Protein AF-0000000084499408 (afdb_homodimer)

InterPro domains:
  IPR001094 Flavodoxin-like [PR00369] (70-80)
  IPR001094 Flavodoxin-like [PR00369] (95-114)
  IPR001433 Oxidoreductase FAD/NAD(P)-binding [PF00175] (396-505)
  IPR001709 Flavoprotein pyridine nucleotide cytochrome reductase [PR00371] (202-212)
  IPR001709 Flavoprotein pyridine nucleotide cytochrome reductase [PR00371] (329-336)
  IPR001709 Flavoprotein pyridine nucleotide cytochrome reductase [PR00371] (358-367)
  IPR001709 Flavoprotein pyridine nucleotide cytochrome reductase [PR00371] (395-414)
  IPR001709 Flavoprotein pyridine nucleotide cytochrome reductase [PR00371] (424-433)
  IPR001709 Flavoprotein pyridine nucleotide cytochrome reductase [PR00371] (494-502)
  IPR003097 Sulfite reductase [NADPH] flavoprotein alpha-component-like, FAD-binding [PF00667] (175-355)
  IPR008254 Flavodoxin/nitric oxide synthase [PF00258] (45-126)
  IPR008254 Flavodoxin/nitric oxide synthase [PS50902] (1-131)
  IPR017927 FAD-binding domain, ferredoxin reductase-type [PS51384] (168-387)
  IPR017938 Riboflavin synthase-like beta-barrel [SSF63380] (168-381)
  IPR023173 NADPH-cytochrome p450 reductase, FAD-binding, alpha-helical domain superfamily [G3DSA:1.20.990.10] (217-326)
  IPR029039 Flavoprotein-like superfamily [G3DSA:3.40.50.360] (39-148)
  IPR029039 Flavoprotein-like superfamily [SSF52218] (45-142)
  IPR039261 Ferredoxin-NADP reductase (FNR), nucleotide-binding domain [G3DSA:3.40.50.80] (384-543)
  IPR039261 Ferredoxin-NADP reductase (FNR), nucleotide-binding domain [SSF52343] (384-542)

Organism: NCBI:txid456999

pLDDT: mean 82.68, std 20.84, range [18.91, 98.88]

Radius of gyration: 36.43 Å; Cα contacts (8 Å, |Δi|>4): 2149; chains: 2; bounding box: 76×120×96 Å

Solvent-accessible surface area (backbone atoms only — not comparable to full-atom values): 56426 Å² total; per-residue (Å²)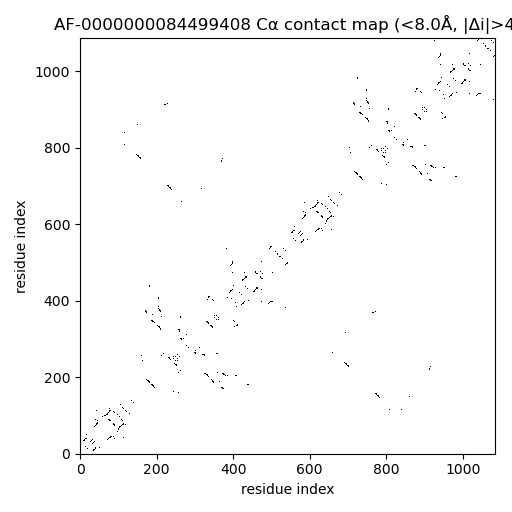: 131,78,76,73,72,79,65,78,82,72,63,61,51,80,46,49,51,72,69,49,69,62,85,50,51,76,61,42,52,47,44,38,26,67,67,38,26,39,55,34,44,54,46,45,62,54,63,52,50,76,60,45,40,55,52,50,47,50,62,67,62,56,79,64,45,68,77,30,51,77,22,40,30,40,36,38,16,29,13,35,64,90,40,63,90,31,38,40,44,51,40,49,48,51,49,51,47,39,48,62,20,39,22,39,74,63,42,80,70,36,68,24,40,62,59,43,95,45,31,65,45,38,46,49,54,44,48,52,50,44,49,52,38,46,20,64,72,66,66,39,67,72,53,70,67,65,68,83,47,37,44,65,40,79,42,83,57,70,51,45,64,35,43,48,50,71,44,64,76,43,39,61,24,32,31,66,41,65,43,77,58,31,38,87,93,51,81,46,30,32,42,35,30,33,36,51,35,91,90,51,67,73,53,37,34,18,26,40,28,36,56,49,38,43,52,66,67,58,45,49,50,51,30,34,74,70,71,42,50,77,69,29,32,27,34,34,44,60,89,57,94,64,53,56,77,55,79,38,83,40,47,48,53,55,44,51,25,49,36,30,41,69,73,49,51,37,41,65,67,51,45,52,55,50,48,74,42,37,76,50,69,68,61,35,53,56,47,53,52,60,64,38,88,84,37,72,82,55,82,48,15,58,60,53,49,43,67,74,40,70,78,43,69,71,53,66,29,57,54,60,58,68,39,51,68,45,62,72,45,76,38,47,23,26,34,21,40,84,80,36,57,51,46,47,28,37,39,44,57,46,44,68,56,93,89,46,60,37,40,53,36,45,38,59,69,66,52,48,68,42,41,58,41,45,30,31,71,38,82,51,61,86,68,42,44,68,63,90,54,48,60,52,23,40,38,36,40,23,35,61,52,27,39,14,33,52,46,2,43,50,48,39,48,44,53,40,40,74,72,69,47,74,53,34,55,22,38,35,37,35,20,32,43,32,80,85,39,42,40,68,52,48,90,46,62,53,43,53,36,38,75,71,52,42,36,48,80,45,54,6,14,55,75,40,26,80,81,26,85,64,10,41,41,38,39,46,34,47,59,75,46,39,66,59,55,50,52,38,53,74,64,59,30,38,37,38,40,23,20,42,60,67,55,50,51,42,41,52,51,43,52,32,50,59,50,21,68,76,73,45,54,68,70,56,16,49,55,50,48,52,52,42,42,75,72,38,39,28,75,52,74,49,107,130,78,76,72,73,79,64,77,82,71,62,60,50,80,44,48,49,72,68,50,69,62,85,49,50,76,60,41,51,46,44,40,24,64,67,34,26,37,56,33,44,52,46,46,60,53,61,54,50,77,60,45,40,54,50,51,47,51,63,67,60,56,79,64,42,70,75,32,52,77,21,40,31,40,36,37,14,30,13,33,63,88,40,62,90,31,37,38,44,51,42,49,50,51,49,51,46,40,47,64,21,38,22,39,76,62,41,79,70,34,66,26,39,62,60,44,94,46,30,64,44,36,46,48,54,42,46,51,50,44,50,52,38,46,21,65,72,65,66,38,68,72,53,70,66,64,69,83,47,39,43,65,41,79,41,83,57,71,50,46,64,35,42,47,50,72,45,63,76,42,38,64,23,33,30,65,42,66,44,77,58,31,37,88,92,51,81,46,30,31,42,36,31,32,36,49,34,90,91,51,68,71,53,38,33,17,26,41,27,35,56,48,39,43,50,67,67,56,46,50,50,51,30,33,74,69,70,41,52,75,69,27,32,27,32,35,46,60,90,58,93,63,53,56,77,54,82,38,84,40,47,47,54,55,45,50,26,49,36,30,42,71,74,50,50,38,43,64,67,51,46,52,55,49,48,73,40,38,76,50,68,67,60,35,53,56,47,53,53,60,64,39,88,82,39,72,82,56,82,47,16,58,59,54,48,43,68,75,40,69,75,43,68,70,53,67,30,56,54,60,59,68,37,51,66,46,61,71,45,75,38,47,23,26,34,21,41,83,80,36,58,49,45,45,28,36,38,43,57,46,44,67,54,94,89,47,60,38,40,53,35,46,37,60,69,67,52,48,67,43,41,58,42,45,28,31,73,37,82,51,62,84,70,43,42,70,65,91,53,48,60,50,25,42,40,37,39,24,36,61,52,26,39,15,34,53,46,3,44,51,48,40,48,44,55,41,39,74,72,68,45,75,53,34,55,22,38,35,37,35,19,30,43,32,80,84,39,42,40,68,52,48,89,46,61,52,44,53,37,36,74,71,51,41,34,49,78,45,53,6,14,56,74,40,26,81,81,27,84,65,10,40,40,39,38,45,35,46,61,76,45,38,67,59,54,51,51,37,54,76,65,60,30,37,36,38,39,23,20,40,61,67,54,50,50,42,41,51,52,43,52,30,49,58,49,23,68,74,72,44,54,68,69,55,16,48,53,49,47,52,50,41,43,74,73,37,38,30,76,51,73,48,107

Nearest PDB structures (foldseek):
  4yaw-assembly1_A  TM=6.714E-01  e=2.439E-39  Rattus norvegicus
  4yau-assembly1_A  TM=6.787E-01  e=7.793E-39  Rattus norvegicus
  3ojw-assembly1_A  TM=6.687E-01  e=6.547E-39  Rattus norvegicus
  6njr-assembly1_A  TM=6.777E-01  e=1.974E-38  Rattus norvegicus
  6njr-assembly2_B  TM=6.682E-01  e=2.964E-38  Rattus norvegicus

Secondary structure (DSSP, 8-state):
--------S-------GGGS-TTS-HHHHHHHHHHH--EEEEE-SSS--HHHHHHHHHHHH---GGGGTT-EEEEEEEE-TTSTTTTTHHHHHHHHHHHHTTPEEEEEEEEEETTSTTHHHHHHHHHHHHHHHHHHHHT----------EEEEEES-TTHHHHHTT-TT-EEEEEEEEEE-SPTTSPPEEEEEEEPPTT----TT-EEEE-----HHHHHHHHHHHT--TT-EEEEEESS--SS-BTSEEEHHHHHHHTB-SSSBPPHHHHHHHHHH--SHHHHHHHHHHTSTTPPPP-SBHHHHHHH-TT----HHHHHHHSPBP--EEEEB-S-TTT-TTEEEEEEE--EETTEE-HHHHHHHT--TT-EEEEEEE---TTSS--SSTTS-EEEEEEGGGGHHHHHHHHHHHHHHHTT---PPEEEEEEES-TTTS-TTTTTHHHHHHHHTSEEEEEEETT-GGGGTT--SHHHHHHHTHHHHHHHHHTT-EEEEEE-HHHHHHHHHHHHHHHHHTT--HHHHHHHHHHHHHHTEEEEE--/--------S-------GGGS-TTS-HHHHHHHHHHH--B--EE-SSS--HHHHHHHHHHHH---GGGGTT-EEEEEEEE-TTSTTTTTHHHHHHHHHHHHTTPEEEEEEEEEETTSTTHHHHHHHHHHHHHHHHHHHHT----------EEEEEES-TTHHHHHTT-TT-EEEEEEEEEE-SPTTSPPEEEEEEEPPTT----TT-EEEE-----HHHHHHHHHHHT--TT-EEEEEESS--SS-BTSEEEHHHHHHHTB-SSSBPPHHHHHHHHHH--SHHHHHHHHHHTSTTPPPP-SBHHHHHHH-TT----HHHHHHHSPBP--EEEEB-S-TTT-TTEEEEEEE--EETTEE-HHHHHHHT--TT-EEEEEEE---TTSS--SSTTS-EEEEEEGGGGHHHHHHHHHHHHHHHTT---PPEEEEEEES-TTTS-TTTTTHHHHHHHHTSEEEEEEETT-GGGGTT--SHHHHHHHTHHHHHHHHHTT-EEEEEE-HHHHHHHHHHHHHHHHHTT--HHHHHHHHHHHHHHTEEEEE--

Structure (mmCIF, N/CA/C/O backbone):
data_AF-0000000084499408-model_v1
#
loop_
_entity.id
_entity.type
_entity.pdbx_description
1 polymer 'NADPH-ferrihemoprotein reductase'
#
loop_
_atom_site.group_PDB
_atom_site.id
_atom_site.type_symbol
_atom_site.label_atom_id
_atom_site.label_alt_id
_atom_site.label_comp_id
_atom_site.label_asym_id
_atom_site.label_entity_id
_atom_site.label_seq_id
_atom_site.pdbx_PDB_ins_code
_atom_site.Cartn_x
_atom_site.Cartn_y
_atom_site.Cartn_z
_atom_site.occupancy
_atom_site.B_iso_or_equiv
_atom_site.auth_seq_id
_atom_site.auth_comp_id
_atom_site.auth_asym_id
_atom_site.auth_atom_id
_atom_site.pdbx_PDB_model_num
ATOM 1 N N . MET A 1 1 ? 8.555 -3.957 53.094 1 19.03 1 MET A N 1
ATOM 2 C CA . MET A 1 1 ? 9.516 -2.869 53.25 1 19.03 1 MET A CA 1
ATOM 3 C C . MET A 1 1 ? 10.406 -2.744 52 1 19.03 1 MET A C 1
ATOM 5 O O . MET A 1 1 ? 11.469 -3.375 51.938 1 19.03 1 MET A O 1
ATOM 9 N N . SER A 1 2 ? 9.859 -2.879 50.906 1 20.78 2 SER A N 1
ATOM 10 C CA . SER A 1 2 ? 10.531 -3.191 49.656 1 20.78 2 SER A CA 1
ATOM 11 C C . SER A 1 2 ? 11.539 -2.111 49.281 1 20.78 2 SER A C 1
ATOM 13 O O . SER A 1 2 ? 11.25 -0.918 49.406 1 20.78 2 SER A O 1
ATOM 15 N N . THR A 1 3 ? 12.805 -2.359 49.531 1 22.17 3 THR A N 1
ATOM 16 C CA . THR A 1 3 ? 13.953 -1.465 49.469 1 22.17 3 THR A CA 1
ATOM 17 C C . THR A 1 3 ? 13.953 -0.681 48.156 1 22.17 3 THR A C 1
ATOM 19 O O . THR A 1 3 ? 13.82 -1.265 47.062 1 22.17 3 THR A O 1
ATOM 22 N N . PRO A 1 4 ? 13.672 0.632 48.188 1 23 4 PRO A N 1
ATOM 23 C CA . PRO A 1 4 ? 13.516 1.564 47.062 1 23 4 PRO A CA 1
ATOM 24 C C . PRO A 1 4 ? 14.695 1.519 46.094 1 23 4 PRO A C 1
ATOM 26 O O . PRO A 1 4 ? 15.844 1.35 46.531 1 23 4 PRO A O 1
ATOM 29 N N . ILE A 1 5 ? 14.562 0.832 45.031 1 24.52 5 ILE A N 1
ATOM 30 C CA . ILE A 1 5 ? 15.68 0.613 44.125 1 24.52 5 ILE A CA 1
ATOM 31 C C . ILE A 1 5 ? 16.5 1.896 44 1 24.52 5 ILE A C 1
ATOM 33 O O . ILE A 1 5 ? 15.945 2.984 43.844 1 24.52 5 ILE A O 1
ATOM 37 N N . PRO A 1 6 ? 17.688 1.98 44.5 1 24.12 6 PRO A N 1
ATOM 38 C CA . PRO A 1 6 ? 18.609 3.119 44.531 1 24.12 6 PRO A CA 1
ATOM 39 C C . PRO A 1 6 ? 18.703 3.85 43.219 1 24.12 6 PRO A C 1
ATOM 41 O O . PRO A 1 6 ? 18.984 3.225 42.188 1 24.12 6 PRO A O 1
ATOM 44 N N . HIS A 1 7 ? 17.734 4.629 42.938 1 24.91 7 HIS A N 1
ATOM 45 C CA . HIS A 1 7 ? 17.703 5.422 41.719 1 24.91 7 HIS A CA 1
ATOM 46 C C . HIS A 1 7 ? 19.031 6.164 41.531 1 24.91 7 HIS A C 1
ATOM 48 O O . HIS A 1 7 ? 19.578 6.723 42.469 1 24.91 7 HIS A O 1
ATOM 54 N N . PRO A 1 8 ? 19.875 5.656 40.719 1 26.72 8 PRO A N 1
ATOM 55 C CA . PRO A 1 8 ? 21.125 6.402 40.656 1 26.72 8 PRO A CA 1
ATOM 56 C C . PRO A 1 8 ? 20.922 7.914 40.75 1 26.72 8 PRO A C 1
ATOM 58 O O . PRO A 1 8 ? 19.844 8.414 40.375 1 26.72 8 PRO A O 1
ATOM 61 N N . PRO A 1 9 ? 21.719 8.688 41.469 1 25.44 9 PRO A N 1
ATOM 62 C CA . PRO A 1 9 ? 21.578 10.102 41.844 1 25.44 9 PRO A CA 1
ATOM 63 C C . PRO A 1 9 ? 21.031 10.961 40.719 1 25.44 9 PRO A C 1
ATOM 65 O O . PRO A 1 9 ? 19.906 11.469 40.812 1 25.44 9 PRO A O 1
ATOM 68 N N . ARG A 1 10 ? 21.766 12.125 40.344 1 27.58 10 ARG A N 1
ATOM 69 C CA . ARG A 1 10 ? 21.562 13.469 39.812 1 27.58 10 ARG A CA 1
ATOM 70 C C . ARG A 1 10 ? 21.297 13.43 38.312 1 27.58 10 ARG A C 1
ATOM 72 O O . ARG A 1 10 ? 22.219 13.516 37.531 1 27.58 10 ARG A O 1
ATOM 79 N N . ILE A 1 11 ? 20.625 12.508 37.844 1 27.81 11 ILE A N 1
ATOM 80 C CA . ILE A 1 11 ? 20.516 12.539 36.406 1 27.81 11 ILE A CA 1
ATOM 81 C C . ILE A 1 11 ? 19.703 13.75 35.969 1 27.81 11 ILE A C 1
ATOM 83 O O . ILE A 1 11 ? 18.578 13.953 36.438 1 27.81 11 ILE A O 1
ATOM 87 N N . PRO A 1 12 ? 20.375 14.789 35.312 1 29 12 PRO A N 1
ATOM 88 C CA . PRO A 1 12 ? 19.688 15.969 34.75 1 29 12 PRO A CA 1
ATOM 89 C C . PRO A 1 12 ? 18.438 15.617 33.969 1 29 12 PRO A C 1
ATOM 91 O O . PRO A 1 12 ? 18.375 14.539 33.344 1 29 12 PRO A O 1
ATOM 94 N N . LEU A 1 13 ? 17.328 15.953 34.5 1 31.73 13 LEU A N 1
ATOM 95 C CA . LEU A 1 13 ? 16.062 15.797 33.781 1 31.73 13 LEU A CA 1
ATOM 96 C C . LEU A 1 13 ? 16.125 16.531 32.438 1 31.73 13 LEU A C 1
ATOM 98 O O . LEU A 1 13 ? 16.297 17.75 32.406 1 31.73 13 LEU A O 1
ATOM 102 N N . ILE A 1 14 ? 16.656 15.914 31.516 1 32.06 14 ILE A N 1
ATOM 103 C CA . ILE A 1 14 ? 16.547 16.438 30.156 1 32.06 14 ILE A CA 1
ATOM 104 C C . ILE A 1 14 ? 15.148 16.172 29.625 1 32.06 14 ILE A C 1
ATOM 106 O O . ILE A 1 14 ? 14.711 15.016 29.547 1 32.06 14 ILE A O 1
ATOM 110 N N . GLY A 1 15 ? 14.086 17.016 29.969 1 35.81 15 GLY A N 1
ATOM 111 C CA . GLY A 1 15 ? 12.766 16.781 29.406 1 35.81 15 GLY A CA 1
ATOM 112 C C . GLY A 1 15 ? 12.133 18.031 28.844 1 35.81 15 GLY A C 1
ATOM 113 O O . GLY A 1 15 ? 12.695 19.125 28.938 1 35.81 15 GLY A O 1
ATOM 114 N N . ASN A 1 16 ? 11.281 17.828 27.922 1 35.25 16 ASN A N 1
ATOM 115 C CA . ASN A 1 16 ? 10.383 18.891 27.469 1 35.25 16 ASN A CA 1
ATOM 116 C C . ASN A 1 16 ? 9.508 19.406 28.609 1 35.25 16 ASN A C 1
ATOM 118 O O . ASN A 1 16 ? 8.969 18.609 29.391 1 35.25 16 ASN A O 1
ATOM 122 N N . LEU A 1 17 ? 9.688 20.641 28.953 1 37.03 17 LEU A N 1
ATOM 123 C CA . LEU A 1 17 ? 8.859 21.172 30.031 1 37.03 17 LEU A CA 1
ATOM 124 C C . LEU A 1 17 ? 7.414 20.734 29.875 1 37.03 17 LEU A C 1
ATOM 126 O O . LEU A 1 17 ? 6.703 20.562 30.875 1 37.03 17 LEU A O 1
ATOM 130 N N . ALA A 1 18 ? 7.031 20.5 28.656 1 36.72 18 ALA A N 1
ATOM 131 C CA . ALA A 1 18 ? 5.648 20.078 28.453 1 36.72 18 ALA A CA 1
ATOM 132 C C . ALA A 1 18 ? 5.426 18.672 29.016 1 36.72 18 ALA A C 1
ATOM 134 O O . ALA A 1 18 ? 4.293 18.297 29.312 1 36.72 18 ALA A O 1
ATOM 135 N N . SER A 1 19 ? 6.371 17.906 29 1 33.22 19 SER A N 1
ATOM 136 C CA . SER A 1 19 ? 6.199 16.531 29.438 1 33.22 19 SER A CA 1
ATOM 137 C C . SER A 1 19 ? 6.277 16.422 30.953 1 33.22 19 SER A C 1
ATOM 139 O O . SER A 1 19 ? 6.16 15.328 31.5 1 33.22 19 SER A O 1
ATOM 141 N N . ILE A 1 20 ? 6.723 17.391 31.609 1 32.34 20 ILE A N 1
ATOM 142 C CA . ILE A 1 20 ? 6.719 17.297 33.062 1 32.34 20 ILE A CA 1
ATOM 143 C C . ILE A 1 20 ? 5.277 17.281 33.594 1 32.34 20 ILE A C 1
ATOM 145 O O . ILE A 1 20 ? 4.492 18.188 33.281 1 32.34 20 ILE A O 1
ATOM 149 N N . ASP A 1 21 ? 4.75 16.188 33.781 1 32.94 21 ASP A N 1
ATOM 150 C CA . ASP A 1 21 ? 3.475 16.125 34.469 1 32.94 21 ASP A CA 1
ATOM 151 C C . ASP A 1 21 ? 3.395 17.188 35.562 1 32.94 21 ASP A C 1
ATOM 153 O O . ASP A 1 21 ? 4.164 17.172 36.531 1 32.94 21 ASP A O 1
ATOM 157 N N . PHE A 1 22 ? 2.93 18.359 35.219 1 30.86 22 PHE A N 1
ATOM 158 C CA . PHE A 1 22 ? 2.703 19.469 36.125 1 30.86 22 PHE A CA 1
ATOM 159 C C . PHE A 1 22 ? 1.839 19.047 37.281 1 30.86 22 PHE A C 1
ATOM 161 O O . PHE A 1 22 ? 1.425 19.891 38.094 1 30.86 22 PHE A O 1
ATOM 168 N N . GLU A 1 23 ? 1.264 17.953 37.25 1 31.95 23 GLU A N 1
ATOM 169 C CA . GLU A 1 23 ? 0.66 17.781 38.562 1 31.95 23 GLU A CA 1
ATOM 170 C C . GLU A 1 23 ? 1.703 17.922 39.688 1 31.95 23 GLU A C 1
ATOM 172 O O . GLU A 1 23 ? 1.397 17.719 40.844 1 31.95 23 GLU A O 1
ATOM 177 N N . LEU A 1 24 ? 2.953 17.906 39.344 1 30.77 24 LEU A N 1
ATOM 178 C CA . LEU A 1 24 ? 3.83 18.219 40.469 1 30.77 24 LEU A CA 1
ATOM 179 C C . LEU A 1 24 ? 3.879 19.719 40.719 1 30.77 24 LEU A C 1
ATOM 181 O O . LEU A 1 24 ? 4.125 20.5 39.812 1 30.77 24 LEU A O 1
ATOM 185 N N . PRO A 1 25 ? 3.227 20.297 41.781 1 29.88 25 PRO A N 1
ATOM 186 C CA . PRO A 1 25 ? 3.219 21.703 42.188 1 29.88 25 PRO A CA 1
ATOM 187 C C . PRO A 1 25 ? 4.539 22.406 41.906 1 29.88 25 PRO A C 1
ATOM 189 O O . PRO A 1 25 ? 5.578 21.75 41.75 1 29.88 25 PRO A O 1
ATOM 192 N N . VAL A 1 26 ? 4.57 23.781 41.75 1 30.83 26 VAL A N 1
ATOM 193 C CA . VAL A 1 26 ? 5.707 24.688 41.781 1 30.83 26 VAL A CA 1
ATOM 194 C C . VAL A 1 26 ? 6.766 24.172 42.75 1 30.83 26 VAL A C 1
ATOM 196 O O . VAL A 1 26 ? 7.961 24.422 42.531 1 30.83 26 VAL A O 1
ATOM 199 N N . ARG A 1 27 ? 6.293 23.672 43.781 1 33.94 27 ARG A N 1
ATOM 200 C CA . ARG A 1 27 ? 7.16 23.188 44.844 1 33.94 27 ARG A CA 1
ATOM 201 C C . ARG A 1 27 ? 8.039 22.031 44.375 1 33.94 27 ARG A C 1
ATOM 203 O O . ARG A 1 27 ? 9.195 21.922 44.781 1 33.94 27 ARG A O 1
ATOM 210 N N . SER A 1 28 ? 7.355 21.266 43.594 1 33.06 28 SER A N 1
ATOM 211 C CA . SER A 1 28 ? 8.078 20.062 43.156 1 33.06 28 SER A CA 1
ATOM 212 C C . SER A 1 28 ? 9.102 20.391 42.094 1 33.06 28 SER A C 1
ATOM 214 O O . SER A 1 28 ? 10.156 19.75 42.031 1 33.06 28 SER A O 1
ATOM 216 N N . THR A 1 29 ? 8.875 21.375 41.219 1 33.53 29 THR A N 1
ATOM 217 C CA . THR A 1 29 ? 9.93 21.875 40.344 1 33.53 29 THR A CA 1
ATOM 218 C C . THR A 1 29 ? 11.047 22.516 41.188 1 33.53 29 THR A C 1
ATOM 220 O O . THR A 1 29 ? 12.227 22.359 40.875 1 33.53 29 THR A O 1
ATOM 223 N N . GLU A 1 30 ? 10.594 23.312 42.125 1 34.31 30 GLU A N 1
ATOM 224 C CA . GLU A 1 30 ? 11.57 23.812 43.094 1 34.31 30 GLU A CA 1
ATOM 225 C C . GLU A 1 30 ? 12.289 22.656 43.781 1 34.31 30 GLU A C 1
ATOM 227 O O . GLU A 1 30 ? 13.508 22.703 43.969 1 34.31 30 GLU A O 1
ATOM 232 N N . LEU A 1 31 ? 11.477 21.75 44.281 1 36.53 31 LEU A N 1
ATOM 233 C CA . LEU A 1 31 ? 12.062 20.578 44.938 1 36.53 31 LEU A CA 1
ATOM 234 C C . LEU A 1 31 ? 12.836 19.719 43.969 1 36.53 31 LEU A C 1
ATOM 236 O O . LEU A 1 31 ? 13.914 19.219 44.281 1 36.53 31 LEU A O 1
ATOM 240 N N . LEU A 1 32 ? 12.258 19.609 42.75 1 35.97 32 LEU A N 1
ATOM 241 C CA . LEU A 1 32 ? 13.016 18.891 41.75 1 35.97 32 LEU A CA 1
ATOM 242 C C . LEU A 1 32 ? 14.234 19.688 41.281 1 35.97 32 LEU A C 1
ATOM 244 O O . LEU A 1 32 ? 15.312 19.125 41.094 1 35.97 32 LEU A O 1
ATOM 248 N N . ALA A 1 33 ? 14.008 21 41.156 1 35.09 33 ALA A N 1
ATOM 249 C CA . ALA A 1 33 ? 15.148 21.875 40.938 1 35.09 33 ALA A CA 1
ATOM 250 C C . ALA A 1 33 ? 16.141 21.812 42.094 1 35.09 33 ALA A C 1
ATOM 252 O O . ALA A 1 33 ? 17.344 21.812 41.875 1 35.09 33 ALA A O 1
ATOM 253 N N . LYS A 1 34 ? 15.531 22.016 43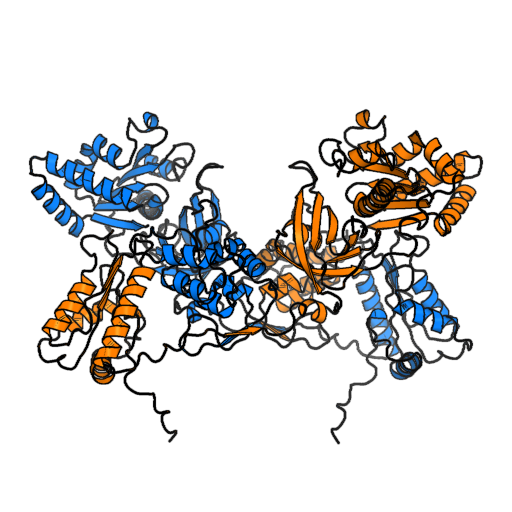.219 1 37.41 34 LYS A N 1
ATOM 254 C CA . LYS A 1 34 ? 16.391 21.875 44.375 1 37.41 34 LYS A CA 1
ATOM 255 C C . LYS A 1 34 ? 17.078 20.516 44.406 1 37.41 34 LYS A C 1
ATOM 257 O O . LYS A 1 34 ? 18.234 20.391 44.812 1 37.41 34 LYS A O 1
ATOM 262 N N . LYS A 1 35 ? 16.234 19.516 44.219 1 35.16 35 LYS A N 1
ATOM 263 C CA . LYS A 1 35 ? 16.75 18.156 44.281 1 35.16 35 LYS A CA 1
ATOM 264 C C . LYS A 1 35 ? 17.5 17.781 43.031 1 35.16 35 LYS A C 1
ATOM 266 O O . LYS A 1 35 ? 18.547 17.141 43.062 1 35.16 35 LYS A O 1
ATOM 271 N N . TYR A 1 36 ? 16.906 17.969 41.781 1 37.34 36 TYR A N 1
ATOM 272 C CA . TYR A 1 36 ? 17.562 17.469 40.562 1 37.34 36 TYR A CA 1
ATOM 273 C C . TYR A 1 36 ? 18.172 18.609 39.75 1 37.34 36 TYR A C 1
ATOM 275 O O . TYR A 1 36 ? 18.906 18.391 38.812 1 37.34 36 TYR A O 1
ATOM 283 N N . GLY A 1 37 ? 18.469 19.797 40.312 1 32.22 37 GLY A N 1
ATOM 284 C CA . GLY A 1 37 ? 19.078 21.016 39.812 1 32.22 37 GLY A CA 1
ATOM 285 C C . GLY A 1 37 ? 18.625 21.391 38.406 1 32.22 37 GLY A C 1
ATOM 286 O O . GLY A 1 37 ? 18.422 22.562 38.094 1 32.22 37 GLY A O 1
ATOM 287 N N . GLU A 1 38 ? 18.938 20.531 37.312 1 33.66 38 GLU A N 1
ATOM 288 C CA . GLU A 1 38 ? 19.078 21.016 35.969 1 33.66 38 GLU A CA 1
ATOM 289 C C . GLU A 1 38 ? 17.734 21.047 35.25 1 33.66 38 GLU A C 1
ATOM 291 O O . GLU A 1 38 ? 17 20.062 35.25 1 33.66 38 GLU A O 1
ATOM 296 N N . ILE A 1 39 ? 17.031 22.141 35.125 1 35.16 39 ILE A N 1
ATOM 297 C CA . ILE A 1 39 ? 15.766 22.297 34.438 1 35.16 39 ILE A CA 1
ATOM 298 C C . ILE A 1 39 ? 16.016 22.688 32.969 1 35.16 39 ILE A C 1
ATOM 300 O O . ILE A 1 39 ? 16.719 23.656 32.688 1 35.16 39 ILE A O 1
ATOM 304 N N . PHE A 1 40 ? 15.852 21.797 32 1 34.12 40 PHE A N 1
ATOM 305 C CA . PHE A 1 40 ? 15.984 22.125 30.578 1 34.12 40 PHE A CA 1
ATOM 306 C C . PHE A 1 40 ? 14.625 22.469 29.969 1 34.12 40 PHE A C 1
ATOM 308 O O . PHE A 1 40 ? 13.633 21.781 30.234 1 34.12 40 PHE A O 1
ATOM 315 N N . SER A 1 41 ? 14.234 23.719 29.766 1 36.41 41 SER A N 1
ATOM 316 C CA . SER A 1 41 ? 12.961 24.047 29.125 1 36.41 41 SER A CA 1
ATOM 317 C C . SER A 1 41 ? 13.133 24.219 27.609 1 36.41 41 SER A C 1
ATOM 319 O O . SER A 1 41 ? 14.055 24.906 27.156 1 36.41 41 SER A O 1
ATOM 321 N N . LEU A 1 42 ? 12.719 23.328 26.781 1 34.28 42 LEU A N 1
ATOM 322 C CA . LEU A 1 42 ? 12.641 23.5 25.328 1 34.28 42 LEU A CA 1
ATOM 323 C C . LEU A 1 42 ? 11.312 24.125 24.938 1 34.28 42 LEU A C 1
ATOM 325 O O . LEU A 1 42 ? 10.242 23.625 25.297 1 34.28 42 LEU A O 1
ATOM 329 N N . GLU A 1 43 ? 11.109 25.438 24.906 1 34.69 43 GLU A N 1
ATOM 330 C CA . GLU A 1 43 ? 9.828 26.016 24.516 1 34.69 43 GLU A CA 1
ATOM 331 C C . GLU A 1 43 ? 9.82 26.375 23.031 1 34.69 43 GLU A C 1
ATOM 333 O O . GLU A 1 43 ? 10.734 27.031 22.547 1 34.69 43 GLU A O 1
ATOM 338 N N . ILE A 1 44 ? 9.109 25.703 22.297 1 32.09 44 ILE A N 1
ATOM 339 C CA . ILE A 1 44 ? 9.047 25.875 20.859 1 32.09 44 ILE A CA 1
ATOM 340 C C . ILE A 1 44 ? 8.289 27.156 20.516 1 32.09 44 ILE A C 1
ATOM 342 O O . ILE A 1 44 ? 8.648 27.875 19.578 1 32.09 44 ILE A O 1
ATOM 346 N N . GLN A 1 45 ? 6.855 27.25 20.828 1 34.56 45 GLN A N 1
ATOM 347 C CA . GLN A 1 45 ? 6.031 28.281 20.203 1 34.56 45 GLN A CA 1
ATOM 348 C C . GLN A 1 45 ? 6.074 29.578 21.016 1 34.56 45 GLN A C 1
ATOM 350 O O . GLN A 1 45 ? 6.457 29.578 22.188 1 34.56 45 GLN A O 1
ATOM 355 N N . GLY A 1 46 ? 5.824 30.844 20.328 1 36.62 46 GLY A N 1
ATOM 356 C CA . GLY A 1 46 ? 5.867 32.188 20.922 1 36.62 46 GLY A CA 1
ATOM 357 C C . GLY A 1 46 ? 5.23 32.25 22.297 1 36.62 46 GLY A C 1
ATOM 358 O O . GLY A 1 46 ? 5.648 33.031 23.141 1 36.62 46 GLY A O 1
ATOM 359 N N . GLU A 1 47 ? 3.949 32.062 22.344 1 39.62 47 GLU A N 1
ATOM 360 C CA . GLU A 1 47 ? 3.334 32.031 23.672 1 39.62 47 GLU A CA 1
ATOM 361 C C . GLU A 1 47 ? 3.596 30.688 24.375 1 39.62 47 GLU A C 1
ATOM 363 O O . GLU A 1 47 ? 3.662 29.641 23.719 1 39.62 47 GLU A O 1
ATOM 368 N N . PRO A 1 48 ? 4.102 30.812 25.562 1 41.53 48 PRO A N 1
ATOM 369 C CA . PRO A 1 48 ? 4.348 29.562 26.281 1 41.53 48 PRO A CA 1
ATOM 370 C C . PRO A 1 48 ? 3.227 28.547 26.094 1 41.53 48 PRO A C 1
ATOM 372 O O . PRO A 1 48 ? 2.053 28.922 26 1 41.53 48 PRO A O 1
ATOM 375 N N . THR A 1 49 ? 3.43 27.5 25.531 1 44.41 49 THR A N 1
ATOM 376 C CA . THR A 1 49 ? 2.445 26.422 25.656 1 44.41 49 THR A CA 1
ATOM 377 C C . THR A 1 49 ? 1.844 26.406 27.062 1 44.41 49 THR A C 1
ATOM 379 O O . THR A 1 49 ? 2.4 26.984 27.984 1 44.41 49 THR A O 1
ATOM 382 N N . ASP A 1 50 ? 0.61 26.094 27.188 1 41.41 50 ASP A N 1
ATOM 383 C CA . ASP A 1 50 ? -0.108 26.156 28.453 1 41.41 50 ASP A CA 1
ATOM 384 C C . ASP A 1 50 ? 0.804 25.797 29.625 1 41.41 50 ASP A C 1
ATOM 386 O O . ASP A 1 50 ? 0.801 26.453 30.656 1 41.41 50 ASP A O 1
ATOM 390 N N . ASP A 1 51 ? 1.548 24.844 29.375 1 40.75 51 ASP A N 1
ATOM 391 C CA . ASP A 1 51 ? 2.389 24.391 30.469 1 40.75 51 ASP A CA 1
ATOM 392 C C . ASP A 1 51 ? 3.557 25.359 30.703 1 40.75 51 ASP A C 1
ATOM 394 O O . ASP A 1 51 ? 3.924 25.625 31.844 1 40.75 51 ASP A O 1
ATOM 398 N N . ALA A 1 52 ? 3.988 25.906 29.641 1 47.31 52 ALA A N 1
ATOM 399 C CA . ALA A 1 52 ? 5.121 26.812 29.75 1 47.31 52 ALA A CA 1
ATOM 400 C C . ALA A 1 52 ? 4.68 28.156 30.312 1 47.31 52 ALA A C 1
ATOM 402 O O . ALA A 1 52 ? 5.441 28.828 31.031 1 47.31 52 ALA A O 1
ATOM 403 N N . ALA A 1 53 ? 3.434 28.391 30.109 1 49.41 53 ALA A N 1
ATOM 404 C CA . ALA A 1 53 ? 2.916 29.672 30.578 1 49.41 53 ALA A CA 1
ATOM 405 C C . ALA A 1 53 ? 2.936 29.75 32.094 1 49.41 53 ALA A C 1
ATOM 407 O O . ALA A 1 53 ? 3.328 30.766 32.688 1 49.41 53 ALA A O 1
ATOM 408 N N . HIS A 1 54 ? 2.568 28.672 32.656 1 50.5 54 HIS A N 1
ATOM 409 C CA . HIS A 1 54 ? 2.541 28.656 34.125 1 50.5 54 HIS A CA 1
ATOM 410 C C . HIS A 1 54 ? 3.947 28.766 34.688 1 50.5 54 HIS A C 1
ATOM 412 O O . HIS A 1 54 ? 4.156 29.469 35.688 1 50.5 54 HIS A O 1
ATOM 418 N N . PHE A 1 55 ? 4.836 28.156 34.094 1 57.03 55 PHE A N 1
ATOM 419 C CA . PHE A 1 55 ? 6.219 28.188 34.531 1 57.03 55 PHE A CA 1
ATOM 420 C C . PHE A 1 55 ? 6.785 29.594 34.438 1 57.03 55 PHE A C 1
ATOM 422 O O . PHE A 1 55 ? 7.414 30.094 35.375 1 57.03 55 PHE A O 1
ATOM 429 N N . VAL A 1 56 ? 6.465 30.188 33.406 1 60.97 56 VAL A N 1
ATOM 430 C CA . VAL A 1 56 ? 6.996 31.531 33.156 1 60.97 56 VAL A CA 1
ATOM 431 C C . VAL A 1 56 ? 6.398 32.531 34.156 1 60.97 56 VAL A C 1
ATOM 433 O O . VAL A 1 56 ? 7.109 33.375 34.688 1 60.97 56 VAL A O 1
ATOM 436 N N . GLN A 1 57 ? 5.191 32.219 34.344 1 57.91 57 GLN A N 1
ATOM 437 C CA . GLN A 1 57 ? 4.535 33.094 35.312 1 57.91 57 GLN A CA 1
ATOM 438 C C . GLN A 1 57 ? 5.133 32.938 36.688 1 57.91 57 GLN A C 1
ATOM 440 O O . GLN A 1 57 ? 5.363 33.906 37.406 1 57.91 57 GLN A O 1
ATOM 445 N N . ALA A 1 58 ? 5.32 31.734 37.031 1 58.25 58 ALA A N 1
ATOM 446 C CA . ALA A 1 58 ? 5.898 31.453 38.344 1 58.25 58 ALA A CA 1
ATOM 447 C C . ALA A 1 58 ? 7.316 32 38.438 1 58.25 58 ALA A C 1
ATOM 449 O O . ALA A 1 58 ? 7.707 32.531 39.5 1 58.25 58 ALA A O 1
ATOM 450 N N . LEU A 1 59 ? 8.023 31.891 37.438 1 64.5 59 LEU A N 1
ATOM 451 C CA . LEU A 1 59 ? 9.406 32.344 37.406 1 64.5 59 LEU A CA 1
ATOM 452 C C . LEU A 1 59 ? 9.469 33.875 37.531 1 64.5 59 LEU A C 1
ATOM 454 O O . LEU A 1 59 ? 10.312 34.406 38.25 1 64.5 59 LEU A O 1
ATOM 458 N N . VAL A 1 60 ? 8.516 34.438 36.875 1 62.75 60 VAL A N 1
ATOM 459 C CA . VAL A 1 60 ? 8.539 35.906 36.812 1 62.75 60 VAL A CA 1
ATOM 460 C C . VAL A 1 60 ? 7.957 36.469 38.094 1 62.75 60 VAL A C 1
ATOM 462 O O . VAL A 1 60 ? 8.414 37.5 38.594 1 62.75 60 VAL A O 1
ATOM 465 N N . SER A 1 61 ? 6.965 35.75 38.562 1 56.78 61 SER A N 1
ATOM 466 C CA . SER A 1 61 ? 6.242 36.312 39.688 1 56.78 61 SER A CA 1
ATOM 467 C C . SER A 1 61 ? 7 36.062 41 1 56.78 61 SER A C 1
ATOM 469 O O . SER A 1 61 ? 6.762 36.75 42 1 56.78 61 SER A O 1
ATOM 471 N N . THR A 1 62 ? 7.715 34.969 41.062 1 52.12 62 THR A N 1
ATOM 472 C CA . THR A 1 62 ? 8.359 34.719 42.344 1 52.12 62 THR A CA 1
ATOM 473 C C . THR A 1 62 ? 9.414 35.781 42.625 1 52.12 62 THR A C 1
ATOM 475 O O . THR A 1 62 ? 10.227 36.125 41.781 1 52.12 62 THR A O 1
ATOM 478 N N . ALA A 1 63 ? 9.188 36.688 43.656 1 50 63 ALA A N 1
ATOM 479 C CA . ALA A 1 63 ? 9.781 37.938 44.125 1 50 63 ALA A CA 1
ATOM 480 C C . ALA A 1 63 ? 11.266 37.75 44.438 1 50 63 ALA A C 1
ATOM 482 O O . ALA A 1 63 ? 12.055 38.688 44.312 1 50 63 ALA A O 1
ATOM 483 N N . GLN A 1 64 ? 11.742 36.625 45.188 1 52.03 64 GLN A N 1
ATOM 484 C CA . GLN A 1 64 ? 13.016 36.812 45.844 1 52.03 64 GLN A CA 1
ATOM 485 C C . GLN A 1 64 ? 14.18 36.312 45 1 52.03 64 GLN A C 1
ATOM 487 O O . GLN A 1 64 ? 14.133 35.219 44.469 1 52.03 64 GLN A O 1
ATOM 492 N N . VAL A 1 65 ? 15.055 37.125 44.5 1 54.34 65 VAL A N 1
ATOM 493 C CA . VAL A 1 65 ? 16.25 37.031 43.656 1 54.34 65 VAL A CA 1
ATOM 494 C C . VAL A 1 65 ? 17.078 35.812 44.094 1 54.34 65 VAL A C 1
ATOM 496 O O . VAL A 1 65 ? 17.656 35.094 43.25 1 54.34 65 VAL A O 1
ATOM 499 N N . SER A 1 66 ? 16.984 35.438 45.375 1 55.44 66 SER A N 1
ATOM 500 C CA . SER A 1 66 ? 17.938 34.469 45.938 1 55.44 66 SER A CA 1
ATOM 501 C C . SER A 1 66 ? 17.375 33.062 45.906 1 55.44 66 SER A C 1
ATOM 503 O O . SER A 1 66 ? 18.062 32.125 46.281 1 55.44 66 SER A O 1
ATOM 505 N N . ASP A 1 67 ? 16.297 32.906 45.281 1 55.72 67 ASP A N 1
ATOM 506 C CA . ASP A 1 67 ? 15.555 31.672 45.469 1 55.72 67 ASP A CA 1
ATOM 507 C C . ASP A 1 67 ? 16.125 30.547 44.594 1 55.72 67 ASP A C 1
ATOM 509 O O . ASP A 1 67 ? 15.938 29.359 44.906 1 55.72 67 ASP A O 1
ATOM 513 N N . LEU A 1 68 ? 16.969 31 43.562 1 61.19 68 LEU A N 1
ATOM 514 C CA . LEU A 1 68 ? 17.391 29.922 42.656 1 61.19 68 LEU A CA 1
ATOM 515 C C . LEU A 1 68 ? 18.906 29.812 42.625 1 61.19 68 LEU A C 1
ATOM 517 O O . LEU A 1 68 ? 19.484 29.359 41.625 1 61.19 68 LEU A O 1
ATOM 521 N N . GLN A 1 69 ? 19.469 30.281 43.688 1 64.19 69 GLN A N 1
ATOM 522 C CA . GLN A 1 69 ? 20.922 30.344 43.75 1 64.19 69 GLN A CA 1
ATOM 523 C C . GLN A 1 69 ? 21.547 28.953 43.625 1 64.19 69 GLN A C 1
ATOM 525 O O . GLN A 1 69 ? 22.672 28.812 43.156 1 64.19 69 GLN A O 1
ATOM 530 N N . ASP A 1 70 ? 20.812 27.938 43.938 1 62.31 70 ASP A N 1
ATOM 531 C CA . ASP A 1 70 ? 21.359 26.594 43.875 1 62.31 70 ASP A CA 1
ATOM 532 C C . ASP A 1 70 ? 20.906 25.844 42.625 1 62.31 70 ASP A C 1
ATOM 534 O O . ASP A 1 70 ? 21.062 24.625 42.531 1 62.31 70 ASP A O 1
ATOM 538 N N . VAL A 1 71 ? 20.375 26.641 41.75 1 64.5 71 VAL A N 1
ATOM 539 C CA . VAL A 1 71 ? 19.875 26.031 40.531 1 64.5 71 VAL A CA 1
ATOM 540 C C . VAL A 1 71 ? 20.812 26.344 39.344 1 64.5 71 VAL A C 1
ATOM 542 O O . VAL A 1 71 ? 21.234 27.484 39.188 1 64.5 71 VAL A O 1
ATOM 545 N N . SER A 1 72 ? 21.359 25.25 38.75 1 70.81 72 SER A N 1
ATOM 546 C CA . SER A 1 72 ? 22.047 25.406 37.469 1 70.81 72 SER A CA 1
ATOM 547 C C . SER A 1 72 ? 21.109 25.141 36.312 1 70.81 72 SER A C 1
ATOM 549 O O . SER A 1 72 ? 20.203 24.297 36.406 1 70.81 72 SER A O 1
ATOM 551 N N . PHE A 1 73 ? 21.266 25.969 35.281 1 71.69 73 PHE A N 1
ATOM 552 C CA . PHE A 1 73 ? 20.297 25.828 34.219 1 71.69 73 PHE A CA 1
ATOM 553 C C . PHE A 1 73 ? 20.969 25.984 32.844 1 71.69 73 PHE A C 1
ATOM 555 O O . PHE A 1 73 ? 22.078 26.516 32.75 1 71.69 73 PHE A O 1
ATOM 562 N N . ALA A 1 74 ? 20.422 25.375 31.844 1 76.25 74 ALA A N 1
ATOM 563 C CA . ALA A 1 74 ? 20.656 25.625 30.422 1 76.25 74 ALA A CA 1
ATOM 564 C C . ALA A 1 74 ? 19.344 25.656 29.656 1 76.25 74 ALA A C 1
ATOM 566 O O . ALA A 1 74 ? 18.453 24.828 29.891 1 76.25 74 ALA A O 1
ATOM 567 N N . VAL A 1 75 ? 19.188 26.688 28.875 1 74.81 75 VAL A N 1
ATOM 568 C CA . VAL A 1 75 ? 17.922 26.875 28.156 1 74.81 75 VAL A CA 1
ATOM 569 C C . VAL A 1 75 ? 18.156 26.688 26.656 1 74.81 75 VAL A C 1
ATOM 571 O O . VAL A 1 75 ? 19.109 27.234 26.094 1 74.81 75 VAL A O 1
ATOM 574 N N . PHE A 1 76 ? 17.359 25.766 26.078 1 74.62 76 PHE A N 1
ATOM 575 C CA . PHE A 1 76 ? 17.297 25.672 24.625 1 74.62 76 PHE A CA 1
ATOM 576 C C . PHE A 1 76 ? 15.945 26.141 24.109 1 74.62 76 PHE A C 1
ATOM 578 O O . PHE A 1 76 ? 14.906 25.609 24.516 1 74.62 76 PHE A O 1
ATOM 585 N N . GLY A 1 77 ? 16.016 27.156 23.297 1 70.12 77 GLY A N 1
ATOM 586 C CA . GLY A 1 77 ? 14.781 27.719 22.766 1 70.12 77 GLY A CA 1
ATOM 587 C C . GLY A 1 77 ? 14.5 27.266 21.344 1 70.12 77 GLY A C 1
ATOM 588 O O . GLY A 1 77 ? 15.383 27.312 20.484 1 70.12 77 GLY A O 1
ATOM 589 N N . ALA A 1 78 ? 13.375 26.641 21.234 1 65.75 78 ALA A N 1
ATOM 590 C CA . ALA A 1 78 ? 12.883 26.344 19.891 1 65.75 78 ALA A CA 1
ATOM 591 C C . ALA A 1 78 ? 11.883 27.406 19.438 1 65.75 78 ALA A C 1
ATOM 593 O O . ALA A 1 78 ? 10.836 27.594 20.062 1 65.75 78 ALA A O 1
ATOM 594 N N . GLY A 1 79 ? 12.359 28.266 18.562 1 60.56 79 GLY A N 1
ATOM 595 C CA . GLY A 1 79 ? 11.492 29.328 18.062 1 60.56 79 GLY A CA 1
ATOM 596 C C . GLY A 1 79 ? 11.25 29.234 16.562 1 60.56 79 GLY A C 1
ATOM 597 O O . GLY A 1 79 ? 11.797 28.359 15.891 1 60.56 79 GLY A O 1
ATOM 598 N N . ASN A 1 80 ? 10.25 29.875 16.156 1 54.88 80 ASN A N 1
ATOM 599 C CA . ASN A 1 80 ? 9.945 30.016 14.742 1 54.88 80 ASN A CA 1
ATOM 600 C C . ASN A 1 80 ? 10.141 31.453 14.266 1 54.88 80 ASN A C 1
ATOM 602 O O . ASN A 1 80 ? 9.422 32.344 14.688 1 54.88 80 ASN A O 1
ATOM 606 N N . ARG A 1 81 ? 11.227 31.594 13.492 1 57.97 81 ARG A N 1
ATOM 607 C CA . ARG A 1 81 ? 11.609 32.938 13.07 1 57.97 81 ARG A CA 1
ATOM 608 C C . ARG A 1 81 ? 10.492 33.594 12.258 1 57.97 81 ARG A C 1
ATOM 610 O O . ARG A 1 81 ? 10.492 34.812 12.078 1 57.97 81 ARG A O 1
ATOM 617 N N . ASP A 1 82 ? 9.617 32.75 11.781 1 49.56 82 ASP A N 1
ATOM 618 C CA . ASP A 1 82 ? 8.492 33.344 11.062 1 49.56 82 ASP A CA 1
ATOM 619 C C . ASP A 1 82 ? 7.637 34.188 12 1 49.56 82 ASP A C 1
ATOM 621 O O . ASP A 1 82 ? 6.867 35.031 11.539 1 49.56 82 ASP A O 1
ATOM 625 N N . TRP A 1 83 ? 7.793 33.906 13.266 1 47.84 83 TRP A N 1
ATOM 626 C CA . TRP A 1 83 ? 7.145 34.719 14.281 1 47.84 83 TRP A CA 1
ATOM 627 C C . TRP A 1 83 ? 8.148 35.656 14.93 1 47.84 83 TRP A C 1
ATOM 629 O O . TRP A 1 83 ? 8.617 35.406 16.047 1 47.84 83 TRP A O 1
ATOM 639 N N . ALA A 1 84 ? 8.531 36.656 14.164 1 52.69 84 ALA A N 1
ATOM 640 C CA . ALA A 1 84 ? 9.648 37.531 14.5 1 52.69 84 ALA A CA 1
ATOM 641 C C . ALA A 1 84 ? 9.484 38.125 15.906 1 52.69 84 ALA A C 1
ATOM 643 O O . ALA A 1 84 ? 10.445 38.188 16.672 1 52.69 84 ALA A O 1
ATOM 644 N N . TYR A 1 85 ? 8.242 38.469 16.219 1 51.47 85 TYR A N 1
ATOM 645 C CA . TYR A 1 85 ? 8.047 39.219 17.469 1 51.47 85 TYR A CA 1
ATOM 646 C C . TYR A 1 85 ? 8.156 38.281 18.672 1 51.47 85 TYR A C 1
ATOM 648 O O . TYR A 1 85 ? 8.531 38.719 19.766 1 51.47 85 TYR A O 1
ATOM 656 N N . THR A 1 86 ? 7.918 37 18.25 1 56.28 86 THR A N 1
ATOM 657 C CA . THR A 1 86 ? 7.895 36.125 19.422 1 56.28 86 THR A CA 1
ATOM 658 C C . THR A 1 86 ? 9.008 35.094 19.328 1 56.28 86 THR A C 1
ATOM 660 O O . THR A 1 86 ? 9.094 34.188 20.172 1 56.28 86 THR A O 1
ATOM 663 N N . TYR A 1 87 ? 9.812 35.438 18.344 1 65.44 87 TYR A N 1
ATOM 664 C CA . TYR A 1 87 ? 10.891 34.469 18.172 1 65.44 87 TYR A CA 1
ATOM 665 C C . TYR A 1 87 ? 11.797 34.438 19.406 1 65.44 87 TYR A C 1
ATOM 667 O O . TYR A 1 87 ? 12.43 35.438 19.734 1 65.44 87 TYR A O 1
ATOM 675 N N . GLN A 1 88 ? 11.93 33.406 20.125 1 73.75 88 GLN A N 1
ATOM 676 C CA . GLN A 1 88 ? 12.812 33.094 21.234 1 73.75 88 GLN A CA 1
ATOM 677 C C . GLN A 1 88 ? 12.492 33.938 22.453 1 73.75 88 GLN A C 1
ATOM 679 O O . GLN A 1 88 ? 13.289 34.031 23.391 1 73.75 88 GLN A O 1
ATOM 684 N N . ARG A 1 89 ? 11.305 34.562 22.438 1 69.31 89 ARG A N 1
ATOM 685 C CA . ARG A 1 89 ? 10.977 35.5 23.531 1 69.31 89 ARG A CA 1
ATOM 686 C C . ARG A 1 89 ? 10.906 34.75 24.859 1 69.31 89 ARG A C 1
ATOM 688 O O . ARG A 1 89 ? 11.492 35.219 25.844 1 69.31 89 ARG A O 1
ATOM 695 N N . ILE A 1 90 ? 10.305 33.688 24.781 1 65.44 90 ILE A N 1
ATOM 696 C CA . ILE A 1 90 ? 10.062 33 26.047 1 65.44 90 ILE A CA 1
ATOM 697 C C . ILE A 1 90 ? 11.359 32.344 26.516 1 65.44 90 ILE A C 1
ATOM 699 O O . ILE A 1 90 ? 11.75 32.5 27.688 1 65.44 90 ILE A O 1
ATOM 703 N N . PRO A 1 91 ? 12.023 31.672 25.578 1 74.75 91 PRO A N 1
ATOM 704 C CA . PRO A 1 91 ? 13.305 31.141 26.031 1 74.75 91 PRO A CA 1
ATOM 705 C C . PRO A 1 91 ? 14.25 32.219 26.562 1 74.75 91 PRO A C 1
ATOM 707 O O . PRO A 1 91 ? 14.953 31.984 27.562 1 74.75 91 PRO A O 1
ATOM 710 N N . GLU A 1 92 ? 14.211 33.344 26 1 79.5 92 GLU A N 1
ATOM 711 C CA . GLU A 1 92 ? 15.039 34.438 26.469 1 79.5 92 GLU A CA 1
ATOM 712 C C . GLU A 1 92 ? 14.594 34.938 27.844 1 79.5 92 GLU A C 1
ATOM 714 O O . GLU A 1 92 ? 15.43 35.219 28.703 1 79.5 92 GLU A O 1
ATOM 719 N N . LEU A 1 93 ? 13.312 34.969 27.969 1 72.88 93 LEU A N 1
ATOM 720 C CA . LEU A 1 93 ? 12.758 35.406 29.25 1 72.88 93 LEU A CA 1
ATOM 721 C C . LEU A 1 93 ? 13.125 34.438 30.359 1 72.88 93 LEU A C 1
ATOM 723 O O . LEU A 1 93 ? 13.531 34.844 31.438 1 72.88 93 LEU A O 1
ATOM 727 N N . ILE A 1 94 ? 13.047 33.219 30.031 1 72.06 94 ILE A N 1
ATOM 728 C CA . ILE A 1 94 ? 13.367 32.188 31.016 1 72.06 94 ILE A CA 1
ATOM 729 C C . ILE A 1 94 ? 14.852 32.25 31.359 1 72.06 94 ILE A C 1
ATOM 731 O O . ILE A 1 94 ? 15.219 32.281 32.531 1 72.06 94 ILE A O 1
ATOM 735 N N . ASP A 1 95 ? 15.602 32.312 30.422 1 80.62 95 ASP A N 1
ATOM 736 C CA . ASP A 1 95 ? 17.047 32.344 30.578 1 80.62 95 ASP A CA 1
ATOM 737 C C . ASP A 1 95 ? 17.5 33.531 31.422 1 80.62 95 ASP A C 1
ATOM 739 O O . ASP A 1 95 ? 18.219 33.375 32.406 1 80.62 95 ASP A O 1
ATOM 743 N N . SER A 1 96 ? 16.953 34.625 31.094 1 82.62 96 SER A N 1
ATOM 744 C CA . SER A 1 96 ? 17.328 35.844 31.781 1 82.62 96 SER A CA 1
ATOM 745 C C . SER A 1 96 ? 16.797 35.875 33.188 1 82.62 96 SER A C 1
ATOM 747 O O . SER A 1 96 ? 17.484 36.344 34.125 1 82.62 96 SER A O 1
ATOM 749 N N . THR A 1 97 ? 15.617 35.406 33.344 1 74.94 97 THR A N 1
ATOM 750 C CA . THR A 1 97 ? 15 35.438 34.656 1 74.94 97 THR A CA 1
ATOM 751 C C . THR A 1 97 ? 15.711 34.5 35.625 1 74.94 97 THR A C 1
ATOM 753 O O . THR A 1 97 ? 15.93 34.812 36.781 1 74.94 97 THR A O 1
ATOM 756 N N . LEU A 1 98 ? 16.047 33.406 35.094 1 75.38 98 LEU A N 1
ATOM 757 C CA . LEU A 1 98 ? 16.781 32.469 35.938 1 75.38 98 LEU A CA 1
ATOM 758 C C . LEU A 1 98 ? 18.109 33.031 36.375 1 75.38 98 LEU A C 1
ATOM 760 O O . LEU A 1 98 ? 18.484 32.906 37.562 1 75.38 98 LEU A O 1
ATOM 764 N N . GLU A 1 99 ? 18.719 33.656 35.5 1 81.81 99 GLU A N 1
ATOM 765 C CA . GLU A 1 99 ? 19.984 34.312 35.812 1 81.81 99 GLU A CA 1
ATOM 766 C C . GLU A 1 99 ? 19.797 35.406 36.844 1 81.81 99 GLU A C 1
ATOM 768 O O . GLU A 1 99 ? 20.562 35.531 37.812 1 81.81 99 GLU A O 1
ATOM 773 N N . GLN A 1 100 ? 18.766 36.094 36.625 1 81.38 100 GLN A N 1
ATOM 774 C CA . GLN A 1 100 ? 18.469 37.219 37.531 1 81.38 100 GLN A CA 1
ATOM 775 C C . GLN A 1 100 ? 18.125 36.719 38.938 1 81.38 100 GLN A C 1
ATOM 777 O O . GLN A 1 100 ? 18.391 37.406 39.906 1 81.38 100 GLN A O 1
ATOM 782 N N . LYS A 1 101 ? 17.594 35.594 38.906 1 75.81 101 LYS A N 1
ATOM 783 C CA . LYS A 1 101 ? 17.156 35.062 40.188 1 75.81 101 LYS A CA 1
ATOM 784 C C . LYS A 1 101 ? 18.234 34.25 40.844 1 75.81 101 LYS A C 1
ATOM 786 O O . LYS A 1 101 ? 18 33.562 41.844 1 75.81 101 LYS A O 1
ATOM 791 N N . GLY A 1 102 ? 19.391 34.281 40.219 1 74.69 102 GLY A N 1
ATOM 792 C CA . GLY A 1 102 ? 20.562 33.75 40.906 1 74.69 102 GLY A CA 1
ATOM 793 C C . GLY A 1 102 ? 20.953 32.375 40.406 1 74.69 102 GLY A C 1
ATOM 794 O O . GLY A 1 102 ? 21.906 31.781 40.906 1 74.69 102 GLY A O 1
ATOM 795 N N . ALA A 1 103 ? 20.188 31.766 39.562 1 73.56 103 ALA A N 1
ATOM 796 C CA . ALA A 1 103 ? 20.562 30.438 39.031 1 73.56 103 ALA A CA 1
ATOM 797 C C . ALA A 1 103 ? 21.844 30.516 38.219 1 73.56 103 ALA A C 1
ATOM 799 O O . ALA A 1 103 ? 22.156 31.547 37.625 1 73.56 103 ALA A O 1
ATOM 800 N N . LYS A 1 104 ? 22.562 29.484 38.25 1 78.38 104 LYS A N 1
ATOM 801 C CA . LYS A 1 104 ? 23.812 29.406 37.531 1 78.38 104 LYS A CA 1
ATOM 802 C C . LYS A 1 104 ? 23.609 28.875 36.094 1 78.38 104 LYS A C 1
ATOM 804 O O . LYS A 1 104 ? 23.141 27.766 35.938 1 78.38 104 LYS A O 1
ATOM 809 N N . ARG A 1 105 ? 23.984 29.688 35.188 1 81.31 105 ARG A N 1
ATOM 810 C CA . ARG A 1 105 ? 23.922 29.266 33.781 1 81.31 105 ARG A CA 1
ATOM 811 C C . ARG A 1 105 ? 25.047 28.297 33.469 1 81.31 105 ARG A C 1
ATOM 813 O O . ARG A 1 105 ? 26.219 28.625 33.625 1 81.31 105 ARG A O 1
ATOM 820 N N . LEU A 1 106 ? 24.656 27.141 33 1 75.5 106 LEU A N 1
ATOM 821 C CA . LEU A 1 106 ? 25.641 26.125 32.656 1 75.5 106 LEU A CA 1
ATOM 822 C C . LEU A 1 106 ? 26.156 26.328 31.219 1 75.5 106 LEU A C 1
ATOM 824 O O . LEU A 1 106 ? 27.297 26.016 30.922 1 75.5 106 LEU A O 1
ATOM 828 N N . LEU A 1 107 ? 25.219 26.703 30.391 1 81.44 107 LEU A N 1
ATOM 829 C CA . LEU A 1 107 ? 25.5 26.906 28.969 1 81.44 107 LEU A CA 1
ATOM 830 C C . LEU A 1 107 ? 24.672 28.047 28.406 1 81.44 107 LEU A C 1
ATOM 832 O O . LEU A 1 107 ? 23.531 28.266 28.812 1 81.44 107 LEU A O 1
ATOM 836 N N . GLU A 1 108 ? 25.391 28.688 27.516 1 87.44 108 GLU A N 1
ATOM 837 C CA . GLU A 1 108 ? 24.656 29.734 26.828 1 87.44 108 GLU A CA 1
ATOM 838 C C . GLU A 1 108 ? 23.391 29.203 26.172 1 87.44 108 GLU A C 1
ATOM 840 O O . GLU A 1 108 ? 23.375 28.078 25.656 1 87.44 108 GLU A O 1
ATOM 845 N N . ARG A 1 109 ? 22.391 30.047 26.266 1 83.56 109 ARG A N 1
ATOM 846 C CA . ARG A 1 109 ? 21.109 29.641 25.703 1 83.56 109 ARG A CA 1
ATOM 847 C C . ARG A 1 109 ? 21.25 29.219 24.25 1 83.56 109 ARG A C 1
ATOM 849 O O . ARG A 1 109 ? 21.891 29.906 23.453 1 83.56 109 ARG A O 1
ATOM 856 N N . GLY A 1 110 ? 20.734 27.969 23.984 1 79.38 110 GLY A N 1
ATOM 857 C CA . GLY A 1 110 ? 20.672 27.5 22.594 1 79.38 110 GLY A CA 1
ATOM 858 C C . GLY A 1 110 ? 19.406 27.938 21.891 1 79.38 110 GLY A C 1
ATOM 859 O O . GLY A 1 110 ? 18.422 28.297 22.531 1 79.38 110 GLY A O 1
ATOM 860 N N . GLU A 1 111 ? 19.578 28.109 20.641 1 77.56 111 GLU A N 1
ATOM 861 C CA . GLU A 1 111 ? 18.422 28.516 19.844 1 77.56 111 GLU A CA 1
ATOM 862 C C . GLU A 1 111 ? 18.281 27.656 18.594 1 77.56 111 GLU A C 1
ATOM 864 O O . GLU A 1 111 ? 19.297 27.281 17.969 1 77.56 111 GLU A O 1
ATOM 869 N N . ALA A 1 112 ? 17.078 27.141 18.391 1 70.25 112 ALA A N 1
ATOM 870 C CA . ALA A 1 112 ? 16.781 26.484 17.125 1 70.25 112 ALA A CA 1
ATOM 871 C C . ALA A 1 112 ? 15.531 27.094 16.484 1 70.25 112 ALA A C 1
ATOM 873 O O . ALA A 1 112 ? 14.609 27.531 17.172 1 70.25 112 ALA A O 1
ATOM 874 N N . ASP A 1 113 ? 15.664 27.281 15.195 1 63.47 113 ASP A N 1
ATOM 875 C CA . ASP A 1 113 ? 14.523 27.734 14.406 1 63.47 113 ASP A CA 1
ATOM 876 C C . ASP A 1 113 ? 13.719 26.547 13.875 1 63.47 113 ASP A C 1
ATOM 878 O O . ASP A 1 113 ? 14.266 25.672 13.195 1 63.47 113 ASP A O 1
ATOM 882 N N . ALA A 1 114 ? 12.469 26.594 14.289 1 55.16 114 ALA A N 1
ATOM 883 C CA . ALA A 1 114 ? 11.586 25.484 13.914 1 55.16 114 ALA A CA 1
ATOM 884 C C . ALA A 1 114 ? 11.375 25.438 12.406 1 55.16 114 ALA A C 1
ATOM 886 O O . ALA A 1 114 ? 10.969 24.406 11.859 1 55.16 114 ALA A O 1
ATOM 887 N N . ARG A 1 115 ? 11.508 26.656 11.688 1 50.03 115 ARG A N 1
ATOM 888 C CA . ARG A 1 115 ? 11.336 26.703 10.234 1 50.03 115 ARG A CA 1
ATOM 889 C C . ARG A 1 115 ? 12.398 25.875 9.531 1 50.03 115 ARG A C 1
ATOM 891 O O . ARG A 1 115 ? 12.18 25.406 8.406 1 50.03 115 ARG A O 1
ATOM 898 N N . GLY A 1 116 ? 13.516 25.766 10.164 1 50.06 116 GLY A N 1
ATOM 899 C CA . GLY A 1 116 ? 14.625 25.297 9.352 1 50.06 116 GLY A CA 1
ATOM 900 C C . GLY A 1 116 ? 14.961 23.828 9.57 1 50.06 116 GLY A C 1
ATOM 901 O O . GLY A 1 116 ? 14.539 23.234 10.562 1 50.06 116 GLY A O 1
ATOM 902 N N . ASP A 1 117 ? 15.547 23.266 8.508 1 50.62 117 ASP A N 1
ATOM 903 C CA . ASP A 1 117 ? 16.031 21.891 8.398 1 50.62 117 ASP A CA 1
ATOM 904 C C . ASP A 1 117 ? 17.109 21.609 9.453 1 50.62 117 ASP A C 1
ATOM 906 O O . ASP A 1 117 ? 17.562 20.469 9.594 1 50.62 117 ASP A O 1
ATOM 910 N N . LYS A 1 118 ? 17.281 22.734 10.266 1 57.84 118 LYS A N 1
ATOM 911 C CA . LYS A 1 118 ? 18.484 22.547 11.086 1 57.84 118 LYS A CA 1
ATOM 912 C C . LYS A 1 118 ? 18.109 22.438 12.562 1 57.84 118 LYS A C 1
ATOM 914 O O . LYS A 1 118 ? 18.953 22.703 13.438 1 57.84 118 LYS A O 1
ATOM 919 N N . PHE A 1 119 ? 16.812 22.219 12.805 1 59.19 119 PHE A N 1
ATOM 920 C CA . PHE A 1 119 ? 16.391 22.156 14.195 1 59.19 119 PHE A CA 1
ATOM 921 C C . PHE A 1 119 ? 17.156 21.062 14.945 1 59.19 119 PHE A C 1
ATOM 923 O O . PHE A 1 119 ? 17.766 21.328 15.977 1 59.19 119 PHE A O 1
ATOM 930 N N . THR A 1 120 ? 17.141 19.953 14.312 1 59.5 120 THR A N 1
ATOM 931 C CA . THR A 1 120 ? 17.766 18.812 14.977 1 59.5 120 THR A CA 1
ATOM 932 C C . THR A 1 120 ? 19.281 19.047 15.109 1 59.5 120 THR A C 1
ATOM 934 O O . THR A 1 120 ? 19.859 18.719 16.141 1 59.5 120 THR A O 1
ATOM 937 N N . GLU A 1 121 ? 19.766 19.625 14.086 1 63.91 121 GLU A N 1
ATOM 938 C CA . GLU A 1 121 ? 21.203 19.875 14.109 1 63.91 121 GLU A CA 1
ATOM 939 C C . GLU A 1 121 ? 21.562 20.875 15.203 1 63.91 121 GLU A C 1
ATOM 941 O O . GLU A 1 121 ? 22.562 20.688 15.914 1 63.91 121 GLU A O 1
ATOM 946 N N . SER A 1 122 ? 20.719 21.891 15.258 1 67.88 122 SER A N 1
ATOM 947 C CA . SER A 1 122 ? 20.969 22.922 16.266 1 67.88 122 SER A CA 1
ATOM 948 C C . SER A 1 122 ? 20.891 22.359 17.672 1 67.88 122 SER A C 1
ATOM 950 O O . SER A 1 122 ? 21.703 22.703 18.531 1 67.88 122 SER A O 1
ATOM 952 N N . PHE A 1 123 ? 20 21.531 17.781 1 68.56 123 PHE A N 1
ATOM 953 C CA . PHE A 1 123 ? 19.844 20.906 19.094 1 68.56 123 PHE A CA 1
ATOM 954 C C . PHE A 1 123 ? 20.984 19.969 19.391 1 68.56 123 PHE A C 1
ATOM 956 O O . PHE A 1 123 ? 21.516 19.953 20.5 1 68.56 123 PHE A O 1
ATOM 963 N N . ASP A 1 124 ? 21.312 19.281 18.344 1 65.12 124 ASP A N 1
ATOM 964 C CA . ASP A 1 124 ? 22.406 18.328 18.531 1 65.12 124 ASP A CA 1
ATOM 965 C C . ASP A 1 124 ? 23.703 19.047 18.953 1 65.12 124 ASP A C 1
ATOM 967 O O . ASP A 1 124 ? 24.391 18.609 19.859 1 65.12 124 ASP A O 1
ATOM 971 N N . GLU A 1 125 ? 23.906 20.062 18.312 1 72.75 125 GLU A N 1
ATOM 972 C CA . GLU A 1 125 ? 25.109 20.844 18.609 1 72.75 125 GLU A CA 1
ATOM 973 C C . GLU A 1 125 ? 25.062 21.406 20.031 1 72.75 125 GLU A C 1
ATOM 975 O O . GLU A 1 125 ? 26.062 21.375 20.75 1 72.75 125 GLU A O 1
ATOM 980 N N . TRP A 1 126 ? 23.891 21.922 20.312 1 77.25 126 TRP A N 1
ATOM 981 C CA . TRP A 1 126 ? 23.719 22.484 21.656 1 77.25 126 TRP A CA 1
ATOM 982 C C . TRP A 1 126 ? 23.828 21.406 22.719 1 77.25 126 TRP A C 1
ATOM 984 O O . TRP A 1 126 ? 24.469 21.609 23.75 1 77.25 126 TRP A O 1
ATOM 994 N N . GLU A 1 127 ? 23.297 20.312 22.391 1 68.31 127 GLU A N 1
ATOM 995 C CA . GLU A 1 127 ? 23.328 19.188 23.328 1 68.31 127 GLU A CA 1
ATOM 996 C C . GLU A 1 127 ? 24.766 18.719 23.562 1 68.31 127 GLU A C 1
ATOM 998 O O . GLU A 1 127 ? 25.141 18.391 24.688 1 68.31 127 GLU A O 1
ATOM 1003 N N . GLU A 1 128 ? 25.484 18.672 22.562 1 68.56 128 GLU A N 1
ATOM 1004 C CA . GLU A 1 128 ? 26.891 18.312 22.703 1 68.56 128 GLU A CA 1
ATOM 1005 C C . GLU A 1 128 ? 27.625 19.281 23.641 1 68.56 128 GLU A C 1
ATOM 1007 O O . GLU A 1 128 ? 28.391 18.844 24.5 1 68.56 128 GLU A O 1
ATOM 1012 N N . LYS A 1 129 ? 27.312 20.516 23.406 1 77.19 129 LYS A N 1
ATOM 1013 C CA . LYS A 1 129 ? 27.938 21.531 24.25 1 77.19 129 LYS A CA 1
ATOM 1014 C C . LYS A 1 129 ? 27.453 21.406 25.688 1 77.19 129 LYS A C 1
ATOM 1016 O O . LYS A 1 129 ? 28.219 21.641 26.625 1 77.19 129 LYS A O 1
ATOM 1021 N N . LEU A 1 130 ? 26.234 21.078 25.719 1 73.12 130 LEU A N 1
ATOM 1022 C CA . LEU A 1 130 ? 25.656 20.906 27.062 1 73.12 130 LEU A CA 1
ATOM 1023 C C . LEU A 1 130 ? 26.359 19.766 27.797 1 73.12 130 LEU A C 1
ATOM 1025 O O . LEU A 1 130 ? 26.75 19.906 28.953 1 73.12 130 LEU A O 1
ATOM 1029 N N . TRP A 1 131 ? 26.562 18.734 27.062 1 66.19 131 TRP A N 1
ATOM 1030 C CA . TRP A 1 131 ? 27.188 17.578 27.703 1 66.19 131 TRP A CA 1
ATOM 1031 C C . TRP A 1 131 ? 28.625 17.891 28.078 1 66.19 131 TRP A C 1
ATOM 1033 O O . TRP A 1 131 ? 29.109 17.469 29.141 1 66.19 131 TRP A O 1
ATOM 1043 N N . ALA A 1 132 ? 29.25 18.562 27.266 1 73 132 ALA A N 1
ATOM 1044 C CA . ALA A 1 132 ? 30.609 19 27.594 1 73 132 ALA A CA 1
ATOM 1045 C C . ALA A 1 132 ? 30.625 19.859 28.844 1 73 132 ALA A C 1
ATOM 1047 O O . ALA A 1 132 ? 31.484 19.688 29.719 1 73 132 ALA A O 1
ATOM 1048 N N . ALA A 1 133 ? 29.656 20.75 28.938 1 73.12 133 ALA A N 1
ATOM 1049 C CA . ALA A 1 133 ? 29.562 21.656 30.078 1 73.12 133 ALA A CA 1
ATOM 1050 C C . ALA A 1 133 ? 29.234 20.875 31.359 1 73.12 133 ALA A C 1
ATOM 1052 O O . ALA A 1 133 ? 29.812 21.141 32.406 1 73.12 133 ALA A O 1
ATOM 1053 N N . LEU A 1 134 ? 28.422 19.953 31.188 1 66.62 134 LEU A N 1
ATOM 1054 C CA . LEU A 1 134 ? 28.031 19.141 32.312 1 66.62 134 LEU A CA 1
ATOM 1055 C C . LEU A 1 134 ? 29.203 18.281 32.812 1 66.62 134 LEU A C 1
ATOM 1057 O O . LEU A 1 134 ? 29.406 18.125 34 1 66.62 134 LEU A O 1
ATOM 1061 N N . SER A 1 135 ? 29.828 17.797 31.812 1 67 135 SER A N 1
ATOM 1062 C CA . SER A 1 135 ? 31 16.984 32.156 1 67 135 SER A CA 1
ATOM 1063 C C . SER A 1 135 ? 32.031 17.812 32.906 1 67 135 SER A C 1
ATOM 1065 O O . SER A 1 135 ? 32.625 17.328 33.875 1 67 135 SER A O 1
ATOM 1067 N N . LYS A 1 136 ? 32.219 18.875 32.438 1 73.38 136 LYS A N 1
ATOM 1068 C CA . LYS A 1 136 ? 33.188 19.766 33.094 1 73.38 136 LYS A CA 1
ATOM 1069 C C . LYS A 1 136 ? 32.719 20.172 34.469 1 73.38 136 LYS A C 1
ATOM 1071 O O . LYS A 1 136 ? 33.5 20.172 35.438 1 73.38 136 LYS A O 1
ATOM 1076 N N . GLU A 1 137 ? 31.484 20.5 34.562 1 66.12 137 GLU A N 1
ATOM 1077 C CA . GLU A 1 137 ? 30.938 21.016 35.812 1 66.12 137 GLU A CA 1
ATOM 1078 C C . GLU A 1 137 ? 30.828 19.922 36.875 1 66.12 137 GLU A C 1
ATOM 1080 O O . GLU A 1 137 ? 31.109 20.172 38.031 1 66.12 137 GLU A O 1
ATOM 1085 N N . TYR A 1 138 ? 30.453 18.844 36.406 1 61.94 138 TYR A N 1
ATOM 1086 C CA . TYR A 1 138 ? 30.172 17.797 37.406 1 61.94 138 TYR A CA 1
ATOM 1087 C C . TYR A 1 138 ? 31.219 16.688 37.344 1 61.94 138 TYR A C 1
ATOM 1089 O O . TYR A 1 138 ? 31.109 15.68 38.031 1 61.94 138 TYR A O 1
ATOM 1097 N N . ASN A 1 139 ? 32.281 16.969 36.656 1 58.25 139 ASN A N 1
ATOM 1098 C CA . ASN A 1 139 ? 33.406 16.047 36.5 1 58.25 139 ASN A CA 1
ATOM 1099 C C . ASN A 1 139 ? 32.969 14.641 36.156 1 58.25 139 ASN A C 1
ATOM 1101 O O . ASN A 1 139 ? 33.344 13.664 36.781 1 58.25 139 ASN A O 1
ATOM 1105 N N . ILE A 1 140 ? 31.922 14.602 35.5 1 55.03 140 ILE A N 1
ATOM 1106 C CA . ILE A 1 140 ? 31.453 13.305 35 1 55.03 140 ILE A CA 1
ATOM 1107 C C . ILE A 1 140 ? 32.094 12.984 33.656 1 55.03 140 ILE A C 1
ATOM 1109 O O . ILE A 1 140 ? 32.188 13.852 32.781 1 55.03 140 ILE A O 1
ATOM 1113 N N . GLU A 1 141 ? 33.031 11.992 33.781 1 49 141 GLU A N 1
ATOM 1114 C CA . GLU A 1 141 ? 33.562 11.531 32.5 1 49 141 GLU A CA 1
ATOM 1115 C C . GLU A 1 141 ? 32.438 11.227 31.516 1 49 141 GLU A C 1
ATOM 1117 O O . GLU A 1 141 ? 31.422 10.617 31.891 1 49 141 GLU A O 1
ATOM 1122 N N . PRO A 1 142 ? 32.344 12.141 30.656 1 41.78 142 PRO A N 1
ATOM 1123 C CA . PRO A 1 142 ? 31.391 11.68 29.656 1 41.78 142 PRO A CA 1
ATOM 1124 C C . PRO A 1 142 ? 31.375 10.164 29.484 1 41.78 142 PRO A C 1
ATOM 1126 O O . PRO A 1 142 ? 32.406 9.578 29.141 1 41.78 142 PRO A O 1
ATOM 1129 N N . LYS A 1 143 ? 31.094 9.461 30.609 1 42.75 143 LYS A N 1
ATOM 1130 C CA . LYS A 1 143 ? 31 8.07 30.188 1 42.75 143 LYS A CA 1
ATOM 1131 C C . LYS A 1 143 ? 30.5 7.965 28.75 1 42.75 143 LYS A C 1
ATOM 1133 O O . LYS A 1 143 ? 29.688 8.781 28.312 1 42.75 143 LYS A O 1
ATOM 1138 N N . GLU A 1 144 ? 31.359 7.414 27.969 1 37.66 144 GLU A N 1
ATOM 1139 C CA . GLU A 1 144 ? 30.859 7.094 26.641 1 37.66 144 GLU A CA 1
ATOM 1140 C C . GLU A 1 144 ? 29.344 7.055 26.609 1 37.66 144 GLU A C 1
ATOM 1142 O O . GLU A 1 144 ? 28.719 6.305 27.359 1 37.66 144 GLU A O 1
ATOM 1147 N N . LEU A 1 145 ? 28.656 8.297 26.797 1 38.22 145 LEU A N 1
ATOM 1148 C CA . LEU A 1 145 ? 27.25 8.117 26.469 1 38.22 145 LEU A CA 1
ATOM 1149 C C . LEU A 1 145 ? 26.984 6.715 25.938 1 38.22 145 LEU A C 1
ATOM 1151 O O . LEU A 1 145 ? 27.562 6.312 24.922 1 38.22 145 LEU A O 1
ATOM 1155 N N . ASP A 1 146 ? 27.016 5.875 26.828 1 40 146 ASP A N 1
ATOM 1156 C CA . ASP A 1 146 ? 26.562 4.582 26.344 1 40 146 ASP A CA 1
ATOM 1157 C C . ASP A 1 146 ? 25.75 4.734 25.047 1 40 146 ASP A C 1
ATOM 1159 O O . ASP A 1 146 ? 24.812 5.523 25 1 40 146 ASP A O 1
ATOM 1163 N N . LYS A 1 147 ? 26.359 4.734 24 1 44.5 147 LYS A N 1
ATOM 1164 C CA . LYS A 1 147 ? 25.656 4.621 22.719 1 44.5 147 LYS A CA 1
ATOM 1165 C C . LYS A 1 147 ? 24.203 4.211 22.922 1 44.5 147 LYS A C 1
ATOM 1167 O O . LYS A 1 147 ? 23.922 3.178 23.531 1 44.5 147 LYS A O 1
ATOM 1172 N N . THR A 1 148 ? 23.297 5.133 23.453 1 51.34 148 THR A N 1
ATOM 1173 C CA . THR A 1 148 ? 21.859 4.895 23.359 1 51.34 148 THR A CA 1
ATOM 1174 C C . THR A 1 148 ? 21.562 3.789 22.359 1 51.34 148 THR A C 1
ATOM 1176 O O . THR A 1 148 ? 21.375 4.059 21.172 1 51.34 148 THR A O 1
ATOM 1179 N N . GLY A 1 149 ? 22.172 2.715 22.656 1 62.47 149 GLY A N 1
ATOM 1180 C CA . GLY A 1 149 ? 22.141 1.594 21.734 1 62.47 149 GLY A CA 1
ATOM 1181 C C . GLY A 1 149 ? 20.797 0.89 21.672 1 62.47 149 GLY A C 1
ATOM 1182 O O . GLY A 1 149 ? 20.156 0.691 22.719 1 62.47 149 GLY A O 1
ATOM 1183 N N . VAL A 1 150 ? 20.016 1.093 20.688 1 81.38 150 VAL A N 1
ATOM 1184 C CA . VAL A 1 150 ? 18.859 0.258 20.391 1 81.38 150 VAL A CA 1
ATOM 1185 C C . VAL A 1 150 ? 19.312 -1.072 19.797 1 81.38 150 VAL A C 1
ATOM 1187 O O . VAL A 1 150 ? 20.047 -1.097 18.812 1 81.38 150 VAL A O 1
ATOM 1190 N N . ASP A 1 151 ? 19.078 -2.086 20.656 1 87.38 151 ASP A N 1
ATOM 1191 C CA . ASP A 1 151 ? 19.344 -3.432 20.172 1 87.38 151 ASP A CA 1
ATOM 1192 C C . ASP A 1 151 ? 18.078 -4.09 19.625 1 87.38 151 ASP A C 1
ATOM 1194 O O . ASP A 1 151 ? 17.031 -4.047 20.281 1 87.38 151 ASP A O 1
ATOM 1198 N N . ILE A 1 152 ? 18.203 -4.605 18.469 1 91.75 152 ILE A N 1
ATOM 1199 C CA . ILE A 1 152 ? 17.062 -5.262 17.844 1 91.75 152 ILE A CA 1
ATOM 1200 C C . ILE A 1 152 ? 17.266 -6.773 17.859 1 91.75 152 ILE A C 1
ATOM 1202 O O . ILE A 1 152 ? 18.281 -7.277 17.359 1 91.75 152 ILE A O 1
ATOM 1206 N N . GLU A 1 153 ? 16.359 -7.414 18.453 1 92 153 GLU A N 1
ATOM 1207 C CA . GLU A 1 153 ? 16.344 -8.875 18.438 1 92 153 GLU A CA 1
ATOM 1208 C C . GLU A 1 153 ? 15.312 -9.398 17.438 1 92 153 GLU A C 1
ATOM 1210 O O . GLU A 1 153 ? 14.133 -9.047 17.5 1 92 153 GLU A O 1
ATOM 1215 N N . PHE A 1 154 ? 15.781 -10.188 16.531 1 91.56 154 PHE A N 1
ATOM 1216 C CA . PHE A 1 154 ? 14.859 -10.828 15.594 1 91.56 154 PHE A CA 1
ATOM 1217 C C . PHE A 1 154 ? 14.133 -11.984 16.266 1 91.56 154 PHE A C 1
ATOM 1219 O O . PHE A 1 154 ? 14.758 -12.82 16.922 1 91.56 154 PHE A O 1
ATOM 1226 N N . LEU A 1 155 ? 12.812 -11.891 16.094 1 89.12 155 LEU A N 1
ATOM 1227 C CA . LEU A 1 155 ? 12 -12.945 16.688 1 89.12 155 LEU A CA 1
ATOM 1228 C C . LEU A 1 155 ? 11.43 -13.867 15.609 1 89.12 155 LEU A C 1
ATOM 1230 O O . LEU A 1 155 ? 10.906 -13.398 14.602 1 89.12 155 LEU A O 1
ATOM 1234 N N . GLY A 1 156 ? 11.547 -15.172 15.867 1 83.94 156 GLY A N 1
ATOM 1235 C CA . GLY A 1 156 ? 11.008 -16.156 14.938 1 83.94 156 GLY A CA 1
ATOM 1236 C C . GLY A 1 156 ? 11.75 -16.188 13.617 1 83.94 156 GLY A C 1
ATOM 1237 O O . GLY A 1 156 ? 12.812 -15.578 13.477 1 83.94 156 GLY A O 1
ATOM 1238 N N . ALA A 1 157 ? 11.188 -17.047 12.703 1 84.06 157 ALA A N 1
ATOM 1239 C CA . ALA A 1 157 ? 11.734 -17.125 11.352 1 84.06 157 ALA A CA 1
ATOM 1240 C C . ALA A 1 157 ? 10.969 -16.234 10.391 1 84.06 157 ALA A C 1
ATOM 1242 O O . ALA A 1 157 ? 9.766 -16 10.562 1 84.06 157 ALA A O 1
ATOM 1243 N N . PRO A 1 158 ? 11.688 -15.734 9.438 1 84.75 158 PRO A N 1
ATOM 1244 C CA . PRO A 1 158 ? 11.016 -14.906 8.438 1 84.75 158 PRO A CA 1
ATOM 1245 C C . PRO A 1 158 ? 9.945 -15.672 7.66 1 84.75 158 PRO A C 1
ATOM 1247 O O . PRO A 1 158 ? 9.141 -15.07 6.957 1 84.75 158 PRO A O 1
ATOM 1250 N N . THR A 1 159 ? 9.922 -16.984 7.789 1 88.19 159 THR A N 1
ATOM 1251 C CA . THR A 1 159 ? 8.984 -17.812 7.043 1 88.19 159 THR A CA 1
ATOM 1252 C C . THR A 1 159 ? 7.949 -18.422 7.977 1 88.19 159 THR A C 1
ATOM 1254 O O . THR A 1 159 ? 7.297 -19.406 7.625 1 88.19 159 THR A O 1
ATOM 1257 N N . ASP A 1 160 ? 7.773 -17.844 9.117 1 89.75 160 ASP A N 1
ATOM 1258 C CA . ASP A 1 160 ? 6.859 -18.391 10.109 1 89.75 160 ASP A CA 1
ATOM 1259 C C . ASP A 1 160 ? 5.43 -18.438 9.578 1 89.75 160 ASP A C 1
ATOM 1261 O O . ASP A 1 160 ? 4.664 -19.344 9.914 1 89.75 160 ASP A O 1
ATOM 1265 N N . ARG A 1 161 ? 5.105 -17.531 8.812 1 93.5 161 ARG A N 1
ATOM 1266 C CA . ARG A 1 161 ? 3.752 -17.5 8.266 1 93.5 161 ARG A CA 1
ATOM 1267 C C . ARG A 1 161 ? 3.453 -18.766 7.469 1 93.5 161 ARG A C 1
ATOM 1269 O O . ARG A 1 161 ? 2.387 -19.375 7.625 1 93.5 161 ARG A O 1
ATOM 1276 N N . ALA A 1 162 ? 4.41 -19.172 6.641 1 92.31 162 ALA A N 1
ATOM 1277 C CA . ALA A 1 162 ? 4.238 -20.375 5.84 1 92.31 162 ALA A CA 1
ATOM 1278 C C . ALA A 1 162 ? 4.055 -21.609 6.73 1 92.31 162 ALA A C 1
ATOM 1280 O O . ALA A 1 162 ? 3.223 -22.469 6.445 1 92.31 162 ALA A O 1
ATOM 1281 N N . THR A 1 163 ? 4.797 -21.625 7.785 1 88.25 163 THR A N 1
ATOM 1282 C CA . THR A 1 163 ? 4.707 -22.75 8.727 1 88.25 163 THR A CA 1
ATOM 1283 C C . THR A 1 163 ? 3.336 -22.781 9.398 1 88.25 163 THR A C 1
ATOM 1285 O O . THR A 1 163 ? 2.717 -23.844 9.5 1 88.25 163 THR A O 1
ATOM 1288 N N . THR A 1 164 ? 2.896 -21.609 9.836 1 90.38 164 THR A N 1
ATOM 1289 C CA . THR A 1 164 ? 1.586 -21.5 10.469 1 90.38 164 THR A CA 1
ATOM 1290 C C . THR A 1 164 ? 0.486 -21.938 9.5 1 90.38 164 THR A C 1
ATOM 1292 O O . THR A 1 164 ? -0.488 -22.578 9.906 1 90.38 164 THR A O 1
ATOM 1295 N N . LEU A 1 165 ? 0.688 -21.656 8.258 1 90.88 165 LEU A N 1
ATOM 1296 C CA . LEU A 1 165 ? -0.272 -21.984 7.211 1 90.88 165 LEU A CA 1
ATOM 1297 C C . LEU A 1 165 ? -0.102 -23.438 6.754 1 90.88 165 LEU A C 1
ATOM 1299 O O . LEU A 1 165 ? -0.744 -23.859 5.793 1 90.88 165 LEU A O 1
ATOM 1303 N N . ARG A 1 166 ? 0.827 -24.125 7.34 1 80.81 166 ARG A N 1
ATOM 1304 C CA . ARG A 1 166 ? 1.103 -25.531 7.055 1 80.81 166 ARG A CA 1
ATOM 1305 C C . ARG A 1 166 ? 1.649 -25.703 5.641 1 80.81 166 ARG A C 1
ATOM 1307 O O . ARG A 1 166 ? 1.261 -26.625 4.93 1 80.81 166 ARG A O 1
ATOM 1314 N N . GLN A 1 167 ? 2.473 -24.703 5.312 1 80.25 167 GLN A N 1
ATOM 1315 C CA . GLN A 1 167 ? 3.188 -24.703 4.039 1 80.25 167 GLN A CA 1
ATOM 1316 C C . GLN A 1 167 ? 4.676 -24.438 4.246 1 80.25 167 GLN A C 1
ATOM 1318 O O . GLN A 1 167 ? 5.223 -23.484 3.709 1 80.25 167 GLN A O 1
ATOM 1323 N N . PRO A 1 168 ? 5.379 -25.281 4.973 1 76.94 168 PRO A N 1
ATOM 1324 C CA . PRO A 1 168 ? 6.68 -24.969 5.566 1 76.94 168 PRO A CA 1
ATOM 1325 C C . PRO A 1 168 ? 7.805 -24.938 4.531 1 76.94 168 PRO A C 1
ATOM 1327 O O . PRO A 1 168 ? 8.922 -24.5 4.84 1 76.94 168 PRO A O 1
ATOM 1330 N N . ASP A 1 169 ? 7.68 -25.25 3.316 1 81.44 169 ASP A N 1
ATOM 1331 C CA . ASP A 1 169 ? 8.812 -25.391 2.41 1 81.44 169 ASP A CA 1
ATOM 1332 C C . ASP A 1 169 ? 9.102 -24.078 1.684 1 81.44 169 ASP A C 1
ATOM 1334 O O . ASP A 1 169 ? 9.938 -24.031 0.778 1 81.44 169 ASP A O 1
ATOM 1338 N N . SER A 1 170 ? 8.586 -23.047 2.207 1 91.19 170 SER A N 1
ATOM 1339 C CA . SER A 1 170 ? 8.844 -21.75 1.568 1 91.19 170 SER A CA 1
ATOM 1340 C C . SER A 1 170 ? 10.094 -21.094 2.139 1 91.19 170 SER A C 1
ATOM 1342 O O . SER A 1 170 ? 10.445 -21.312 3.301 1 91.19 170 SER A O 1
ATOM 1344 N N . ARG A 1 171 ? 10.852 -20.453 1.373 1 94.12 171 ARG A N 1
ATOM 1345 C CA . ARG A 1 171 ? 12.016 -19.656 1.747 1 94.12 171 ARG A CA 1
ATOM 1346 C C . ARG A 1 171 ? 11.961 -18.281 1.105 1 94.12 171 ARG A C 1
ATOM 1348 O O . ARG A 1 171 ? 11.055 -17.984 0.324 1 94.12 171 ARG A O 1
ATOM 1355 N N . LEU A 1 172 ? 12.961 -17.469 1.514 1 95 172 LEU A N 1
ATOM 1356 C CA . LEU A 1 172 ? 12.891 -16.078 1.077 1 95 172 LEU A CA 1
ATOM 1357 C C . LEU A 1 172 ? 13.766 -15.852 -0.15 1 95 172 LEU A C 1
ATOM 1359 O O . LEU A 1 172 ? 14.977 -16.094 -0.11 1 95 172 LEU A O 1
ATOM 1363 N N . GLY A 1 173 ? 13.133 -15.461 -1.255 1 96.94 173 GLY A N 1
ATOM 1364 C CA . GLY A 1 173 ? 13.828 -14.922 -2.412 1 96.94 173 GLY A CA 1
ATOM 1365 C C . GLY A 1 173 ? 13.672 -13.422 -2.553 1 96.94 173 GLY A C 1
ATOM 1366 O O . GLY A 1 173 ? 13.109 -12.766 -1.675 1 96.94 173 GLY A O 1
ATOM 1367 N N . SER A 1 174 ? 14.281 -12.836 -3.619 1 97.31 174 SER A N 1
ATOM 1368 C CA . SER A 1 174 ? 14.203 -11.391 -3.814 1 97.31 174 SER A CA 1
ATOM 1369 C C . SER A 1 174 ? 13.82 -11.047 -5.25 1 97.31 174 SER A C 1
ATOM 1371 O O . SER A 1 174 ? 14.148 -11.789 -6.18 1 97.31 174 SER A O 1
ATOM 1373 N N . VAL A 1 175 ? 13.18 -9.945 -5.383 1 98.31 175 VAL A N 1
ATOM 1374 C CA . VAL A 1 175 ? 12.758 -9.477 -6.699 1 98.31 175 VAL A CA 1
ATOM 1375 C C . VAL A 1 175 ? 13.922 -8.758 -7.387 1 98.31 175 VAL A C 1
ATOM 1377 O O . VAL A 1 175 ? 14.57 -7.898 -6.785 1 98.31 175 VAL A O 1
ATOM 1380 N N . ILE A 1 176 ? 14.125 -9.094 -8.586 1 98.12 176 ILE A N 1
ATOM 1381 C CA . ILE A 1 176 ? 15.18 -8.469 -9.375 1 98.12 176 ILE A CA 1
ATOM 1382 C C . ILE A 1 176 ? 14.57 -7.484 -10.367 1 98.12 176 ILE A C 1
ATOM 1384 O O . ILE A 1 176 ? 15.117 -6.406 -10.602 1 98.12 176 ILE A O 1
ATOM 1388 N N . GLU A 1 177 ? 13.477 -7.871 -10.922 1 98.12 177 GLU A N 1
ATOM 1389 C CA . GLU A 1 177 ? 12.82 -7.047 -11.93 1 98.12 177 GLU A CA 1
ATOM 1390 C C . GLU A 1 177 ? 11.32 -7.332 -11.984 1 98.12 177 GLU A C 1
ATOM 1392 O O . GLU A 1 177 ? 10.883 -8.438 -11.672 1 98.12 177 GLU A O 1
ATOM 1397 N N . ASN A 1 178 ? 10.562 -6.332 -12.289 1 98.5 178 ASN A N 1
ATOM 1398 C CA . ASN A 1 178 ? 9.125 -6.414 -12.547 1 98.5 178 ASN A CA 1
ATOM 1399 C C . ASN A 1 178 ? 8.695 -5.441 -13.641 1 98.5 178 ASN A C 1
ATOM 1401 O O . ASN A 1 178 ? 8.617 -4.234 -13.414 1 98.5 178 ASN A O 1
ATOM 1405 N N . ARG A 1 179 ? 8.406 -5.961 -14.781 1 97.44 179 ARG A N 1
ATOM 1406 C CA . ARG A 1 179 ? 8.102 -5.055 -15.883 1 97.44 179 ARG A CA 1
ATOM 1407 C C . ARG A 1 179 ? 6.82 -5.473 -16.594 1 97.44 179 ARG A C 1
ATOM 1409 O O . ARG A 1 179 ? 6.523 -6.664 -16.703 1 97.44 179 ARG A O 1
ATOM 1416 N N . LEU A 1 180 ? 6.133 -4.535 -17.078 1 97.69 180 LEU A N 1
ATOM 1417 C CA . LEU A 1 180 ? 4.914 -4.742 -17.844 1 97.69 180 LEU A CA 1
ATOM 1418 C C . LEU A 1 180 ? 5.242 -5.219 -19.25 1 97.69 180 LEU A C 1
ATOM 1420 O O . LEU A 1 180 ? 6.113 -4.656 -19.922 1 97.69 180 LEU A O 1
ATOM 1424 N N . LEU A 1 181 ? 4.531 -6.281 -19.719 1 97.69 181 LEU A N 1
ATOM 1425 C CA . LEU A 1 181 ? 4.777 -6.848 -21.047 1 97.69 181 LEU A CA 1
ATOM 1426 C C . LEU A 1 181 ? 3.746 -6.34 -22.047 1 97.69 181 LEU A C 1
ATOM 1428 O O . LEU A 1 181 ? 3.98 -6.379 -23.266 1 97.69 181 LEU A O 1
ATOM 1432 N N . THR A 1 182 ? 2.586 -5.922 -21.562 1 97.75 182 THR A N 1
ATOM 1433 C CA . THR A 1 182 ? 1.477 -5.531 -22.438 1 97.75 182 THR A CA 1
ATOM 1434 C C . THR A 1 182 ? 1.412 -4.012 -22.578 1 97.75 182 THR A C 1
ATOM 1436 O O . THR A 1 182 ? 2.072 -3.285 -21.828 1 97.75 182 THR A O 1
ATOM 1439 N N . ALA A 1 183 ? 0.682 -3.584 -23.641 1 94.5 183 ALA A N 1
ATOM 1440 C CA . ALA A 1 183 ? 0.411 -2.156 -23.797 1 94.5 183 ALA A CA 1
ATOM 1441 C C . ALA A 1 183 ? -0.421 -1.635 -22.625 1 94.5 183 ALA A C 1
ATOM 1443 O O . ALA A 1 183 ? -1.105 -2.406 -21.953 1 94.5 183 ALA A O 1
ATOM 1444 N N . PRO A 1 184 ? -0.305 -0.295 -22.562 1 88.94 184 PRO A N 1
ATOM 1445 C CA . PRO A 1 184 ? -1.116 0.275 -21.484 1 88.94 184 PRO A CA 1
ATOM 1446 C C . PRO A 1 184 ? -2.615 0.143 -21.734 1 88.94 184 PRO A C 1
ATOM 1448 O O . PRO A 1 184 ? -3.051 0.153 -22.891 1 88.94 184 PRO A O 1
ATOM 1451 N N . ASN A 1 185 ? -3.494 -0.145 -20.875 1 85.19 185 ASN A N 1
ATOM 1452 C CA . ASN A 1 185 ? -4.953 -0.12 -20.922 1 85.19 185 ASN A CA 1
ATOM 1453 C C . ASN A 1 185 ? -5.527 -1.481 -21.297 1 85.19 185 ASN A C 1
ATOM 1455 O O . ASN A 1 185 ? -6.703 -1.59 -21.641 1 85.19 185 ASN A O 1
ATOM 1459 N N . VAL A 1 186 ? -4.68 -2.43 -21.672 1 92.12 186 VAL A N 1
ATOM 1460 C CA . VAL A 1 186 ? -5.191 -3.787 -21.812 1 92.12 186 VAL A CA 1
ATOM 1461 C C . VAL A 1 186 ? -4.844 -4.605 -20.578 1 92.12 186 VAL A C 1
ATOM 1463 O O . VAL A 1 186 ? -4.137 -4.121 -19.688 1 92.12 186 VAL A O 1
ATOM 1466 N N . SER A 1 187 ? -5.402 -5.797 -20.547 1 93.31 187 SER A N 1
ATOM 1467 C CA . SER A 1 187 ? -5.133 -6.645 -19.391 1 93.31 187 SER A CA 1
ATOM 1468 C C . SER A 1 187 ? -3.637 -6.855 -19.203 1 93.31 187 SER A C 1
ATOM 1470 O O . SER A 1 187 ? -2.934 -7.262 -20.125 1 93.31 187 SER A O 1
ATOM 1472 N N . ALA A 1 188 ? -3.24 -6.613 -18.031 1 96.94 188 ALA A N 1
ATOM 1473 C CA . ALA A 1 188 ? -1.809 -6.555 -17.75 1 96.94 188 ALA A CA 1
ATOM 1474 C C . ALA A 1 188 ? -1.209 -7.953 -17.656 1 96.94 188 ALA A C 1
ATOM 1476 O O . ALA A 1 188 ? -1.778 -8.836 -17.016 1 96.94 188 ALA A O 1
ATOM 1477 N N . LYS A 1 189 ? -0.16 -8.188 -18.344 1 98 189 LYS A N 1
ATOM 1478 C CA . LYS A 1 189 ? 0.768 -9.297 -18.156 1 98 189 LYS A CA 1
ATOM 1479 C C . LYS A 1 189 ? 2.166 -8.797 -17.812 1 98 189 LYS A C 1
ATOM 1481 O O . LYS A 1 189 ? 2.617 -7.781 -18.344 1 98 189 LYS A O 1
ATOM 1486 N N . ARG A 1 190 ? 2.795 -9.547 -16.891 1 98.44 190 ARG A N 1
ATOM 1487 C CA . ARG A 1 190 ? 4.062 -9.016 -16.406 1 98.44 190 ARG A CA 1
ATOM 1488 C C . ARG A 1 190 ? 5.156 -10.078 -16.453 1 98.44 190 ARG A C 1
ATOM 1490 O O . ARG A 1 190 ? 4.879 -11.273 -16.328 1 98.44 190 ARG A O 1
ATOM 1497 N N . HIS A 1 191 ? 6.367 -9.594 -16.75 1 98.69 191 HIS A N 1
ATOM 1498 C CA . HIS A 1 191 ? 7.605 -10.344 -16.578 1 98.69 191 HIS A CA 1
ATOM 1499 C C . HIS A 1 191 ? 8.25 -10.031 -15.227 1 98.69 191 HIS A C 1
ATOM 1501 O O . HIS A 1 191 ? 8.609 -8.883 -14.953 1 98.69 191 HIS A O 1
ATOM 1507 N N . ILE A 1 192 ? 8.375 -11.031 -14.406 1 98.81 192 ILE A N 1
ATOM 1508 C CA . ILE A 1 192 ? 8.938 -10.844 -13.07 1 98.81 192 ILE A CA 1
ATOM 1509 C C . ILE A 1 192 ? 10.141 -11.766 -12.883 1 98.81 192 ILE A C 1
ATOM 1511 O O . ILE A 1 192 ? 10.055 -12.969 -13.148 1 98.81 192 ILE A O 1
ATOM 1515 N N . GLU A 1 193 ? 11.227 -11.234 -12.438 1 98.81 193 GLU A N 1
ATOM 1516 C CA . GLU A 1 193 ? 12.453 -11.992 -12.203 1 98.81 193 GLU A CA 1
ATOM 1517 C C . GLU A 1 193 ? 12.805 -12.031 -10.719 1 98.81 193 GLU A C 1
ATOM 1519 O O . GLU A 1 193 ? 12.719 -11.016 -10.031 1 98.81 193 GLU A O 1
ATOM 1524 N N . PHE A 1 194 ? 13.164 -13.219 -10.25 1 98.69 194 PHE A N 1
ATOM 1525 C CA . PHE A 1 194 ? 13.523 -13.414 -8.852 1 98.69 194 PHE A CA 1
ATOM 1526 C C . PHE A 1 194 ? 14.922 -14 -8.727 1 98.69 194 PHE A C 1
ATOM 1528 O O . PHE A 1 194 ? 15.352 -14.781 -9.578 1 98.69 194 PHE A O 1
ATOM 1535 N N . GLU A 1 195 ? 15.578 -13.586 -7.688 1 98.31 195 GLU A N 1
ATOM 1536 C CA . GLU A 1 195 ? 16.688 -14.375 -7.152 1 98.31 195 GLU A CA 1
ATOM 1537 C C . GLU A 1 195 ? 16.188 -15.445 -6.188 1 98.31 195 GLU A C 1
ATOM 1539 O O . GLU A 1 195 ? 15.516 -15.141 -5.203 1 98.31 195 GLU A O 1
ATOM 1544 N N . LEU A 1 196 ? 16.531 -16.656 -6.523 1 98.12 196 LEU A N 1
ATOM 1545 C CA . LEU A 1 196 ? 16.078 -17.766 -5.691 1 98.12 196 LEU A CA 1
ATOM 1546 C C . LEU A 1 196 ? 16.844 -17.812 -4.371 1 98.12 196 LEU A C 1
ATOM 1548 O O . LEU A 1 196 ? 17.969 -17.312 -4.285 1 98.12 196 LEU A O 1
ATOM 1552 N N . PRO A 1 197 ? 16.141 -18.375 -3.326 1 95.25 197 PRO A N 1
ATOM 1553 C CA . PRO A 1 197 ? 16.906 -18.656 -2.105 1 95.25 197 PRO A CA 1
ATOM 1554 C C . PRO A 1 197 ? 18.125 -19.531 -2.359 1 95.25 197 PRO A C 1
ATOM 1556 O O . PRO A 1 197 ? 18.109 -20.375 -3.258 1 95.25 197 PRO A O 1
ATOM 1559 N N . GLU A 1 198 ? 19.094 -19.344 -1.497 1 92.06 198 GLU A N 1
ATOM 1560 C CA . GLU A 1 198 ? 20.328 -20.125 -1.624 1 92.06 198 GLU A CA 1
ATOM 1561 C C . GLU A 1 198 ? 20.031 -21.625 -1.599 1 92.06 198 GLU A C 1
ATOM 1563 O O . GLU A 1 198 ? 19.266 -22.094 -0.763 1 92.06 198 GLU A O 1
ATOM 1568 N N . GLY A 1 199 ? 20.578 -22.266 -2.57 1 92 199 GLY A N 1
ATOM 1569 C CA . GLY A 1 199 ? 20.484 -23.703 -2.611 1 92 199 GLY A CA 1
ATOM 1570 C C . GLY A 1 199 ? 19.266 -24.203 -3.365 1 92 199 GLY A C 1
ATOM 1571 O O . GLY A 1 199 ? 19.109 -25.406 -3.596 1 92 199 GLY A O 1
ATOM 1572 N N . MET A 1 200 ? 18.391 -23.359 -3.697 1 94.88 200 MET A N 1
ATOM 1573 C CA . MET A 1 200 ? 17.203 -23.75 -4.457 1 94.88 200 MET A CA 1
ATOM 1574 C C . MET A 1 200 ? 17.5 -23.797 -5.949 1 94.88 200 MET A C 1
ATOM 1576 O O . MET A 1 200 ? 18.078 -22.844 -6.5 1 94.88 200 MET A O 1
ATOM 1580 N N . ASN A 1 201 ? 17.109 -24.906 -6.582 1 92.81 201 ASN A N 1
ATOM 1581 C CA . ASN A 1 201 ? 17.328 -25.094 -8.016 1 92.81 201 ASN A CA 1
ATOM 1582 C C . ASN A 1 201 ? 16.031 -25.406 -8.742 1 92.81 201 ASN A C 1
ATOM 1584 O O . ASN A 1 201 ? 15.008 -25.688 -8.109 1 92.81 201 ASN A O 1
ATOM 1588 N N . TYR A 1 202 ? 16.156 -25.281 -10.086 1 97.62 202 TYR A N 1
ATOM 1589 C CA . TYR A 1 202 ? 14.961 -25.531 -10.875 1 97.62 202 TYR A CA 1
ATOM 1590 C C . TYR A 1 202 ? 15.32 -26.109 -12.242 1 97.62 202 TYR A C 1
ATOM 1592 O O . TYR A 1 202 ? 16.5 -26.156 -12.609 1 97.62 202 TYR A O 1
ATOM 1600 N N . GLN A 1 203 ? 14.266 -26.656 -12.914 1 96.62 203 GLN A N 1
ATOM 1601 C CA . GLN A 1 203 ? 14.312 -27.062 -14.32 1 96.62 203 GLN A CA 1
ATOM 1602 C C . GLN A 1 203 ? 13.266 -26.312 -15.141 1 96.62 203 GLN A C 1
ATOM 1604 O O . GLN A 1 203 ? 12.25 -25.859 -14.602 1 96.62 203 GLN A O 1
ATOM 1609 N N . ALA A 1 204 ? 13.672 -26.172 -16.438 1 97.44 204 ALA A N 1
ATOM 1610 C CA . ALA A 1 204 ? 12.625 -25.625 -17.297 1 97.44 204 ALA A CA 1
ATOM 1611 C C . ALA A 1 204 ? 11.375 -26.5 -17.25 1 97.44 204 ALA A C 1
ATOM 1613 O O . ALA A 1 204 ? 11.445 -27.719 -17.375 1 97.44 204 ALA A O 1
ATOM 1614 N N . GLY A 1 205 ? 10.281 -25.844 -16.984 1 96.88 205 GLY A N 1
ATOM 1615 C CA . GLY A 1 205 ? 9.023 -26.562 -16.844 1 96.88 205 GLY A CA 1
ATOM 1616 C C . GLY A 1 205 ? 8.508 -26.609 -15.422 1 96.88 205 GLY A C 1
ATOM 1617 O O . GLY A 1 205 ? 7.328 -26.891 -15.195 1 96.88 205 GLY A O 1
ATOM 1618 N N . ASP A 1 206 ? 9.383 -26.359 -14.445 1 96.62 206 ASP A N 1
ATOM 1619 C CA . ASP A 1 206 ? 8.992 -26.344 -13.039 1 96.62 206 ASP A CA 1
ATOM 1620 C C . ASP A 1 206 ? 8.094 -25.156 -12.727 1 96.62 206 ASP A C 1
ATOM 1622 O O . ASP A 1 206 ? 7.867 -24.297 -13.578 1 96.62 206 ASP A O 1
ATOM 1626 N N . TYR A 1 207 ? 7.543 -25.219 -11.484 1 96.25 207 TYR A N 1
ATOM 1627 C CA . TYR A 1 207 ? 6.711 -24.141 -10.977 1 96.25 207 TYR A CA 1
ATOM 1628 C C . TYR A 1 207 ? 7.438 -23.359 -9.891 1 96.25 207 TYR A C 1
ATOM 1630 O O . TYR A 1 207 ? 8.328 -23.891 -9.219 1 96.25 207 TYR A O 1
ATOM 1638 N N . LEU A 1 208 ? 7.145 -22.109 -9.859 1 97.56 208 LEU A N 1
ATOM 1639 C CA . LEU A 1 208 ? 7.473 -21.312 -8.68 1 97.56 208 LEU A CA 1
ATOM 1640 C C . LEU A 1 208 ? 6.23 -21.047 -7.84 1 97.56 208 LEU A C 1
ATOM 1642 O O . LEU A 1 208 ? 5.297 -20.391 -8.297 1 97.56 208 LEU A O 1
ATOM 1646 N N . ALA A 1 209 ? 6.23 -21.641 -6.668 1 96 209 ALA A N 1
ATOM 1647 C CA . ALA A 1 209 ? 5.145 -21.391 -5.723 1 96 209 ALA A CA 1
ATOM 1648 C C . ALA A 1 209 ? 5.395 -20.125 -4.922 1 96 209 ALA A C 1
ATOM 1650 O O . ALA A 1 209 ? 6.484 -19.922 -4.375 1 96 209 ALA A O 1
ATOM 1651 N N . ILE A 1 210 ? 4.43 -19.234 -4.883 1 97.62 210 ILE A N 1
ATOM 1652 C CA . ILE A 1 210 ? 4.52 -17.938 -4.215 1 97.62 210 ILE A CA 1
ATOM 1653 C C . ILE A 1 210 ? 3.498 -17.875 -3.082 1 97.62 210 ILE A C 1
ATOM 1655 O O . ILE A 1 210 ? 2.332 -18.219 -3.268 1 97.62 210 ILE A O 1
ATOM 1659 N N . LEU A 1 211 ? 3.938 -17.547 -1.895 1 97.06 211 LEU A N 1
ATOM 1660 C CA . LEU A 1 211 ? 3.008 -17.234 -0.815 1 97.06 211 LEU A CA 1
ATOM 1661 C C . LEU A 1 211 ? 2.639 -15.75 -0.827 1 97.06 211 LEU A C 1
ATOM 1663 O O . LEU A 1 211 ? 3.436 -14.906 -0.419 1 97.06 211 LEU A O 1
ATOM 1667 N N . PRO A 1 212 ? 1.419 -15.398 -1.23 1 97.75 212 PRO A N 1
ATOM 1668 C CA . PRO A 1 212 ? 1.063 -13.992 -1.464 1 97.75 212 PRO A CA 1
ATOM 1669 C C . PRO A 1 212 ? 0.455 -13.328 -0.233 1 97.75 212 PRO A C 1
ATOM 1671 O O . PRO A 1 212 ? 0.319 -13.961 0.815 1 97.75 212 PRO A O 1
ATOM 1674 N N . LEU A 1 213 ? 0.248 -12.07 -0.321 1 97.56 213 LEU A N 1
ATOM 1675 C CA . LEU A 1 213 ? -0.559 -11.266 0.588 1 97.56 213 LEU A CA 1
ATOM 1676 C C . LEU A 1 213 ? -1.808 -10.742 -0.114 1 97.56 213 LEU A C 1
ATOM 1678 O O . LEU A 1 213 ? -1.8 -10.531 -1.33 1 97.56 213 LEU A O 1
ATOM 1682 N N . ASN A 1 214 ? -2.895 -10.531 0.67 1 98.12 214 ASN A N 1
ATOM 1683 C CA . ASN A 1 214 ? -4.082 -9.891 0.108 1 98.12 214 ASN A CA 1
ATOM 1684 C C . ASN A 1 214 ? -3.771 -8.492 -0.417 1 98.12 214 ASN A C 1
ATOM 1686 O O . ASN A 1 214 ? -2.918 -7.797 0.131 1 98.12 214 ASN A O 1
ATOM 1690 N N . PRO A 1 215 ? -4.547 -8.172 -1.522 1 96.88 215 PRO A N 1
ATOM 1691 C CA . PRO A 1 215 ? -4.496 -6.75 -1.862 1 96.88 215 PRO A CA 1
ATOM 1692 C C . PRO A 1 215 ? -4.836 -5.848 -0.678 1 96.88 215 PRO A C 1
ATOM 1694 O O . PRO A 1 215 ? -5.789 -6.121 0.056 1 96.88 215 PRO A O 1
ATOM 1697 N N . PRO A 1 216 ? -4.004 -4.785 -0.452 1 94.88 216 PRO A N 1
ATOM 1698 C CA . PRO A 1 216 ? -4.281 -3.885 0.669 1 94.88 216 PRO A CA 1
ATOM 1699 C C . PRO A 1 216 ? -5.707 -3.33 0.642 1 94.88 216 PRO A C 1
ATOM 1701 O O . PRO A 1 216 ? -6.277 -3.035 1.694 1 94.88 216 PRO A O 1
ATOM 1704 N N . GLU A 1 217 ? -6.27 -3.221 -0.539 1 94.88 217 GLU A N 1
ATOM 1705 C CA . GLU A 1 217 ? -7.641 -2.738 -0.691 1 94.88 217 GLU A CA 1
ATOM 1706 C C . GLU A 1 217 ? -8.617 -3.6 0.099 1 94.88 217 GLU A C 1
ATOM 1708 O O . GLU A 1 217 ? -9.539 -3.082 0.73 1 94.88 217 GLU A O 1
ATOM 1713 N N . TYR A 1 218 ? -8.391 -4.875 0.048 1 97.12 218 TYR A N 1
ATOM 1714 C CA . TYR A 1 218 ? -9.273 -5.781 0.768 1 97.12 218 TYR A CA 1
ATOM 1715 C C . TYR A 1 218 ? -9.148 -5.59 2.273 1 97.12 218 TYR A C 1
ATOM 1717 O O . TYR A 1 218 ? -10.148 -5.543 2.988 1 97.12 218 TYR A O 1
ATOM 1725 N N . THR A 1 219 ? -7.953 -5.52 2.748 1 97.12 219 THR A N 1
ATOM 1726 C CA . THR A 1 219 ? -7.719 -5.32 4.176 1 97.12 219 THR A CA 1
ATOM 1727 C C . THR A 1 219 ? -8.367 -4.027 4.656 1 97.12 219 THR A C 1
ATOM 1729 O O . THR A 1 219 ? -9.031 -4.012 5.699 1 97.12 219 THR A O 1
ATOM 1732 N N . ARG A 1 220 ? -8.227 -2.994 3.902 1 95.69 220 ARG A N 1
ATOM 1733 C CA . ARG A 1 220 ? -8.805 -1.7 4.25 1 95.69 220 ARG A CA 1
ATOM 1734 C C . ARG A 1 220 ? -10.328 -1.785 4.324 1 95.69 220 ARG A C 1
ATOM 1736 O O . ARG A 1 220 ? -10.945 -1.209 5.223 1 95.69 220 ARG A O 1
ATOM 1743 N N . ARG A 1 221 ? -10.922 -2.418 3.373 1 96.62 221 ARG A N 1
ATOM 1744 C CA . ARG A 1 221 ? -12.367 -2.584 3.346 1 96.62 221 ARG A CA 1
ATOM 1745 C C . ARG A 1 221 ? -12.859 -3.303 4.598 1 96.62 221 ARG A C 1
ATOM 1747 O O . ARG A 1 221 ? -13.891 -2.939 5.164 1 96.62 221 ARG A O 1
ATOM 1754 N N . VAL A 1 222 ? -12.094 -4.336 4.984 1 98.25 222 VAL A N 1
ATOM 1755 C CA . VAL A 1 222 ? -12.484 -5.074 6.184 1 98.25 222 VAL A CA 1
ATOM 1756 C C . VAL A 1 222 ? -12.414 -4.152 7.402 1 98.25 222 VAL A C 1
ATOM 1758 O O . VAL A 1 222 ? -13.352 -4.105 8.203 1 98.25 222 VAL A O 1
ATOM 1761 N N . LEU A 1 223 ? -11.336 -3.408 7.531 1 97.12 223 LEU A N 1
ATOM 1762 C CA . LEU A 1 223 ? -11.156 -2.512 8.672 1 97.12 223 LEU A CA 1
ATOM 1763 C C . LEU A 1 223 ? -12.258 -1.457 8.703 1 97.12 223 LEU A C 1
ATOM 1765 O O . LEU A 1 223 ? -12.781 -1.135 9.781 1 97.12 223 LEU A O 1
ATOM 1769 N N . SER A 1 224 ? -12.547 -0.978 7.559 1 95.19 224 SER A N 1
ATOM 1770 C CA . SER A 1 224 ? -13.609 0.014 7.453 1 95.19 224 SER A CA 1
ATOM 1771 C C . SER A 1 224 ? -14.961 -0.579 7.848 1 95.19 224 SER A C 1
ATOM 1773 O O . SER A 1 224 ? -15.695 0.012 8.641 1 95.19 224 SER A O 1
ATOM 1775 N N . ARG A 1 225 ? -15.258 -1.778 7.34 1 96.44 225 ARG A N 1
ATOM 1776 C CA . ARG A 1 225 ? -16.531 -2.443 7.59 1 96.44 225 ARG A CA 1
ATOM 1777 C C . ARG A 1 225 ? -16.734 -2.705 9.078 1 96.44 225 ARG A C 1
ATOM 1779 O O . ARG A 1 225 ? -17.844 -2.576 9.594 1 96.44 225 ARG A O 1
ATOM 1786 N N . PHE A 1 226 ? -15.695 -3.055 9.727 1 96.19 226 PHE A N 1
ATOM 1787 C CA . PHE A 1 226 ? -15.805 -3.455 11.125 1 96.19 226 PHE A CA 1
ATOM 1788 C C . PHE A 1 226 ? -15.414 -2.309 12.047 1 96.19 226 PHE A C 1
ATOM 1790 O O . PHE A 1 226 ? -15.406 -2.465 13.273 1 96.19 226 PHE A O 1
ATOM 1797 N N . LYS A 1 227 ? -15.016 -1.171 11.461 1 91.75 227 LYS A N 1
ATOM 1798 C CA . LYS A 1 227 ? -14.68 0.053 12.188 1 91.75 227 LYS A CA 1
ATOM 1799 C C . LYS A 1 227 ? -13.547 -0.187 13.18 1 91.75 227 LYS A C 1
ATOM 1801 O O . LYS A 1 227 ? -13.648 0.198 14.352 1 91.75 227 LYS A O 1
ATOM 1806 N N . VAL A 1 228 ? -12.531 -0.848 12.688 1 93.88 228 VAL A N 1
ATOM 1807 C CA . VAL A 1 228 ? -11.383 -1.178 13.531 1 93.88 228 VAL A CA 1
ATOM 1808 C C . VAL A 1 228 ? -10.148 -0.445 13.023 1 93.88 228 VAL A C 1
ATOM 1810 O O . VAL A 1 228 ? -10.016 -0.181 11.828 1 93.88 228 VAL A O 1
ATOM 1813 N N . SER A 1 229 ? -9.25 -0.14 13.945 1 92.81 229 SER A N 1
ATOM 1814 C CA . SER A 1 229 ? -8.008 0.55 13.633 1 92.81 229 SER A CA 1
ATOM 1815 C C . SER A 1 229 ? -7.043 -0.364 12.883 1 92.81 229 SER A C 1
ATOM 1817 O O . SER A 1 229 ? -6.934 -1.55 13.195 1 92.81 229 SER A O 1
ATOM 1819 N N . PRO A 1 230 ? -6.312 0.216 11.875 1 93.81 230 PRO A N 1
ATOM 1820 C CA . PRO A 1 230 ? -5.281 -0.576 11.203 1 93.81 230 PRO A CA 1
ATOM 1821 C C . PRO A 1 230 ? -4.113 -0.931 12.125 1 93.81 230 PRO A C 1
ATOM 1823 O O . PRO A 1 230 ? -3.273 -1.761 11.766 1 93.81 230 PRO A O 1
ATOM 1826 N N . GLU A 1 231 ? -4.082 -0.347 13.281 1 92.12 231 GLU A N 1
ATOM 1827 C CA . GLU A 1 231 ? -2.986 -0.593 14.211 1 92.12 231 GLU A CA 1
ATOM 1828 C C . GLU A 1 231 ? -3.416 -1.536 15.328 1 92.12 231 GLU A C 1
ATOM 1830 O O . GLU A 1 231 ? -2.654 -1.782 16.266 1 92.12 231 GLU A O 1
ATOM 1835 N N . GLN A 1 232 ? -4.551 -2.068 15.227 1 92.88 232 GLN A N 1
ATOM 1836 C CA . GLN A 1 232 ? -5.121 -2.918 16.266 1 92.88 232 GLN A CA 1
ATOM 1837 C C . GLN A 1 232 ? -4.328 -4.215 16.406 1 92.88 232 GLN A C 1
ATOM 1839 O O . GLN A 1 232 ? -4.07 -4.906 15.43 1 92.88 232 GLN A O 1
ATOM 1844 N N . GLN A 1 233 ? -3.916 -4.516 17.688 1 92.44 233 GLN A N 1
ATOM 1845 C CA . GLN A 1 233 ? -3.326 -5.801 18.047 1 92.44 233 GLN A CA 1
ATOM 1846 C C . GLN A 1 233 ? -4.383 -6.75 18.609 1 92.44 233 GLN A C 1
ATOM 1848 O O . GLN A 1 233 ? -5.285 -6.328 19.328 1 92.44 233 GLN A O 1
ATOM 1853 N N . ILE A 1 234 ? -4.18 -8.016 18.25 1 94.44 234 ILE A N 1
ATOM 1854 C CA . ILE A 1 234 ? -5.191 -8.977 18.672 1 94.44 234 ILE A CA 1
ATOM 1855 C C . ILE A 1 234 ? -4.516 -10.266 19.141 1 94.44 234 ILE A C 1
ATOM 1857 O O . ILE A 1 234 ? -3.316 -10.453 18.922 1 94.44 234 ILE A O 1
ATOM 1861 N N . MET A 1 235 ? -5.285 -11.031 19.828 1 94.5 235 MET A N 1
ATOM 1862 C CA . MET A 1 235 ? -4.992 -12.43 20.125 1 94.5 235 MET A CA 1
ATOM 1863 C C . MET A 1 235 ? -6.121 -13.344 19.656 1 94.5 235 MET A C 1
ATOM 1865 O O . MET A 1 235 ? -7.285 -13.109 19.969 1 94.5 235 MET A O 1
ATOM 1869 N N . ILE A 1 236 ? -5.734 -14.305 18.844 1 94.81 236 ILE A N 1
ATOM 1870 C CA . ILE A 1 236 ? -6.711 -15.266 18.328 1 94.81 236 ILE A CA 1
ATOM 1871 C C . ILE A 1 236 ? -6.742 -16.5 19.234 1 94.81 236 ILE A C 1
ATOM 1873 O O . ILE A 1 236 ? -5.711 -17.125 19.469 1 94.81 236 ILE A O 1
ATOM 1877 N N . ASN A 1 237 ? -7.922 -16.75 19.672 1 90.12 237 ASN A N 1
ATOM 1878 C CA . ASN A 1 237 ? -8.156 -17.969 20.453 1 90.12 237 ASN A CA 1
ATOM 1879 C C . ASN A 1 237 ? -8.984 -18.984 19.656 1 90.12 237 ASN A C 1
ATOM 1881 O O . ASN A 1 237 ? -10.125 -18.703 19.281 1 90.12 237 ASN A O 1
ATOM 1885 N N . ALA A 1 238 ? -8.273 -20.094 19.422 1 85.81 238 ALA A N 1
ATOM 1886 C CA . ALA A 1 238 ? -8.953 -21.141 18.656 1 85.81 238 ALA A CA 1
ATOM 1887 C C . ALA A 1 238 ? -9.117 -22.406 19.484 1 85.81 238 ALA A C 1
ATOM 1889 O O . ALA A 1 238 ? -8.227 -22.781 20.234 1 85.81 238 ALA A O 1
ATOM 1890 N N . SER A 1 239 ? -10.305 -23.047 19.422 1 74.75 239 SER A N 1
ATOM 1891 C CA . SER A 1 239 ? -10.609 -24.266 20.172 1 74.75 239 SER A CA 1
ATOM 1892 C C . SER A 1 239 ? -10 -25.484 19.484 1 74.75 239 SER A C 1
ATOM 1894 O O . SER A 1 239 ? -9.828 -26.531 20.125 1 74.75 239 SER A O 1
ATOM 1896 N N . GLY A 1 240 ? -9.555 -25.438 18.312 1 71.69 240 GLY A N 1
ATOM 1897 C CA . GLY A 1 240 ? -8.977 -26.531 17.562 1 71.69 240 GLY A CA 1
ATOM 1898 C C . GLY A 1 240 ? -7.848 -26.109 16.641 1 71.69 240 GLY A C 1
ATOM 1899 O O . GLY A 1 240 ? -7.328 -25 16.766 1 71.69 240 GLY A O 1
ATOM 1900 N N . PRO A 1 241 ? -7.391 -27.094 15.898 1 74.5 241 PRO A N 1
ATOM 1901 C CA . PRO A 1 241 ? -6.336 -26.75 14.938 1 74.5 241 PRO A CA 1
ATOM 1902 C C . PRO A 1 241 ? -6.75 -25.641 13.984 1 74.5 241 PRO A C 1
ATOM 1904 O O . PRO A 1 241 ? -7.906 -25.578 13.562 1 74.5 241 PRO A O 1
ATOM 1907 N N . THR A 1 242 ? -5.844 -24.672 13.867 1 84.25 242 THR A N 1
ATOM 1908 C CA . THR A 1 242 ? -6.141 -23.547 13 1 84.25 242 THR A CA 1
ATOM 1909 C C . THR A 1 242 ? -4.902 -23.125 12.203 1 84.25 242 THR A C 1
ATOM 1911 O O . THR A 1 242 ? -3.775 -23.422 12.602 1 84.25 242 THR A O 1
ATOM 1914 N N . THR A 1 243 ? -5.152 -22.578 11.062 1 89.88 243 THR A N 1
ATOM 1915 C CA . THR A 1 243 ? -4.078 -22.016 10.242 1 89.88 243 THR A CA 1
ATOM 1916 C C . THR A 1 243 ? -3.865 -20.547 10.555 1 89.88 243 THR A C 1
ATOM 1918 O O . THR A 1 243 ? -3.094 -19.859 9.875 1 89.88 243 THR A O 1
ATOM 1921 N N . LEU A 1 244 ? -4.559 -20.078 11.547 1 94.31 244 LEU A N 1
ATOM 1922 C CA . LEU A 1 244 ? -4.379 -18.719 12.031 1 94.31 244 LEU A CA 1
ATOM 1923 C C . LEU A 1 244 ? -3.295 -18.656 13.102 1 94.31 244 LEU A C 1
ATOM 1925 O O . LEU A 1 244 ? -2.994 -19.672 13.734 1 94.31 244 LEU A O 1
ATOM 1929 N N . PRO A 1 245 ? -2.629 -17.547 13.258 1 93.75 245 PRO A N 1
ATOM 1930 C CA . PRO A 1 245 ? -1.632 -17.406 14.32 1 93.75 245 PRO A CA 1
ATOM 1931 C C . PRO A 1 245 ? -2.262 -17.297 15.711 1 93.75 245 PRO A C 1
ATOM 1933 O O . PRO A 1 245 ? -2.219 -16.219 16.312 1 93.75 245 PRO A O 1
ATOM 1936 N N . ALA A 1 246 ? -2.668 -18.391 16.266 1 91.88 246 ALA A N 1
ATOM 1937 C CA . ALA A 1 246 ? -3.383 -18.438 17.531 1 91.88 246 ALA A CA 1
ATOM 1938 C C . ALA A 1 246 ? -2.412 -18.422 18.719 1 91.88 246 ALA A C 1
ATOM 1940 O O . ALA A 1 246 ? -1.292 -18.922 18.609 1 91.88 246 ALA A O 1
ATOM 1941 N N . GLY A 1 247 ? -2.844 -17.781 19.797 1 89.5 247 GLY A N 1
ATOM 1942 C CA . GLY A 1 247 ? -2.131 -17.844 21.062 1 89.5 247 GLY A CA 1
ATOM 1943 C C . GLY A 1 247 ? -1.006 -16.844 21.172 1 89.5 247 GLY A C 1
ATOM 1944 O O . GLY A 1 247 ? -0.169 -16.922 22.062 1 89.5 247 GLY A O 1
ATOM 1945 N N . LYS A 1 248 ? -0.909 -16 20.234 1 88.56 248 LYS A N 1
ATOM 1946 C CA . LYS A 1 248 ? 0.119 -14.969 20.281 1 88.56 248 LYS A CA 1
ATOM 1947 C C . LYS A 1 248 ? -0.436 -13.617 19.844 1 88.56 248 LYS A C 1
ATOM 1949 O O . LYS A 1 248 ? -1.446 -13.555 19.141 1 88.56 248 LYS A O 1
ATOM 1954 N N . GLN A 1 249 ? 0.239 -12.594 20.344 1 90 249 GLN A N 1
ATOM 1955 C CA . GLN A 1 249 ? -0.111 -11.242 19.906 1 90 249 GLN A CA 1
ATOM 1956 C C . GLN A 1 249 ? 0.292 -11.023 18.453 1 90 249 GLN A C 1
ATOM 1958 O O . GLN A 1 249 ? 1.413 -11.344 18.047 1 90 249 GLN A O 1
ATOM 1963 N N . VAL A 1 250 ? -0.669 -10.547 17.719 1 92.44 250 VAL A N 1
ATOM 1964 C CA . VAL A 1 250 ? -0.42 -10.305 16.297 1 92.44 250 VAL A CA 1
ATOM 1965 C C . VAL A 1 250 ? -1.231 -9.102 15.82 1 92.44 250 VAL A C 1
ATOM 1967 O O . VAL A 1 250 ? -2.254 -8.758 16.422 1 92.44 250 VAL A O 1
ATOM 1970 N N . SER A 1 251 ? -0.707 -8.469 14.828 1 93.12 251 SER A N 1
ATOM 1971 C CA . SER A 1 251 ? -1.452 -7.375 14.227 1 93.12 251 SER A CA 1
ATOM 1972 C C . SER A 1 251 ? -2.656 -7.891 13.445 1 93.12 251 SER A C 1
ATOM 1974 O O . SER A 1 251 ? -2.553 -8.875 12.711 1 93.12 251 SER A O 1
ATOM 1976 N N . LEU A 1 252 ? -3.787 -7.172 13.609 1 95.81 252 LEU A N 1
ATOM 1977 C CA . LEU A 1 252 ? -4.965 -7.543 12.836 1 95.81 252 LEU A CA 1
ATOM 1978 C C . LEU A 1 252 ? -4.691 -7.434 11.336 1 95.81 252 LEU A C 1
ATOM 1980 O O . LEU A 1 252 ? -5.113 -8.297 10.562 1 95.81 252 LEU A O 1
ATOM 1984 N N . VAL A 1 253 ? -3.953 -6.426 10.898 1 96.12 253 VAL A N 1
ATOM 1985 C CA . VAL A 1 253 ? -3.629 -6.207 9.492 1 96.12 253 VAL A CA 1
ATOM 1986 C C . VAL A 1 253 ? -2.787 -7.367 8.969 1 96.12 253 VAL A C 1
ATOM 1988 O O . VAL A 1 253 ? -2.963 -7.809 7.832 1 96.12 253 VAL A O 1
ATOM 1991 N N . ASP A 1 254 ? -1.925 -7.906 9.797 1 95.25 254 ASP A N 1
ATOM 1992 C CA . ASP A 1 254 ? -1.108 -9.047 9.383 1 95.25 254 ASP A CA 1
ATOM 1993 C C . ASP A 1 254 ? -1.967 -10.289 9.18 1 95.25 254 ASP A C 1
ATOM 1995 O O . ASP A 1 254 ? -1.748 -11.055 8.234 1 95.25 254 ASP A O 1
ATOM 1999 N N . VAL A 1 255 ? -2.924 -10.414 10.047 1 97 255 VAL A N 1
ATOM 2000 C CA . VAL A 1 255 ? -3.812 -11.562 9.945 1 97 255 VAL A CA 1
ATOM 2001 C C . VAL A 1 255 ? -4.645 -11.461 8.664 1 97 255 VAL A C 1
ATOM 2003 O O . VAL A 1 255 ? -4.68 -12.391 7.859 1 97 255 VAL A O 1
ATOM 2006 N N . LEU A 1 256 ? -5.262 -10.305 8.469 1 98.06 256 LEU A N 1
ATOM 2007 C CA . LEU A 1 256 ? -6.109 -10.078 7.301 1 98.06 256 LEU A CA 1
ATOM 2008 C C . LEU A 1 256 ? -5.293 -10.125 6.016 1 98.06 256 LEU A C 1
ATOM 2010 O O . LEU A 1 256 ? -5.766 -10.617 4.988 1 98.06 256 LEU A O 1
ATOM 2014 N N . GLY A 1 257 ? -4.109 -9.719 6.074 1 97.81 257 GLY A N 1
ATOM 2015 C CA . GLY A 1 257 ? -3.256 -9.633 4.898 1 97.81 257 GLY A CA 1
ATOM 2016 C C . GLY A 1 257 ? -2.641 -10.961 4.504 1 97.81 257 GLY A C 1
ATOM 2017 O O . GLY A 1 257 ? -2.529 -11.273 3.318 1 97.81 257 GLY A O 1
ATOM 2018 N N . GLY A 1 258 ? -2.367 -11.758 5.508 1 97.56 258 GLY A N 1
ATOM 2019 C CA . GLY A 1 258 ? -1.443 -12.828 5.16 1 97.56 258 GLY A CA 1
ATOM 2020 C C . GLY A 1 258 ? -1.996 -14.211 5.445 1 97.56 258 GLY A C 1
ATOM 2021 O O . GLY A 1 258 ? -1.456 -15.211 4.969 1 97.56 258 GLY A O 1
ATOM 2022 N N . PHE A 1 259 ? -3.098 -14.336 6.168 1 97.44 259 PHE A N 1
ATOM 2023 C CA . PHE A 1 259 ? -3.449 -15.664 6.645 1 97.44 259 PHE A CA 1
ATOM 2024 C C . PHE A 1 259 ? -4.766 -16.125 6.031 1 97.44 259 PHE A C 1
ATOM 2026 O O . PHE A 1 259 ? -5.066 -17.328 6.031 1 97.44 259 PHE A O 1
ATOM 2033 N N . VAL A 1 260 ? -5.512 -15.18 5.547 1 97.44 260 VAL A N 1
ATOM 2034 C CA . VAL A 1 260 ? -6.82 -15.539 5.008 1 97.44 260 VAL A CA 1
ATOM 2035 C C . VAL A 1 260 ? -6.988 -14.93 3.617 1 97.44 260 VAL A C 1
ATOM 2037 O O . VAL A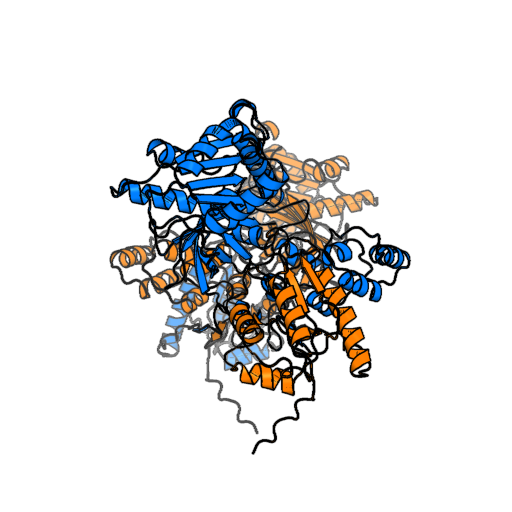 1 260 ? -6.285 -13.984 3.256 1 97.44 260 VAL A O 1
ATOM 2040 N N . GLU A 1 261 ? -7.887 -15.5 2.824 1 96.38 261 GLU A N 1
ATOM 2041 C CA . GLU A 1 261 ? -8.258 -14.953 1.524 1 96.38 261 GLU A CA 1
ATOM 2042 C C . GLU A 1 261 ? -9.609 -14.242 1.589 1 96.38 261 GLU A C 1
ATOM 2044 O O . GLU A 1 261 ? -10.648 -14.898 1.675 1 96.38 261 GLU A O 1
ATOM 2049 N N . ILE A 1 262 ? -9.602 -12.977 1.378 1 97.69 262 ILE A N 1
ATOM 2050 C CA . ILE A 1 262 ? -10.75 -12.141 1.676 1 97.69 262 ILE A CA 1
ATOM 2051 C C . ILE A 1 262 ? -11.68 -12.086 0.463 1 97.69 262 ILE A C 1
ATOM 2053 O O . ILE A 1 262 ? -12.906 -12.039 0.611 1 97.69 262 ILE A O 1
ATOM 2057 N N . GLY A 1 263 ? -11.141 -12.148 -0.707 1 95.06 263 GLY A N 1
ATOM 2058 C CA . GLY A 1 263 ? -11.891 -11.836 -1.913 1 95.06 263 GLY A CA 1
ATOM 2059 C C . GLY A 1 263 ? -12.539 -13.055 -2.543 1 95.06 263 GLY A C 1
ATOM 2060 O O . GLY A 1 263 ? -13.203 -12.945 -3.574 1 95.06 263 GLY A O 1
ATOM 2061 N N . GLN A 1 264 ? -12.461 -14.211 -1.94 1 91.81 264 GLN A N 1
ATOM 2062 C CA . GLN A 1 264 ? -13.031 -15.422 -2.516 1 91.81 264 GLN A CA 1
ATOM 2063 C C . GLN A 1 264 ? -14.555 -15.383 -2.457 1 91.81 264 GLN A C 1
ATOM 2065 O O . GLN A 1 264 ? -15.133 -14.852 -1.507 1 91.81 264 GLN A O 1
ATOM 2070 N N . PRO A 1 265 ? -15.203 -15.992 -3.443 1 90.25 265 PRO A N 1
ATOM 2071 C CA . PRO A 1 265 ? -16.672 -16.031 -3.432 1 90.25 265 PRO A CA 1
ATOM 2072 C C . PRO A 1 265 ? -17.234 -16.734 -2.193 1 90.25 265 PRO A C 1
ATOM 2074 O O . PRO A 1 265 ? -16.656 -17.719 -1.723 1 90.25 265 PRO A O 1
ATOM 2077 N N . ALA A 1 266 ? -18.344 -16.219 -1.807 1 92.5 266 ALA A N 1
ATOM 2078 C CA . ALA A 1 266 ? -19 -16.781 -0.628 1 92.5 266 ALA A CA 1
ATOM 2079 C C . ALA A 1 266 ? -19.531 -18.188 -0.911 1 92.5 266 ALA A C 1
ATOM 2081 O O . ALA A 1 266 ? -20.078 -18.438 -1.983 1 92.5 266 ALA A O 1
ATOM 2082 N N . THR A 1 267 ? -19.328 -19.109 0.043 1 86.81 267 THR A N 1
ATOM 2083 C CA . THR A 1 267 ? -19.875 -20.453 -0.027 1 86.81 267 THR A CA 1
ATOM 2084 C C . THR A 1 267 ? -21.281 -20.5 0.584 1 86.81 267 THR A C 1
ATOM 2086 O O . THR A 1 267 ? -21.719 -19.531 1.193 1 86.81 267 THR A O 1
ATOM 2089 N N . LYS A 1 268 ? -21.953 -21.609 0.394 1 85.69 268 LYS A N 1
ATOM 2090 C CA . LYS A 1 268 ? -23.25 -21.797 1.038 1 85.69 268 LYS A CA 1
ATOM 2091 C C . LYS A 1 268 ? -23.125 -21.719 2.557 1 85.69 268 LYS A C 1
ATOM 2093 O O . LYS A 1 268 ? -24.016 -21.219 3.24 1 85.69 268 LYS A O 1
ATOM 2098 N N . ARG A 1 269 ? -22.062 -22.219 3.059 1 85.75 269 ARG A N 1
ATOM 2099 C CA . ARG A 1 269 ? -21.812 -22.156 4.492 1 85.75 269 ARG A CA 1
ATOM 2100 C C . ARG A 1 269 ? -21.688 -20.703 4.953 1 85.75 269 ARG A C 1
ATOM 2102 O O . ARG A 1 269 ? -22.203 -20.344 6.016 1 85.75 269 ARG A O 1
ATOM 2109 N N . ASN A 1 270 ? -21 -19.859 4.184 1 92.25 270 ASN A N 1
ATOM 2110 C CA . ASN A 1 270 ? -20.891 -18.438 4.473 1 92.25 270 ASN A CA 1
ATOM 2111 C C . ASN A 1 270 ? -22.266 -17.781 4.547 1 92.25 270 ASN A C 1
ATOM 2113 O O . ASN A 1 270 ? -22.547 -17.016 5.473 1 92.25 270 ASN A O 1
ATOM 2117 N N . ILE A 1 271 ? -23.047 -18.125 3.574 1 93.56 271 ILE A N 1
ATOM 2118 C CA . ILE A 1 271 ? -24.375 -17.531 3.475 1 93.56 271 ILE A CA 1
ATOM 2119 C C . ILE A 1 271 ? -25.219 -17.953 4.676 1 93.56 271 ILE A C 1
ATOM 2121 O O . ILE A 1 271 ? -25.938 -17.125 5.254 1 93.56 271 ILE A O 1
ATOM 2125 N N . SER A 1 272 ? -25.109 -19.203 5.027 1 91.75 272 SER A N 1
ATOM 2126 C CA . SER A 1 272 ? -25.812 -19.688 6.207 1 91.75 272 SER A CA 1
ATOM 2127 C C . SER A 1 272 ? -25.375 -18.953 7.465 1 91.75 272 SER A C 1
ATOM 2129 O O . SER A 1 272 ? -26.203 -18.609 8.305 1 91.75 272 SER A O 1
ATOM 2131 N N . THR A 1 273 ? -24.109 -18.75 7.602 1 92.81 273 THR A N 1
ATOM 2132 C CA . THR A 1 273 ? -23.578 -18 8.734 1 92.81 273 THR A CA 1
ATOM 2133 C C . THR A 1 273 ? -24.141 -16.578 8.766 1 92.81 273 THR A C 1
ATOM 2135 O O . THR A 1 273 ? -24.562 -16.094 9.82 1 92.81 273 THR A O 1
ATOM 2138 N N . LEU A 1 274 ? -24.203 -15.922 7.605 1 95.62 274 LEU A N 1
ATOM 2139 C CA . LEU A 1 274 ? -24.75 -14.57 7.52 1 95.62 274 LEU A CA 1
ATOM 2140 C C . LEU A 1 274 ? -26.219 -14.547 7.93 1 95.62 274 LEU A C 1
ATOM 2142 O O . LEU A 1 274 ? -26.672 -13.609 8.594 1 95.62 274 LEU A O 1
ATOM 2146 N N . LEU A 1 275 ? -26.906 -15.594 7.527 1 94.25 275 LEU A N 1
ATOM 2147 C CA . LEU A 1 275 ? -28.328 -15.695 7.828 1 94.25 275 LEU A CA 1
ATOM 2148 C C . LEU A 1 275 ? -28.562 -15.734 9.336 1 94.25 275 LEU A C 1
ATOM 2150 O O . LEU A 1 275 ? -29.547 -15.18 9.828 1 94.25 275 LEU A O 1
ATOM 2154 N N . GLU A 1 276 ? -27.641 -16.344 10.023 1 93.31 276 GLU A N 1
ATOM 2155 C CA . GLU A 1 276 ? -27.75 -16.438 11.477 1 93.31 276 GLU A CA 1
ATOM 2156 C C . GLU A 1 276 ? -27.656 -15.062 12.133 1 93.31 276 GLU A C 1
ATOM 2158 O O . GLU A 1 276 ? -28.203 -14.852 13.219 1 93.31 276 GLU A O 1
ATOM 2163 N N . PHE A 1 277 ? -27 -14.156 11.492 1 94.56 277 PHE A N 1
ATOM 2164 C CA . PHE A 1 277 ? -26.781 -12.852 12.109 1 94.56 277 PHE A CA 1
ATOM 2165 C C . PHE A 1 277 ? -27.641 -11.781 11.43 1 94.56 277 PHE A C 1
ATOM 2167 O O . PHE A 1 277 ? -27.547 -10.602 11.773 1 94.56 277 PHE A O 1
ATOM 2174 N N . ALA A 1 278 ? -28.422 -12.227 10.438 1 94.06 278 ALA A N 1
ATOM 2175 C CA . ALA A 1 278 ? -29.312 -11.289 9.758 1 94.06 278 ALA A CA 1
ATOM 2176 C C . ALA A 1 278 ? -30.609 -11.086 10.539 1 94.06 278 ALA A C 1
ATOM 2178 O O . ALA A 1 278 ? -31.297 -12.055 10.859 1 94.06 278 ALA A O 1
ATOM 2179 N N . LYS A 1 279 ? -30.938 -9.828 10.852 1 89.44 279 LYS A N 1
ATOM 2180 C CA . LYS A 1 279 ? -32.125 -9.547 11.648 1 89.44 279 LYS A CA 1
ATOM 2181 C C . LYS A 1 279 ? -33.281 -9.055 10.758 1 89.44 279 LYS A C 1
ATOM 2183 O O . LYS A 1 279 ? -34.438 -9.359 11.016 1 89.44 279 LYS A O 1
ATOM 2188 N N . GLY A 1 280 ? -33.031 -8.398 9.703 1 91 280 GLY A N 1
ATOM 2189 C CA . GLY A 1 280 ? -34.062 -7.84 8.836 1 91 280 GLY A CA 1
ATOM 2190 C C . GLY A 1 280 ? -34.688 -8.867 7.926 1 91 280 GLY A C 1
ATOM 2191 O O . GLY A 1 280 ? -34 -9.695 7.328 1 91 280 GLY A O 1
ATOM 2192 N N . PRO A 1 281 ? -36.062 -8.828 7.875 1 91.69 281 PRO A N 1
ATOM 2193 C CA . PRO A 1 281 ? -36.75 -9.82 7.062 1 91.69 281 PRO A CA 1
ATOM 2194 C C . PRO A 1 281 ? -36.344 -9.789 5.594 1 91.69 281 PRO A C 1
ATOM 2196 O O . PRO A 1 281 ? -36.219 -10.836 4.957 1 91.69 281 PRO A O 1
ATOM 2199 N N . THR A 1 282 ? -36.094 -8.617 5.121 1 92.88 282 THR A N 1
ATOM 2200 C CA . THR A 1 282 ? -35.719 -8.492 3.721 1 92.88 282 THR A CA 1
ATOM 2201 C C . THR A 1 282 ? -34.344 -9.133 3.471 1 92.88 282 THR A C 1
ATOM 2203 O O . THR A 1 282 ? -34.188 -9.898 2.52 1 92.88 282 THR A O 1
ATOM 2206 N N . ASP A 1 283 ? -33.406 -8.812 4.305 1 93.62 283 ASP A N 1
ATOM 2207 C CA . ASP A 1 283 ? -32.094 -9.398 4.184 1 93.62 283 ASP A CA 1
ATOM 2208 C C . ASP A 1 283 ? -32.125 -10.922 4.301 1 93.62 283 ASP A C 1
ATOM 2210 O O . ASP A 1 283 ? -31.484 -11.633 3.537 1 93.62 283 ASP A O 1
ATOM 2214 N N . ARG A 1 284 ? -32.938 -11.344 5.203 1 93.81 284 ARG A N 1
ATOM 2215 C CA . ARG A 1 284 ? -33.062 -12.781 5.445 1 93.81 284 ARG A CA 1
ATOM 2216 C C . ARG A 1 284 ? -33.625 -13.492 4.223 1 93.81 284 ARG A C 1
ATOM 2218 O O . ARG A 1 284 ? -33.156 -14.547 3.828 1 93.81 284 ARG A O 1
ATOM 2225 N N . SER A 1 285 ? -34.625 -12.891 3.646 1 93.69 285 SER A N 1
ATOM 2226 C CA . SER A 1 285 ? -35.281 -13.484 2.473 1 93.69 285 SER A CA 1
ATOM 2227 C C . SER A 1 285 ? -34.281 -13.586 1.311 1 93.69 285 SER A C 1
ATOM 2229 O O . SER A 1 285 ? -34.25 -14.609 0.618 1 93.69 285 SER A O 1
ATOM 2231 N N . THR A 1 286 ? -33.562 -12.523 1.148 1 92.56 286 THR A N 1
ATOM 2232 C CA . THR A 1 286 ? -32.594 -12.508 0.061 1 92.56 286 THR A CA 1
ATOM 2233 C C . THR A 1 286 ? -31.5 -13.562 0.282 1 92.56 286 THR A C 1
ATOM 2235 O O . THR A 1 286 ? -31.141 -14.289 -0.644 1 92.56 286 THR A O 1
ATOM 2238 N N . LEU A 1 287 ? -31.016 -13.672 1.471 1 94 287 LEU A N 1
ATOM 2239 C CA . LEU A 1 287 ? -29.969 -14.648 1.795 1 94 287 LEU A CA 1
ATOM 2240 C C . LEU A 1 287 ? -30.516 -16.062 1.667 1 94 287 LEU A C 1
ATOM 2242 O O . LEU A 1 287 ? -29.812 -16.953 1.183 1 94 287 LEU A O 1
ATOM 2246 N N . GLN A 1 288 ? -31.719 -16.266 2.045 1 92.94 288 GLN A N 1
ATOM 2247 C CA . GLN A 1 288 ? -32.344 -17.578 1.932 1 92.94 288 GLN A CA 1
ATOM 2248 C C . GLN A 1 288 ? -32.469 -18 0.471 1 92.94 288 GLN A C 1
ATOM 2250 O O . GLN A 1 288 ? -32.312 -19.188 0.146 1 92.94 288 GLN A O 1
ATOM 2255 N N . SER A 1 289 ? -32.719 -17.078 -0.333 1 92.12 289 SER A N 1
ATOM 2256 C CA . SER A 1 289 ? -32.844 -17.375 -1.756 1 92.12 289 SER A CA 1
ATOM 2257 C C . SER A 1 289 ? -31.5 -17.828 -2.344 1 92.12 289 SER A C 1
ATOM 2259 O O . SER A 1 289 ? -31.469 -18.609 -3.299 1 92.12 289 SER A O 1
ATOM 2261 N N . MET A 1 290 ? -30.469 -17.391 -1.746 1 90.75 290 MET A N 1
ATOM 2262 C CA . MET A 1 290 ? -29.125 -17.719 -2.229 1 90.75 290 MET A CA 1
ATOM 2263 C C . MET A 1 290 ? -28.75 -19.141 -1.853 1 90.75 290 MET A C 1
ATOM 2265 O O . MET A 1 290 ? -27.797 -19.703 -2.387 1 90.75 290 MET A O 1
ATOM 2269 N N . LEU A 1 291 ? -29.484 -19.719 -0.937 1 88.44 291 LEU A N 1
ATOM 2270 C CA . LEU A 1 291 ? -29.203 -21.062 -0.465 1 88.44 291 LEU A CA 1
ATOM 2271 C C . LEU A 1 291 ? -29.984 -22.094 -1.266 1 88.44 291 LEU A C 1
ATOM 2273 O O . LEU A 1 291 ? -29.766 -23.297 -1.11 1 88.44 291 LEU A O 1
ATOM 2277 N N . SER A 1 292 ? -30.766 -21.578 -2.16 1 85.06 292 SER A N 1
ATOM 2278 C CA . SER A 1 292 ? -31.578 -22.5 -2.951 1 85.06 292 SER A CA 1
ATOM 2279 C C . SER A 1 292 ? -30.719 -23.281 -3.93 1 85.06 292 SER A C 1
ATOM 2281 O O . SER A 1 292 ? -29.656 -22.812 -4.355 1 85.06 292 SER A O 1
ATOM 2283 N N . ASP A 1 293 ? -31.094 -24.453 -4.18 1 75.38 293 ASP A N 1
ATOM 2284 C CA . ASP A 1 293 ? -30.359 -25.344 -5.07 1 75.38 293 ASP A CA 1
ATOM 2285 C C . ASP A 1 293 ? -30.266 -24.766 -6.48 1 75.38 293 ASP A C 1
ATOM 2287 O O . ASP A 1 293 ? -29.328 -25.062 -7.219 1 75.38 293 ASP A O 1
ATOM 2291 N N . ASP A 1 294 ? -31.188 -24 -6.742 1 72.88 294 ASP A N 1
ATOM 2292 C CA . ASP A 1 294 ? -31.25 -23.422 -8.086 1 72.88 294 ASP A CA 1
ATOM 2293 C C . ASP A 1 294 ? -30.484 -22.109 -8.141 1 72.88 294 ASP A C 1
ATOM 2295 O O . ASP A 1 294 ? -30.438 -21.453 -9.188 1 72.88 294 ASP A O 1
ATOM 2299 N N . ALA A 1 295 ? -29.828 -21.875 -7.051 1 73.44 295 ALA A N 1
ATOM 2300 C CA . ALA A 1 295 ? -29.172 -20.562 -7.012 1 73.44 295 ALA A CA 1
ATOM 2301 C C . ALA A 1 295 ? -27.875 -20.578 -7.801 1 73.44 295 ALA A C 1
ATOM 2303 O O . ALA A 1 295 ? -27.156 -21.578 -7.809 1 73.44 295 ALA A O 1
ATOM 2304 N N . GLN A 1 296 ? -27.656 -19.5 -8.508 1 73.12 296 GLN A N 1
ATOM 2305 C CA . GLN A 1 296 ? -26.406 -19.328 -9.242 1 73.12 296 GLN A CA 1
ATOM 2306 C C . GLN A 1 296 ? -25.234 -19.188 -8.289 1 73.12 296 GLN A C 1
ATOM 2308 O O . GLN A 1 296 ? -25.375 -18.672 -7.18 1 73.12 296 GLN A O 1
ATOM 2313 N N . PRO A 1 297 ? -24.125 -19.75 -8.797 1 70.25 297 PRO A N 1
ATOM 2314 C CA . PRO A 1 297 ? -22.938 -19.562 -7.969 1 70.25 297 PRO A CA 1
ATOM 2315 C C . PRO A 1 297 ? -22.656 -18.109 -7.637 1 70.25 297 PRO A C 1
ATOM 2317 O O . PRO A 1 297 ? -22.891 -17.219 -8.477 1 70.25 297 PRO A O 1
ATOM 2320 N N . GLN A 1 298 ? -22.172 -17.969 -6.434 1 71.56 298 GLN A N 1
ATOM 2321 C CA . GLN A 1 298 ? -21.953 -16.609 -5.949 1 71.56 298 GLN A CA 1
ATOM 2322 C C . GLN A 1 298 ? -20.672 -16.016 -6.547 1 71.56 298 GLN A C 1
ATOM 2324 O O . GLN A 1 298 ? -19.656 -16.703 -6.652 1 71.56 298 GLN A O 1
ATOM 2329 N N . SER A 1 299 ? -20.844 -14.797 -6.949 1 83.25 299 SER A N 1
ATOM 2330 C CA . SER A 1 299 ? -19.672 -14.055 -7.406 1 83.25 299 SER A CA 1
ATOM 2331 C C . SER A 1 299 ? -19.188 -13.078 -6.34 1 83.25 299 SER A C 1
ATOM 2333 O O . SER A 1 299 ? -18.047 -12.602 -6.395 1 83.25 299 SER A O 1
ATOM 2335 N N . HIS A 1 300 ? -19.984 -12.93 -5.363 1 91.62 300 HIS A N 1
ATOM 2336 C CA . HIS A 1 300 ? -19.641 -11.992 -4.305 1 91.62 300 HIS A CA 1
ATOM 2337 C C . HIS A 1 300 ? -18.984 -12.703 -3.131 1 91.62 300 HIS A C 1
ATOM 2339 O O . HIS A 1 300 ? -19.375 -13.812 -2.77 1 91.62 300 HIS A O 1
ATOM 2345 N N . SER A 1 301 ? -17.969 -12.055 -2.572 1 95.62 301 SER A N 1
ATOM 2346 C CA . SER A 1 301 ? -17.359 -12.539 -1.346 1 95.62 301 SER A CA 1
ATOM 2347 C C . SER A 1 301 ? -18.234 -12.258 -0.13 1 95.62 301 SER A C 1
ATOM 2349 O O . SER A 1 301 ? -19.219 -11.523 -0.225 1 95.62 301 SER A O 1
ATOM 2351 N N . ILE A 1 302 ? -17.891 -12.891 1.006 1 96.38 302 ILE A N 1
ATOM 2352 C CA . ILE A 1 302 ? -18.609 -12.617 2.244 1 96.38 302 ILE A CA 1
ATOM 2353 C C . ILE A 1 302 ? -18.484 -11.133 2.602 1 96.38 302 ILE A C 1
ATOM 2355 O O . ILE A 1 302 ? -19.422 -10.531 3.125 1 96.38 302 ILE A O 1
ATOM 2359 N N . LEU A 1 303 ? -17.344 -10.523 2.354 1 97.25 303 LEU A N 1
ATOM 2360 C CA . LEU A 1 303 ? -17.141 -9.094 2.586 1 97.25 303 LEU A CA 1
ATOM 2361 C C . LEU A 1 303 ? -18.078 -8.266 1.712 1 97.25 303 LEU A C 1
ATOM 2363 O O . LEU A 1 303 ? -18.703 -7.316 2.189 1 97.25 303 LEU A O 1
ATOM 2367 N N . ASP A 1 304 ? -18.188 -8.641 0.426 1 96.62 304 ASP A N 1
ATOM 2368 C CA . ASP A 1 304 ? -19.094 -7.953 -0.485 1 96.62 304 ASP A CA 1
ATOM 2369 C C . ASP A 1 304 ? -20.531 -7.973 0.051 1 96.62 304 ASP A C 1
ATOM 2371 O O . ASP A 1 304 ? -21.234 -6.961 -0.002 1 96.62 304 ASP A O 1
ATOM 2375 N N . LEU A 1 305 ? -20.906 -9.086 0.528 1 96.25 305 LEU A N 1
ATOM 2376 C CA . LEU A 1 305 ? -22.266 -9.234 1.032 1 96.25 305 LEU A CA 1
ATOM 2377 C C . LEU A 1 305 ? -22.484 -8.398 2.285 1 96.25 305 LEU A C 1
ATOM 2379 O O . LEU A 1 305 ? -23.547 -7.781 2.451 1 96.25 305 LEU A O 1
ATOM 2383 N N . LEU A 1 306 ? -21.484 -8.359 3.139 1 97 306 LEU A N 1
ATOM 2384 C CA . LEU A 1 306 ? -21.594 -7.559 4.352 1 97 306 LEU A CA 1
ATOM 2385 C C . LEU A 1 306 ? -21.688 -6.074 4.012 1 97 306 LEU A C 1
ATOM 2387 O O . LEU A 1 306 ? -22.344 -5.309 4.727 1 97 306 LEU A O 1
ATOM 2391 N N . GLU A 1 307 ? -21.016 -5.691 2.984 1 95.62 307 GLU A N 1
ATOM 2392 C CA . GLU A 1 307 ? -21.078 -4.305 2.535 1 95.62 307 GLU A CA 1
ATOM 2393 C C . GLU A 1 307 ? -22.438 -4.004 1.891 1 95.62 307 GLU A C 1
ATOM 2395 O O . GLU A 1 307 ? -22.969 -2.904 2.045 1 95.62 307 GLU A O 1
ATOM 2400 N N . LYS A 1 308 ? -23 -4.945 1.2 1 94.38 308 LYS A N 1
ATOM 2401 C CA . LYS A 1 308 ? -24.297 -4.801 0.536 1 94.38 308 LYS A CA 1
ATOM 2402 C C . LYS A 1 308 ? -25.438 -4.777 1.549 1 94.38 308 LYS A C 1
ATOM 2404 O O . LYS A 1 308 ? -26.438 -4.09 1.35 1 94.38 308 LYS A O 1
ATOM 2409 N N . TYR A 1 309 ? -25.25 -5.535 2.588 1 95.19 309 TYR A N 1
ATOM 2410 C CA . TYR A 1 309 ? -26.266 -5.625 3.639 1 95.19 309 TYR A CA 1
ATOM 2411 C C . TYR A 1 309 ? -25.703 -5.141 4.973 1 95.19 309 TYR A C 1
ATOM 2413 O O . TYR A 1 309 ? -25.453 -5.941 5.875 1 95.19 309 TYR A O 1
ATOM 2421 N N . PRO A 1 310 ? -25.688 -3.863 5.156 1 92.81 310 PRO A N 1
ATOM 2422 C CA . PRO A 1 310 ? -24.984 -3.256 6.281 1 92.81 310 PRO A CA 1
ATOM 2423 C C . PRO A 1 310 ? -25.625 -3.564 7.629 1 92.81 310 PRO A C 1
ATOM 2425 O O . PRO A 1 310 ? -25 -3.396 8.672 1 92.81 310 PRO A O 1
ATOM 2428 N N . ASN A 1 311 ? -26.812 -4.074 7.672 1 93.88 311 ASN A N 1
ATOM 2429 C CA . ASN A 1 311 ? -27.516 -4.332 8.93 1 93.88 311 ASN A CA 1
ATOM 2430 C C . ASN A 1 311 ? -27.125 -5.688 9.516 1 93.88 311 ASN A C 1
ATOM 2432 O O . ASN A 1 311 ? -27.5 -6.008 10.641 1 93.88 311 ASN A O 1
ATOM 2436 N N . ILE A 1 312 ? -26.406 -6.445 8.781 1 96.19 312 ILE A N 1
ATOM 2437 C CA . ILE A 1 312 ? -25.906 -7.703 9.32 1 96.19 312 ILE A CA 1
ATOM 2438 C C . ILE A 1 312 ? -24.719 -7.438 10.234 1 96.19 312 ILE A C 1
ATOM 2440 O O . ILE A 1 312 ? -23.672 -6.977 9.773 1 96.19 312 ILE A O 1
ATOM 2444 N N . ASN A 1 313 ? -24.891 -7.754 11.477 1 93.69 313 ASN A N 1
ATOM 2445 C CA . ASN A 1 313 ? -23.812 -7.527 12.453 1 93.69 313 ASN A CA 1
ATOM 2446 C C . ASN A 1 313 ? -23.031 -8.805 12.727 1 93.69 313 ASN A C 1
ATOM 2448 O O . ASN A 1 313 ? -23.219 -9.438 13.773 1 93.69 313 ASN A O 1
ATOM 2452 N N . LEU A 1 314 ? -22.141 -9.125 11.906 1 95.38 314 LEU A N 1
ATOM 2453 C CA . LEU A 1 314 ? -21.281 -10.297 12.047 1 95.38 314 LEU A CA 1
ATOM 2454 C C . LEU A 1 314 ? -20.062 -9.977 12.906 1 95.38 314 LEU A C 1
ATOM 2456 O O . LEU A 1 314 ? -19.344 -9.023 12.633 1 95.38 314 LEU A O 1
ATOM 2460 N N . PRO A 1 315 ? -19.844 -10.758 13.984 1 94.5 315 PRO A N 1
ATOM 2461 C CA . PRO A 1 315 ? -18.625 -10.531 14.766 1 94.5 315 PRO A CA 1
ATOM 2462 C C . PRO A 1 315 ? -17.359 -10.766 13.961 1 94.5 315 PRO A C 1
ATOM 2464 O O . PRO A 1 315 ? -17.312 -11.656 13.109 1 94.5 315 PRO A O 1
ATOM 2467 N N . LEU A 1 316 ? -16.328 -9.953 14.258 1 95.69 316 LEU A N 1
ATOM 2468 C CA . LEU A 1 316 ? -15.062 -10 13.523 1 95.69 316 LEU A CA 1
ATOM 2469 C C . LEU A 1 316 ? -14.461 -11.406 13.562 1 95.69 316 LEU A C 1
ATOM 2471 O O . LEU A 1 316 ? -13.961 -11.898 12.547 1 95.69 316 LEU A O 1
ATOM 2475 N N . GLY A 1 317 ? -14.516 -12.008 14.703 1 94.5 317 GLY A N 1
ATOM 2476 C CA . GLY A 1 317 ? -13.984 -13.352 14.828 1 94.5 317 GLY A CA 1
ATOM 2477 C C . GLY A 1 317 ? -14.672 -14.359 13.93 1 94.5 317 GLY A C 1
ATOM 2478 O O . GLY A 1 317 ? -14.016 -15.211 13.328 1 94.5 317 GLY A O 1
ATOM 2479 N N . VAL A 1 318 ? -15.984 -14.273 13.828 1 93.75 318 VAL A N 1
ATOM 2480 C CA . VAL A 1 318 ? -16.766 -15.156 12.969 1 93.75 318 VAL A CA 1
ATOM 2481 C C . VAL A 1 318 ? -16.422 -14.898 11.508 1 93.75 318 VAL A C 1
ATOM 2483 O O . VAL A 1 318 ? -16.266 -15.836 10.719 1 93.75 318 VAL A O 1
ATOM 2486 N N . PHE A 1 319 ? -16.281 -13.633 11.172 1 96.88 319 PHE A N 1
ATOM 2487 C CA . PHE A 1 319 ? -15.883 -13.258 9.82 1 96.88 319 PHE A CA 1
ATOM 2488 C C . PHE A 1 319 ? -14.555 -13.898 9.445 1 96.88 319 PHE A C 1
ATOM 2490 O O . PHE A 1 319 ? -14.445 -14.555 8.414 1 96.88 319 PHE A O 1
ATOM 2497 N N . ILE A 1 320 ? -13.531 -13.734 10.266 1 96.56 320 ILE A N 1
ATOM 2498 C CA . ILE A 1 320 ? -12.195 -14.242 9.992 1 96.56 320 ILE A CA 1
ATOM 2499 C C . ILE A 1 320 ? -12.227 -15.766 9.898 1 96.56 320 ILE A C 1
ATOM 2501 O O . ILE A 1 320 ? -11.609 -16.344 9 1 96.56 320 ILE A O 1
ATOM 2505 N N . ALA A 1 321 ? -12.984 -16.391 10.734 1 92.06 321 ALA A N 1
ATOM 2506 C CA . ALA A 1 321 ? -13.078 -17.844 10.758 1 92.06 321 ALA A CA 1
ATOM 2507 C C . ALA A 1 321 ? -13.773 -18.375 9.5 1 92.06 321 ALA A C 1
ATOM 2509 O O . ALA A 1 321 ? -13.594 -19.531 9.125 1 92.06 321 ALA A O 1
ATOM 2510 N N . SER A 1 322 ? -14.523 -17.531 8.867 1 92.94 322 SER A N 1
ATOM 2511 C CA . SER A 1 322 ? -15.297 -17.938 7.699 1 92.94 322 SER A CA 1
ATOM 2512 C C . SER A 1 322 ? -14.453 -17.859 6.43 1 92.94 322 SER A C 1
ATOM 2514 O O . SER A 1 322 ? -14.867 -18.344 5.375 1 92.94 322 SER A O 1
ATOM 2516 N N . LEU A 1 323 ? -13.352 -17.234 6.488 1 94.88 323 LEU A N 1
ATOM 2517 C CA . LEU A 1 323 ? -12.516 -17.031 5.312 1 94.88 323 LEU A CA 1
ATOM 2518 C C . LEU A 1 323 ? -11.578 -18.219 5.098 1 94.88 323 LEU A C 1
ATOM 2520 O O . LEU A 1 323 ? -11.062 -18.797 6.062 1 94.88 323 LEU A O 1
ATOM 2524 N N . PRO A 1 324 ? -11.383 -18.609 3.832 1 92.12 324 PRO A N 1
ATOM 2525 C CA . PRO A 1 324 ? -10.398 -19.656 3.576 1 92.12 324 PRO A CA 1
ATOM 2526 C C . PRO A 1 324 ? -8.969 -19.219 3.91 1 92.12 324 PRO A C 1
ATOM 2528 O O . PRO A 1 324 ? -8.656 -18.031 3.861 1 92.12 324 PRO A O 1
ATOM 2531 N N . SER A 1 325 ? -8.133 -20.172 4.258 1 92.38 325 SER A N 1
ATOM 2532 C CA . SER A 1 325 ? -6.727 -19.906 4.555 1 92.38 325 SER A CA 1
ATOM 2533 C C . SER A 1 325 ? -5.965 -19.5 3.299 1 92.38 325 SER A C 1
ATOM 2535 O O . SER A 1 325 ? -6.277 -19.953 2.199 1 92.38 325 SER A O 1
ATOM 2537 N N . MET A 1 326 ? -4.957 -18.672 3.508 1 95.12 326 MET A N 1
ATOM 2538 C CA . MET A 1 326 ? -4.078 -18.281 2.408 1 95.12 326 MET A CA 1
ATOM 2539 C C . MET A 1 326 ? -3.293 -19.484 1.893 1 95.12 326 MET A C 1
ATOM 2541 O O . MET A 1 326 ? -2.787 -20.281 2.68 1 95.12 326 MET A O 1
ATOM 2545 N N . ARG A 1 327 ? -3.203 -19.578 0.584 1 88.31 327 ARG A N 1
ATOM 2546 C CA . ARG A 1 327 ? -2.518 -20.719 -0.018 1 88.31 327 ARG A CA 1
ATOM 2547 C C . ARG A 1 327 ? -1.395 -20.25 -0.94 1 88.31 327 ARG A C 1
ATOM 2549 O O . ARG A 1 327 ? -1.447 -19.156 -1.487 1 88.31 327 ARG A O 1
ATOM 2556 N N . LEU A 1 328 ? -0.456 -21.141 -1.108 1 90.56 328 LEU A N 1
ATOM 2557 C CA . LEU A 1 328 ? 0.551 -20.938 -2.145 1 90.56 328 LEU A CA 1
ATOM 2558 C C . LEU A 1 328 ? -0.076 -21 -3.533 1 90.56 328 LEU A C 1
ATOM 2560 O O . LEU A 1 328 ? -0.979 -21.812 -3.775 1 90.56 328 LEU A O 1
ATOM 2564 N N . ARG A 1 329 ? 0.404 -20.109 -4.379 1 93.5 329 ARG A N 1
ATOM 2565 C CA . ARG A 1 329 ? 0.001 -20.156 -5.781 1 93.5 329 ARG A CA 1
ATOM 2566 C C . ARG A 1 329 ? 1.181 -20.5 -6.68 1 93.5 329 ARG A C 1
ATOM 2568 O O . ARG A 1 329 ? 2.268 -19.938 -6.539 1 93.5 329 ARG A O 1
ATOM 2575 N N . GLN A 1 330 ? 0.934 -21.438 -7.543 1 93 330 GLN A N 1
ATOM 2576 C CA . GLN A 1 330 ? 2.01 -21.922 -8.406 1 93 330 GLN A CA 1
ATOM 2577 C C . GLN A 1 330 ? 1.953 -21.25 -9.773 1 93 330 GLN A C 1
ATOM 2579 O O . GLN A 1 330 ? 0.876 -21.094 -10.359 1 93 330 GLN A O 1
ATOM 2584 N N . TYR A 1 331 ? 3.117 -20.844 -10.211 1 96.81 331 TYR A N 1
ATOM 2585 C CA . TYR A 1 331 ? 3.295 -20.266 -11.547 1 96.81 331 TYR A CA 1
ATOM 2586 C C . TYR A 1 331 ? 4.387 -21 -12.312 1 96.81 331 TYR A C 1
ATOM 2588 O O . TYR A 1 331 ? 5.41 -21.375 -11.742 1 96.81 331 TYR A O 1
ATOM 2596 N N . SER A 1 332 ? 4.109 -21.188 -13.625 1 97.25 332 SER A N 1
ATOM 2597 C CA . SER A 1 332 ? 5.145 -21.781 -14.453 1 97.25 332 SER A CA 1
ATOM 2598 C C . SER A 1 332 ? 6.371 -20.891 -14.555 1 97.25 332 SER A C 1
ATOM 2600 O O . SER A 1 332 ? 6.258 -19.703 -14.867 1 97.25 332 SER A O 1
ATOM 2602 N N . ILE A 1 333 ? 7.488 -21.5 -14.234 1 98.31 333 ILE A N 1
ATOM 2603 C CA . ILE A 1 333 ? 8.734 -20.766 -14.422 1 98.31 333 ILE A CA 1
ATOM 2604 C C . ILE A 1 333 ? 8.969 -20.516 -15.914 1 98.31 333 ILE A C 1
ATOM 2606 O O . ILE A 1 333 ? 8.789 -21.422 -16.734 1 98.31 333 ILE A O 1
ATOM 2610 N N . SER A 1 334 ? 9.375 -19.312 -16.266 1 98.69 334 SER A N 1
ATOM 2611 C CA . SER A 1 334 ? 9.492 -18.938 -17.672 1 98.69 334 SER A CA 1
ATOM 2612 C C . SER A 1 334 ? 10.945 -18.781 -18.094 1 98.69 334 SER A C 1
ATOM 2614 O O . SER A 1 334 ? 11.258 -18.016 -19 1 98.69 334 SER A O 1
ATOM 2616 N N . SER A 1 335 ? 11.867 -19.359 -17.406 1 98.56 335 SER A N 1
ATOM 2617 C CA . SER A 1 335 ? 13.289 -19.312 -17.734 1 98.56 335 SER A CA 1
ATOM 2618 C C . SER A 1 335 ? 13.93 -20.688 -17.656 1 98.56 335 SER A C 1
ATOM 2620 O O . SER A 1 335 ? 13.328 -21.625 -17.125 1 98.56 335 SER A O 1
ATOM 2622 N N . SER A 1 336 ? 15.117 -20.75 -18.234 1 98.31 336 SER A N 1
ATOM 2623 C CA . SER A 1 336 ? 15.945 -21.953 -18.156 1 98.31 336 SER A CA 1
ATOM 2624 C C . SER A 1 336 ? 17.094 -21.766 -17.172 1 98.31 336 SER A C 1
ATOM 2626 O O . SER A 1 336 ? 17.688 -20.688 -17.109 1 98.31 336 SER A O 1
ATOM 2628 N N . PRO A 1 337 ? 17.375 -22.844 -16.438 1 97 337 PRO A N 1
ATOM 2629 C CA . PRO A 1 337 ? 18.531 -22.75 -15.547 1 97 337 PRO A CA 1
ATOM 2630 C C . PRO A 1 337 ? 19.859 -22.578 -16.297 1 97 337 PRO A C 1
ATOM 2632 O O . PRO A 1 337 ? 20.859 -22.188 -15.711 1 97 337 PRO A O 1
ATOM 2635 N N . LEU A 1 338 ? 19.828 -22.875 -17.625 1 96.88 338 LEU A N 1
ATOM 2636 C CA . LEU A 1 338 ? 21.031 -22.672 -18.422 1 96.88 338 LEU A CA 1
ATOM 2637 C C . LEU A 1 338 ? 21.359 -21.172 -18.531 1 96.88 338 LEU A C 1
ATOM 2639 O O . LEU A 1 338 ? 22.516 -20.812 -18.766 1 96.88 338 LEU A O 1
ATOM 2643 N N . SER A 1 339 ? 20.391 -20.344 -18.453 1 95.62 339 SER A N 1
ATOM 2644 C CA . SER A 1 339 ? 20.625 -18.906 -18.453 1 95.62 339 SER A CA 1
ATOM 2645 C C . SER A 1 339 ? 21.188 -18.453 -17.109 1 95.62 339 SER A C 1
ATOM 2647 O O . SER A 1 339 ? 22.125 -17.656 -17.078 1 95.62 339 SER A O 1
ATOM 2649 N N . ASP A 1 340 ? 20.594 -18.828 -16.062 1 94.88 340 ASP A N 1
ATOM 2650 C CA . ASP A 1 340 ? 21.016 -18.531 -14.703 1 94.88 340 ASP A CA 1
ATOM 2651 C C . ASP A 1 340 ? 20.391 -19.5 -13.711 1 94.88 340 ASP A C 1
ATOM 2653 O O . ASP A 1 340 ? 19.156 -19.562 -13.586 1 94.88 340 ASP A O 1
ATOM 2657 N N . LEU A 1 341 ? 21.172 -20.188 -12.977 1 94.31 341 LEU A N 1
ATOM 2658 C CA . LEU A 1 341 ? 20.719 -21.219 -12.047 1 94.31 341 LEU A CA 1
ATOM 2659 C C . LEU A 1 341 ? 20.062 -20.594 -10.82 1 94.31 341 LEU A C 1
ATOM 2661 O O . LEU A 1 341 ? 19.281 -21.234 -10.125 1 94.31 341 LEU A O 1
ATOM 2665 N N . THR A 1 342 ? 20.375 -19.391 -10.523 1 94.62 342 THR A N 1
ATOM 2666 C CA . THR A 1 342 ? 19.953 -18.781 -9.266 1 94.62 342 THR A CA 1
ATOM 2667 C C . THR A 1 342 ? 18.812 -17.797 -9.5 1 94.62 342 THR A C 1
ATOM 2669 O O . THR A 1 342 ? 18.266 -17.234 -8.547 1 94.62 342 THR A O 1
ATOM 2672 N N . ARG A 1 343 ? 18.469 -17.594 -10.758 1 97.88 343 ARG A N 1
ATOM 2673 C CA . ARG A 1 343 ? 17.422 -16.641 -11.078 1 97.88 343 ARG A CA 1
ATOM 2674 C C . ARG A 1 343 ? 16.328 -17.297 -11.914 1 97.88 343 ARG A C 1
ATOM 2676 O O . ARG A 1 343 ? 16.609 -18.109 -12.789 1 97.88 343 ARG A O 1
ATOM 2683 N N . VAL A 1 344 ? 15.133 -16.922 -11.57 1 98.62 344 VAL A N 1
ATOM 2684 C CA . VAL A 1 344 ? 13.992 -17.438 -12.32 1 98.62 344 VAL A CA 1
ATOM 2685 C C . VAL A 1 344 ? 13.102 -16.281 -12.766 1 98.62 344 VAL A C 1
ATOM 2687 O O . VAL A 1 344 ? 13.117 -15.211 -12.156 1 98.62 344 VAL A O 1
ATOM 2690 N N . THR A 1 345 ? 12.344 -16.531 -13.844 1 98.75 345 THR A N 1
ATOM 2691 C CA . THR A 1 345 ? 11.375 -15.539 -14.297 1 98.75 345 THR A CA 1
ATOM 2692 C C . THR A 1 345 ? 9.969 -16.125 -14.344 1 98.75 345 THR A C 1
ATOM 2694 O O . THR A 1 345 ? 9.805 -17.344 -14.43 1 98.75 345 THR A O 1
ATOM 2697 N N . LEU A 1 346 ? 9.008 -15.297 -14.156 1 98.75 346 LEU A N 1
ATOM 2698 C CA . LEU A 1 346 ? 7.59 -15.594 -14.344 1 98.75 346 LEU A CA 1
ATOM 2699 C C . LEU A 1 346 ? 6.98 -14.688 -15.414 1 98.75 346 LEU A C 1
ATOM 2701 O O . LEU A 1 346 ? 7.453 -13.57 -15.625 1 98.75 346 LEU A O 1
ATOM 2705 N N . THR A 1 347 ? 6.059 -15.195 -16.141 1 98.62 347 THR A N 1
ATOM 2706 C CA . THR A 1 347 ? 5.145 -14.445 -16.984 1 98.62 347 THR A CA 1
ATOM 2707 C C . THR A 1 347 ? 3.709 -14.578 -16.484 1 98.62 347 THR A C 1
ATOM 2709 O O . THR A 1 347 ? 3.078 -15.625 -16.656 1 98.62 347 THR A O 1
ATOM 2712 N N . VAL A 1 348 ? 3.188 -13.5 -15.906 1 97.75 348 VAL A N 1
ATOM 2713 C CA . VAL A 1 348 ? 1.974 -13.625 -15.102 1 97.75 348 VAL A CA 1
ATOM 2714 C C . VAL A 1 348 ? 0.903 -12.672 -15.633 1 97.75 348 VAL A C 1
ATOM 2716 O O . VAL A 1 348 ? 1.202 -11.531 -16 1 97.75 348 VAL A O 1
ATOM 2719 N N . SER A 1 349 ? -0.317 -13.234 -15.773 1 97.06 349 SER A N 1
ATOM 2720 C CA . SER A 1 349 ? -1.479 -12.383 -16.016 1 97.06 349 SER A CA 1
ATOM 2721 C C . SER A 1 349 ? -2.021 -11.797 -14.727 1 97.06 349 SER A C 1
ATOM 2723 O O . SER A 1 349 ? -2.248 -12.516 -13.75 1 97.06 349 SER A O 1
ATOM 2725 N N . VAL A 1 350 ? -2.219 -10.5 -14.719 1 97.38 350 VAL A N 1
ATOM 2726 C CA . VAL A 1 350 ? -2.795 -9.859 -13.547 1 97.38 350 VAL A CA 1
ATOM 2727 C C . VAL A 1 350 ? -4.316 -9.945 -13.602 1 97.38 350 VAL A C 1
ATOM 2729 O O . VAL A 1 350 ? -4.941 -9.414 -14.531 1 97.38 350 VAL A O 1
ATOM 2732 N N . VAL A 1 351 ? -4.883 -10.578 -12.625 1 95 351 VAL A N 1
ATOM 2733 C CA . VAL A 1 351 ? -6.32 -10.828 -12.617 1 95 351 VAL A CA 1
ATOM 2734 C C . VAL A 1 351 ? -7.039 -9.703 -11.883 1 95 351 VAL A C 1
ATOM 2736 O O . VAL A 1 351 ? -6.801 -9.484 -10.688 1 95 351 VAL A O 1
ATOM 2739 N N . SER A 1 352 ? -7.777 -8.969 -12.539 1 92.31 352 SER A N 1
ATOM 2740 C CA . SER A 1 352 ? -8.633 -7.914 -12 1 92.31 352 SER A CA 1
ATOM 2741 C C . SER A 1 352 ? -9.93 -7.793 -12.789 1 92.31 352 SER A C 1
ATOM 2743 O O . SER A 1 352 ? -9.906 -7.691 -14.016 1 92.31 352 SER A O 1
ATOM 2745 N N . HIS A 1 353 ? -11.07 -7.945 -12.156 1 88.69 353 HIS A N 1
ATOM 2746 C CA . HIS A 1 353 ? -12.375 -7.77 -12.773 1 88.69 353 HIS A CA 1
ATOM 2747 C C . HIS A 1 353 ? -13.344 -7.039 -11.844 1 88.69 353 HIS A C 1
ATOM 2749 O O . HIS A 1 353 ? -13.672 -7.543 -10.766 1 88.69 353 HIS A O 1
ATOM 2755 N N . GLY A 1 354 ? -13.789 -5.883 -12.328 1 83.62 354 GLY A N 1
ATOM 2756 C CA . GLY A 1 354 ? -14.602 -5.078 -11.43 1 83.62 354 GLY A CA 1
ATOM 2757 C C . GLY A 1 354 ? -13.898 -4.75 -10.125 1 83.62 354 GLY A C 1
ATOM 2758 O O . GLY A 1 354 ? -12.797 -4.184 -10.133 1 83.62 354 GLY A O 1
ATOM 2759 N N . GLN A 1 355 ? -14.555 -5.273 -9.102 1 84.31 355 GLN A N 1
ATOM 2760 C CA . GLN A 1 355 ? -13.984 -5.02 -7.785 1 84.31 355 GLN A CA 1
ATOM 2761 C C . GLN A 1 355 ? -13.102 -6.184 -7.332 1 84.31 355 GLN A C 1
ATOM 2763 O O . GLN A 1 355 ? -12.391 -6.078 -6.336 1 84.31 355 GLN A O 1
ATOM 2768 N N . PHE A 1 356 ? -13.117 -7.219 -8.133 1 92.81 356 PHE A N 1
ATOM 2769 C CA . PHE A 1 356 ? -12.352 -8.398 -7.758 1 92.81 356 PHE A CA 1
ATOM 2770 C C . PHE A 1 356 ? -10.883 -8.242 -8.156 1 92.81 356 PHE A C 1
ATOM 2772 O O . PHE A 1 356 ? -10.586 -7.91 -9.305 1 92.81 356 PHE A O 1
ATOM 2779 N N . LEU A 1 357 ? -10.031 -8.508 -7.219 1 95.62 357 LEU A N 1
ATOM 2780 C CA . LEU A 1 357 ? -8.586 -8.555 -7.434 1 95.62 357 LEU A CA 1
ATOM 2781 C C . LEU A 1 357 ? -8.031 -9.93 -7.082 1 95.62 357 LEU A C 1
ATOM 2783 O O . LEU A 1 357 ? -8.164 -10.383 -5.945 1 95.62 357 LEU A O 1
ATOM 2787 N N . GLY A 1 358 ? -7.43 -10.602 -8.125 1 96.12 358 GLY A N 1
ATOM 2788 C CA . GLY A 1 358 ? -6.738 -11.828 -7.793 1 96.12 358 GLY A CA 1
ATOM 2789 C C . GLY A 1 358 ? -5.637 -11.641 -6.766 1 96.12 358 GLY A C 1
ATOM 2790 O O . GLY A 1 358 ? -4.816 -10.727 -6.895 1 96.12 358 GLY A O 1
ATOM 2791 N N . VAL A 1 359 ? -5.598 -12.492 -5.77 1 96.94 359 VAL A N 1
ATOM 2792 C CA . VAL A 1 359 ? -4.715 -12.297 -4.625 1 96.94 359 VAL A CA 1
ATOM 2793 C C . VAL A 1 359 ? -3.258 -12.398 -5.074 1 96.94 359 VAL A C 1
ATOM 2795 O O . VAL A 1 359 ? -2.498 -11.438 -4.965 1 96.94 359 VAL A O 1
ATOM 2798 N N . ALA A 1 360 ? -2.865 -13.477 -5.656 1 97.5 360 ALA A N 1
ATOM 2799 C CA . ALA A 1 360 ? -1.461 -13.727 -5.973 1 97.5 360 ALA A CA 1
ATOM 2800 C C . ALA A 1 360 ? -0.998 -12.852 -7.137 1 97.5 360 ALA A C 1
ATOM 2802 O O . ALA A 1 360 ? 0.105 -12.297 -7.105 1 97.5 360 ALA A O 1
ATOM 2803 N N . SER A 1 361 ? -1.885 -12.727 -8.141 1 97.62 361 SER A N 1
ATOM 2804 C CA . SER A 1 361 ? -1.48 -11.969 -9.32 1 97.62 361 SER A CA 1
ATOM 2805 C C . SER A 1 361 ? -1.288 -10.492 -8.984 1 97.62 361 SER A C 1
ATOM 2807 O O . SER A 1 361 ? -0.365 -9.852 -9.492 1 97.62 361 SER A O 1
ATOM 2809 N N . ASN A 1 362 ? -2.121 -9.961 -8.141 1 97.88 362 ASN A N 1
ATOM 2810 C CA . ASN A 1 362 ? -1.963 -8.562 -7.758 1 97.88 362 ASN A CA 1
ATOM 2811 C C . ASN A 1 362 ? -0.814 -8.375 -6.773 1 97.88 362 ASN A C 1
ATOM 2813 O O . ASN A 1 362 ? -0.157 -7.328 -6.77 1 97.88 362 ASN A O 1
ATOM 2817 N N . PHE A 1 363 ? -0.612 -9.312 -5.891 1 98.19 363 PHE A N 1
ATOM 2818 C CA . PHE A 1 363 ? 0.58 -9.289 -5.051 1 98.19 363 PHE A CA 1
ATOM 2819 C C . PHE A 1 363 ? 1.841 -9.203 -5.898 1 98.19 363 PHE A C 1
ATOM 2821 O O . PHE A 1 363 ? 2.678 -8.32 -5.695 1 98.19 363 PHE A O 1
ATOM 2828 N N . LEU A 1 364 ? 1.929 -10.055 -6.91 1 98.69 364 LEU A N 1
ATOM 2829 C CA . LEU A 1 364 ? 3.08 -10.109 -7.805 1 98.69 364 LEU A CA 1
ATOM 2830 C C . LEU A 1 364 ? 3.219 -8.812 -8.594 1 98.69 364 LEU A C 1
ATOM 2832 O O . LEU A 1 364 ? 4.328 -8.305 -8.766 1 98.69 364 LEU A O 1
ATOM 2836 N N . ALA A 1 365 ? 2.123 -8.312 -9.039 1 98.19 365 ALA A N 1
ATOM 2837 C CA . ALA A 1 365 ? 2.121 -7.113 -9.875 1 98.19 365 ALA A CA 1
ATOM 2838 C C . ALA A 1 365 ? 2.688 -5.918 -9.109 1 98.19 365 ALA A C 1
ATOM 2840 O O . ALA A 1 365 ? 3.273 -5.012 -9.703 1 98.19 365 ALA A O 1
ATOM 2841 N N . ASN A 1 366 ? 2.609 -5.949 -7.809 1 96.88 366 ASN A N 1
ATOM 2842 C CA . ASN A 1 366 ? 2.977 -4.781 -7.012 1 96.88 366 ASN A CA 1
ATOM 2843 C C . ASN A 1 366 ? 4.371 -4.93 -6.41 1 96.88 366 ASN A C 1
ATOM 2845 O O . ASN A 1 366 ? 4.844 -4.035 -5.707 1 96.88 366 ASN A O 1
ATOM 2849 N N . LEU A 1 367 ? 5.023 -5.984 -6.672 1 97.56 367 LEU A N 1
ATOM 2850 C CA . LEU A 1 367 ? 6.379 -6.188 -6.168 1 97.56 367 LEU A CA 1
ATOM 2851 C C . LEU A 1 367 ? 7.359 -5.23 -6.836 1 97.56 367 LEU A C 1
ATOM 2853 O O . LEU A 1 367 ? 7.176 -4.859 -7.996 1 97.56 367 LEU A O 1
ATOM 2857 N N . ARG A 1 368 ? 8.367 -4.844 -6.109 1 96.31 368 ARG A N 1
ATOM 2858 C CA . ARG A 1 368 ? 9.445 -3.982 -6.59 1 96.31 368 ARG A CA 1
ATOM 2859 C C . ARG A 1 368 ? 10.805 -4.621 -6.352 1 96.31 368 ARG A C 1
ATOM 2861 O O . ARG A 1 368 ? 10.938 -5.52 -5.52 1 96.31 368 ARG A O 1
ATOM 2868 N N . LYS A 1 369 ? 11.773 -4.102 -7.117 1 96.44 369 LYS A N 1
ATOM 2869 C CA . LYS A 1 369 ? 13.141 -4.59 -6.961 1 96.44 369 LYS A CA 1
ATOM 2870 C C . LYS A 1 369 ? 13.578 -4.527 -5.5 1 96.44 369 LYS A C 1
ATOM 2872 O O . LYS A 1 369 ? 13.391 -3.512 -4.832 1 96.44 369 LYS A O 1
ATOM 2877 N N . GLY A 1 370 ? 14.047 -5.641 -5.074 1 95.06 370 GLY A N 1
ATOM 2878 C CA . GLY A 1 370 ? 14.578 -5.691 -3.721 1 95.06 370 GLY A CA 1
ATOM 2879 C C . GLY A 1 370 ? 13.602 -6.285 -2.719 1 95.06 370 GLY A C 1
ATOM 2880 O O . GLY A 1 370 ? 14 -6.68 -1.62 1 95.06 370 GLY A O 1
ATOM 2881 N N . ASP A 1 371 ? 12.344 -6.387 -3.049 1 96.31 371 ASP A N 1
ATOM 2882 C CA . ASP A 1 371 ? 11.359 -6.98 -2.15 1 96.31 371 ASP A CA 1
ATOM 2883 C C . ASP A 1 371 ? 11.688 -8.445 -1.854 1 96.31 371 ASP A C 1
ATOM 2885 O O . ASP A 1 371 ? 12.141 -9.172 -2.74 1 96.31 371 ASP A O 1
ATOM 2889 N N . ARG A 1 372 ? 11.492 -8.836 -0.614 1 95.69 372 ARG A N 1
ATOM 2890 C CA . ARG A 1 372 ? 11.648 -10.227 -0.222 1 95.69 372 ARG A CA 1
ATOM 2891 C C . ARG A 1 372 ? 10.32 -10.969 -0.294 1 95.69 372 ARG A C 1
ATOM 2893 O O . ARG A 1 372 ? 9.289 -10.445 0.131 1 95.69 372 ARG A O 1
ATOM 2900 N N . VAL A 1 373 ? 10.383 -12.148 -0.893 1 96.56 373 VAL A N 1
ATOM 2901 C CA . VAL A 1 373 ? 9.156 -12.898 -1.155 1 96.56 373 VAL A CA 1
ATOM 2902 C C . VAL A 1 373 ? 9.336 -14.352 -0.742 1 96.56 373 VAL A C 1
ATOM 2904 O O . VAL A 1 373 ? 10.383 -14.953 -1 1 96.56 373 VAL A O 1
ATOM 2907 N N . GLN A 1 374 ? 8.352 -14.898 -0.013 1 96.44 374 GLN A N 1
ATOM 2908 C CA . GLN A 1 374 ? 8.359 -16.328 0.303 1 96.44 374 GLN A CA 1
ATOM 2909 C C . GLN A 1 374 ? 8 -17.156 -0.921 1 96.44 374 GLN A C 1
ATOM 2911 O O . GLN A 1 374 ? 6.965 -16.938 -1.554 1 96.44 374 GLN A O 1
ATOM 2916 N N . MET A 1 375 ? 8.891 -18.109 -1.197 1 97.25 375 MET A N 1
ATOM 2917 C CA . MET A 1 375 ? 8.703 -18.891 -2.42 1 97.25 375 MET A CA 1
ATOM 2918 C C . MET A 1 375 ? 9.32 -20.281 -2.279 1 97.25 375 MET A C 1
ATOM 2920 O O . MET A 1 375 ? 10.094 -20.531 -1.35 1 97.25 375 MET A O 1
ATOM 2924 N N . ALA A 1 376 ? 8.898 -21.156 -3.209 1 95.62 376 ALA A N 1
ATOM 2925 C CA . ALA A 1 376 ? 9.469 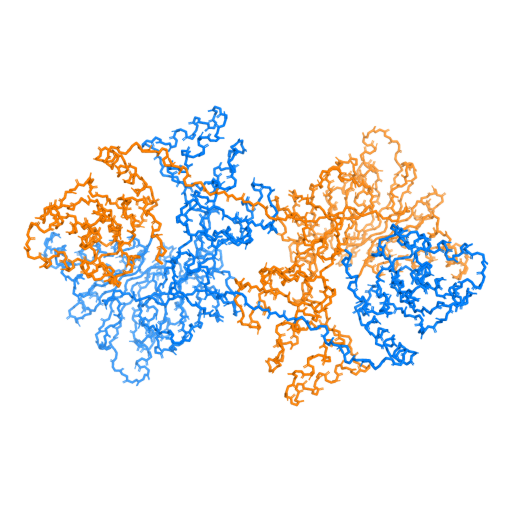-22.484 -3.316 1 95.62 376 ALA A CA 1
ATOM 2926 C C . ALA A 1 376 ? 9.336 -23.031 -4.734 1 95.62 376 ALA A C 1
ATOM 2928 O O . ALA A 1 376 ? 8.281 -22.875 -5.367 1 95.62 376 ALA A O 1
ATOM 2929 N N . VAL A 1 377 ? 10.398 -23.594 -5.227 1 96.19 377 VAL A N 1
ATOM 2930 C CA . VAL A 1 377 ? 10.32 -24.281 -6.512 1 96.19 377 VAL A CA 1
ATOM 2931 C C . VAL A 1 377 ? 9.609 -25.625 -6.34 1 96.19 377 VAL A C 1
ATOM 2933 O O . VAL A 1 377 ? 9.852 -26.344 -5.371 1 96.19 377 VAL A O 1
ATOM 2936 N N . ARG A 1 378 ? 8.641 -25.844 -7.227 1 92 378 ARG A N 1
ATOM 2937 C CA . ARG A 1 378 ? 7.914 -27.109 -7.262 1 92 378 ARG A CA 1
ATOM 2938 C C . ARG A 1 378 ? 8.102 -27.812 -8.602 1 92 378 ARG A C 1
ATOM 2940 O O . ARG A 1 378 ? 7.957 -27.203 -9.656 1 92 378 ARG A O 1
ATOM 2947 N N . PRO A 1 379 ? 8.414 -29.047 -8.539 1 89.62 379 PRO A N 1
ATOM 2948 C CA . PRO A 1 379 ? 8.555 -29.766 -9.812 1 89.62 379 PRO A CA 1
ATOM 2949 C C . PRO A 1 379 ? 7.219 -29.969 -10.516 1 89.62 379 PRO A C 1
ATOM 2951 O O . PRO A 1 379 ? 6.18 -30.094 -9.867 1 89.62 379 PRO A O 1
ATOM 2954 N N . SER A 1 380 ? 7.332 -29.969 -11.828 1 89.06 380 SER A N 1
ATOM 2955 C CA . SER A 1 380 ? 6.184 -30.359 -12.641 1 89.06 380 SER A CA 1
ATOM 2956 C C . SER A 1 380 ? 6.191 -31.859 -12.93 1 89.06 380 SER A C 1
ATOM 2958 O O . SER A 1 380 ? 6.988 -32.594 -12.359 1 89.06 380 SER A O 1
ATOM 2960 N N . THR A 1 381 ? 5.195 -32.25 -13.773 1 81.56 381 THR A N 1
ATOM 2961 C CA . THR A 1 381 ? 5.211 -33.625 -14.211 1 81.56 381 THR A CA 1
ATOM 2962 C C . THR A 1 381 ? 6.477 -33.938 -15.008 1 81.56 381 THR A C 1
ATOM 2964 O O . THR A 1 381 ? 7.027 -33.062 -15.664 1 81.56 381 THR A O 1
ATOM 2967 N N . LYS A 1 382 ? 6.875 -35.125 -14.938 1 82.88 382 LYS A N 1
ATOM 2968 C CA . LYS A 1 382 ? 8.117 -35.531 -15.586 1 82.88 382 LYS A CA 1
ATOM 2969 C C . LYS A 1 382 ? 8.07 -35.25 -17.094 1 82.88 382 LYS A C 1
ATOM 2971 O O . LYS A 1 382 ? 9.102 -34.938 -17.703 1 82.88 382 LYS A O 1
ATOM 2976 N N . ALA A 1 383 ? 6.918 -35.312 -17.594 1 88.94 383 ALA A N 1
ATOM 2977 C CA . ALA A 1 383 ? 6.781 -35.188 -19.047 1 88.94 383 ALA A CA 1
ATOM 2978 C C . ALA A 1 383 ? 6.793 -33.719 -19.469 1 88.94 383 ALA A C 1
ATOM 2980 O O . ALA A 1 383 ? 6.969 -33.406 -20.656 1 88.94 383 ALA A O 1
ATOM 2981 N N . PHE A 1 384 ? 6.695 -32.844 -18.531 1 94.19 384 PHE A N 1
ATOM 2982 C CA . PHE A 1 384 ? 6.551 -31.438 -18.906 1 94.19 384 PHE A CA 1
ATOM 2983 C C . PHE A 1 384 ? 7.883 -30.703 -18.781 1 94.19 384 PHE A C 1
ATOM 2985 O O . PHE A 1 384 ? 8 -29.734 -18.047 1 94.19 384 PHE A O 1
ATOM 2992 N N . HIS A 1 385 ? 8.844 -31.172 -19.531 1 95.94 385 HIS A N 1
ATOM 2993 C CA . HIS A 1 385 ? 10.188 -30.625 -19.688 1 95.94 385 HIS A CA 1
ATOM 2994 C C . HIS A 1 385 ? 10.664 -30.75 -21.141 1 95.94 385 HIS A C 1
ATOM 2996 O O . HIS A 1 385 ? 10.172 -31.594 -21.891 1 95.94 385 HIS A O 1
ATOM 3002 N N . PRO A 1 386 ? 11.625 -29.844 -21.516 1 97 386 PRO A N 1
ATOM 3003 C CA . PRO A 1 386 ? 12.219 -30.109 -22.828 1 97 386 PRO A CA 1
ATOM 3004 C C . PRO A 1 386 ? 12.859 -31.5 -22.922 1 97 386 PRO A C 1
ATOM 3006 O O . PRO A 1 386 ? 13.453 -31.969 -21.953 1 97 386 PRO A O 1
ATOM 3009 N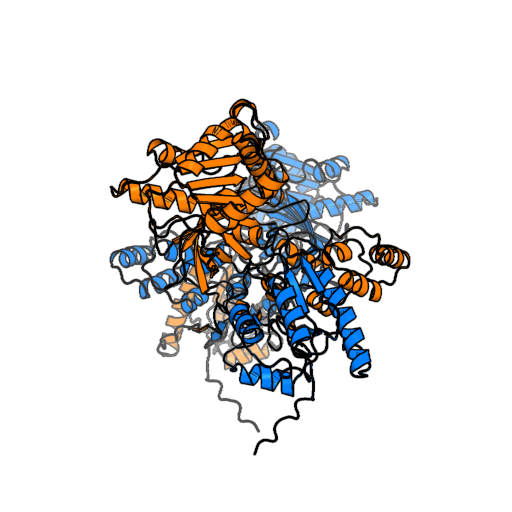 N . PRO A 1 387 ? 12.695 -32.094 -24.109 1 96.25 387 PRO A N 1
ATOM 3010 C CA . PRO A 1 387 ? 13.422 -33.344 -24.25 1 96.25 387 PRO A CA 1
ATOM 3011 C C . PRO A 1 387 ? 14.914 -33.219 -23.953 1 96.25 387 PRO A C 1
ATOM 3013 O O . PRO A 1 387 ? 15.539 -32.25 -24.359 1 96.25 387 PRO A O 1
ATOM 3016 N N . PRO A 1 388 ? 15.453 -34.219 -23.25 1 94.56 388 PRO A N 1
ATOM 3017 C CA . PRO A 1 388 ? 16.891 -34.125 -22.938 1 94.56 388 PRO A CA 1
ATOM 3018 C C . PRO A 1 388 ? 17.75 -34.062 -24.203 1 94.56 388 PRO A C 1
ATOM 3020 O O . PRO A 1 388 ? 18.812 -33.438 -24.188 1 94.56 388 PRO A O 1
ATOM 3023 N N . ASP A 1 389 ? 17.266 -34.75 -25.203 1 95.25 389 ASP A N 1
ATOM 3024 C CA . ASP A 1 389 ? 17.938 -34.688 -26.5 1 95.25 389 ASP A CA 1
ATOM 3025 C C . ASP A 1 389 ? 17.484 -33.469 -27.281 1 95.25 389 ASP A C 1
ATOM 3027 O O . ASP A 1 389 ? 16.344 -33.406 -27.734 1 95.25 389 ASP A O 1
ATOM 3031 N N . PRO A 1 390 ? 18.391 -32.5 -27.547 1 96.19 390 PRO A N 1
ATOM 3032 C CA . PRO A 1 390 ? 17.984 -31.25 -28.219 1 96.19 390 PRO A CA 1
ATOM 3033 C C . PRO A 1 390 ? 17.625 -31.453 -29.688 1 96.19 390 PRO A C 1
ATOM 3035 O O . PRO A 1 390 ? 17.094 -30.531 -30.328 1 96.19 390 PRO A O 1
ATOM 3038 N N . SER A 1 391 ? 17.891 -32.594 -30.203 1 95.62 391 SER A N 1
ATOM 3039 C CA . SER A 1 391 ? 17.562 -32.844 -31.594 1 95.62 391 SER A CA 1
ATOM 3040 C C . SER A 1 391 ? 16.109 -33.281 -31.766 1 95.62 391 SER A C 1
ATOM 3042 O O . SER A 1 391 ? 15.617 -33.375 -32.875 1 95.62 391 SER A O 1
ATOM 3044 N N . VAL A 1 392 ? 15.445 -33.531 -30.672 1 96.56 392 VAL A N 1
ATOM 3045 C CA . VAL A 1 392 ? 14.016 -33.844 -30.703 1 96.56 392 VAL A CA 1
ATOM 3046 C C . VAL A 1 392 ? 13.219 -32.562 -30.812 1 96.56 392 VAL A C 1
ATOM 3048 O O . VAL A 1 392 ? 13.32 -31.672 -29.953 1 96.56 392 VAL A O 1
ATOM 3051 N N . PRO A 1 393 ? 12.438 -32.375 -31.875 1 96.5 393 PRO A N 1
ATOM 3052 C CA . PRO A 1 393 ? 11.656 -31.156 -32.031 1 96.5 393 PRO A CA 1
ATOM 3053 C C . PRO A 1 393 ? 10.508 -31.047 -31.047 1 96.5 393 PRO A C 1
ATOM 3055 O O . PRO A 1 393 ? 10.016 -32.062 -30.547 1 96.5 393 PRO A O 1
ATOM 3058 N N . MET A 1 394 ? 10.148 -29.859 -30.719 1 98.38 394 MET A N 1
ATOM 3059 C CA . MET A 1 394 ? 9 -29.578 -29.859 1 98.38 394 MET A CA 1
ATOM 3060 C C . MET A 1 394 ? 7.926 -28.812 -30.625 1 98.38 394 MET A C 1
ATOM 3062 O O . MET A 1 394 ? 8.234 -27.938 -31.438 1 98.38 394 MET A O 1
ATOM 3066 N N . VAL A 1 395 ? 6.688 -29.203 -30.406 1 98.69 395 VAL A N 1
ATOM 3067 C CA . VAL A 1 395 ? 5.539 -28.406 -30.828 1 98.69 395 VAL A CA 1
ATOM 3068 C C . VAL A 1 395 ? 4.793 -27.875 -29.609 1 98.69 395 VAL A C 1
ATOM 3070 O O . VAL A 1 395 ? 4.301 -28.656 -28.797 1 98.69 395 VAL A O 1
ATOM 3073 N N . MET A 1 396 ? 4.711 -26.578 -29.484 1 98.75 396 MET A N 1
ATOM 3074 C CA . MET A 1 396 ? 4.188 -25.938 -28.297 1 98.75 396 MET A CA 1
ATOM 3075 C C . MET A 1 396 ? 2.941 -25.109 -28.625 1 98.75 396 MET A C 1
ATOM 3077 O O . MET A 1 396 ? 2.938 -24.344 -29.578 1 98.75 396 MET A O 1
ATOM 3081 N N . PHE A 1 397 ? 1.899 -25.359 -27.891 1 98.5 397 PHE A N 1
ATOM 3082 C CA . PHE A 1 397 ? 0.646 -24.625 -28.016 1 98.5 397 PHE A CA 1
ATOM 3083 C C . PHE A 1 397 ? 0.391 -23.75 -26.797 1 98.5 397 PHE A C 1
ATOM 3085 O O . PHE A 1 397 ? 0.309 -24.266 -25.672 1 98.5 397 PHE A O 1
ATOM 3092 N N . ALA A 1 398 ? 0.236 -22.453 -26.984 1 98.12 398 ALA A N 1
ATOM 3093 C CA . ALA A 1 398 ? 0.053 -21.562 -25.859 1 98.12 398 ALA A CA 1
ATOM 3094 C C . ALA A 1 398 ? -0.87 -20.406 -26.219 1 98.12 398 ALA A C 1
ATOM 3096 O O . ALA A 1 398 ? -1 -20.047 -27.391 1 98.12 398 ALA A O 1
ATOM 3097 N N . ALA A 1 399 ? -1.487 -19.812 -25.219 1 96.88 399 ALA A N 1
ATOM 3098 C CA . ALA A 1 399 ? -2.232 -18.562 -25.344 1 96.88 399 ALA A CA 1
ATOM 3099 C C . ALA A 1 399 ? -1.979 -17.641 -24.156 1 96.88 399 ALA A C 1
ATOM 3101 O O . ALA A 1 399 ? -1.909 -18.109 -23 1 96.88 399 ALA A O 1
ATOM 3102 N N . GLY A 1 400 ? -1.782 -16.344 -24.422 1 96.19 400 GLY A N 1
ATOM 3103 C CA . GLY A 1 400 ? -1.54 -15.383 -23.359 1 96.19 400 GLY A CA 1
ATOM 3104 C C . GLY A 1 400 ? -0.359 -15.742 -22.484 1 96.19 400 GLY A C 1
ATOM 3105 O O . GLY A 1 400 ? 0.737 -16 -22.984 1 96.19 400 GLY A O 1
ATOM 3106 N N . SER A 1 401 ? -0.62 -15.703 -21.156 1 96.69 401 SER A N 1
ATOM 3107 C CA . SER A 1 401 ? 0.451 -16 -20.219 1 96.69 401 SER A CA 1
ATOM 3108 C C . SER A 1 401 ? 0.802 -17.484 -20.234 1 96.69 401 SER A C 1
ATOM 3110 O O . SER A 1 401 ? 1.795 -17.906 -19.641 1 96.69 401 SER A O 1
ATOM 3112 N N . GLY A 1 402 ? 0.088 -18.25 -20.984 1 97.25 402 GLY A N 1
ATOM 3113 C CA . GLY A 1 402 ? 0.421 -19.656 -21.172 1 97.25 402 GLY A CA 1
ATOM 3114 C C . GLY A 1 402 ? 1.773 -19.875 -21.828 1 97.25 402 GLY A C 1
ATOM 3115 O O . GLY A 1 402 ? 2.312 -20.984 -21.797 1 97.25 402 GLY A O 1
ATOM 3116 N N . ILE A 1 403 ? 2.352 -18.844 -22.344 1 98.38 403 ILE A N 1
ATOM 3117 C CA . ILE A 1 403 ? 3.652 -18.922 -23 1 98.38 403 ILE A CA 1
ATOM 3118 C C . ILE A 1 403 ? 4.742 -19.141 -21.953 1 98.38 403 ILE A C 1
ATOM 3120 O O . ILE A 1 403 ? 5.879 -19.484 -22.297 1 98.38 403 ILE A O 1
ATOM 3124 N N . ALA A 1 404 ? 4.469 -18.984 -20.688 1 98.44 404 ALA A N 1
ATOM 3125 C CA . ALA A 1 404 ? 5.453 -18.922 -19.609 1 98.44 404 ALA A CA 1
ATOM 3126 C C . ALA A 1 404 ? 6.414 -20.094 -19.672 1 98.44 404 ALA A C 1
ATOM 3128 O O . ALA A 1 404 ? 7.629 -19.922 -19.797 1 98.44 404 ALA A O 1
ATOM 3129 N N . PRO A 1 405 ? 5.93 -21.312 -19.625 1 98.25 405 PRO A N 1
ATOM 3130 C CA . PRO A 1 405 ? 6.902 -22.406 -19.641 1 98.25 405 PRO A CA 1
ATOM 3131 C C . PRO A 1 405 ? 7.676 -22.484 -20.953 1 98.25 405 PRO A C 1
ATOM 3133 O O . PRO A 1 405 ? 8.852 -22.844 -20.953 1 98.25 405 PRO A O 1
ATOM 3136 N N . PHE A 1 406 ? 7.07 -22.094 -22.031 1 98.69 406 PHE A N 1
ATOM 3137 C CA . PHE A 1 406 ? 7.676 -22.266 -23.359 1 98.69 406 PHE A CA 1
ATOM 3138 C C . PHE A 1 406 ? 8.75 -21.219 -23.609 1 98.69 406 PHE A C 1
ATOM 3140 O O . PHE A 1 406 ? 9.672 -21.438 -24.391 1 98.69 406 PHE A O 1
ATOM 3147 N N . GLN A 1 407 ? 8.562 -20.094 -22.906 1 98.38 407 GLN A N 1
ATOM 3148 C CA . GLN A 1 407 ? 9.68 -19.172 -22.875 1 98.38 407 GLN A CA 1
ATOM 3149 C C . GLN A 1 407 ? 10.953 -19.844 -22.359 1 98.38 407 GLN A C 1
ATOM 3151 O O . GLN A 1 407 ? 12.031 -19.672 -22.938 1 98.38 407 GLN A O 1
ATOM 3156 N N . GLY A 1 408 ? 10.789 -20.578 -21.328 1 98.56 408 GLY A N 1
ATOM 3157 C CA . GLY A 1 408 ? 11.922 -21.297 -20.75 1 98.56 408 GLY A CA 1
ATOM 3158 C C . GLY A 1 408 ? 12.438 -22.406 -21.641 1 98.56 408 GLY A C 1
ATOM 3159 O O . GLY A 1 408 ? 13.648 -22.609 -21.766 1 98.56 408 GLY A O 1
ATOM 3160 N N . PHE A 1 409 ? 11.539 -23.141 -22.312 1 98.69 409 PHE A N 1
ATOM 3161 C CA . PHE A 1 409 ? 11.922 -24.234 -23.203 1 98.69 409 PHE A CA 1
ATOM 3162 C C . PHE A 1 409 ? 12.742 -23.719 -24.375 1 98.69 409 PHE A C 1
ATOM 3164 O O . PHE A 1 409 ? 13.812 -24.25 -24.672 1 98.69 409 PHE A O 1
ATOM 3171 N N . ILE A 1 410 ? 12.242 -22.656 -24.969 1 98.69 410 ILE A N 1
ATOM 3172 C CA . ILE A 1 410 ? 12.898 -22.109 -26.156 1 98.69 410 ILE A CA 1
ATOM 3173 C C . ILE A 1 410 ? 14.227 -21.469 -25.766 1 98.69 410 ILE A C 1
ATOM 3175 O O . ILE A 1 410 ? 15.227 -21.609 -26.484 1 98.69 410 ILE A O 1
ATOM 3179 N N . GLN A 1 411 ? 14.219 -20.797 -24.609 1 98.62 411 GLN A N 1
ATOM 3180 C CA . GLN A 1 411 ? 15.453 -20.203 -24.109 1 98.62 411 GLN A CA 1
ATOM 3181 C C . GLN A 1 411 ? 16.547 -21.266 -23.938 1 98.62 411 GLN A C 1
ATOM 3183 O O . GLN A 1 411 ? 17.703 -21.031 -24.281 1 98.62 411 GLN A O 1
ATOM 3188 N N . GLU A 1 412 ? 16.141 -22.359 -23.422 1 98.06 412 GLU A N 1
ATOM 3189 C CA . GLU A 1 412 ? 17.094 -23.453 -23.219 1 98.06 412 GLU A CA 1
ATOM 3190 C C . GLU A 1 412 ? 17.688 -23.906 -24.547 1 98.06 412 GLU A C 1
ATOM 3192 O O . GLU A 1 412 ? 18.891 -24.078 -24.672 1 98.06 412 GLU A O 1
ATOM 3197 N N . ARG A 1 413 ? 16.906 -24.125 -25.562 1 98.38 413 ARG A N 1
ATOM 3198 C CA . ARG A 1 413 ? 17.359 -24.547 -26.891 1 98.38 413 ARG A CA 1
ATOM 3199 C C . ARG A 1 413 ? 18.234 -23.484 -27.531 1 98.38 413 ARG A C 1
ATOM 3201 O O . ARG A 1 413 ? 19.234 -23.797 -28.188 1 98.38 413 ARG A O 1
ATOM 3208 N N . ALA A 1 414 ? 17.828 -22.25 -27.359 1 98.31 414 ALA A N 1
ATOM 3209 C CA . ALA A 1 414 ? 18.609 -21.141 -27.922 1 98.31 414 ALA A CA 1
ATOM 3210 C C . ALA A 1 414 ? 20.031 -21.141 -27.344 1 98.31 414 ALA A C 1
ATOM 3212 O O . ALA A 1 414 ? 21 -21 -28.078 1 98.31 414 ALA A O 1
ATOM 3213 N N . ILE A 1 415 ? 20.125 -21.312 -26.016 1 97.19 415 ILE A N 1
ATOM 3214 C CA . ILE A 1 415 ? 21.422 -21.312 -25.359 1 97.19 415 ILE A CA 1
ATOM 3215 C C . ILE A 1 415 ? 22.234 -22.516 -25.844 1 97.19 415 ILE A C 1
ATOM 3217 O O . ILE A 1 415 ? 23.438 -22.391 -26.094 1 97.19 415 ILE A O 1
ATOM 3221 N N . GLN A 1 416 ? 21.609 -23.625 -26.016 1 97 416 GLN A N 1
ATOM 3222 C CA . GLN A 1 416 ? 22.281 -24.828 -26.516 1 97 416 GLN A CA 1
ATOM 3223 C C . GLN A 1 416 ? 22.781 -24.625 -27.938 1 97 416 GLN A C 1
ATOM 3225 O O . GLN A 1 416 ? 23.891 -25.031 -28.281 1 97 416 GLN A O 1
ATOM 3230 N N . ALA A 1 417 ? 21.938 -24.016 -28.75 1 97.44 417 ALA A N 1
ATOM 3231 C CA . ALA A 1 417 ? 22.328 -23.719 -30.141 1 97.44 417 ALA A CA 1
ATOM 3232 C C . ALA A 1 417 ? 23.531 -22.781 -30.172 1 97.44 417 ALA A C 1
ATOM 3234 O O . ALA A 1 417 ? 24.469 -23 -30.938 1 97.44 417 ALA A O 1
ATOM 3235 N N . GLN A 1 418 ? 23.469 -21.812 -29.375 1 96 418 GLN A N 1
ATOM 3236 C CA . GLN A 1 418 ? 24.562 -20.828 -29.328 1 96 418 GLN A CA 1
ATOM 3237 C C . GLN A 1 418 ? 25.859 -21.469 -28.828 1 96 418 GLN A C 1
ATOM 3239 O O . GLN A 1 418 ? 26.938 -21.031 -29.188 1 96 418 GLN A O 1
ATOM 3244 N N . ALA A 1 419 ? 25.703 -22.516 -28.062 1 95.44 419 ALA A N 1
ATOM 3245 C CA . ALA A 1 419 ? 26.859 -23.25 -27.547 1 95.44 419 ALA A CA 1
ATOM 3246 C C . ALA A 1 419 ? 27.391 -24.25 -28.562 1 95.44 419 ALA A C 1
ATOM 3248 O O . ALA A 1 419 ? 28.344 -24.984 -28.281 1 95.44 419 ALA A O 1
ATOM 3249 N N . GLY A 1 420 ? 26.75 -24.375 -29.703 1 93.25 420 GLY A N 1
ATOM 3250 C CA . GLY A 1 420 ? 27.25 -25.203 -30.797 1 93.25 420 GLY A CA 1
ATOM 3251 C C . GLY A 1 420 ? 26.578 -26.547 -30.891 1 93.25 420 GLY A C 1
ATOM 3252 O O . GLY A 1 420 ? 26.953 -27.391 -31.703 1 93.25 420 GLY A O 1
ATOM 3253 N N . ARG A 1 421 ? 25.578 -26.75 -30.094 1 94.69 421 ARG A N 1
ATOM 3254 C CA . ARG A 1 421 ? 24.875 -28.016 -30.156 1 94.69 421 ARG A CA 1
ATOM 3255 C C . ARG A 1 421 ? 23.875 -28.031 -31.297 1 94.69 421 ARG A C 1
ATOM 3257 O O . ARG A 1 421 ? 23.344 -26.984 -31.688 1 94.69 421 ARG A O 1
ATOM 3264 N N . GLN A 1 422 ? 23.672 -29.234 -31.859 1 94.31 422 GLN A N 1
ATOM 3265 C CA . GLN A 1 422 ? 22.625 -29.391 -32.844 1 94.31 422 GLN A CA 1
ATOM 3266 C C . GLN A 1 422 ? 21.25 -29.406 -32.219 1 94.31 422 GLN A C 1
ATOM 3268 O O . GLN A 1 422 ? 20.938 -30.312 -31.422 1 94.31 422 GLN A O 1
ATOM 3273 N N . VAL A 1 423 ? 20.453 -28.406 -32.531 1 96.62 423 VAL A N 1
ATOM 3274 C CA . VAL A 1 423 ? 19.125 -28.25 -31.953 1 96.62 423 VAL A CA 1
ATOM 3275 C C . VAL A 1 423 ? 18.062 -28.312 -33.031 1 96.62 423 VAL A C 1
ATOM 3277 O O . VAL A 1 423 ? 18.219 -27.688 -34.094 1 96.62 423 VAL A O 1
ATOM 3280 N N . ALA A 1 424 ? 17.062 -29.172 -32.781 1 96.56 424 ALA A N 1
ATOM 3281 C CA . ALA A 1 424 ? 15.953 -29.203 -33.75 1 96.56 424 ALA A CA 1
ATOM 3282 C C . ALA A 1 424 ? 15.148 -27.906 -33.656 1 96.56 424 ALA A C 1
ATOM 3284 O O . ALA A 1 424 ? 15.008 -27.312 -32.594 1 96.56 424 ALA A O 1
ATOM 3285 N N . LYS A 1 425 ? 14.625 -27.469 -34.812 1 96.44 425 LYS A N 1
ATOM 3286 C CA . LYS A 1 425 ? 13.719 -26.312 -34.812 1 96.44 425 LYS A CA 1
ATOM 3287 C C . LYS A 1 425 ? 12.367 -26.672 -34.188 1 96.44 425 LYS A C 1
ATOM 3289 O O . LYS A 1 425 ? 11.742 -27.656 -34.594 1 96.44 425 LYS A O 1
ATOM 3294 N N . SER A 1 426 ? 11.953 -25.906 -33.188 1 96.75 426 SER A N 1
ATOM 3295 C CA . SER A 1 426 ? 10.656 -26.094 -32.562 1 96.75 426 SER A CA 1
ATOM 3296 C C . SER A 1 426 ? 9.594 -25.219 -33.219 1 96.75 426 SER A C 1
ATOM 3298 O O . SER A 1 426 ? 9.914 -24.281 -33.938 1 96.75 426 SER A O 1
ATOM 3300 N N . VAL A 1 427 ? 8.328 -25.578 -33 1 98.62 427 VAL A N 1
ATOM 3301 C CA . VAL A 1 427 ? 7.215 -24.766 -33.469 1 98.62 427 VAL A CA 1
ATOM 3302 C C . VAL A 1 427 ? 6.395 -24.266 -32.281 1 98.62 427 VAL A C 1
ATOM 3304 O O . VAL A 1 427 ? 6.078 -25.031 -31.359 1 98.62 427 VAL A O 1
ATOM 3307 N N . LEU A 1 428 ? 6.117 -22.969 -32.281 1 98.81 428 LEU A N 1
ATOM 3308 C CA . LEU A 1 428 ? 5.266 -22.375 -31.25 1 98.81 428 LEU A CA 1
ATOM 3309 C C . LEU A 1 428 ? 4.008 -21.766 -31.875 1 98.81 428 LEU A C 1
ATOM 3311 O O . LEU A 1 428 ? 4.086 -20.781 -32.594 1 98.81 428 LEU A O 1
ATOM 3315 N N . PHE A 1 429 ? 2.893 -22.406 -31.656 1 98.81 429 PHE A N 1
ATOM 3316 C CA . PHE A 1 429 ? 1.607 -21.781 -31.938 1 98.81 429 PHE A CA 1
ATOM 3317 C C . PHE A 1 429 ? 1.159 -20.922 -30.766 1 98.81 429 PHE A C 1
ATOM 3319 O O . PHE A 1 429 ? 0.994 -21.422 -29.641 1 98.81 429 PHE A O 1
ATOM 3326 N N . PHE A 1 430 ? 0.955 -19.609 -31.031 1 98.69 430 PHE A N 1
ATOM 3327 C CA . PHE A 1 430 ? 0.817 -18.672 -29.922 1 98.69 430 PHE A CA 1
ATOM 3328 C C . PHE A 1 430 ? -0.399 -17.781 -30.125 1 98.69 430 PHE A C 1
ATOM 3330 O O . PHE A 1 430 ? -0.419 -16.938 -31.031 1 98.69 430 PHE A O 1
ATOM 3337 N N . GLY A 1 431 ? -1.38 -17.969 -29.234 1 98.06 431 GLY A N 1
ATOM 3338 C CA . GLY A 1 431 ? -2.59 -17.172 -29.312 1 98.06 431 GLY A CA 1
ATOM 3339 C C . GLY A 1 431 ? -2.508 -15.898 -28.484 1 98.06 431 GLY A C 1
ATOM 3340 O O . GLY A 1 431 ? -2.24 -15.938 -27.281 1 98.06 431 GLY A O 1
ATOM 3341 N N . CYS A 1 432 ? -2.775 -14.727 -29.141 1 96.81 432 CYS A N 1
ATOM 3342 C CA . CYS A 1 432 ? -2.852 -13.406 -28.516 1 96.81 432 CYS A CA 1
ATOM 3343 C C . CYS A 1 432 ? -4.031 -12.617 -29.062 1 96.81 432 CYS A C 1
ATOM 3345 O O . CYS A 1 432 ? -4.816 -13.133 -29.859 1 96.81 432 CYS A O 1
ATOM 3347 N N . ARG A 1 433 ? -4.227 -11.359 -28.547 1 96.38 433 ARG A N 1
ATOM 3348 C CA . ARG A 1 433 ? -5.34 -10.547 -29.016 1 96.38 433 ARG A CA 1
ATOM 3349 C C . ARG A 1 433 ? -4.902 -9.633 -30.156 1 96.38 433 ARG A C 1
ATOM 3351 O O . ARG A 1 433 ? -5.594 -9.531 -31.172 1 96.38 433 ARG A O 1
ATOM 3358 N N . ASN A 1 434 ? -3.793 -8.969 -29.922 1 95.19 434 ASN A N 1
ATOM 3359 C CA . ASN A 1 434 ? -3.293 -7.961 -30.844 1 95.19 434 ASN A CA 1
ATOM 3360 C C . ASN A 1 434 ? -1.771 -7.852 -30.797 1 95.19 434 ASN A C 1
ATOM 3362 O O . ASN A 1 434 ? -1.19 -7.773 -29.703 1 95.19 434 ASN A O 1
ATOM 3366 N N . PRO A 1 435 ? -1.125 -7.879 -32.031 1 94.94 435 PRO A N 1
ATOM 3367 C CA . PRO A 1 435 ? 0.34 -7.855 -32.031 1 94.94 435 PRO A CA 1
ATOM 3368 C C . PRO A 1 435 ? 0.918 -6.617 -31.375 1 94.94 435 PRO A C 1
ATOM 3370 O O . PRO A 1 435 ? 2.023 -6.664 -30.828 1 94.94 435 PRO A O 1
ATOM 3373 N N . GLY A 1 436 ? 0.213 -5.555 -31.312 1 94.31 436 GLY A N 1
ATOM 3374 C CA . GLY A 1 436 ? 0.715 -4.336 -30.688 1 94.31 436 GLY A CA 1
ATOM 3375 C C . GLY A 1 436 ? 0.328 -4.203 -29.234 1 94.31 436 GLY A C 1
ATOM 3376 O O . GLY A 1 436 ? 0.734 -3.25 -28.562 1 94.31 436 GLY A O 1
ATOM 3377 N N . GLU A 1 437 ? -0.355 -5.16 -28.672 1 96.06 437 GLU A N 1
ATOM 3378 C CA . GLU A 1 437 ? -0.917 -4.973 -27.344 1 96.06 437 GLU A CA 1
ATOM 3379 C C . GLU A 1 437 ? -0.449 -6.066 -26.391 1 96.06 437 GLU A C 1
ATOM 3381 O O . GLU A 1 437 ? -0.075 -5.785 -25.25 1 96.06 437 GLU A O 1
ATOM 3386 N N . ASP A 1 438 ? -0.47 -7.297 -26.844 1 97.56 438 ASP A N 1
ATOM 3387 C CA . ASP A 1 438 ? -0.193 -8.367 -25.891 1 97.56 438 ASP A CA 1
ATOM 3388 C C . ASP A 1 438 ? 0.547 -9.523 -26.562 1 97.56 438 ASP A C 1
ATOM 3390 O O . ASP A 1 438 ? 0.365 -10.68 -26.188 1 97.56 438 ASP A O 1
ATOM 3394 N N . TYR A 1 439 ? 1.248 -9.258 -27.703 1 97.81 439 TYR A N 1
ATOM 3395 C CA . TYR A 1 439 ? 2.152 -10.242 -28.297 1 97.81 439 TYR A CA 1
ATOM 3396 C C . TYR A 1 439 ? 3.406 -10.398 -27.438 1 97.81 439 TYR A C 1
ATOM 3398 O O . TYR A 1 439 ? 4.477 -9.898 -27.797 1 97.81 439 TYR A O 1
ATOM 3406 N N . LEU A 1 440 ? 3.289 -11.141 -26.344 1 98.19 440 LEU A N 1
ATOM 3407 C CA . LEU A 1 440 ? 4.301 -11.242 -25.297 1 98.19 440 LEU A CA 1
ATOM 3408 C C . LEU A 1 440 ? 5.629 -11.727 -25.875 1 98.19 440 LEU A C 1
ATOM 3410 O O . LEU A 1 440 ? 5.684 -12.766 -26.531 1 98.19 440 LEU A O 1
ATOM 3414 N N . TYR A 1 441 ? 6.703 -10.953 -25.703 1 97.94 441 TYR A N 1
ATOM 3415 C CA . TYR A 1 441 ? 8.078 -11.25 -26.094 1 97.94 441 TYR A CA 1
ATOM 3416 C C . TYR A 1 441 ? 8.227 -11.266 -27.609 1 97.94 441 TYR A C 1
ATOM 3418 O O . TYR A 1 441 ? 9.273 -11.664 -28.125 1 97.94 441 TYR A O 1
ATOM 3426 N N . GLY A 1 442 ? 7.23 -10.898 -28.359 1 97.19 442 GLY A N 1
ATOM 3427 C CA . GLY A 1 442 ? 7.172 -11.031 -29.797 1 97.19 442 GLY A CA 1
ATOM 3428 C C . GLY A 1 442 ? 8.25 -10.234 -30.516 1 97.19 442 GLY A C 1
ATOM 3429 O O . GLY A 1 442 ? 8.844 -10.711 -31.484 1 97.19 442 GLY A O 1
ATOM 3430 N N . ASP A 1 443 ? 8.508 -9.07 -29.938 1 95.06 443 ASP A N 1
ATOM 3431 C CA . ASP A 1 443 ? 9.453 -8.172 -30.609 1 95.06 443 ASP A CA 1
ATOM 3432 C C . ASP A 1 443 ? 10.828 -8.227 -29.953 1 95.06 443 ASP A C 1
ATOM 3434 O O . ASP A 1 443 ? 11.703 -7.414 -30.25 1 95.06 443 ASP A O 1
ATOM 3438 N N . SER A 1 444 ? 11.008 -9.141 -29.078 1 96.62 444 SER A N 1
ATOM 3439 C CA . SER A 1 444 ? 12.273 -9.266 -28.359 1 96.62 444 SER A CA 1
ATOM 3440 C C . SER A 1 444 ? 12.82 -10.688 -28.438 1 96.62 444 SER A C 1
ATOM 3442 O O . SER A 1 444 ? 13.375 -11.078 -29.469 1 96.62 444 SER A O 1
ATOM 3444 N N . GLU A 1 445 ? 12.555 -11.516 -27.469 1 97.44 445 GLU A N 1
ATOM 3445 C CA . GLU A 1 445 ? 13.156 -12.844 -27.391 1 97.44 445 GLU A CA 1
ATOM 3446 C C . GLU A 1 445 ? 12.688 -13.734 -28.531 1 97.44 445 GLU A C 1
ATOM 3448 O O . GLU A 1 445 ? 13.5 -14.422 -29.156 1 97.44 445 GLU A O 1
ATOM 3453 N N . LEU A 1 446 ? 11.391 -13.734 -28.828 1 98.31 446 LEU A N 1
ATOM 3454 C CA . LEU A 1 446 ? 10.852 -14.617 -29.859 1 98.31 446 LEU A CA 1
ATOM 3455 C C . LEU A 1 446 ? 11.406 -14.258 -31.234 1 98.31 446 LEU A C 1
ATOM 3457 O O . LEU A 1 446 ? 11.68 -15.141 -32.031 1 98.31 446 LEU A O 1
ATOM 3461 N N . LYS A 1 447 ? 11.523 -12.969 -31.438 1 97.94 447 LYS A N 1
ATOM 3462 C CA . LYS A 1 447 ? 12.125 -12.531 -32.688 1 97.94 447 LYS A CA 1
ATOM 3463 C C . LYS A 1 447 ? 13.57 -13.008 -32.812 1 97.94 447 LYS A C 1
ATOM 3465 O O . LYS A 1 447 ? 13.977 -13.539 -33.844 1 97.94 447 LYS A O 1
ATOM 3470 N N . GLU A 1 448 ? 14.305 -12.805 -31.844 1 97.69 448 GLU A N 1
ATOM 3471 C CA . GLU A 1 448 ? 15.703 -13.219 -31.797 1 97.69 448 GLU A CA 1
ATOM 3472 C C . GLU A 1 448 ? 15.844 -14.719 -32.031 1 97.69 448 GLU A C 1
ATOM 3474 O O . GLU A 1 448 ? 16.703 -15.164 -32.781 1 97.69 448 GLU A O 1
ATOM 3479 N N . TRP A 1 449 ? 15.031 -15.5 -31.375 1 98.5 449 TRP A N 1
ATOM 3480 C CA . TRP A 1 449 ? 15.133 -16.953 -31.422 1 98.5 449 TRP A CA 1
ATOM 3481 C C . TRP A 1 449 ? 14.664 -17.484 -32.781 1 98.5 449 TRP A C 1
ATOM 3483 O O . TRP A 1 449 ? 15.148 -18.516 -33.25 1 98.5 449 TRP A O 1
ATOM 3493 N N . THR A 1 450 ? 13.734 -16.812 -33.375 1 98.31 450 THR A N 1
ATOM 3494 C CA . THR A 1 450 ? 13.32 -17.156 -34.719 1 98.31 450 THR A CA 1
ATOM 3495 C C . THR A 1 450 ? 14.469 -16.922 -35.688 1 98.31 450 THR A C 1
ATOM 3497 O O . THR A 1 450 ? 14.727 -17.766 -36.562 1 98.31 450 THR A O 1
ATOM 3500 N N . GLU A 1 451 ? 15.172 -15.875 -35.531 1 97.69 451 GLU A N 1
ATOM 3501 C CA . GLU A 1 451 ? 16.312 -15.555 -36.406 1 97.69 451 GLU A CA 1
ATOM 3502 C C . GLU A 1 451 ? 17.453 -16.547 -36.188 1 97.69 451 GLU A C 1
ATOM 3504 O O . GLU A 1 451 ? 18.188 -16.859 -37.125 1 97.69 451 GLU A O 1
ATOM 3509 N N . LEU A 1 452 ? 17.547 -17.031 -35 1 97.19 452 LEU A N 1
ATOM 3510 C CA . LEU A 1 452 ? 18.578 -18.016 -34.656 1 97.19 452 LEU A CA 1
ATOM 3511 C C . LEU A 1 452 ? 18.219 -19.375 -35.25 1 97.19 452 LEU A C 1
ATOM 3513 O O . LEU A 1 452 ? 19.078 -20.25 -35.344 1 97.19 452 LEU A O 1
ATOM 3517 N N . GLY A 1 453 ? 16.969 -19.562 -35.562 1 97 453 GLY A N 1
ATOM 3518 C CA . GLY A 1 453 ? 16.531 -20.781 -36.219 1 97 453 GLY A CA 1
ATOM 3519 C C . GLY A 1 453 ? 16.078 -21.844 -35.219 1 97 453 GLY A C 1
ATOM 3520 O O . GLY A 1 453 ? 15.898 -23 -35.594 1 97 453 GLY A O 1
ATOM 3521 N N . VAL A 1 454 ? 15.828 -21.5 -34 1 97.38 454 VAL A N 1
ATOM 3522 C CA . VAL A 1 454 ? 15.531 -22.484 -32.969 1 97.38 454 VAL A CA 1
ATOM 3523 C C . VAL A 1 454 ? 14.016 -22.656 -32.844 1 97.38 454 VAL A C 1
ATOM 3525 O O . VAL A 1 454 ? 13.539 -23.672 -32.375 1 97.38 454 VAL A O 1
ATOM 3528 N N . VAL A 1 455 ? 13.266 -21.594 -33.312 1 98.56 455 VAL A N 1
ATOM 3529 C CA . VAL A 1 455 ? 11.82 -21.703 -33.156 1 98.56 455 VAL A CA 1
ATOM 3530 C C . VAL A 1 455 ? 11.133 -21.047 -34.375 1 98.56 455 VAL A C 1
ATOM 3532 O O . VAL A 1 455 ? 11.617 -20.047 -34.875 1 98.56 455 VAL A O 1
ATOM 3535 N N . ASP A 1 456 ? 10.125 -21.688 -34.844 1 98.5 456 ASP A N 1
ATOM 3536 C CA . ASP A 1 456 ? 9.164 -21.125 -35.781 1 98.5 456 ASP A CA 1
ATOM 3537 C C . ASP A 1 456 ? 7.883 -20.703 -35.062 1 98.5 456 ASP A C 1
ATOM 3539 O O . ASP A 1 456 ? 7.094 -21.547 -34.625 1 98.5 456 ASP A O 1
ATOM 3543 N N . VAL A 1 457 ? 7.676 -19.359 -34.938 1 98.56 457 VAL A N 1
ATOM 3544 C CA . VAL A 1 457 ? 6.535 -18.844 -34.188 1 98.56 457 VAL A CA 1
ATOM 3545 C C . VAL A 1 457 ? 5.363 -18.578 -35.125 1 98.56 457 VAL A C 1
ATOM 3547 O O . VAL A 1 457 ? 5.512 -17.906 -36.156 1 98.56 457 VAL A O 1
ATOM 3550 N N . ARG A 1 458 ? 4.254 -19.141 -34.781 1 98.25 458 ARG A N 1
ATOM 3551 C CA . ARG A 1 458 ? 3.025 -19.016 -35.562 1 98.25 458 ARG A CA 1
ATOM 3552 C C . ARG A 1 458 ? 1.9 -18.422 -34.719 1 98.25 458 ARG A C 1
ATOM 3554 O O . ARG A 1 458 ? 1.104 -19.156 -34.125 1 98.25 458 ARG A O 1
ATOM 3561 N N . PRO A 1 459 ? 1.713 -17.125 -34.781 1 98.12 459 PRO A N 1
ATOM 3562 C CA . PRO A 1 459 ? 0.75 -16.453 -33.906 1 98.12 459 PRO A CA 1
ATOM 3563 C C . PRO A 1 459 ? -0.675 -16.484 -34.438 1 98.12 459 PRO A C 1
ATOM 3565 O O . PRO A 1 459 ? -0.871 -16.672 -35.656 1 98.12 459 PRO A O 1
ATOM 3568 N N . ALA A 1 460 ? -1.659 -16.469 -33.594 1 98.31 460 ALA A N 1
ATOM 3569 C CA . ALA A 1 460 ? -3.064 -16.156 -33.875 1 98.31 460 ALA A CA 1
ATOM 3570 C C . ALA A 1 460 ? -3.516 -14.938 -33.094 1 98.31 460 ALA A C 1
ATOM 3572 O O . ALA A 1 460 ? -3.307 -14.852 -31.875 1 98.31 460 ALA A O 1
ATOM 3573 N N . PHE A 1 461 ? -4.137 -13.93 -33.812 1 98.12 461 PHE A N 1
ATOM 3574 C CA . PHE A 1 461 ? -4.566 -12.695 -33.188 1 98.12 461 PHE A CA 1
ATOM 3575 C C . PHE A 1 461 ? -6.086 -12.562 -33.219 1 98.12 461 PHE A C 1
ATOM 3577 O O . PHE A 1 461 ? -6.656 -12.258 -34.281 1 98.12 461 PHE A O 1
ATOM 3584 N N . SER A 1 462 ? -6.719 -12.664 -32.062 1 97.19 462 SER A N 1
ATOM 3585 C CA . SER A 1 462 ? -8.18 -12.734 -32 1 97.19 462 SER A CA 1
ATOM 3586 C C . SER A 1 462 ? -8.812 -11.398 -32.406 1 97.19 462 SER A C 1
ATOM 3588 O O . SER A 1 462 ? -9.938 -11.359 -32.875 1 97.19 462 SER A O 1
ATOM 3590 N N . ARG A 1 463 ? -8.07 -10.266 -32.219 1 96.5 463 ARG A N 1
ATOM 3591 C CA . ARG A 1 463 ? -8.664 -8.961 -32.469 1 96.5 463 ARG A CA 1
ATOM 3592 C C . ARG A 1 463 ? -8.094 -8.336 -33.75 1 96.5 463 ARG A C 1
ATOM 3594 O O . ARG A 1 463 ? -8.469 -7.227 -34.125 1 96.5 463 ARG A O 1
ATOM 3601 N N . LEU A 1 464 ? -7.195 -8.977 -34.344 1 96.5 464 LEU A N 1
ATOM 3602 C CA . LEU A 1 464 ? -6.629 -8.539 -35.625 1 96.5 464 LEU A CA 1
ATOM 3603 C C . LEU A 1 464 ? -6.281 -9.734 -36.5 1 96.5 464 LEU A C 1
ATOM 3605 O O . LEU A 1 464 ? -5.113 -9.938 -36.844 1 96.5 464 LEU A O 1
ATOM 3609 N N . VAL A 1 465 ? -7.227 -10.453 -36.938 1 96.31 465 VAL A N 1
ATOM 3610 C CA . VAL A 1 465 ? -7.102 -11.758 -37.594 1 96.31 465 VAL A CA 1
ATOM 3611 C C . VAL A 1 465 ? -6.352 -11.609 -38.906 1 96.31 465 VAL A C 1
ATOM 3613 O O . VAL A 1 465 ? -5.699 -12.555 -39.375 1 96.31 465 VAL A O 1
ATOM 3616 N N . GLU A 1 466 ? -6.332 -10.445 -39.531 1 96.38 466 GLU A N 1
ATOM 3617 C CA . GLU A 1 466 ? -5.652 -10.195 -40.812 1 96.38 466 GLU A CA 1
ATOM 3618 C C . GLU A 1 466 ? -4.141 -10.344 -40.656 1 96.38 466 GLU A C 1
ATOM 3620 O O . GLU A 1 466 ? -3.451 -10.703 -41.625 1 96.38 466 GLU A O 1
ATOM 3625 N N . LYS A 1 467 ? -3.686 -10.172 -39.438 1 96 467 LYS A N 1
ATOM 3626 C CA . LYS A 1 467 ? -2.246 -10.211 -39.219 1 96 467 LYS A CA 1
ATOM 3627 C C . LYS A 1 467 ? -1.783 -11.617 -38.844 1 96 467 LYS A C 1
ATOM 3629 O O . LYS A 1 467 ? -0.59 -11.852 -38.625 1 96 467 LYS A O 1
ATOM 3634 N N . SER A 1 468 ? -2.668 -12.562 -38.812 1 96.94 468 SER A N 1
ATOM 3635 C CA . SER A 1 468 ? -2.312 -13.945 -38.5 1 96.94 468 SER A CA 1
ATOM 3636 C C . SER A 1 468 ? -2.885 -14.906 -39.562 1 96.94 468 SER A C 1
ATOM 3638 O O . SER A 1 468 ? -3.271 -16.031 -39.219 1 96.94 468 SER A O 1
ATOM 3640 N N . GLY A 1 469 ? -3.025 -14.43 -40.844 1 94.81 469 GLY A N 1
ATOM 3641 C CA . GLY A 1 469 ? -3.471 -15.281 -41.938 1 94.81 469 GLY A CA 1
ATOM 3642 C C . GLY A 1 469 ? -4.906 -15.75 -41.781 1 94.81 469 GLY A C 1
ATOM 3643 O O . GLY A 1 469 ? -5.258 -16.844 -42.188 1 94.81 469 GLY A O 1
ATOM 3644 N N . GLY A 1 470 ? -5.711 -15.031 -41 1 95.81 470 GLY A N 1
ATOM 3645 C CA . GLY A 1 470 ? -7.121 -15.336 -40.812 1 95.81 470 GLY A CA 1
ATOM 3646 C C . GLY A 1 470 ? -7.379 -16.203 -39.594 1 95.81 470 GLY A C 1
ATOM 3647 O O . GLY A 1 470 ? -8.531 -16.5 -39.281 1 95.81 470 GLY A O 1
ATOM 3648 N N . SER A 1 471 ? -6.387 -16.547 -38.844 1 97.19 471 SER A N 1
ATOM 3649 C CA . SER A 1 471 ? -6.523 -17.391 -37.656 1 97.19 471 SER A CA 1
ATOM 3650 C C . SER A 1 471 ? -6.844 -16.562 -36.438 1 97.19 471 SER A C 1
ATOM 3652 O O . SER A 1 471 ? -6.023 -15.75 -36 1 97.19 471 SER A O 1
ATOM 3654 N N . LYS A 1 472 ? -8.047 -16.781 -35.875 1 97.5 472 LYS A N 1
ATOM 3655 C CA . LYS A 1 472 ? -8.516 -16.016 -34.719 1 97.5 472 LYS A CA 1
ATOM 3656 C C . LYS A 1 472 ? -7.965 -16.594 -33.438 1 97.5 472 LYS A C 1
ATOM 3658 O O . LYS A 1 472 ? -7.504 -15.859 -32.562 1 97.5 472 LYS A O 1
ATOM 3663 N N . TYR A 1 473 ? -8.016 -17.891 -33.344 1 97.75 473 TYR A N 1
ATOM 3664 C CA . TYR A 1 473 ? -7.555 -18.594 -32.156 1 97.75 473 TYR A CA 1
ATOM 3665 C C . TYR A 1 473 ? -6.434 -19.562 -32.5 1 97.75 473 TYR A C 1
ATOM 3667 O O . TYR A 1 473 ? -6.219 -19.891 -33.656 1 97.75 473 TYR A O 1
ATOM 3675 N N . VAL A 1 474 ? -5.73 -20 -31.484 1 98 474 VAL A N 1
ATOM 3676 C CA . VAL A 1 474 ? -4.586 -20.891 -31.656 1 98 474 VAL A CA 1
ATOM 3677 C C . VAL A 1 474 ? -5.02 -22.141 -32.406 1 98 474 VAL A C 1
ATOM 3679 O O . VAL A 1 474 ? -4.297 -22.625 -33.281 1 98 474 VAL A O 1
ATOM 3682 N N . GLN A 1 475 ? -6.223 -22.672 -32.125 1 97.5 475 GLN A N 1
ATOM 3683 C CA . GLN A 1 475 ? -6.707 -23.875 -32.781 1 97.5 475 GLN A CA 1
ATOM 3684 C C . GLN A 1 475 ? -6.926 -23.625 -34.281 1 97.5 475 GLN A C 1
ATOM 3686 O O . GLN A 1 475 ? -6.758 -24.531 -35.094 1 97.5 475 GLN A O 1
ATOM 3691 N N . ASP A 1 476 ? -7.297 -22.391 -34.625 1 98 476 ASP A N 1
ATOM 3692 C CA . ASP A 1 476 ? -7.441 -22.031 -36.031 1 98 476 ASP A CA 1
ATOM 3693 C C . ASP A 1 476 ? -6.094 -22.062 -36.75 1 98 476 ASP A C 1
ATOM 3695 O O . ASP A 1 476 ? -6 -22.547 -37.906 1 98 476 ASP A O 1
ATOM 3699 N N . ARG A 1 477 ? -5.133 -21.531 -36.094 1 98.31 477 ARG A N 1
ATOM 3700 C CA . ARG A 1 477 ? -3.793 -21.5 -36.688 1 98.31 477 ARG A CA 1
ATOM 3701 C C . ARG A 1 477 ? -3.234 -22.906 -36.844 1 98.31 477 ARG A C 1
ATOM 3703 O O . ARG A 1 477 ? -2.611 -23.219 -37.875 1 98.31 477 ARG A O 1
ATOM 3710 N N . ILE A 1 478 ? -3.461 -23.766 -35.875 1 98.25 478 ILE A N 1
ATOM 3711 C CA . ILE A 1 478 ? -3.041 -25.172 -35.906 1 98.25 478 ILE A CA 1
ATOM 3712 C C . ILE A 1 478 ? -3.676 -25.844 -37.125 1 98.25 478 ILE A C 1
ATOM 3714 O O . ILE A 1 478 ? -2.998 -26.547 -37.875 1 98.25 478 ILE A O 1
ATOM 3718 N N . TRP A 1 479 ? -4.922 -25.578 -37.281 1 97.88 479 TRP A N 1
ATOM 3719 C CA . TRP A 1 479 ? -5.637 -26.156 -38.406 1 97.88 479 TRP A CA 1
ATOM 3720 C C . TRP A 1 479 ? -5.074 -25.656 -39.719 1 97.88 479 TRP A C 1
ATOM 3722 O O . TRP A 1 479 ? -4.844 -26.438 -40.656 1 97.88 479 TRP A O 1
ATOM 3732 N N . ALA A 1 480 ? -4.84 -24.359 -39.812 1 97.75 480 ALA A N 1
ATOM 3733 C CA . ALA A 1 480 ? -4.32 -23.75 -41.062 1 97.75 480 ALA A CA 1
ATOM 3734 C C . ALA A 1 480 ? -2.947 -24.312 -41.406 1 97.75 480 ALA A C 1
ATOM 3736 O O . ALA A 1 480 ? -2.623 -24.5 -42.562 1 97.75 480 ALA A O 1
ATOM 3737 N N . ASP A 1 481 ? -2.189 -24.578 -40.344 1 97.75 481 ASP A N 1
ATOM 3738 C CA . ASP A 1 481 ? -0.824 -25.047 -40.562 1 97.75 481 ASP A CA 1
ATOM 3739 C C . ASP A 1 481 ? -0.69 -26.516 -40.188 1 97.75 481 ASP A C 1
ATOM 3741 O O . ASP A 1 481 ? 0.351 -26.953 -39.688 1 97.75 481 ASP A O 1
ATOM 3745 N N . ARG A 1 482 ? -1.684 -27.312 -40.375 1 97 482 ARG A N 1
ATOM 3746 C CA . ARG A 1 482 ? -1.737 -28.688 -39.906 1 97 482 ARG A CA 1
ATOM 3747 C C . ARG A 1 482 ? -0.649 -29.531 -40.562 1 97 482 ARG A C 1
ATOM 3749 O O . ARG A 1 482 ? -0.165 -30.5 -39.969 1 97 482 ARG A O 1
ATOM 3756 N N . ILE A 1 483 ? -0.122 -29.172 -41.719 1 96.38 483 ILE A N 1
ATOM 3757 C CA . ILE A 1 483 ? 0.94 -29.906 -42.375 1 96.38 483 ILE A CA 1
ATOM 3758 C C . ILE A 1 483 ? 2.207 -29.891 -41.531 1 96.38 483 ILE A C 1
ATOM 3760 O O . ILE A 1 483 ? 2.939 -30.875 -41.469 1 96.38 483 ILE A O 1
ATOM 3764 N N . ILE A 1 484 ? 2.412 -28.797 -40.906 1 96.69 484 ILE A N 1
ATOM 3765 C CA . ILE A 1 484 ? 3.582 -28.641 -40.062 1 96.69 484 ILE A CA 1
ATOM 3766 C C . ILE A 1 484 ? 3.451 -29.562 -38.844 1 96.69 484 ILE A C 1
ATOM 3768 O O . ILE A 1 484 ? 4.43 -30.172 -38.406 1 96.69 484 ILE A O 1
ATOM 3772 N N . VAL A 1 485 ? 2.281 -29.688 -38.312 1 96.69 485 VAL A N 1
ATOM 3773 C CA . VAL A 1 485 ? 2.02 -30.531 -37.156 1 96.69 485 VAL A CA 1
ATOM 3774 C C . VAL A 1 485 ? 2.213 -32 -37.531 1 96.69 485 VAL A C 1
ATOM 3776 O O . VAL A 1 485 ? 2.828 -32.75 -36.781 1 96.69 485 VAL A O 1
ATOM 3779 N N . HIS A 1 486 ? 1.763 -32.344 -38.719 1 94 486 HIS A N 1
ATOM 3780 C CA . HIS A 1 486 ? 1.905 -33.688 -39.219 1 94 486 HIS A CA 1
ATOM 3781 C C . HIS A 1 486 ? 3.373 -34.062 -39.375 1 94 486 HIS A C 1
ATOM 3783 O O . HIS A 1 486 ? 3.807 -35.125 -38.938 1 94 486 HIS A O 1
ATOM 3789 N N . GLU A 1 487 ? 4.035 -33.219 -40 1 94.94 487 GLU A N 1
ATOM 3790 C CA . GLU A 1 487 ? 5.453 -33.438 -40.25 1 94.94 487 GLU A CA 1
ATOM 3791 C C . GLU A 1 487 ? 6.23 -33.562 -38.969 1 94.94 487 GLU A C 1
ATOM 3793 O O . GLU A 1 487 ? 7.109 -34.406 -38.844 1 94.94 487 GLU A O 1
ATOM 3798 N N . ALA A 1 488 ? 5.914 -32.719 -38.031 1 95.75 488 ALA A N 1
ATOM 3799 C CA . ALA A 1 488 ? 6.574 -32.781 -36.719 1 95.75 488 ALA A CA 1
ATOM 3800 C C . ALA A 1 488 ? 6.301 -34.094 -36 1 95.75 488 ALA A C 1
ATOM 3802 O O . ALA A 1 488 ? 7.199 -34.688 -35.406 1 95.75 488 ALA A O 1
ATOM 3803 N N . PHE A 1 489 ? 5.043 -34.562 -36.094 1 94.44 489 PHE A N 1
ATOM 3804 C CA . PHE A 1 489 ? 4.676 -35.844 -35.469 1 94.44 489 PHE A CA 1
ATOM 3805 C C . PHE A 1 489 ? 5.48 -37 -36.062 1 94.44 489 PHE A C 1
ATOM 3807 O O . PHE A 1 489 ? 6.016 -37.844 -35.344 1 94.44 489 PHE A O 1
ATOM 3814 N N . GLU A 1 490 ? 5.613 -36.938 -37.406 1 93.06 490 GLU A N 1
ATOM 3815 C CA . GLU A 1 490 ? 6.348 -38 -38.094 1 93.06 490 GLU A CA 1
ATOM 3816 C C . GLU A 1 490 ? 7.832 -37.969 -37.75 1 93.06 490 GLU A C 1
ATOM 3818 O O . GLU A 1 490 ? 8.492 -39 -37.719 1 93.06 490 GLU A O 1
ATOM 3823 N N . ASN A 1 491 ? 8.258 -36.812 -37.406 1 94.31 491 ASN A N 1
ATOM 3824 C CA . ASN A 1 491 ? 9.672 -36.656 -37.094 1 94.31 491 ASN A CA 1
ATOM 3825 C C . ASN A 1 491 ? 9.945 -36.875 -35.594 1 94.31 491 ASN A C 1
ATOM 3827 O O . ASN A 1 491 ? 11.008 -36.5 -35.094 1 94.31 491 ASN A O 1
ATOM 3831 N N . GLY A 1 492 ? 8.992 -37.312 -34.844 1 94.81 492 GLY A N 1
ATOM 3832 C CA . GLY A 1 492 ? 9.211 -37.719 -33.469 1 94.81 492 GLY A CA 1
ATOM 3833 C C . GLY A 1 492 ? 9.094 -36.562 -32.469 1 94.81 492 GLY A C 1
ATOM 3834 O O . GLY A 1 492 ? 9.617 -36.656 -31.359 1 94.81 492 GLY A O 1
ATOM 3835 N N . ALA A 1 493 ? 8.414 -35.531 -32.844 1 97.25 493 ALA A N 1
ATOM 3836 C CA . ALA A 1 493 ? 8.305 -34.344 -31.984 1 97.25 493 ALA A CA 1
ATOM 3837 C C . ALA A 1 493 ? 7.539 -34.656 -30.703 1 97.25 493 ALA A C 1
ATOM 3839 O O . ALA A 1 493 ? 6.719 -35.562 -30.672 1 97.25 493 ALA A O 1
ATOM 3840 N N . LYS A 1 494 ? 7.879 -33.938 -29.641 1 97.44 494 LYS A N 1
ATOM 3841 C CA . LYS A 1 494 ? 7.062 -33.875 -28.422 1 97.44 494 LYS A CA 1
ATOM 3842 C C . LYS A 1 494 ? 6.121 -32.688 -28.469 1 97.44 494 LYS A C 1
ATOM 3844 O O . LYS A 1 494 ? 6.477 -31.625 -28.969 1 97.44 494 LYS A O 1
ATOM 3849 N N . PHE A 1 495 ? 4.93 -32.875 -27.891 1 97.69 495 PHE A N 1
ATOM 3850 C CA . PHE A 1 495 ? 3.885 -31.859 -27.938 1 97.69 495 PHE A CA 1
ATOM 3851 C C . PHE A 1 495 ? 3.57 -31.344 -26.547 1 97.69 495 PHE A C 1
ATOM 3853 O O . PHE A 1 495 ? 3.527 -32.125 -25.578 1 97.69 495 PHE A O 1
ATOM 3860 N N . TYR A 1 496 ? 3.367 -30 -26.453 1 97.62 496 TYR A N 1
ATOM 3861 C CA . TYR A 1 496 ? 3.094 -29.344 -25.172 1 97.62 496 TYR A CA 1
ATOM 3862 C C . TYR A 1 496 ? 1.956 -28.344 -25.312 1 97.62 496 TYR A C 1
ATOM 3864 O O . TYR A 1 496 ? 1.884 -27.609 -26.297 1 97.62 496 TYR A O 1
ATOM 3872 N N . THR A 1 497 ? 1.049 -28.344 -24.328 1 96.5 497 THR A N 1
ATOM 3873 C CA . THR A 1 497 ? -0.01 -27.344 -24.266 1 96.5 497 THR A CA 1
ATOM 3874 C C . THR A 1 497 ? 0.009 -26.625 -22.906 1 96.5 497 THR A C 1
ATOM 3876 O O . THR A 1 497 ? 0.14 -27.266 -21.859 1 96.5 497 THR A O 1
ATOM 3879 N N . CYS A 1 498 ? -0.064 -25.312 -22.953 1 96.06 498 CYS A N 1
ATOM 3880 C CA . CYS A 1 498 ? -0.231 -24.531 -21.734 1 96.06 498 CYS A CA 1
ATOM 3881 C C . CYS A 1 498 ? -1.209 -23.375 -21.953 1 96.06 498 CYS A C 1
ATOM 3883 O O . CYS A 1 498 ? -1.067 -22.609 -22.906 1 96.06 498 CYS A O 1
ATOM 3885 N N . GLY A 1 499 ? -2.184 -23.25 -21.156 1 91.56 499 GLY A N 1
ATOM 3886 C CA . GLY A 1 499 ? -3.203 -22.219 -21.234 1 91.56 499 GLY A CA 1
ATOM 3887 C C . GLY A 1 499 ? -4.449 -22.531 -20.422 1 91.56 499 GLY A C 1
ATOM 3888 O O . GLY A 1 499 ? -4.453 -23.469 -19.625 1 91.56 499 GLY A O 1
ATOM 3889 N N . GLY A 1 500 ? -5.453 -21.672 -20.625 1 87.94 500 GLY A N 1
ATOM 3890 C CA . GLY A 1 500 ? -6.723 -21.922 -19.953 1 87.94 500 GLY A CA 1
ATOM 3891 C C . GLY A 1 500 ? -7.449 -23.141 -20.484 1 87.94 500 GLY A C 1
ATOM 3892 O O . GLY A 1 500 ? -7.062 -23.688 -21.516 1 87.94 500 GLY A O 1
ATOM 3893 N N . SER A 1 501 ? -8.516 -23.5 -19.797 1 84.19 501 SER A N 1
ATOM 3894 C CA . SER A 1 501 ? -9.273 -24.703 -20.125 1 84.19 501 SER A CA 1
ATOM 3895 C C . SER A 1 501 ? -9.852 -24.625 -21.531 1 84.19 501 SER A C 1
ATOM 3897 O O . SER A 1 501 ? -9.844 -25.609 -22.266 1 84.19 501 SER A O 1
ATOM 3899 N N . ASN A 1 502 ? -10.305 -23.516 -21.812 1 87.94 502 ASN A N 1
ATOM 3900 C CA . ASN A 1 502 ? -10.891 -23.359 -23.141 1 87.94 502 ASN A CA 1
ATOM 3901 C C . ASN A 1 502 ? -9.836 -23.5 -24.25 1 87.94 502 ASN A C 1
ATOM 3903 O O . ASN A 1 502 ? -10.109 -24.078 -25.297 1 87.94 502 ASN A O 1
ATOM 3907 N N . VAL A 1 503 ? -8.703 -22.984 -23.984 1 89.94 503 VAL A N 1
ATOM 3908 C CA . VAL A 1 503 ? -7.594 -23.078 -24.938 1 89.94 503 VAL A CA 1
ATOM 3909 C C . VAL A 1 503 ? -7.18 -24.547 -25.109 1 89.94 503 VAL A C 1
ATOM 3911 O O . VAL A 1 503 ? -7.039 -25.031 -26.234 1 89.94 503 VAL A O 1
ATOM 3914 N N . ALA A 1 504 ? -7.078 -25.219 -24 1 90.38 504 ALA A N 1
ATOM 3915 C CA . ALA A 1 504 ? -6.652 -26.609 -24.031 1 90.38 504 ALA A CA 1
ATOM 3916 C C . ALA A 1 504 ? -7.656 -27.484 -24.766 1 90.38 504 ALA A C 1
ATOM 3918 O O . ALA A 1 504 ? -7.273 -28.359 -25.547 1 90.38 504 ALA A O 1
ATOM 3919 N N . SER A 1 505 ? -8.938 -27.234 -24.547 1 91.12 505 SER A N 1
ATOM 3920 C CA . SER A 1 505 ? -9.992 -28 -25.219 1 91.12 505 SER A CA 1
ATOM 3921 C C . SER A 1 505 ? -10 -27.734 -26.719 1 91.12 505 SER A C 1
ATOM 3923 O O . SER A 1 505 ? -10.188 -28.656 -27.516 1 91.12 505 SER A O 1
ATOM 3925 N N . GLY A 1 506 ? -9.812 -26.531 -27.078 1 94.69 506 GLY A N 1
ATOM 3926 C CA . GLY A 1 506 ? -9.742 -26.188 -28.484 1 94.69 506 GLY A CA 1
ATOM 3927 C C . GLY A 1 506 ? -8.586 -26.859 -29.203 1 94.69 506 GLY A C 1
ATOM 3928 O O . GLY A 1 506 ? -8.75 -27.344 -30.328 1 94.69 506 GLY A O 1
ATOM 3929 N N . ILE A 1 507 ? -7.504 -26.906 -28.578 1 95.5 507 ILE A N 1
ATOM 3930 C CA . ILE A 1 507 ? -6.309 -27.531 -29.141 1 95.5 507 ILE A CA 1
ATOM 3931 C C . ILE A 1 507 ? -6.523 -29.031 -29.266 1 95.5 507 ILE A C 1
ATOM 3933 O O . ILE A 1 507 ? -6.191 -29.625 -30.297 1 95.5 507 ILE A O 1
ATOM 3937 N N . ARG A 1 508 ? -7.07 -29.625 -28.234 1 93 508 ARG A N 1
ATOM 3938 C CA . ARG A 1 508 ? -7.387 -31.047 -28.266 1 93 508 ARG A CA 1
ATOM 3939 C C . ARG A 1 508 ? -8.289 -31.375 -29.453 1 93 508 ARG A C 1
ATOM 3941 O O . ARG A 1 508 ? -8.008 -32.312 -30.219 1 93 508 ARG A O 1
ATOM 3948 N N . ASP A 1 509 ? -9.289 -30.625 -29.625 1 95.38 509 ASP A N 1
ATOM 3949 C CA . ASP A 1 509 ? -10.281 -30.875 -30.656 1 95.38 509 ASP A CA 1
ATOM 3950 C C . ASP A 1 509 ? -9.648 -30.781 -32.062 1 95.38 509 ASP A C 1
ATOM 3952 O O . ASP A 1 509 ? -9.93 -31.609 -32.906 1 95.38 509 ASP A O 1
ATOM 3956 N N . VAL A 1 510 ? -8.852 -29.766 -32.25 1 96.62 510 VAL A N 1
ATOM 3957 C CA . VAL A 1 510 ? -8.258 -29.594 -33.562 1 96.62 510 VAL A CA 1
ATOM 3958 C C . VAL A 1 510 ? -7.227 -30.688 -33.812 1 96.62 510 VAL A C 1
ATOM 3960 O O . VAL A 1 510 ? -7.07 -31.141 -34.969 1 96.62 510 VAL A O 1
ATOM 3963 N N . CYS A 1 511 ? -6.52 -31.156 -32.812 1 95.25 511 CYS A N 1
ATOM 3964 C CA . CYS A 1 511 ? -5.582 -32.25 -33 1 95.25 511 CYS A CA 1
ATOM 3965 C C . CYS A 1 511 ? -6.309 -33.531 -33.406 1 95.25 511 CYS A C 1
ATOM 3967 O O . CYS A 1 511 ? -5.848 -34.25 -34.281 1 95.25 511 CYS A O 1
ATOM 3969 N N . ILE A 1 512 ? -7.449 -33.781 -32.781 1 94.94 512 ILE A N 1
ATOM 3970 C CA . ILE A 1 512 ? -8.258 -34.938 -33.125 1 94.94 512 ILE A CA 1
ATOM 3971 C C . ILE A 1 512 ? -8.742 -34.812 -34.562 1 94.94 512 ILE A C 1
ATOM 3973 O O . ILE A 1 512 ? -8.727 -35.812 -35.312 1 94.94 512 ILE A O 1
ATOM 3977 N N . ARG A 1 513 ? -9.117 -33.594 -34.875 1 95.31 513 ARG A N 1
ATOM 3978 C CA . ARG A 1 513 ? -9.562 -33.344 -36.25 1 95.31 513 ARG A CA 1
ATOM 3979 C C . ARG A 1 513 ? -8.445 -33.625 -37.25 1 95.31 513 ARG A C 1
ATOM 3981 O O . ARG A 1 513 ? -8.688 -34.219 -38.312 1 95.31 513 ARG A O 1
ATOM 3988 N N . ILE A 1 514 ? -7.238 -33.25 -36.938 1 95.12 514 ILE A N 1
ATOM 3989 C CA . ILE A 1 514 ? -6.078 -33.469 -37.812 1 95.12 514 ILE A CA 1
ATOM 3990 C C . ILE A 1 514 ? -5.836 -34.969 -37.969 1 95.12 514 ILE A C 1
ATOM 3992 O O . ILE A 1 514 ? -5.586 -35.469 -39.062 1 95.12 514 ILE A O 1
ATOM 3996 N N . ILE A 1 515 ? -5.934 -35.719 -36.875 1 93.5 515 ILE A N 1
ATOM 3997 C CA . ILE A 1 515 ? -5.738 -37.188 -36.906 1 93.5 515 ILE A CA 1
ATOM 3998 C C . ILE A 1 515 ? -6.82 -37.844 -37.75 1 93.5 515 ILE A C 1
ATOM 4000 O O . ILE A 1 515 ? -6.535 -38.75 -38.562 1 93.5 515 ILE A O 1
ATOM 4004 N N . ALA A 1 516 ? -8.023 -37.344 -37.656 1 92.81 516 ALA A N 1
ATOM 4005 C CA . ALA A 1 516 ? -9.156 -37.938 -38.375 1 92.81 516 ALA A CA 1
ATOM 4006 C C . ALA A 1 516 ? -9.016 -37.688 -39.875 1 92.81 516 ALA A C 1
ATOM 4008 O O . ALA A 1 516 ? -9.516 -38.469 -40.688 1 92.81 516 ALA A O 1
ATOM 4009 N N . GLU A 1 517 ? -8.414 -36.656 -40.188 1 88.88 517 GLU A N 1
ATOM 4010 C CA . GLU A 1 517 ? -8.242 -36.344 -41.625 1 88.88 517 GLU A CA 1
ATOM 4011 C C . GLU A 1 517 ? -7.406 -37.406 -42.312 1 88.88 517 GLU A C 1
ATOM 4013 O O . GLU A 1 517 ? -7.492 -37.562 -43.531 1 88.88 517 GLU A O 1
ATOM 4018 N N . ASP A 1 518 ? -6.672 -38.094 -41.625 1 82.75 518 ASP A N 1
ATOM 4019 C CA . ASP A 1 518 ? -5.84 -39.156 -42.219 1 82.75 518 ASP A CA 1
ATOM 4020 C C . ASP A 1 518 ? -6.66 -40.406 -42.5 1 82.75 518 ASP A C 1
ATOM 4022 O O . ASP A 1 518 ? -6.105 -41.469 -42.812 1 82.75 518 ASP A O 1
ATOM 4026 N N . GLY A 1 519 ? -7.961 -40.344 -42.375 1 80.31 519 GLY A N 1
ATOM 4027 C CA . GLY A 1 519 ? -8.828 -41.406 -42.906 1 80.31 519 GLY A CA 1
ATOM 4028 C C . GLY A 1 519 ? -9.445 -42.25 -41.812 1 80.31 519 GLY A C 1
ATOM 4029 O O . GLY A 1 519 ? -10.008 -43.312 -42.094 1 80.31 519 GLY A O 1
ATOM 4030 N N . CYS A 1 520 ? -9.148 -41.906 -40.625 1 80.81 520 CYS A N 1
ATOM 4031 C CA . CYS A 1 520 ? -9.773 -42.719 -39.594 1 80.81 520 CYS A CA 1
ATOM 4032 C C . CYS A 1 520 ? -11.008 -42.062 -39 1 80.81 520 CYS A C 1
ATOM 4034 O O . CYS A 1 520 ? -11.219 -40.844 -39.219 1 80.81 520 CYS A O 1
ATOM 4036 N N . GLY A 1 521 ? -12 -42.812 -38.438 1 86.88 521 GLY A N 1
ATOM 4037 C CA . GLY A 1 521 ? -13.195 -42.312 -37.781 1 86.88 521 GLY A CA 1
ATOM 4038 C C . GLY A 1 521 ? -12.891 -41.469 -36.562 1 86.88 521 GLY A C 1
ATOM 4039 O O . GLY A 1 521 ? -11.773 -41.531 -36.031 1 86.88 521 GLY A O 1
ATOM 4040 N N . GLU A 1 522 ? -13.805 -40.688 -36.188 1 88.25 522 GLU A N 1
ATOM 4041 C CA . GLU A 1 522 ? -13.656 -39.781 -35.062 1 88.25 522 GLU A CA 1
ATOM 4042 C C . GLU A 1 522 ? -13.297 -40.562 -33.781 1 88.25 522 GLU A C 1
ATOM 4044 O O . GLU A 1 522 ? -12.453 -40.125 -33 1 88.25 522 GLU A O 1
ATOM 4049 N N . ASP A 1 523 ? -13.891 -41.656 -33.594 1 91.19 523 ASP A N 1
ATOM 4050 C CA . ASP A 1 523 ? -13.633 -42.469 -32.406 1 91.19 523 ASP A CA 1
ATOM 4051 C C . ASP A 1 523 ? -12.203 -43 -32.406 1 91.19 523 ASP A C 1
ATOM 4053 O O . ASP A 1 523 ? -11.539 -43.031 -31.359 1 91.19 523 ASP A O 1
ATOM 4057 N N . GLU A 1 524 ? -11.812 -43.438 -33.469 1 91.75 524 GLU A N 1
ATOM 4058 C CA . GLU A 1 524 ? -10.445 -43.938 -33.625 1 91.75 524 GLU A CA 1
ATOM 4059 C C . GLU A 1 524 ? -9.422 -42.812 -33.438 1 91.75 524 GLU A C 1
ATOM 4061 O O . GLU A 1 524 ? -8.359 -43.031 -32.875 1 91.75 524 GLU A O 1
ATOM 4066 N N . ALA A 1 525 ? -9.773 -41.688 -33.969 1 93.31 525 ALA A N 1
ATOM 4067 C CA . ALA A 1 525 ? -8.898 -40.531 -33.844 1 93.31 525 ALA A CA 1
ATOM 4068 C C . ALA A 1 525 ? -8.734 -40.125 -32.375 1 93.31 525 ALA A C 1
ATOM 4070 O O . ALA A 1 525 ? -7.633 -39.781 -31.938 1 93.31 525 ALA A O 1
ATOM 4071 N N . GLU A 1 526 ? -9.812 -40.188 -31.672 1 92.56 526 GLU A N 1
ATOM 4072 C CA . GLU A 1 526 ? -9.781 -39.875 -30.25 1 92.56 526 GLU A CA 1
ATOM 4073 C C . GLU A 1 526 ? -8.906 -40.875 -29.484 1 92.56 526 GLU A C 1
ATOM 4075 O O . GLU A 1 526 ? -8.164 -40.469 -28.578 1 92.56 526 GLU A O 1
ATOM 4080 N N . GLU A 1 527 ? -9.047 -42.094 -29.781 1 91 527 GLU A N 1
ATOM 4081 C CA . GLU A 1 527 ? -8.242 -43.125 -29.141 1 91 527 GLU A CA 1
ATOM 4082 C C . GLU A 1 527 ? -6.762 -42.938 -29.469 1 91 527 GLU A C 1
ATOM 4084 O O . GLU A 1 527 ? -5.898 -43.219 -28.625 1 91 527 GLU A O 1
ATOM 4089 N N . PHE A 1 528 ? -6.559 -42.625 -30.703 1 90.69 528 PHE A N 1
ATOM 4090 C CA . PHE A 1 528 ? -5.18 -42.406 -31.109 1 90.69 528 PHE A CA 1
ATOM 4091 C C . PHE A 1 528 ? -4.602 -41.188 -30.344 1 90.69 528 PHE A C 1
ATOM 4093 O O . PHE A 1 528 ? -3.449 -41.25 -29.906 1 90.69 528 PHE A O 1
ATOM 4100 N N . PHE A 1 529 ? -5.336 -40.156 -30.234 1 92.25 529 PHE A N 1
ATOM 4101 C CA . PHE A 1 529 ? -4.891 -38.969 -29.5 1 92.25 529 PHE A CA 1
ATOM 4102 C C . PHE A 1 529 ? -4.578 -39.312 -28.047 1 92.25 529 PHE A C 1
ATOM 4104 O O . PHE A 1 529 ? -3.596 -38.844 -27.484 1 92.25 529 PHE A O 1
ATOM 4111 N N . LYS A 1 530 ? -5.328 -40.156 -27.469 1 88.31 530 LYS A N 1
ATOM 4112 C CA . LYS A 1 530 ? -5.09 -40.594 -26.109 1 88.31 530 LYS A CA 1
ATOM 4113 C C . LYS A 1 530 ? -3.748 -41.312 -25.984 1 88.31 530 LYS A C 1
ATOM 4115 O O . LYS A 1 530 ? -3.047 -41.188 -24.984 1 88.31 530 LYS A O 1
ATOM 4120 N N . GLN A 1 531 ? -3.494 -42.031 -26.938 1 87.19 531 GLN A N 1
ATOM 4121 C CA . GLN A 1 531 ? -2.209 -42.719 -26.969 1 87.19 531 GLN A CA 1
ATOM 4122 C C . GLN A 1 531 ? -1.054 -41.719 -27.078 1 87.19 531 GLN A C 1
ATOM 4124 O O . GLN A 1 531 ? -0.021 -41.906 -26.422 1 87.19 531 GLN A O 1
ATOM 4129 N N . VAL A 1 532 ? -1.24 -40.75 -27.969 1 88.88 532 VAL A N 1
ATOM 4130 C CA . VAL A 1 532 ? -0.229 -39.719 -28.125 1 88.88 532 VAL A CA 1
ATOM 4131 C C . VAL A 1 532 ? -0.03 -39 -26.797 1 88.88 532 VAL A C 1
ATOM 4133 O O . VAL A 1 532 ? 1.099 -38.656 -26.422 1 88.88 532 VAL A O 1
ATOM 4136 N N . GLN A 1 533 ? -1.091 -38.75 -26.109 1 87.12 533 GLN A N 1
ATOM 4137 C CA . GLN A 1 533 ? -1.062 -38.031 -24.844 1 87.12 533 GLN A CA 1
ATOM 4138 C C . GLN A 1 533 ? -0.241 -38.781 -23.797 1 87.12 533 GLN A C 1
ATOM 4140 O O . GLN A 1 533 ? 0.415 -38.188 -22.953 1 87.12 533 GLN A O 1
ATOM 4145 N N . LYS A 1 534 ? -0.211 -40 -23.859 1 81.62 534 LYS A N 1
ATOM 4146 C CA . LYS A 1 534 ? 0.507 -40.844 -22.891 1 81.62 534 LYS A CA 1
ATOM 4147 C C . LYS A 1 534 ? 2.01 -40.812 -23.156 1 81.62 534 LYS A C 1
ATOM 4149 O O . LYS A 1 534 ? 2.812 -40.906 -22.234 1 81.62 534 LYS A O 1
ATOM 4154 N N . GLU A 1 535 ? 2.305 -40.562 -24.406 1 83.75 535 GLU A N 1
ATOM 4155 C CA . GLU A 1 535 ? 3.699 -40.812 -24.766 1 83.75 535 GLU A CA 1
ATOM 4156 C C . GLU A 1 535 ? 4.406 -39.531 -25.172 1 83.75 535 GLU A C 1
ATOM 4158 O O . GLU A 1 535 ? 5.598 -39.344 -24.906 1 83.75 535 GLU A O 1
ATOM 4163 N N . ARG A 1 536 ? 3.74 -38.688 -25.875 1 92.62 536 ARG A N 1
ATOM 4164 C CA . ARG A 1 536 ? 4.457 -37.625 -26.547 1 92.62 536 ARG A CA 1
ATOM 4165 C C . ARG A 1 536 ? 3.775 -36.281 -26.312 1 92.62 536 ARG A C 1
ATOM 4167 O O . ARG A 1 536 ? 4.105 -35.281 -26.969 1 92.62 536 ARG A O 1
ATOM 4174 N N . TYR A 1 537 ? 2.816 -36.219 -25.406 1 92.69 537 TYR A N 1
ATOM 4175 C CA . TYR A 1 537 ? 2.043 -35 -25.203 1 92.69 537 TYR A CA 1
ATOM 4176 C C . TYR A 1 537 ? 1.929 -34.656 -23.734 1 92.69 537 TYR A C 1
ATOM 4178 O O . TYR A 1 537 ? 1.518 -35.5 -22.922 1 92.69 537 TYR A O 1
ATOM 4186 N N . ALA A 1 538 ? 2.367 -33.469 -23.375 1 92.44 538 ALA A N 1
ATOM 4187 C CA . ALA A 1 538 ? 2.266 -33 -21.984 1 92.44 538 ALA A CA 1
ATOM 4188 C C . ALA A 1 538 ? 1.487 -31.688 -21.922 1 92.44 538 ALA A C 1
ATOM 4190 O O . ALA A 1 538 ? 1.569 -30.859 -22.828 1 92.44 538 ALA A O 1
ATOM 4191 N N . MET A 1 539 ? 0.703 -31.547 -20.812 1 89.81 539 MET A N 1
ATOM 4192 C CA . MET A 1 539 ? -0.146 -30.359 -20.688 1 89.81 539 MET A CA 1
ATOM 4193 C C . MET A 1 539 ? 0.009 -29.734 -19.297 1 89.81 539 MET A C 1
ATOM 4195 O O . MET A 1 539 ? 0.239 -30.438 -18.312 1 89.81 539 MET A O 1
ATOM 4199 N N . ASP A 1 540 ? -0.045 -28.438 -19.312 1 88.94 540 ASP A N 1
ATOM 4200 C CA . ASP A 1 540 ? -0.143 -27.609 -18.109 1 88.94 540 ASP A CA 1
ATOM 4201 C C . ASP A 1 540 ? -1.294 -26.625 -18.219 1 88.94 540 ASP A C 1
ATOM 4203 O O . ASP A 1 540 ? -1.121 -25.516 -18.75 1 88.94 540 ASP A O 1
ATOM 4207 N N . VAL A 1 541 ? -2.4 -26.984 -17.703 1 82.88 541 VAL A N 1
ATOM 4208 C CA . VAL A 1 541 ? -3.619 -26.203 -17.859 1 82.88 541 VAL A CA 1
ATOM 4209 C C . VAL A 1 541 ? -3.965 -25.5 -16.547 1 82.88 541 VAL A C 1
ATOM 4211 O O . VAL A 1 541 ? -3.838 -26.094 -15.477 1 82.88 541 VAL A O 1
ATOM 4214 N N . PHE A 1 542 ? -4.223 -24.188 -16.688 1 74.44 542 PHE A N 1
ATOM 4215 C CA . PHE A 1 542 ? -4.582 -23.453 -15.484 1 74.44 542 PHE A CA 1
ATOM 4216 C C . PHE A 1 542 ? -5.965 -22.812 -15.633 1 74.44 542 PHE A C 1
ATOM 4218 O O . PHE A 1 542 ? -6.484 -22.703 -16.734 1 74.44 542 PHE A O 1
ATOM 4225 N N . GLY A 1 543 ? -6.695 -22.578 -14.461 1 63.03 543 GLY A N 1
ATOM 4226 C CA . GLY A 1 543 ? -7.996 -21.938 -14.406 1 63.03 543 GLY A CA 1
ATOM 4227 C C . GLY A 1 543 ? -8.531 -21.797 -12.992 1 63.03 543 GLY A C 1
ATOM 4228 O O . GLY A 1 543 ? -8.031 -22.438 -12.062 1 63.03 543 GLY A O 1
ATOM 4229 N N . MET B 1 1 ? 6.57 -40.219 35.5 1 18.91 1 MET B N 1
ATOM 4230 C CA . MET B 1 1 ? 5.531 -41.125 34.969 1 18.91 1 MET B CA 1
ATOM 4231 C C . MET B 1 1 ? 4.332 -40.312 34.5 1 18.91 1 MET B C 1
ATOM 4233 O O . MET B 1 1 ? 3.355 -40.125 35.219 1 18.91 1 MET B O 1
ATOM 4237 N N . SER B 1 2 ? 4.582 -39.25 33.938 1 20.8 2 SER B N 1
ATOM 4238 C CA . SER B 1 2 ? 3.564 -38.219 33.719 1 20.8 2 SER B CA 1
ATOM 4239 C C . SER B 1 2 ? 2.391 -38.75 32.906 1 20.8 2 SER B C 1
ATOM 4241 O O . SER B 1 2 ? 2.584 -39.469 31.938 1 20.8 2 SER B O 1
ATOM 4243 N N . THR B 1 3 ? 1.276 -39.031 33.562 1 22.28 3 THR B N 1
ATOM 4244 C CA . THR B 1 3 ? 0.06 -39.688 33.094 1 22.28 3 THR B CA 1
ATOM 4245 C C . THR B 1 3 ? -0.396 -39.062 31.766 1 22.28 3 THR B C 1
ATOM 4247 O O . THR B 1 3 ? -0.524 -37.844 31.641 1 22.28 3 THR B O 1
ATOM 4250 N N . PRO B 1 4 ? -0.245 -39.781 30.625 1 23 4 PRO B N 1
ATOM 4251 C CA . PRO B 1 4 ? -0.534 -39.344 29.25 1 23 4 PRO B CA 1
ATOM 4252 C C . PRO B 1 4 ? -1.938 -38.781 29.094 1 23 4 PRO B C 1
ATOM 4254 O O . PRO B 1 4 ? -2.875 -39.219 29.75 1 23 4 PRO B O 1
ATOM 4257 N N . ILE B 1 5 ? -2.061 -37.5 29.078 1 24.88 5 ILE B N 1
ATOM 4258 C CA . ILE B 1 5 ? -3.371 -36.875 29.078 1 24.88 5 ILE B CA 1
ATOM 4259 C C . ILE B 1 5 ? -4.332 -37.656 28.188 1 24.88 5 ILE B C 1
ATOM 4261 O O . ILE B 1 5 ? -3.971 -38.062 27.078 1 24.88 5 ILE B O 1
ATOM 4265 N N . PRO B 1 6 ? -5.32 -38.312 28.703 1 24.42 6 PRO B N 1
ATOM 4266 C CA . PRO B 1 6 ? -6.32 -39.156 28.047 1 24.42 6 PRO B CA 1
ATOM 4267 C C . PRO B 1 6 ? -6.883 -38.531 26.781 1 24.42 6 PRO B C 1
ATOM 4269 O O . PRO B 1 6 ? -7.359 -37.406 26.797 1 24.42 6 PRO B O 1
ATOM 4272 N N . HIS B 1 7 ? -6.133 -38.625 25.766 1 25.22 7 HIS B N 1
ATOM 4273 C CA . HIS B 1 7 ? -6.559 -38.125 24.469 1 25.22 7 HIS B CA 1
ATOM 4274 C C . HIS B 1 7 ? -7.961 -38.594 24.109 1 25.22 7 HIS B C 1
ATOM 4276 O O . HIS B 1 7 ? -8.297 -39.781 24.344 1 25.22 7 HIS B O 1
ATOM 4282 N N . PRO B 1 8 ? -8.93 -37.781 24.281 1 27.09 8 PRO B N 1
ATOM 4283 C CA . PRO B 1 8 ? -10.234 -38.375 24 1 27.09 8 PRO B CA 1
ATOM 4284 C C . PRO B 1 8 ? -10.219 -39.344 22.797 1 27.09 8 PRO B C 1
ATOM 4286 O O . PRO B 1 8 ? -9.352 -39.219 21.922 1 27.09 8 PRO B O 1
ATOM 4289 N N . PRO B 1 9 ? -10.914 -40.469 22.797 1 25.8 9 PRO B N 1
ATOM 4290 C CA . PRO B 1 9 ? -10.867 -41.594 21.859 1 25.8 9 PRO B CA 1
ATOM 4291 C C . PRO B 1 9 ? -10.727 -41.125 20.406 1 25.8 9 PRO B C 1
ATOM 4293 O O . PRO B 1 9 ? -9.75 -41.469 19.734 1 25.8 9 PRO B O 1
ATOM 4296 N N . ARG B 1 10 ? -11.688 -41.625 19.484 1 29.58 10 ARG B N 1
ATOM 4297 C CA . ARG B 1 10 ? -11.773 -41.969 18.078 1 29.58 10 ARG B CA 1
ATOM 4298 C C . ARG B 1 10 ? -11.867 -40.719 17.203 1 29.58 10 ARG B C 1
ATOM 4300 O O . ARG B 1 10 ? -12.969 -40.25 16.938 1 29.58 10 ARG B O 1
ATOM 4307 N N . ILE B 1 11 ? -11.195 -39.719 17.453 1 28.3 11 ILE B N 1
ATOM 4308 C CA . ILE B 1 11 ? -11.461 -38.594 16.578 1 28.3 11 ILE B CA 1
ATOM 4309 C C . ILE B 1 11 ? -10.945 -38.906 15.164 1 28.3 11 ILE B C 1
ATOM 4311 O O . ILE B 1 11 ? -9.781 -39.25 14.984 1 28.3 11 ILE B O 1
ATOM 4315 N N . PRO B 1 12 ? -11.883 -39.094 14.148 1 29.11 12 PRO B N 1
ATOM 4316 C CA . PRO B 1 12 ? -11.5 -39.312 12.75 1 29.11 12 PRO B CA 1
ATOM 4317 C C . PRO B 1 12 ? -10.453 -38.312 12.266 1 29.11 12 PRO B C 1
ATOM 4319 O O . PRO B 1 12 ? -10.414 -37.188 12.742 1 29.11 12 PRO B O 1
ATOM 4322 N N . LEU B 1 13 ? -9.273 -38.812 12.062 1 31.81 13 LEU B N 1
ATOM 4323 C CA . LEU B 1 13 ? -8.242 -37.969 11.461 1 31.81 13 LEU B CA 1
ATOM 4324 C C . LEU B 1 13 ? -8.711 -37.406 10.125 1 31.81 13 LEU B C 1
ATOM 4326 O O . LEU B 1 13 ? -9.023 -38.156 9.203 1 31.81 13 LEU B O 1
ATOM 4330 N N . ILE B 1 14 ? -9.375 -36.375 10.211 1 33.06 14 ILE B N 1
ATOM 4331 C CA . ILE B 1 14 ? -9.672 -35.625 8.992 1 33.06 14 ILE B CA 1
ATOM 4332 C C . ILE B 1 14 ? -8.422 -34.875 8.539 1 33.06 14 ILE B C 1
ATOM 4334 O O . ILE B 1 14 ? -7.883 -34.031 9.281 1 33.06 14 ILE B O 1
ATOM 4338 N N . GLY B 1 15 ? -7.445 -35.5 7.816 1 36.81 15 GLY B N 1
ATOM 4339 C CA . GLY B 1 15 ? -6.301 -34.75 7.332 1 36.81 15 GLY B CA 1
ATOM 4340 C C . GLY B 1 15 ? -5.98 -35.031 5.875 1 36.81 15 GLY B C 1
ATOM 4341 O O . GLY B 1 15 ? -6.613 -35.875 5.238 1 36.81 15 GLY B O 1
ATOM 4342 N N . ASN B 1 16 ? -5.379 -34.031 5.262 1 36.09 16 ASN B N 1
ATOM 4343 C CA . ASN B 1 16 ? -4.762 -34.25 3.957 1 36.09 16 ASN B CA 1
ATOM 4344 C C . ASN B 1 16 ? -3.689 -35.344 4.004 1 36.09 16 ASN B C 1
ATOM 4346 O O . ASN B 1 16 ? -2.889 -35.375 4.938 1 36.09 16 ASN B O 1
ATOM 4350 N N . LEU B 1 17 ? -3.949 -36.375 3.297 1 37.56 17 LEU B N 1
ATOM 4351 C CA . LEU B 1 17 ? -2.947 -37.438 3.295 1 37.56 17 LEU B CA 1
ATOM 4352 C C . LEU B 1 17 ? -1.54 -36.875 3.205 1 37.56 17 LEU B C 1
ATOM 4354 O O . LEU B 1 17 ? -0.593 -37.438 3.752 1 37.56 17 LEU B O 1
ATOM 4358 N N . ALA B 1 18 ? -1.454 -35.719 2.584 1 37.19 18 ALA B N 1
ATOM 4359 C CA . ALA B 1 18 ? -0.123 -35.125 2.463 1 37.19 18 ALA B CA 1
ATOM 4360 C C . ALA B 1 18 ? 0.396 -34.688 3.82 1 37.19 18 ALA B C 1
ATOM 4362 O O . ALA B 1 18 ? 1.606 -34.531 4.016 1 37.19 18 ALA B O 1
ATOM 4363 N N . SER B 1 19 ? -0.43 -34.281 4.621 1 33.72 19 SER B N 1
ATOM 4364 C CA . SER B 1 19 ? 0.003 -33.75 5.906 1 33.72 19 SER B CA 1
ATOM 4365 C C . SER B 1 19 ? 0.316 -34.875 6.898 1 33.72 19 SER B C 1
ATOM 4367 O O . SER B 1 19 ? 0.716 -34.594 8.031 1 33.72 19 SER B O 1
ATOM 4369 N N . ILE B 1 20 ? -0.085 -36.031 6.66 1 32.84 20 ILE B N 1
ATOM 4370 C CA . ILE B 1 20 ? 0.278 -37.094 7.59 1 32.84 20 ILE B CA 1
ATOM 4371 C C . ILE B 1 20 ? 1.783 -37.344 7.531 1 32.84 20 ILE B C 1
ATOM 4373 O O . ILE B 1 20 ? 2.336 -37.562 6.457 1 32.84 20 ILE B O 1
ATOM 4377 N N . ASP B 1 21 ? 2.498 -36.719 8.352 1 33.22 21 ASP B N 1
ATOM 4378 C CA . ASP B 1 21 ? 3.902 -37.094 8.492 1 33.22 21 ASP B CA 1
ATOM 4379 C C . ASP B 1 21 ? 4.098 -38.594 8.305 1 33.22 21 ASP B C 1
ATOM 4381 O O . ASP B 1 21 ? 3.6 -39.406 9.102 1 33.22 21 ASP B O 1
ATOM 4385 N N . PHE B 1 22 ? 4.266 -39 7.074 1 31.05 22 PHE B N 1
ATOM 4386 C CA . PHE B 1 22 ? 4.562 -40.406 6.715 1 31.05 22 PHE B CA 1
ATOM 4387 C C . PHE B 1 22 ? 5.758 -40.906 7.504 1 31.05 22 PHE B C 1
ATOM 4389 O O . PHE B 1 22 ? 6.266 -42 7.223 1 31.05 22 PHE B O 1
ATOM 4396 N N . GLU B 1 23 ? 6.43 -40.125 8.164 1 31.98 23 GLU B N 1
ATOM 4397 C CA . GLU B 1 23 ? 7.367 -40.938 8.922 1 31.98 23 GLU B CA 1
ATOM 4398 C C . GLU B 1 23 ? 6.633 -42.031 9.727 1 31.98 23 GLU B C 1
ATOM 4400 O O . GLU B 1 23 ? 7.25 -42.75 10.5 1 31.98 23 GLU B O 1
ATOM 4405 N N . LEU B 1 24 ? 5.34 -41.938 9.828 1 31.19 24 LEU B N 1
ATOM 4406 C CA . LEU B 1 24 ? 4.746 -43.094 10.461 1 31.19 24 LEU B CA 1
ATOM 4407 C C . LEU B 1 24 ? 4.602 -44.25 9.461 1 31.19 24 LEU B C 1
ATOM 4409 O O . LEU B 1 24 ? 4.047 -44.062 8.375 1 31.19 24 LEU B O 1
ATOM 4413 N N . PRO B 1 25 ? 5.434 -45.312 9.453 1 30.44 25 PRO B N 1
ATOM 4414 C CA . PRO B 1 25 ? 5.387 -46.5 8.586 1 30.44 25 PRO B CA 1
ATOM 4415 C C . PRO B 1 25 ? 3.965 -46.906 8.195 1 30.44 25 PRO B C 1
ATOM 4417 O O . PRO B 1 25 ? 3.008 -46.531 8.883 1 30.44 25 PRO B O 1
ATOM 4420 N N . VAL B 1 26 ? 3.738 -47.594 7.035 1 31.48 26 VAL B N 1
ATOM 4421 C CA . VAL B 1 26 ? 2.541 -48.344 6.617 1 31.48 26 VAL B CA 1
ATOM 4422 C C . VAL B 1 26 ? 1.815 -48.875 7.84 1 31.48 26 VAL B C 1
ATOM 4424 O O . VAL B 1 26 ? 0.59 -49.031 7.832 1 31.48 26 VAL B O 1
ATOM 4427 N N . ARG B 1 27 ? 2.582 -49.344 8.719 1 34.38 27 ARG B N 1
ATOM 4428 C CA . ARG B 1 27 ? 2.07 -49.969 9.922 1 34.38 27 ARG B CA 1
ATOM 4429 C C . ARG B 1 27 ? 1.265 -49 10.766 1 34.38 27 ARG B C 1
ATOM 4431 O O . ARG B 1 27 ? 0.276 -49.375 11.398 1 34.38 27 ARG B O 1
ATOM 4438 N N . SER B 1 28 ? 1.857 -47.844 10.758 1 32.94 28 SER B N 1
ATOM 4439 C CA . SER B 1 28 ? 1.22 -46.844 11.625 1 32.94 28 SER B CA 1
ATOM 4440 C C . SER B 1 28 ? -0.07 -46.312 11.008 1 32.94 28 SER B C 1
ATOM 4442 O O . SER B 1 28 ? -1.019 -46 11.727 1 32.94 28 SER B O 1
ATOM 4444 N N . THR B 1 29 ? -0.183 -46.219 9.68 1 34.22 29 THR B N 1
ATOM 4445 C CA . THR B 1 29 ? -1.477 -46 9.047 1 34.22 29 THR B CA 1
ATOM 4446 C C . THR B 1 29 ? -2.428 -47.156 9.32 1 34.22 29 THR B C 1
ATOM 4448 O O . THR B 1 29 ? -3.621 -46.938 9.555 1 34.22 29 THR B O 1
ATOM 4451 N N . GLU B 1 30 ? -1.874 -48.312 9.141 1 35.12 30 GLU B N 1
ATOM 4452 C CA . GLU B 1 30 ? -2.643 -49.469 9.57 1 35.12 30 GLU B CA 1
ATOM 4453 C C . GLU B 1 30 ? -3.023 -49.375 11.047 1 35.12 30 GLU B C 1
ATOM 4455 O O . GLU B 1 30 ? -4.16 -49.656 11.422 1 35.12 30 GLU B O 1
ATOM 4460 N N . LEU B 1 31 ? -1.997 -49.125 11.836 1 36.91 31 LEU B N 1
ATOM 4461 C CA . LEU B 1 31 ? -2.254 -48.969 13.258 1 36.91 31 LEU B CA 1
ATOM 4462 C C . LEU B 1 31 ? -3.127 -47.75 13.531 1 36.91 31 LEU B C 1
ATOM 4464 O O . LEU B 1 31 ? -4.023 -47.781 14.375 1 36.91 31 LEU B O 1
ATOM 4468 N N . LEU B 1 32 ? -2.838 -46.656 12.758 1 36.59 32 LEU B N 1
ATOM 4469 C CA . LEU B 1 32 ? -3.715 -45.5 12.914 1 36.59 32 LEU B CA 1
ATOM 4470 C C . LEU B 1 32 ? -5.098 -45.812 12.336 1 36.59 32 LEU B C 1
ATOM 4472 O O . LEU B 1 32 ? -6.113 -45.406 12.922 1 36.59 32 LEU B O 1
ATOM 4476 N N . ALA B 1 33 ? -5.078 -46.5 11.195 1 35.41 33 ALA B N 1
ATOM 4477 C CA . ALA B 1 33 ? -6.344 -47 10.664 1 35.41 33 ALA B CA 1
ATOM 4478 C C . ALA B 1 33 ? -6.992 -48 11.641 1 35.41 33 ALA B C 1
ATOM 4480 O O . ALA B 1 33 ? -8.211 -47.969 11.82 1 35.41 33 ALA B O 1
ATOM 4481 N N . LYS B 1 34 ? -6.168 -48.938 11.977 1 37.91 34 LYS B N 1
ATOM 4482 C CA . LYS B 1 34 ? -6.691 -49.844 12.977 1 37.91 34 LYS B CA 1
ATOM 4483 C C . LYS B 1 34 ? -7.156 -49.094 14.227 1 37.91 34 LYS B C 1
ATOM 4485 O O . LYS B 1 34 ? -8.164 -49.469 14.828 1 37.91 34 LYS B O 1
ATOM 4490 N N . LYS B 1 35 ? -6.266 -48.281 14.68 1 35.38 35 LYS B N 1
ATOM 4491 C CA . LYS B 1 35 ? -6.566 -47.531 15.914 1 35.38 35 LYS B CA 1
ATOM 4492 C C . LYS B 1 35 ? -7.551 -46.406 15.656 1 35.38 35 LYS B C 1
ATOM 4494 O O . LYS B 1 35 ? -8.461 -46.188 16.453 1 35.38 35 LYS B O 1
ATOM 4499 N N . TYR B 1 36 ? -7.305 -45.469 14.633 1 37.88 36 TYR B N 1
ATOM 4500 C CA . TYR B 1 36 ? -8.164 -44.312 14.492 1 37.88 36 TYR B CA 1
ATOM 4501 C C . TYR B 1 36 ? -9.086 -44.469 13.289 1 37.88 36 TYR B C 1
ATOM 4503 O O . TYR B 1 36 ? -10 -43.656 13.102 1 37.88 36 TYR B O 1
ATOM 4511 N N . GLY B 1 37 ? -9.406 -45.656 12.758 1 32.03 37 GLY B N 1
ATOM 4512 C CA . GLY B 1 37 ? -10.281 -46.062 11.672 1 32.03 37 GLY B CA 1
ATOM 4513 C C . GLY B 1 37 ? -10.172 -45.156 10.445 1 32.03 37 GLY B C 1
ATOM 4514 O O . GLY B 1 37 ? -10.172 -45.656 9.32 1 32.03 37 GLY B O 1
ATOM 4515 N N . GLU B 1 38 ? -10.625 -43.844 10.523 1 33.62 38 GLU B N 1
ATOM 4516 C CA . GLU B 1 38 ? -11.156 -43.094 9.375 1 33.62 38 GLU B CA 1
ATOM 4517 C C . GLU B 1 38 ? -10.039 -42.406 8.602 1 33.62 38 GLU B C 1
ATOM 4519 O O . GLU B 1 38 ? -9.195 -41.75 9.188 1 33.62 38 GLU B O 1
ATOM 4524 N N . ILE B 1 39 ? -9.531 -42.938 7.512 1 35.16 39 ILE B N 1
ATOM 4525 C CA . ILE B 1 39 ? -8.516 -42.312 6.66 1 35.16 39 ILE B CA 1
ATOM 4526 C C . ILE B 1 39 ? -9.18 -41.469 5.59 1 35.16 39 ILE B C 1
ATOM 4528 O O . ILE B 1 39 ? -10.062 -41.906 4.863 1 35.16 39 ILE B O 1
ATOM 4532 N N . PHE B 1 40 ? -9.148 -40.125 5.664 1 34 40 PHE B N 1
ATOM 4533 C CA . PHE B 1 40 ? -9.672 -39.25 4.625 1 34 40 PHE B CA 1
ATOM 4534 C C . PHE B 1 40 ? -8.562 -38.812 3.678 1 34 40 PHE B C 1
ATOM 4536 O O . PHE B 1 40 ? -7.465 -38.469 4.117 1 34 40 PHE B O 1
ATOM 4543 N N . SER B 1 41 ? -8.391 -39.375 2.502 1 36.41 41 SER B N 1
ATOM 4544 C CA . SER B 1 41 ? -7.367 -38.906 1.569 1 36.41 41 SER B CA 1
ATOM 4545 C C . SER B 1 41 ? -7.934 -37.875 0.599 1 36.41 41 SER B C 1
ATOM 4547 O O . SER B 1 41 ? -9.008 -38.094 0.03 1 36.41 41 SER B O 1
ATOM 4549 N N . LEU B 1 42 ? -7.648 -36.625 0.707 1 34.66 42 LEU B N 1
ATOM 4550 C CA . LEU B 1 42 ? -7.945 -35.625 -0.296 1 34.66 42 LEU B CA 1
ATOM 4551 C C . LEU B 1 42 ? -6.824 -35.531 -1.328 1 34.66 42 LEU B C 1
ATOM 4553 O O . LEU B 1 42 ? -5.652 -35.375 -0.969 1 34.66 42 LEU B O 1
ATOM 4557 N N . GLU B 1 43 ? -6.785 -36.281 -2.418 1 34.56 43 GLU B N 1
ATOM 4558 C CA . GLU B 1 43 ? -5.711 -36.188 -3.4 1 34.56 43 GLU B CA 1
ATOM 4559 C C . GLU B 1 43 ? -6.125 -35.281 -4.566 1 34.56 43 GLU B C 1
ATOM 4561 O O . GLU B 1 43 ? -7.199 -35.469 -5.141 1 34.56 43 GLU B O 1
ATOM 4566 N N . ILE B 1 44 ? -5.574 -34.188 -4.668 1 32.28 44 ILE B N 1
ATOM 4567 C CA . ILE B 1 44 ? -5.895 -33.219 -5.695 1 32.28 44 ILE B CA 1
ATOM 4568 C C . ILE B 1 44 ? -5.398 -33.719 -7.055 1 32.28 44 ILE B C 1
ATOM 4570 O O . ILE B 1 44 ? -6.055 -33.5 -8.078 1 32.28 44 ILE B O 1
ATOM 4574 N N . GLN B 1 45 ? -3.965 -33.844 -7.262 1 34.38 45 GLN B N 1
ATOM 4575 C CA . GLN B 1 45 ? -3.443 -33.969 -8.617 1 34.38 45 GLN B CA 1
ATOM 4576 C C . GLN B 1 45 ? -3.461 -35.406 -9.094 1 34.38 45 GLN B C 1
ATOM 4578 O O . GLN B 1 45 ? -3.545 -36.344 -8.281 1 34.38 45 GLN B O 1
ATOM 4583 N N . GLY B 1 46 ? -3.564 -35.688 -10.523 1 36.91 46 GLY B N 1
ATOM 4584 C CA . GLY B 1 46 ? -3.639 -37 -11.172 1 36.91 46 GLY B CA 1
ATOM 4585 C C . GLY B 1 46 ? -2.709 -38.031 -10.555 1 36.91 46 GLY B C 1
ATOM 4586 O O . GLY B 1 46 ? -3.025 -39.219 -10.531 1 36.91 46 GLY B O 1
ATOM 4587 N N . GLU B 1 47 ? -1.437 -37.781 -10.703 1 40 47 GLU B N 1
ATOM 4588 C CA . GLU B 1 47 ? -0.517 -38.719 -10.047 1 40 47 GLU B CA 1
ATOM 4589 C C . GLU B 1 47 ? -0.436 -38.438 -8.547 1 40 47 GLU B C 1
ATOM 4591 O O . GLU B 1 47 ? -0.531 -37.281 -8.109 1 40 47 GLU B O 1
ATOM 4596 N N . PRO B 1 48 ? -0.655 -39.5 -7.828 1 41.75 48 PRO B N 1
ATOM 4597 C CA . PRO B 1 48 ? -0.574 -39.281 -6.379 1 41.75 48 PRO B CA 1
ATOM 4598 C C . PRO B 1 48 ? 0.58 -38.375 -5.98 1 41.75 48 PRO B C 1
ATOM 4600 O O . PRO B 1 48 ? 1.642 -38.375 -6.605 1 41.75 48 PRO B O 1
ATOM 4603 N N . THR B 1 49 ? 0.361 -37.312 -5.43 1 44.88 49 THR B N 1
ATOM 4604 C CA . THR B 1 49 ? 1.464 -36.625 -4.773 1 44.88 49 THR B CA 1
ATOM 4605 C C . THR B 1 49 ? 2.391 -37.625 -4.074 1 44.88 49 THR B C 1
ATOM 4607 O O . THR B 1 49 ? 2.016 -38.781 -3.844 1 44.88 49 THR B O 1
ATOM 4610 N N . ASP B 1 50 ? 3.654 -37.375 -4.078 1 41.75 50 ASP B N 1
ATOM 4611 C CA . ASP B 1 50 ? 4.652 -38.312 -3.557 1 41.75 50 ASP B CA 1
ATOM 4612 C C . ASP B 1 50 ? 4.105 -39.094 -2.363 1 41.75 50 ASP B C 1
ATOM 4614 O O . ASP B 1 50 ? 4.281 -40.312 -2.273 1 41.75 50 ASP B O 1
ATOM 4618 N N . ASP B 1 51 ? 3.434 -38.406 -1.604 1 41.06 51 ASP B N 1
ATOM 4619 C CA . ASP B 1 51 ? 2.953 -39.062 -0.401 1 41.06 51 ASP B CA 1
ATOM 4620 C C . ASP B 1 51 ? 1.771 -39.969 -0.718 1 41.06 51 ASP B C 1
ATOM 4622 O O . ASP B 1 51 ? 1.668 -41.094 -0.173 1 41.06 51 ASP B O 1
ATOM 4626 N N . ALA B 1 52 ? 1.019 -39.531 -1.653 1 47.66 52 ALA B N 1
ATOM 4627 C CA . ALA B 1 52 ? -0.151 -40.344 -2.014 1 47.66 52 ALA B CA 1
ATOM 4628 C C . ALA B 1 52 ? 0.252 -41.562 -2.822 1 47.66 52 ALA B C 1
ATOM 4630 O O . ALA B 1 52 ? -0.382 -42.625 -2.721 1 47.66 52 ALA B O 1
ATOM 4631 N N . ALA B 1 53 ? 1.377 -41.406 -3.426 1 49.81 53 ALA B N 1
ATOM 4632 C CA . ALA B 1 53 ? 1.837 -42.5 -4.266 1 49.81 53 ALA B CA 1
ATOM 4633 C C . ALA B 1 53 ? 2.191 -43.719 -3.422 1 49.81 53 ALA B C 1
ATOM 4635 O O . ALA B 1 53 ? 1.832 -44.844 -3.768 1 49.81 53 ALA B O 1
ATOM 4636 N N . HIS B 1 54 ? 2.822 -43.438 -2.367 1 50.41 54 HIS B N 1
ATOM 4637 C CA . HIS B 1 54 ? 3.215 -44.531 -1.5 1 50.41 54 HIS B CA 1
ATOM 4638 C C . HIS B 1 54 ? 1.995 -45.219 -0.901 1 50.41 54 HIS B C 1
ATOM 4640 O O . HIS B 1 54 ? 1.956 -46.469 -0.807 1 50.41 54 HIS B O 1
ATOM 4646 N N . PHE B 1 55 ? 1.052 -44.469 -0.554 1 57.22 55 PHE B N 1
ATOM 4647 C CA . PHE B 1 55 ? -0.168 -45 0.03 1 57.22 55 PHE B CA 1
ATOM 4648 C C . PHE B 1 55 ? -0.912 -45.875 -0.979 1 57.22 55 PHE B C 1
ATOM 4650 O O . PHE B 1 55 ? -1.342 -46.969 -0.656 1 57.22 55 PHE B O 1
ATOM 4657 N N . VAL B 1 56 ? -0.926 -45.406 -2.109 1 60.91 56 VAL B N 1
ATOM 4658 C CA . VAL B 1 56 ? -1.665 -46.125 -3.152 1 60.91 56 VAL B CA 1
ATOM 4659 C C . VAL B 1 56 ? -0.964 -47.438 -3.482 1 60.91 56 VAL B C 1
ATOM 4661 O O . VAL B 1 56 ? -1.615 -48.469 -3.643 1 60.91 56 VAL B O 1
ATOM 4664 N N . GLN B 1 57 ? 0.285 -47.25 -3.459 1 57.69 57 GLN B N 1
ATOM 4665 C CA . GLN B 1 57 ? 1.051 -48.469 -3.732 1 57.69 57 GLN B CA 1
ATOM 4666 C C . GLN B 1 57 ? 0.846 -49.5 -2.637 1 57.69 57 GLN B C 1
ATOM 4668 O O . GLN B 1 57 ? 0.672 -50.688 -2.924 1 57.69 57 GLN B O 1
ATOM 4673 N N . ALA B 1 58 ? 0.899 -49.031 -1.465 1 58.19 58 ALA B N 1
ATOM 4674 C CA . ALA B 1 58 ? 0.706 -49.938 -0.336 1 58.19 58 ALA B CA 1
ATOM 4675 C C . ALA B 1 58 ? -0.697 -50.531 -0.347 1 58.19 58 ALA B C 1
ATOM 4677 O O . ALA B 1 58 ? -0.875 -51.719 -0.053 1 58.19 58 ALA B O 1
ATOM 4678 N N . LEU B 1 59 ? -1.616 -49.781 -0.661 1 64.5 59 LEU B N 1
ATOM 4679 C CA . LEU B 1 59 ? -3.008 -50.219 -0.689 1 64.5 59 LEU B CA 1
ATOM 4680 C C . LEU B 1 59 ? -3.232 -51.25 -1.783 1 64.5 59 LEU B C 1
ATOM 4682 O O . LEU B 1 59 ? -3.924 -52.25 -1.567 1 64.5 59 LEU B O 1
ATOM 4686 N N . VAL B 1 60 ? -2.561 -50.969 -2.855 1 62.78 60 VAL B N 1
ATOM 4687 C CA . VAL B 1 60 ? -2.781 -51.844 -4.008 1 62.78 60 VAL B CA 1
ATOM 4688 C C . VAL B 1 60 ? -1.965 -53.125 -3.852 1 62.78 60 VAL B C 1
ATOM 4690 O O . VAL B 1 60 ? -2.408 -54.219 -4.254 1 62.78 60 VAL B O 1
ATOM 4693 N N . SER B 1 61 ? -0.81 -52.906 -3.277 1 56.75 61 SER B N 1
ATOM 4694 C CA . SER B 1 61 ? 0.102 -54.062 -3.219 1 56.75 61 SER B CA 1
ATOM 4695 C C . SER B 1 61 ? -0.27 -55 -2.084 1 56.75 61 SER B C 1
ATOM 4697 O O . SER B 1 61 ? 0.128 -56.156 -2.088 1 56.75 61 SER B O 1
ATOM 4699 N N . THR B 1 62 ? -0.835 -54.469 -1.054 1 52.25 62 THR B N 1
ATOM 4700 C CA . THR B 1 62 ? -1.11 -55.406 0.044 1 52.25 62 THR B CA 1
ATOM 4701 C C . THR B 1 62 ? -2.168 -56.406 -0.359 1 52.25 62 THR B C 1
ATOM 4703 O O . THR B 1 62 ? -3.201 -56.062 -0.928 1 52.25 62 THR B O 1
ATOM 4706 N N . ALA B 1 63 ? -1.815 -57.719 -0.532 1 50 63 ALA B N 1
ATOM 4707 C CA . ALA B 1 63 ? -2.439 -58.938 -1.069 1 50 63 ALA B CA 1
ATOM 4708 C C . ALA B 1 63 ? -3.75 -59.25 -0.353 1 50 63 ALA B C 1
ATOM 4710 O O . ALA B 1 63 ? -4.676 -59.812 -0.948 1 50 63 ALA B O 1
ATOM 4711 N N . GLN B 1 64 ? -3.846 -59.156 1.065 1 52.44 64 GLN B N 1
ATOM 4712 C CA . GLN B 1 64 ? -4.93 -59.969 1.639 1 52.44 64 GLN B CA 1
ATOM 4713 C C . GLN B 1 64 ? -6.191 -59.125 1.817 1 52.44 64 GLN B C 1
ATOM 4715 O O . GLN B 1 64 ? -6.133 -58 2.348 1 52.44 64 GLN B O 1
ATOM 4720 N N . VAL B 1 65 ? -7.262 -59.312 1.106 1 54.62 65 VAL B N 1
ATOM 4721 C CA . VAL B 1 65 ? -8.602 -58.75 1.021 1 54.62 65 VAL B CA 1
ATOM 4722 C C . VAL B 1 65 ? -9.125 -58.438 2.422 1 54.62 65 VAL B C 1
ATOM 4724 O O . VAL B 1 65 ? -9.805 -57.438 2.627 1 54.62 65 VAL B O 1
ATOM 4727 N N . SER B 1 66 ? -8.703 -59.219 3.424 1 55.56 66 SER B N 1
ATOM 4728 C CA . SER B 1 66 ? -9.359 -59.156 4.727 1 55.56 66 SER B CA 1
ATOM 4729 C C . SER B 1 66 ? -8.648 -58.188 5.664 1 55.56 66 SER B C 1
ATOM 4731 O O . SER B 1 66 ? -9.086 -57.969 6.797 1 55.56 66 SER B O 1
ATOM 4733 N N . ASP B 1 67 ? -7.75 -57.469 5.141 1 56 67 ASP B N 1
ATOM 4734 C CA . ASP B 1 67 ? -6.832 -56.781 6.031 1 56 67 ASP B CA 1
ATOM 4735 C C . ASP B 1 67 ? -7.453 -55.469 6.543 1 56 67 ASP B C 1
ATOM 4737 O O . ASP B 1 67 ? -7.051 -54.969 7.59 1 56 67 ASP B O 1
ATOM 4741 N N . LEU B 1 68 ? -8.57 -55.031 5.789 1 61.53 68 LEU B N 1
ATOM 4742 C CA . LEU B 1 68 ? -9.07 -53.719 6.207 1 61.53 68 LEU B CA 1
ATOM 4743 C C . LEU B 1 68 ? -10.523 -53.812 6.648 1 61.53 68 LEU B C 1
ATOM 4745 O O . LEU B 1 68 ? -11.266 -52.844 6.562 1 61.53 68 LEU B O 1
ATOM 4749 N N . GLN B 1 69 ? -10.852 -55 7.062 1 64.56 69 GLN B N 1
ATOM 4750 C CA . GLN B 1 69 ? -12.242 -55.281 7.41 1 64.56 69 GLN B CA 1
ATOM 4751 C C . GLN B 1 69 ? -12.703 -54.375 8.57 1 64.56 69 GLN B C 1
ATOM 4753 O O . GLN B 1 69 ? -13.883 -54.062 8.688 1 64.56 69 GLN B O 1
ATOM 4758 N N . ASP B 1 70 ? -11.789 -53.906 9.328 1 62.66 70 ASP B N 1
ATOM 4759 C CA . ASP B 1 70 ? -12.164 -53.094 10.492 1 62.66 70 ASP B CA 1
ATOM 4760 C C . ASP B 1 70 ? -11.945 -51.594 10.219 1 62.66 70 ASP B C 1
ATOM 4762 O O . ASP B 1 70 ? -11.961 -50.781 11.141 1 62.66 70 ASP B O 1
ATOM 4766 N N . VAL B 1 71 ? -11.758 -51.344 8.961 1 64.81 71 VAL B N 1
ATOM 4767 C CA . VAL B 1 71 ? -11.5 -49.969 8.602 1 64.81 71 VAL B CA 1
ATOM 4768 C C . VAL B 1 71 ? -12.727 -49.344 7.926 1 64.81 71 VAL B C 1
ATOM 4770 O O . VAL B 1 71 ? -13.32 -49.969 7.039 1 64.81 71 VAL B O 1
ATOM 4773 N N . SER B 1 72 ? -13.273 -48.281 8.547 1 70.88 72 SER B N 1
ATOM 4774 C CA . SER B 1 72 ? -14.266 -47.469 7.867 1 70.88 72 SER B CA 1
ATOM 4775 C C . SER B 1 72 ? -13.625 -46.281 7.152 1 70.88 72 SER B C 1
ATOM 4777 O O . SER B 1 72 ? -12.633 -45.75 7.629 1 70.88 72 SER B O 1
ATOM 4779 N N . PHE B 1 73 ? -14.141 -46.031 5.961 1 71.81 73 PHE B N 1
ATOM 4780 C CA . PHE B 1 73 ? -13.461 -45 5.211 1 71.81 73 PHE B CA 1
ATOM 4781 C C . PHE B 1 73 ? -14.461 -44.125 4.457 1 71.81 73 PHE B C 1
ATOM 4783 O O . PHE B 1 73 ? -15.609 -44.5 4.266 1 71.81 73 PHE B O 1
ATOM 4790 N N . ALA B 1 74 ? -14.117 -42.906 4.207 1 76.5 74 ALA B N 1
ATOM 4791 C CA . ALA B 1 74 ? -14.719 -42 3.244 1 76.5 74 ALA B CA 1
ATOM 4792 C C . ALA B 1 74 ? -13.648 -41.25 2.439 1 76.5 74 ALA B C 1
ATOM 4794 O O . ALA B 1 74 ? -12.641 -40.812 2.994 1 76.5 74 ALA B O 1
ATOM 4795 N N . VAL B 1 75 ? -13.828 -41.25 1.139 1 74.94 75 VAL B N 1
ATOM 4796 C CA . VAL B 1 75 ? -12.82 -40.656 0.267 1 74.94 75 VAL B CA 1
ATOM 4797 C C . VAL B 1 75 ? -13.391 -39.438 -0.417 1 74.94 75 VAL B C 1
ATOM 4799 O O . VAL B 1 75 ? -14.516 -39.438 -0.915 1 74.94 75 VAL B O 1
ATOM 4802 N N . PHE B 1 76 ? -12.664 -38.312 -0.23 1 74.81 76 PHE B N 1
ATOM 4803 C CA . PHE B 1 76 ? -12.953 -37.125 -1.028 1 74.81 76 PHE B CA 1
ATOM 4804 C C . PHE B 1 76 ? -11.844 -36.844 -2.035 1 74.81 76 PHE B C 1
ATOM 4806 O O . PHE B 1 76 ? -10.68 -36.719 -1.655 1 74.81 76 PHE B O 1
ATOM 4813 N N . GLY B 1 77 ? -12.234 -36.906 -3.273 1 70.38 77 GLY B N 1
ATOM 4814 C CA . GLY B 1 77 ? -11.258 -36.688 -4.328 1 70.38 77 GLY B CA 1
ATOM 4815 C C . GLY B 1 77 ? -11.281 -35.281 -4.891 1 70.38 77 GLY B C 1
ATOM 4816 O O . GLY B 1 77 ? -12.344 -34.75 -5.203 1 70.38 77 GLY B O 1
ATOM 4817 N N . ALA B 1 78 ? -10.156 -34.656 -4.734 1 65.88 78 ALA B N 1
ATOM 4818 C CA . ALA B 1 78 ? -9.977 -33.375 -5.418 1 65.88 78 ALA B CA 1
ATOM 4819 C C . ALA B 1 78 ? -9.266 -33.562 -6.758 1 65.88 78 ALA B C 1
ATOM 4821 O O . ALA B 1 78 ? -8.117 -34.031 -6.801 1 65.88 78 ALA B O 1
ATOM 4822 N N . GLY B 1 79 ? -10.047 -33.5 -7.816 1 61 79 GLY B N 1
ATOM 4823 C CA . GLY B 1 79 ? -9.477 -33.656 -9.148 1 61 79 GLY B CA 1
ATOM 4824 C C . GLY B 1 79 ? -9.594 -32.406 -10.008 1 61 79 GLY B C 1
ATOM 4825 O O . GLY B 1 79 ? -10.188 -31.422 -9.586 1 61 79 GLY B O 1
ATOM 4826 N N . ASN B 1 80 ? -8.789 -32.375 -10.977 1 55.03 80 ASN B N 1
ATOM 4827 C CA . ASN B 1 80 ? -8.867 -31.344 -11.992 1 55.03 80 ASN B CA 1
ATOM 4828 C C . ASN B 1 80 ? -9.352 -31.891 -13.328 1 55.03 80 ASN B C 1
ATOM 4830 O O . ASN B 1 80 ? -8.648 -32.688 -13.961 1 55.03 80 ASN B O 1
ATOM 4834 N N . ARG B 1 81 ? -10.602 -31.516 -13.617 1 58.16 81 ARG B N 1
ATOM 4835 C CA . ARG B 1 81 ? -11.234 -32.062 -14.805 1 58.16 81 ARG B CA 1
ATOM 4836 C C . ARG B 1 81 ? -10.445 -31.734 -16.062 1 58.16 81 ARG B C 1
ATOM 4838 O O . ARG B 1 81 ? -10.633 -32.344 -17.109 1 58.16 81 ARG B O 1
ATOM 4845 N N . ASP B 1 82 ? -9.617 -30.719 -15.906 1 49.12 82 ASP B N 1
ATOM 4846 C CA . ASP B 1 82 ? -8.789 -30.391 -17.062 1 49.12 82 ASP B CA 1
ATOM 4847 C C . ASP B 1 82 ? -7.84 -31.547 -17.391 1 49.12 82 ASP B C 1
ATOM 4849 O O . ASP B 1 82 ? -7.316 -31.625 -18.5 1 49.12 82 ASP B O 1
ATOM 4853 N N . TRP B 1 83 ? -7.641 -32.344 -16.375 1 47.66 83 TRP B N 1
ATOM 4854 C CA . TRP B 1 83 ? -6.863 -33.562 -16.594 1 47.66 83 TRP B CA 1
ATOM 4855 C C . TRP B 1 83 ? -7.773 -34.781 -16.688 1 47.66 83 TRP B C 1
ATOM 4857 O O . TRP B 1 83 ? -7.918 -35.531 -15.719 1 47.66 83 TRP B O 1
ATOM 4867 N N . ALA B 1 84 ? -8.453 -34.844 -17.828 1 52.78 84 ALA B N 1
ATOM 4868 C CA . ALA B 1 84 ? -9.547 -35.781 -18.016 1 52.78 84 ALA B CA 1
ATOM 4869 C C . ALA B 1 84 ? -9.117 -37.219 -17.688 1 52.78 84 ALA B C 1
ATOM 4871 O O . ALA B 1 84 ? -9.859 -37.969 -17.031 1 52.78 84 ALA B O 1
ATOM 4872 N N . TYR B 1 85 ? -7.887 -37.531 -18.094 1 51.88 85 TYR B N 1
ATOM 4873 C CA . TYR B 1 85 ? -7.484 -38.938 -17.969 1 51.88 85 TYR B CA 1
ATOM 4874 C C . TYR B 1 85 ? -7.18 -39.281 -16.516 1 51.88 85 TYR B C 1
ATOM 4876 O O . TYR B 1 85 ? -7.312 -40.438 -16.109 1 51.88 85 TYR B O 1
ATOM 4884 N N . THR B 1 86 ? -6.902 -38.156 -15.836 1 56.66 86 THR B N 1
ATOM 4885 C CA . THR B 1 86 ? -6.48 -38.5 -14.484 1 56.66 86 THR B CA 1
ATOM 4886 C C . THR B 1 86 ? -7.449 -37.906 -13.453 1 56.66 86 THR B C 1
ATOM 4888 O O . THR B 1 86 ? -7.219 -38 -12.25 1 56.66 86 THR B O 1
ATOM 4891 N N . TYR B 1 87 ? -8.516 -37.469 -14.094 1 65.88 87 TYR B N 1
ATOM 4892 C CA . TYR B 1 87 ? -9.477 -36.844 -13.18 1 65.88 87 TYR B CA 1
ATOM 4893 C C . TYR B 1 87 ? -10.039 -37.875 -12.211 1 65.88 87 TYR B C 1
ATOM 4895 O O . TYR B 1 87 ? -10.688 -38.844 -12.625 1 65.88 87 TYR B O 1
ATOM 4903 N N . GLN B 1 88 ? -9.844 -37.844 -10.977 1 73.94 88 GLN B N 1
ATOM 4904 C CA . GLN B 1 88 ? -10.375 -38.594 -9.852 1 73.94 88 GLN B CA 1
ATOM 4905 C C . GLN B 1 88 ? -9.859 -40.031 -9.875 1 73.94 88 GLN B C 1
ATOM 4907 O O . GLN B 1 88 ? -10.406 -40.906 -9.195 1 73.94 88 GLN B O 1
ATOM 4912 N N . ARG B 1 89 ? -8.812 -40.281 -10.656 1 69.5 89 ARG B N 1
ATOM 4913 C CA . ARG B 1 89 ? -8.344 -41.625 -10.82 1 69.5 89 ARG B CA 1
ATOM 4914 C C . ARG B 1 89 ? -7.855 -42.219 -9.492 1 69.5 89 ARG B C 1
ATOM 4916 O O . ARG B 1 89 ? -8.234 -43.312 -9.117 1 69.5 89 ARG B O 1
ATOM 4923 N N . ILE B 1 90 ? -7.164 -41.406 -8.867 1 65.81 90 ILE B N 1
ATOM 4924 C CA . ILE B 1 90 ? -6.539 -41.938 -7.648 1 65.81 90 ILE B CA 1
ATOM 4925 C C . ILE B 1 90 ? -7.586 -42.031 -6.543 1 65.81 90 ILE B C 1
ATOM 4927 O O . ILE B 1 90 ? -7.695 -43.062 -5.887 1 65.81 90 ILE B O 1
ATOM 4931 N N . PRO B 1 91 ? -8.367 -40.969 -6.418 1 74.75 91 PRO B N 1
ATOM 4932 C CA . PRO B 1 91 ? -9.422 -41.125 -5.418 1 74.75 91 PRO B CA 1
ATOM 4933 C C . PRO B 1 91 ? -10.328 -42.344 -5.699 1 74.75 91 PRO B C 1
ATOM 4935 O O . PRO B 1 91 ? -10.734 -43.031 -4.773 1 74.75 91 PRO B O 1
ATOM 4938 N N . GLU B 1 92 ? -10.578 -42.594 -6.91 1 79.69 92 GLU B N 1
ATOM 4939 C CA . GLU B 1 92 ? -11.398 -43.719 -7.281 1 79.69 92 GLU B CA 1
ATOM 4940 C C . GLU B 1 92 ? -10.688 -45.031 -6.973 1 79.69 92 GLU B C 1
ATOM 4942 O O . GLU B 1 92 ? -11.312 -46 -6.496 1 79.69 92 GLU B O 1
ATOM 4947 N N . LEU B 1 93 ? -9.422 -45.031 -7.262 1 73.06 93 LEU B N 1
ATOM 4948 C CA . LEU B 1 93 ? -8.625 -46.219 -6.984 1 73.06 93 LEU B CA 1
ATOM 4949 C C . LEU B 1 93 ? -8.594 -46.5 -5.488 1 73.06 93 LEU B C 1
ATOM 4951 O O . LEU B 1 93 ? -8.758 -47.656 -5.07 1 73.06 93 LEU B O 1
ATOM 4955 N N . ILE B 1 94 ? -8.438 -45.5 -4.758 1 72.25 94 ILE B N 1
ATOM 4956 C CA . ILE B 1 94 ? -8.375 -45.656 -3.309 1 72.25 94 ILE B CA 1
ATOM 4957 C C . ILE B 1 94 ? -9.727 -46.125 -2.785 1 72.25 94 ILE B C 1
ATOM 4959 O O . ILE B 1 94 ? -9.789 -47.094 -2.018 1 72.25 94 ILE B O 1
ATOM 4963 N N . ASP B 1 95 ? -10.688 -45.531 -3.197 1 80.69 95 ASP B N 1
ATOM 4964 C CA . ASP B 1 95 ? -12.039 -45.844 -2.756 1 80.69 95 ASP B CA 1
ATOM 4965 C C . ASP B 1 95 ? -12.406 -47.281 -3.082 1 80.69 95 ASP B C 1
ATOM 4967 O O . ASP B 1 95 ? -12.852 -48.031 -2.205 1 80.69 95 ASP B O 1
ATOM 4971 N N . SER B 1 96 ? -12.109 -47.656 -4.254 1 82.75 96 SER B N 1
ATOM 4972 C CA . SER B 1 96 ? -12.461 -49 -4.707 1 82.75 96 SER B CA 1
ATOM 4973 C C . SER B 1 96 ? -11.602 -50.062 -4.031 1 82.75 96 SER B C 1
ATOM 4975 O O . SER B 1 96 ? -12.094 -51.125 -3.668 1 82.75 96 SER B O 1
ATOM 4977 N N . THR B 1 97 ? -10.375 -49.719 -3.885 1 75.25 97 THR B N 1
ATOM 4978 C CA . THR B 1 97 ? -9.461 -50.688 -3.293 1 75.25 97 THR B CA 1
ATOM 4979 C C . THR B 1 97 ? -9.789 -50.906 -1.821 1 75.25 97 THR B C 1
ATOM 4981 O O . THR B 1 97 ? -9.742 -52.062 -1.337 1 75.25 97 THR B O 1
ATOM 4984 N N . LEU B 1 98 ? -10.102 -49.875 -1.21 1 75.44 98 LEU B N 1
ATOM 4985 C CA . LEU B 1 98 ? -10.477 -50 0.195 1 75.44 98 LEU B CA 1
ATOM 4986 C C . LEU B 1 98 ? -11.711 -50.875 0.35 1 75.44 98 LEU B C 1
ATOM 4988 O O . LEU B 1 98 ? -11.766 -51.75 1.227 1 75.44 98 LEU B O 1
ATOM 4992 N N . GLU B 1 99 ? -12.602 -50.656 -0.49 1 81.81 99 GLU B N 1
ATOM 4993 C CA . GLU B 1 99 ? -13.812 -51.469 -0.466 1 81.81 99 GLU B CA 1
ATOM 4994 C C . GLU B 1 99 ? -13.516 -52.906 -0.788 1 81.81 99 GLU B C 1
ATOM 4996 O O . GLU B 1 99 ? -14.023 -53.812 -0.119 1 81.81 99 GLU B O 1
ATOM 5001 N N . GLN B 1 100 ? -12.664 -53.062 -1.69 1 81.44 100 GLN B N 1
ATOM 5002 C CA . GLN B 1 100 ? -12.297 -54.406 -2.117 1 81.44 100 GLN B CA 1
ATOM 5003 C C . GLN B 1 100 ? -11.547 -55.156 -1.016 1 81.44 100 GLN B C 1
ATOM 5005 O O . GLN B 1 100 ? -11.656 -56.375 -0.903 1 81.44 100 GLN B O 1
ATOM 5010 N N . LYS B 1 101 ? -10.922 -54.375 -0.294 1 75.75 101 LYS B N 1
ATOM 5011 C CA . LYS B 1 101 ? -10.102 -55 0.749 1 75.75 101 LYS B CA 1
ATOM 5012 C C . LYS B 1 101 ? -10.883 -55.125 2.053 1 75.75 101 LYS B C 1
ATOM 5014 O O . LYS B 1 101 ? -10.312 -55.438 3.098 1 75.75 101 LYS B O 1
ATOM 5019 N N . GLY B 1 102 ? -12.125 -54.781 1.936 1 74.88 102 GLY B N 1
ATOM 5020 C CA . GLY B 1 102 ? -13.023 -55.125 3.033 1 74.88 102 GLY B CA 1
ATOM 5021 C C . GLY B 1 102 ? -13.344 -53.938 3.922 1 74.88 102 GLY B C 1
ATOM 5022 O O . GLY B 1 102 ? -14.07 -54.094 4.906 1 74.88 102 GLY B O 1
ATOM 5023 N N . ALA B 1 103 ? -12.742 -52.781 3.699 1 73.56 103 ALA B N 1
ATOM 5024 C CA . ALA B 1 103 ? -13.062 -51.625 4.512 1 73.56 103 ALA B CA 1
ATOM 5025 C C . ALA B 1 103 ? -14.508 -51.188 4.309 1 73.56 103 ALA B C 1
ATOM 5027 O O . ALA B 1 103 ? -15.086 -51.406 3.244 1 73.56 103 ALA B O 1
ATOM 5028 N N . LYS B 1 104 ? -15.062 -50.656 5.305 1 78.38 104 LYS B N 1
ATOM 5029 C CA . LYS B 1 104 ? -16.453 -50.219 5.254 1 78.38 104 LYS B CA 1
ATOM 5030 C C . LYS B 1 104 ? -16.531 -48.75 4.781 1 78.38 104 LYS B C 1
ATOM 5032 O O . LYS B 1 104 ? -15.992 -47.844 5.422 1 78.38 104 LYS B O 1
ATOM 5037 N N . ARG B 1 105 ? -17.234 -48.594 3.721 1 81.44 105 ARG B N 1
ATOM 5038 C CA . ARG B 1 105 ? -17.453 -47.25 3.211 1 81.44 105 ARG B CA 1
ATOM 5039 C C . ARG B 1 105 ? -18.5 -46.531 4.047 1 81.44 105 ARG B C 1
ATOM 5041 O O . ARG B 1 105 ? -19.625 -47 4.191 1 81.44 105 ARG B O 1
ATOM 5048 N N . LEU B 1 106 ? -18.094 -45.406 4.578 1 75.56 106 LEU B N 1
ATOM 5049 C CA . LEU B 1 106 ? -19.016 -44.625 5.402 1 75.56 106 LEU B CA 1
ATOM 5050 C C . LEU B 1 106 ? -19.875 -43.688 4.539 1 75.56 106 LEU B C 1
ATOM 5052 O O . LEU B 1 106 ? -21.016 -43.406 4.898 1 75.56 106 LEU B O 1
ATOM 5056 N N . LEU B 1 107 ? -19.25 -43.188 3.537 1 81.62 107 LEU B N 1
ATOM 5057 C CA . LEU B 1 107 ? -19.891 -42.25 2.629 1 81.62 107 LEU B CA 1
ATOM 5058 C C . LEU B 1 107 ? -19.375 -42.406 1.204 1 81.62 107 LEU B C 1
ATOM 5060 O O . LEU B 1 107 ? -18.203 -42.719 0.996 1 81.62 107 LEU B O 1
ATOM 5064 N N . GLU B 1 108 ? -20.359 -42.219 0.377 1 87.75 108 GLU B N 1
ATOM 5065 C CA . GLU B 1 108 ? -19.953 -42.25 -1.023 1 87.75 108 GLU B CA 1
ATOM 5066 C C . GLU B 1 108 ? -18.844 -41.25 -1.307 1 87.75 108 GLU B C 1
ATOM 5068 O O . GLU B 1 108 ? -18.812 -40.156 -0.745 1 87.75 108 GLU B O 1
ATOM 5073 N N . ARG B 1 109 ? -17.969 -41.719 -2.164 1 83.81 109 ARG B N 1
ATOM 5074 C CA . ARG B 1 109 ? -16.812 -40.906 -2.51 1 83.81 109 ARG B CA 1
ATOM 5075 C C . ARG B 1 109 ? -17.266 -39.531 -2.984 1 83.81 109 ARG B C 1
ATOM 5077 O O . ARG B 1 109 ? -18.156 -39.406 -3.828 1 83.81 109 ARG B O 1
ATOM 5084 N N . GLY B 1 110 ? -16.688 -38.469 -2.307 1 79.5 110 GLY B N 1
ATOM 5085 C CA . GLY B 1 110 ? -16.906 -37.125 -2.77 1 79.5 110 GLY B CA 1
ATOM 5086 C C . GLY B 1 110 ? -15.938 -36.688 -3.852 1 79.5 110 GLY B C 1
ATOM 5087 O O . GLY B 1 110 ? -14.867 -37.281 -3.996 1 79.5 110 GLY B O 1
ATOM 5088 N N . GLU B 1 111 ? -16.422 -35.844 -4.66 1 77.69 111 GLU B N 1
ATOM 5089 C CA . GLU B 1 111 ? -15.57 -35.344 -5.738 1 77.69 111 GLU B CA 1
ATOM 5090 C C . GLU B 1 111 ? -15.648 -33.844 -5.852 1 77.69 111 GLU B C 1
ATOM 5092 O O . GLU B 1 111 ? -16.719 -33.25 -5.664 1 77.69 111 GLU B O 1
ATOM 5097 N N . ALA B 1 112 ? -14.477 -33.219 -5.859 1 70.69 112 ALA B N 1
ATOM 5098 C CA . ALA B 1 112 ? -14.43 -31.797 -6.18 1 70.69 112 ALA B CA 1
ATOM 5099 C C . ALA B 1 112 ? -13.461 -31.531 -7.332 1 70.69 112 ALA B C 1
ATOM 5101 O O . ALA B 1 112 ? -12.461 -32.219 -7.488 1 70.69 112 ALA B O 1
ATOM 5102 N N . ASP B 1 113 ? -13.938 -30.672 -8.195 1 63.72 113 ASP B N 1
ATOM 5103 C CA . ASP B 1 113 ? -13.086 -30.203 -9.289 1 63.72 113 ASP B CA 1
ATOM 5104 C C . ASP B 1 113 ? -12.312 -28.953 -8.883 1 63.72 113 ASP B C 1
ATOM 5106 O O . ASP B 1 113 ? -12.898 -27.953 -8.484 1 63.72 113 ASP B O 1
ATOM 5110 N N . ALA B 1 114 ? -11.016 -29.156 -8.992 1 55.56 114 ALA B N 1
ATOM 5111 C CA . ALA B 1 114 ? -10.133 -28.062 -8.578 1 55.56 114 ALA B CA 1
ATOM 5112 C C . ALA B 1 114 ? -10.305 -26.844 -9.484 1 55.56 114 ALA B C 1
ATOM 5114 O O . ALA B 1 114 ? -9.922 -25.734 -9.109 1 55.56 114 ALA B O 1
ATOM 5115 N N . ARG B 1 115 ? -10.766 -27.078 -10.797 1 50.31 115 ARG B N 1
ATOM 511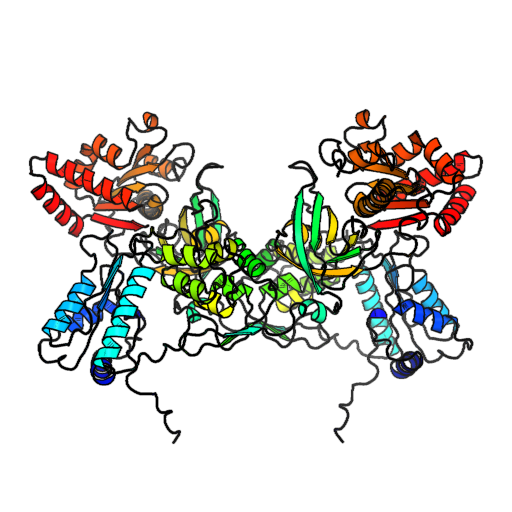6 C CA . ARG B 1 115 ? -10.961 -25.969 -11.734 1 50.31 115 ARG B CA 1
ATOM 5117 C C . ARG B 1 115 ? -12.062 -25.031 -11.242 1 50.31 115 ARG B C 1
ATOM 5119 O O . ARG B 1 115 ? -12.086 -23.859 -11.609 1 50.31 115 ARG B O 1
ATOM 5126 N N . GLY B 1 116 ? -12.945 -25.609 -10.516 1 50.47 116 GLY B N 1
ATOM 5127 C CA . GLY B 1 116 ? -14.164 -24.828 -10.359 1 50.47 116 GLY B CA 1
ATOM 5128 C C . GLY B 1 116 ? -14.25 -24.109 -9.023 1 50.47 116 GLY B C 1
ATOM 5129 O O . GLY B 1 116 ? -13.523 -24.438 -8.086 1 50.47 116 GLY B O 1
ATOM 5130 N N . ASP B 1 117 ? -15.016 -23 -9.078 1 50.97 117 ASP B N 1
ATOM 5131 C CA . ASP B 1 117 ? -15.344 -22.109 -7.965 1 50.97 117 ASP B CA 1
ATOM 5132 C C . ASP B 1 117 ? -16.078 -22.875 -6.855 1 50.97 117 ASP B C 1
ATOM 5134 O O . ASP B 1 117 ? -16.328 -22.312 -5.785 1 50.97 117 ASP B O 1
ATOM 5138 N N . LYS B 1 118 ? -16.188 -24.219 -7.191 1 58.25 118 LYS B N 1
ATOM 5139 C CA . LYS B 1 118 ? -17.094 -24.875 -6.254 1 58.25 118 LYS B CA 1
ATOM 5140 C C . LYS B 1 118 ? -16.359 -25.891 -5.402 1 58.25 118 LYS B C 1
ATOM 5142 O O . LYS B 1 118 ? -16.969 -26.828 -4.871 1 58.25 118 LYS B O 1
ATOM 5147 N N . PHE B 1 119 ? -15.031 -25.781 -5.422 1 59.69 119 PHE B N 1
ATOM 5148 C CA . PHE B 1 119 ? -14.266 -26.766 -4.664 1 59.69 119 PHE B CA 1
ATOM 5149 C C . PHE B 1 119 ? -14.672 -26.766 -3.197 1 59.69 119 PHE B C 1
ATOM 5151 O O . PHE B 1 119 ? -15.031 -27.797 -2.643 1 59.69 119 PHE B O 1
ATOM 5158 N N . THR B 1 120 ? -14.672 -25.578 -2.709 1 60 120 THR B N 1
ATOM 5159 C CA . THR B 1 120 ? -14.969 -25.453 -1.286 1 60 120 THR B CA 1
ATOM 5160 C C . THR B 1 120 ? -16.406 -25.891 -1 1 60 120 THR B C 1
ATOM 5162 O O . THR B 1 120 ? -16.672 -26.547 0.002 1 60 120 THR B O 1
ATOM 5165 N N . GLU B 1 121 ? -17.203 -25.5 -1.924 1 64.12 121 GLU B N 1
ATOM 5166 C CA . GLU B 1 121 ? -18.609 -25.859 -1.747 1 64.12 121 GLU B CA 1
ATOM 5167 C C . GLU B 1 121 ? -18.812 -27.375 -1.782 1 64.12 121 GLU B C 1
ATOM 5169 O O . GLU B 1 121 ? -19.562 -27.922 -0.974 1 64.12 121 GLU B O 1
ATOM 5174 N N . SER B 1 122 ? -18.109 -27.953 -2.744 1 68.44 122 SER B N 1
ATOM 5175 C CA . SER B 1 122 ? -18.234 -29.406 -2.889 1 68.44 122 SER B CA 1
ATOM 5176 C C . SER B 1 122 ? -17.734 -30.125 -1.646 1 68.44 122 SER B C 1
ATOM 5178 O O . SER B 1 122 ? -18.344 -31.094 -1.198 1 68.44 122 SER B O 1
ATOM 5180 N N . PHE B 1 123 ? -16.75 -29.578 -1.177 1 68.88 123 PHE B N 1
ATOM 5181 C CA . PHE B 1 123 ? -16.188 -30.188 0.022 1 68.88 123 PHE B CA 1
ATOM 5182 C C . PHE B 1 123 ? -17.094 -29.969 1.221 1 68.88 123 PHE B C 1
ATOM 5184 O O . PHE B 1 123 ? -17.328 -30.875 2.016 1 68.88 123 PHE B O 1
ATOM 5191 N N . ASP B 1 124 ? -17.594 -28.781 1.229 1 65.19 124 ASP B N 1
ATOM 5192 C CA . ASP B 1 124 ? -18.469 -28.469 2.344 1 65.19 124 ASP B CA 1
ATOM 5193 C C . ASP B 1 124 ? -19.688 -29.391 2.352 1 65.19 124 ASP B C 1
ATOM 5195 O O . ASP B 1 124 ? -20.078 -29.906 3.404 1 65.19 124 ASP B O 1
ATOM 5199 N N . GLU B 1 125 ? -20.188 -29.547 1.249 1 72.88 125 GLU B N 1
ATOM 5200 C CA . GLU B 1 125 ? -21.359 -30.406 1.122 1 72.88 125 GLU B CA 1
ATOM 5201 C C . GLU B 1 125 ? -21.031 -31.844 1.503 1 72.88 125 GLU B C 1
ATOM 5203 O O . GLU B 1 125 ? -21.797 -32.5 2.213 1 72.88 125 GLU B O 1
ATOM 5208 N N . TRP B 1 126 ? -19.891 -32.25 0.983 1 77.44 126 TRP B N 1
ATOM 5209 C CA . TRP B 1 126 ? -19.453 -33.625 1.29 1 77.44 126 TRP B CA 1
ATOM 5210 C C . TRP B 1 126 ? -19.172 -33.781 2.779 1 77.44 126 TRP B C 1
ATOM 5212 O O . TRP B 1 126 ? -19.531 -34.781 3.389 1 77.44 126 TRP B O 1
ATOM 5222 N N . GLU B 1 127 ? -18.594 -32.781 3.291 1 68.62 127 GLU B N 1
ATOM 5223 C CA . GLU B 1 127 ? -18.266 -32.812 4.711 1 68.62 127 GLU B CA 1
ATOM 5224 C C . GLU B 1 127 ? -19.516 -32.875 5.578 1 68.62 127 GLU B C 1
ATOM 5226 O O . GLU B 1 127 ? -19.547 -33.594 6.582 1 68.62 127 GLU B O 1
ATOM 5231 N N . GLU B 1 128 ? -20.453 -32.156 5.207 1 68.69 128 GLU B N 1
ATOM 5232 C CA . GLU B 1 128 ? -21.719 -32.219 5.93 1 68.69 128 GLU B CA 1
ATOM 5233 C C . GLU B 1 128 ? -22.297 -33.625 5.922 1 68.69 128 GLU B C 1
ATOM 5235 O O . GLU B 1 128 ? -22.781 -34.125 6.953 1 68.69 128 GLU B O 1
ATOM 5240 N N . LYS B 1 129 ? -22.234 -34.188 4.754 1 77.56 129 LYS B N 1
ATOM 5241 C CA . LYS B 1 129 ? -22.734 -35.531 4.621 1 77.56 129 LYS B CA 1
ATOM 5242 C C . LYS B 1 129 ? -21.891 -36.531 5.434 1 77.56 129 LYS B C 1
ATOM 5244 O O . LYS B 1 129 ? -22.422 -37.469 6.004 1 77.56 129 LYS B O 1
ATOM 5249 N N . LEU B 1 130 ? -20.672 -36.188 5.391 1 73.31 130 LEU B N 1
ATOM 5250 C CA . LEU B 1 130 ? -19.781 -37.031 6.16 1 73.31 130 LEU B CA 1
ATOM 5251 C C . LEU B 1 130 ? -20.109 -36.969 7.648 1 73.31 130 LEU B C 1
ATOM 5253 O O . LEU B 1 130 ? -20.219 -38 8.305 1 73.31 130 LEU B O 1
ATOM 5257 N N . TRP B 1 131 ? -20.359 -35.781 8.07 1 66.69 131 TRP B N 1
ATOM 5258 C CA . TRP B 1 131 ? -20.656 -35.625 9.492 1 66.69 131 TRP B CA 1
ATOM 5259 C C . TRP B 1 131 ? -21.984 -36.312 9.836 1 66.69 131 TRP B C 1
ATOM 5261 O O . TRP B 1 131 ? -22.125 -36.906 10.898 1 66.69 131 TRP B O 1
ATOM 5271 N N . ALA B 1 132 ? -22.875 -36.188 9 1 73.31 132 ALA B N 1
ATOM 5272 C CA . ALA B 1 132 ? -24.141 -36.844 9.203 1 73.31 132 ALA B CA 1
ATOM 5273 C C . ALA B 1 132 ? -23.953 -38.375 9.266 1 73.31 132 ALA B C 1
ATOM 5275 O O . ALA B 1 132 ? -24.547 -39.031 10.125 1 73.31 132 ALA B O 1
ATOM 5276 N N . ALA B 1 133 ? -23.109 -38.875 8.375 1 73.38 133 ALA B N 1
ATOM 5277 C CA . ALA B 1 133 ? -22.844 -40.312 8.328 1 73.38 133 ALA B CA 1
ATOM 5278 C C . ALA B 1 133 ? -22.125 -40.781 9.594 1 73.38 133 ALA B C 1
ATOM 5280 O O . ALA B 1 133 ? -22.438 -41.844 10.141 1 73.38 133 ALA B O 1
ATOM 5281 N N . LEU B 1 134 ? -21.266 -39.969 9.984 1 66.94 134 LEU B N 1
ATOM 5282 C CA . LEU B 1 134 ? -20.5 -40.281 11.188 1 66.94 134 LEU B CA 1
ATOM 5283 C C . LEU B 1 134 ? -21.391 -40.25 12.422 1 66.94 134 LEU B C 1
ATOM 5285 O O . LEU B 1 134 ? -21.266 -41.125 13.305 1 66.94 134 LEU B O 1
ATOM 5289 N N . SER B 1 135 ? -22.172 -39.281 12.383 1 67.12 135 SER B N 1
ATOM 5290 C CA . SER B 1 135 ? -23.109 -39.188 13.5 1 67.12 135 SER B CA 1
ATOM 5291 C C . SER B 1 135 ? -24.016 -40.406 13.578 1 67.12 135 SER B C 1
ATOM 5293 O O . SER B 1 135 ? -24.281 -40.906 14.664 1 67.12 135 SER B O 1
ATOM 5295 N N . LYS B 1 136 ? -24.422 -40.719 12.531 1 73.56 136 LYS B N 1
ATOM 5296 C CA . LYS B 1 136 ? -25.312 -41.875 12.461 1 73.56 136 LYS B CA 1
ATOM 5297 C C . LYS B 1 136 ? -24.562 -43.156 12.844 1 73.56 136 LYS B C 1
ATOM 5299 O O . LYS B 1 136 ? -25.078 -44 13.609 1 73.56 136 LYS B O 1
ATOM 5304 N N . GLU B 1 137 ? -23.406 -43.281 12.328 1 66.31 137 GLU B N 1
ATOM 5305 C CA . GLU B 1 137 ? -22.625 -44.5 12.516 1 66.31 137 GLU B CA 1
ATOM 5306 C C . GLU B 1 137 ? -22.125 -44.625 13.953 1 66.31 137 GLU B C 1
ATOM 5308 O O . GLU B 1 137 ? -22.125 -45.719 14.531 1 66.31 137 GLU B O 1
ATOM 5313 N N . TYR B 1 138 ? -21.734 -43.531 14.43 1 62.44 138 TYR B N 1
ATOM 5314 C CA . TYR B 1 138 ? -21.094 -43.625 15.742 1 62.44 138 TYR B CA 1
ATOM 5315 C C . TYR B 1 138 ? -22 -43.031 16.812 1 62.44 138 TYR B C 1
ATOM 5317 O O . TYR B 1 138 ? -21.594 -42.906 17.984 1 62.44 138 TYR B O 1
ATOM 5325 N N . ASN B 1 139 ? -23.234 -42.781 16.453 1 58.66 139 ASN B N 1
ATOM 5326 C CA . ASN B 1 139 ? -24.25 -42.25 17.359 1 58.66 139 ASN B CA 1
ATOM 5327 C C . ASN B 1 139 ? -23.719 -41.031 18.125 1 58.66 139 ASN B C 1
ATOM 5329 O O . ASN B 1 139 ? -23.828 -41 19.359 1 58.66 139 ASN B O 1
ATOM 5333 N N . ILE B 1 140 ? -22.891 -40.375 17.516 1 55.34 140 ILE B N 1
ATOM 5334 C CA . ILE B 1 140 ? -22.406 -39.156 18.141 1 55.34 140 ILE B CA 1
ATOM 5335 C C . ILE B 1 140 ? -23.328 -38 17.766 1 55.34 140 ILE B C 1
ATOM 5337 O O . ILE B 1 140 ? -23.734 -37.844 16.609 1 55.34 140 ILE B O 1
ATOM 5341 N N . GLU B 1 141 ? -24.062 -37.594 18.812 1 49.5 141 GLU B N 1
ATOM 5342 C CA . GLU B 1 141 ? -24.844 -36.375 18.578 1 49.5 141 GLU B CA 1
ATOM 5343 C C . GLU B 1 141 ? -23.969 -35.281 17.969 1 49.5 141 GLU B C 1
ATOM 5345 O O . GLU B 1 141 ? -22.844 -35.062 18.406 1 49.5 141 GLU B O 1
ATOM 5350 N N . PRO B 1 142 ? -24.234 -35.156 16.734 1 41.91 142 PRO B N 1
ATOM 5351 C CA . PRO B 1 142 ? -23.5 -34 16.266 1 41.91 142 PRO B CA 1
ATOM 5352 C C . PRO B 1 142 ? -23.359 -32.906 17.344 1 41.91 142 PRO B C 1
ATOM 5354 O O . PRO B 1 142 ? -24.359 -32.406 17.844 1 41.91 142 PRO B O 1
ATOM 5357 N N . LYS B 1 143 ? -22.734 -33.312 18.469 1 42.81 143 LYS B N 1
ATOM 5358 C CA . LYS B 1 143 ? -22.578 -32.125 19.281 1 42.81 143 LYS B CA 1
ATOM 5359 C C . LYS B 1 143 ? -22.453 -30.875 18.422 1 42.81 143 LYS B C 1
ATOM 5361 O O . LYS B 1 143 ? -21.875 -30.938 17.328 1 42.81 143 LYS B O 1
ATOM 5366 N N . GLU B 1 144 ? -23.391 -30.047 18.625 1 37.91 144 GLU B N 1
ATOM 5367 C CA . GLU B 1 144 ? -23.219 -28.75 17.984 1 37.91 144 GLU B CA 1
ATOM 5368 C C . GLU B 1 144 ? -21.766 -28.5 17.609 1 37.91 144 GLU B C 1
ATOM 5370 O O . GLU B 1 144 ? -20.875 -28.547 18.469 1 37.91 144 GLU B O 1
ATOM 5375 N N . LEU B 1 145 ? -21.219 -29.312 16.594 1 38.62 145 LEU B N 1
ATOM 5376 C CA . LEU B 1 145 ? -19.922 -28.766 16.172 1 38.62 145 LEU B CA 1
ATOM 5377 C C . LEU B 1 145 ? -19.641 -27.453 16.891 1 38.62 145 LEU B C 1
ATOM 5379 O O . LEU B 1 145 ? -20.406 -26.5 16.781 1 38.62 145 LEU B O 1
ATOM 5383 N N . ASP B 1 146 ? -19.344 -27.641 18.047 1 40.22 146 ASP B N 1
ATOM 5384 C CA . ASP B 1 146 ? -18.859 -26.391 18.641 1 40.22 146 ASP B CA 1
ATOM 5385 C C . ASP B 1 146 ? -18.406 -25.406 17.562 1 40.22 146 ASP B C 1
ATOM 5387 O O . ASP B 1 146 ? -17.594 -25.766 16.703 1 40.22 146 ASP B O 1
ATOM 5391 N N . LYS B 1 147 ? -19.25 -24.672 17.109 1 45.31 147 LYS B N 1
ATOM 5392 C CA . LYS B 1 147 ? -18.875 -23.531 16.266 1 45.31 147 LYS B CA 1
ATOM 5393 C C . LYS B 1 147 ? -17.375 -23.266 16.328 1 45.31 147 LYS B C 1
ATOM 5395 O O . LYS B 1 147 ? -16.828 -23.047 17.422 1 45.31 147 LYS B O 1
ATOM 5400 N N . THR B 1 148 ? -16.469 -24.156 15.719 1 51.66 148 THR B N 1
ATOM 5401 C CA . THR B 1 148 ? -15.094 -23.766 15.484 1 51.66 148 THR B CA 1
ATOM 5402 C C . THR B 1 148 ? -14.93 -22.25 15.656 1 51.66 148 THR B C 1
ATOM 5404 O O . THR B 1 148 ? -15.086 -21.5 14.703 1 51.66 148 THR B O 1
ATOM 5407 N N . GLY B 1 149 ? -15.266 -21.875 16.797 1 62.91 149 GLY B N 1
ATOM 5408 C CA . GLY B 1 149 ? -15.352 -20.453 17.109 1 62.91 149 GLY B CA 1
ATOM 5409 C C . GLY B 1 149 ? -13.992 -19.797 17.266 1 62.91 149 GLY B C 1
ATOM 5410 O O . GLY B 1 149 ? -13.078 -20.375 17.844 1 62.91 149 GLY B O 1
ATOM 5411 N N . VAL B 1 150 ? -13.539 -19.047 16.312 1 82 150 VAL B N 1
ATOM 5412 C CA . VAL B 1 150 ? -12.398 -18.141 16.469 1 82 150 VAL B CA 1
ATOM 5413 C C . VAL B 1 150 ? -12.828 -16.906 17.266 1 82 150 VAL B C 1
ATOM 5415 O O . VAL B 1 150 ? -13.789 -16.219 16.891 1 82 150 VAL B O 1
ATOM 5418 N N . ASP B 1 151 ? -12.25 -16.891 18.469 1 87.88 151 ASP B N 1
ATOM 5419 C CA . ASP B 1 151 ? -12.469 -15.703 19.281 1 87.88 151 ASP B CA 1
ATOM 5420 C C . ASP B 1 151 ? -11.305 -14.727 19.156 1 87.88 151 ASP B C 1
ATOM 5422 O O . ASP B 1 151 ? -10.141 -15.125 19.25 1 87.88 151 ASP B O 1
ATOM 5426 N N . ILE B 1 152 ? -11.656 -13.523 18.906 1 92.06 152 ILE B N 1
ATOM 5427 C CA . ILE B 1 152 ? -10.641 -12.492 18.75 1 92.06 152 ILE B CA 1
ATOM 5428 C C . ILE B 1 152 ? -10.641 -11.578 19.984 1 92.06 152 ILE B C 1
ATOM 5430 O O . ILE B 1 152 ? -11.672 -11.016 20.344 1 92.06 152 ILE B O 1
ATOM 5434 N N . GLU B 1 153 ? -9.531 -11.523 20.594 1 92.31 153 GLU B N 1
ATOM 5435 C CA . GLU B 1 153 ? -9.336 -10.594 21.688 1 92.31 153 GLU B CA 1
ATOM 5436 C C . GLU B 1 153 ? -8.539 -9.375 21.25 1 92.31 153 GLU B C 1
ATOM 5438 O O . GLU B 1 153 ? -7.434 -9.508 20.719 1 92.31 153 GLU B O 1
ATOM 5443 N N . PHE B 1 154 ? -9.125 -8.234 21.438 1 91.94 154 PHE B N 1
ATOM 5444 C CA . PHE B 1 154 ? -8.398 -7 21.156 1 91.94 154 PHE B CA 1
ATOM 5445 C C . PHE B 1 154 ? -7.387 -6.707 22.25 1 91.94 154 PHE B C 1
ATOM 5447 O O . PHE B 1 154 ? -7.715 -6.762 23.438 1 91.94 154 PHE B O 1
ATOM 5454 N N . LEU B 1 155 ? -6.172 -6.469 21.75 1 89.56 155 LEU B N 1
ATOM 5455 C CA . LEU B 1 155 ? -5.109 -6.168 22.703 1 89.56 155 LEU B CA 1
ATOM 5456 C C . LEU B 1 155 ? -4.723 -4.691 22.641 1 89.56 155 LEU B C 1
ATOM 5458 O O . LEU B 1 155 ? -4.52 -4.145 21.562 1 89.56 155 LEU B O 1
ATOM 5462 N N . GLY B 1 156 ? -4.605 -4.09 23.828 1 84.5 156 GLY B N 1
ATOM 5463 C CA . GLY B 1 156 ? -4.207 -2.693 23.891 1 84.5 156 GLY B CA 1
ATOM 5464 C C . GLY B 1 156 ? -5.25 -1.746 23.328 1 84.5 156 GLY B C 1
ATOM 5465 O O . GLY B 1 156 ? -6.383 -2.148 23.078 1 84.5 156 GLY B O 1
ATOM 5466 N N . ALA B 1 157 ? -4.84 -0.441 23.312 1 84.56 157 ALA B N 1
ATOM 5467 C CA . ALA B 1 157 ? -5.699 0.587 22.734 1 84.56 157 ALA B CA 1
ATOM 5468 C C . ALA B 1 157 ? -5.32 0.855 21.266 1 84.56 157 ALA B C 1
ATOM 5470 O O . ALA B 1 157 ? -4.156 0.714 20.891 1 84.56 157 ALA B O 1
ATOM 5471 N N . PRO B 1 158 ? -6.32 1.19 20.531 1 85.25 158 PRO B N 1
ATOM 5472 C CA . PRO B 1 158 ? -6.035 1.523 19.125 1 85.25 158 PRO B CA 1
ATOM 5473 C C . PRO B 1 158 ? -5.117 2.734 18.984 1 85.25 158 PRO B C 1
ATOM 5475 O O . PRO B 1 158 ? -4.59 2.992 17.906 1 85.25 158 PRO B O 1
ATOM 5478 N N . THR B 1 159 ? -4.895 3.457 20.062 1 88.62 159 THR B N 1
ATOM 5479 C CA . THR B 1 159 ? -4.082 4.668 20.016 1 88.62 159 THR B CA 1
ATOM 5480 C C . THR B 1 159 ? -2.773 4.469 20.781 1 88.62 159 THR B C 1
ATOM 5482 O O . THR B 1 159 ? -2.113 5.441 21.156 1 88.62 159 THR B O 1
ATOM 5485 N N . ASP B 1 160 ? -2.385 3.246 20.953 1 90 160 ASP B N 1
ATOM 5486 C CA . ASP B 1 160 ? -1.187 2.939 21.734 1 90 160 ASP B CA 1
ATOM 5487 C C . ASP B 1 160 ? 0.055 3.551 21.094 1 90 160 ASP B C 1
ATOM 5489 O O . ASP B 1 160 ? 0.988 3.955 21.781 1 90 160 ASP B O 1
ATOM 5493 N N . ARG B 1 161 ? 0.061 3.613 19.859 1 93.69 161 ARG B N 1
ATOM 5494 C CA . ARG B 1 161 ? 1.213 4.18 19.172 1 93.69 161 ARG B CA 1
ATOM 5495 C C . ARG B 1 161 ? 1.455 5.625 19.594 1 93.69 161 ARG B C 1
ATOM 5497 O O . ARG B 1 161 ? 2.59 6.012 19.875 1 93.69 161 ARG B O 1
ATOM 5504 N N . ALA B 1 162 ? 0.375 6.398 19.672 1 92.5 162 ALA B N 1
ATOM 5505 C CA . ALA B 1 162 ? 0.485 7.793 20.094 1 92.5 162 ALA B CA 1
ATOM 5506 C C . ALA B 1 162 ? 1.036 7.895 21.5 1 92.5 162 ALA B C 1
ATOM 5508 O O . ALA B 1 162 ? 1.864 8.758 21.797 1 92.5 162 ALA B O 1
ATOM 5509 N N . THR B 1 163 ? 0.603 7.008 22.328 1 88.5 163 THR B N 1
ATOM 5510 C CA . THR B 1 163 ? 1.061 6.992 23.719 1 88.5 163 THR B CA 1
ATOM 5511 C C . THR B 1 163 ? 2.551 6.668 23.781 1 88.5 163 THR B C 1
ATOM 5513 O O . THR B 1 163 ? 3.299 7.328 24.516 1 88.5 163 THR B O 1
ATOM 5516 N N . THR B 1 164 ? 2.932 5.648 23.031 1 90.62 164 THR B N 1
ATOM 5517 C CA . THR B 1 164 ? 4.336 5.258 23 1 90.62 164 THR B CA 1
ATOM 5518 C C . THR B 1 164 ? 5.199 6.406 22.484 1 90.62 164 THR B C 1
ATOM 5520 O O . THR B 1 164 ? 6.316 6.613 22.969 1 90.62 164 THR B O 1
ATOM 5523 N N . LEU B 1 165 ? 4.664 7.168 21.594 1 91.12 165 LEU B N 1
ATOM 5524 C CA . LEU B 1 165 ? 5.359 8.297 20.984 1 91.12 165 LEU B CA 1
ATOM 5525 C C . LEU B 1 165 ? 5.258 9.539 21.875 1 91.12 165 LEU B C 1
ATOM 5527 O O . LEU B 1 165 ? 5.68 10.625 21.484 1 91.12 165 LEU B O 1
ATOM 5531 N N . ARG B 1 166 ? 4.594 9.398 22.984 1 81 166 ARG B N 1
ATOM 5532 C CA . ARG B 1 166 ? 4.43 10.461 23.969 1 81 166 ARG B CA 1
ATOM 5533 C C . ARG B 1 166 ? 3.562 11.586 23.422 1 81 166 ARG B C 1
ATOM 5535 O O . ARG B 1 166 ? 3.867 12.766 23.609 1 81 166 ARG B O 1
ATOM 5542 N N . GLN B 1 167 ? 2.57 11.125 22.656 1 80.44 167 GLN B N 1
ATOM 5543 C CA . GLN B 1 167 ? 1.559 12.008 22.094 1 80.44 167 GLN B CA 1
ATOM 5544 C C . GLN B 1 167 ? 0.152 11.492 22.391 1 80.44 167 GLN B C 1
ATOM 5546 O O . GLN B 1 167 ? -0.624 11.234 21.469 1 80.44 167 GLN B O 1
ATOM 5551 N N . PRO B 1 168 ? -0.235 11.383 23.641 1 77.5 168 PRO B N 1
ATOM 5552 C CA . PRO B 1 168 ? -1.371 10.562 24.062 1 77.5 168 PRO B CA 1
ATOM 5553 C C . PRO B 1 168 ? -2.717 11.195 23.719 1 77.5 168 PRO B C 1
ATOM 5555 O O . PRO B 1 168 ? -3.76 10.547 23.844 1 77.5 168 PRO B O 1
ATOM 5558 N N . ASP B 1 169 ? -2.873 12.336 23.234 1 81.75 169 ASP B N 1
ATOM 5559 C CA . ASP B 1 169 ? -4.176 12.977 23.094 1 81.75 169 ASP B CA 1
ATOM 5560 C C . ASP B 1 169 ? -4.801 12.672 21.734 1 81.75 169 ASP B C 1
ATOM 5562 O O . ASP B 1 169 ? -5.852 13.219 21.391 1 81.75 169 ASP B O 1
ATOM 5566 N N . SER B 1 170 ? -4.293 11.711 21.109 1 91.25 170 SER B N 1
ATOM 5567 C CA . SER B 1 170 ? -4.859 11.367 19.797 1 91.25 170 SER B CA 1
ATOM 5568 C C . SER B 1 170 ? -5.996 10.359 19.938 1 91.25 170 SER B C 1
ATOM 5570 O O . SER B 1 170 ? -6.008 9.555 20.875 1 91.25 170 SER B O 1
ATOM 5572 N N . ARG B 1 171 ? -6.988 10.461 19.188 1 94.19 171 ARG B N 1
ATOM 5573 C CA . ARG B 1 171 ? -8.109 9.531 19.094 1 94.19 171 ARG B CA 1
ATOM 5574 C C . ARG B 1 171 ? -8.383 9.172 17.641 1 94.19 171 ARG B C 1
ATOM 5576 O O . ARG B 1 171 ? -7.75 9.703 16.719 1 94.19 171 ARG B O 1
ATOM 5583 N N . LEU B 1 172 ? -9.336 8.219 17.516 1 95.06 172 LEU B N 1
ATOM 5584 C CA . LEU B 1 172 ? -9.555 7.695 16.172 1 95.06 172 LEU B CA 1
ATOM 5585 C C . LEU B 1 172 ? -10.734 8.391 15.5 1 95.06 172 LEU B C 1
ATOM 5587 O O . LEU B 1 172 ? -11.852 8.352 16.016 1 95.06 172 LEU B O 1
ATOM 5591 N N . GLY B 1 173 ? -10.453 9.086 14.383 1 96.94 173 GLY B N 1
ATOM 5592 C CA . GLY B 1 173 ? -11.477 9.555 13.469 1 96.94 173 GLY B CA 1
ATOM 5593 C C . GLY B 1 173 ? -11.555 8.734 12.195 1 96.94 173 GLY B C 1
ATOM 5594 O O . GLY B 1 173 ? -10.867 7.723 12.055 1 96.94 173 GLY B O 1
ATOM 5595 N N . SER B 1 174 ? -12.484 9.109 11.273 1 97.31 174 SER B N 1
ATOM 5596 C CA . SER B 1 174 ? -12.641 8.359 10.031 1 97.31 174 SER B CA 1
ATOM 5597 C C . SER B 1 174 ? -12.672 9.297 8.828 1 97.31 174 SER B C 1
ATOM 5599 O O . SER B 1 174 ? -13.133 10.438 8.93 1 97.31 174 SER B O 1
ATOM 5601 N N . VAL B 1 175 ? -12.219 8.789 7.746 1 98.31 175 VAL B N 1
ATOM 5602 C CA . VAL B 1 175 ? -12.211 9.555 6.504 1 98.31 175 VAL B CA 1
ATOM 5603 C C . VAL B 1 175 ? -13.586 9.492 5.844 1 98.31 175 VAL B C 1
ATOM 5605 O O . VAL B 1 175 ? -14.156 8.414 5.695 1 98.31 175 VAL B O 1
ATOM 5608 N N . ILE B 1 176 ? -14.047 10.609 5.449 1 98.12 176 ILE B N 1
ATOM 5609 C CA . ILE B 1 176 ? -15.336 10.688 4.77 1 98.12 176 ILE B CA 1
ATOM 5610 C C . ILE B 1 176 ? -15.117 10.906 3.275 1 98.12 176 ILE B C 1
ATOM 5612 O O . ILE B 1 176 ? -15.836 10.344 2.447 1 98.12 176 ILE B O 1
ATOM 5616 N N . GLU B 1 177 ? -14.164 11.711 2.973 1 98.12 177 GLU B N 1
ATOM 5617 C CA . GLU B 1 177 ? -13.891 12.047 1.579 1 98.12 177 GLU B CA 1
ATOM 5618 C C . GLU B 1 177 ? -12.43 12.453 1.387 1 98.12 177 GLU B C 1
ATOM 5620 O O . GLU B 1 177 ? -11.797 12.961 2.312 1 98.12 177 GLU B O 1
ATOM 5625 N N . ASN B 1 178 ? -11.891 12.156 0.248 1 98.5 178 ASN B N 1
ATOM 5626 C CA . ASN B 1 178 ? -10.57 12.578 -0.202 1 98.5 178 ASN B CA 1
ATOM 5627 C C . ASN B 1 178 ? -10.555 12.867 -1.701 1 98.5 178 ASN B C 1
ATOM 5629 O O . ASN B 1 178 ? -10.57 11.945 -2.514 1 98.5 178 ASN B O 1
ATOM 5633 N N . ARG B 1 179 ? -10.5 14.109 -2.035 1 97.44 179 ARG B N 1
ATOM 5634 C CA . ARG B 1 179 ? -10.602 14.43 -3.457 1 97.44 179 ARG B CA 1
ATOM 5635 C C . ARG B 1 179 ? -9.5 15.398 -3.883 1 97.44 179 ARG B C 1
ATOM 5637 O O . ARG B 1 179 ? -9.094 16.266 -3.105 1 97.44 179 ARG B O 1
ATOM 5644 N N . LEU B 1 180 ? -9.078 15.258 -5.059 1 97.75 180 LEU B N 1
ATOM 5645 C CA . LEU B 1 180 ? -8.078 16.141 -5.664 1 97.75 180 LEU B CA 1
ATOM 5646 C C . LEU B 1 180 ? -8.688 17.484 -6.039 1 97.75 180 LEU B C 1
ATOM 5648 O O . LEU B 1 180 ? -9.766 17.531 -6.633 1 97.75 180 LEU B O 1
ATOM 5652 N N . LEU B 1 181 ? -8.008 18.594 -5.676 1 97.69 181 LEU B N 1
ATOM 5653 C CA . LEU B 1 181 ? -8.5 19.938 -5.961 1 97.69 181 LEU B CA 1
ATOM 5654 C C . LEU B 1 181 ? -7.828 20.516 -7.199 1 97.69 181 LEU B C 1
ATOM 5656 O O . LEU B 1 181 ? -8.359 21.438 -7.824 1 97.69 181 LEU B O 1
ATOM 5660 N N . THR B 1 182 ? -6.645 20.016 -7.527 1 97.75 182 THR B N 1
ATOM 5661 C CA . THR B 1 182 ? -5.844 20.562 -8.617 1 97.75 182 THR B CA 1
ATOM 5662 C C . THR B 1 182 ? -6.004 19.734 -9.883 1 97.75 182 THR B C 1
ATOM 5664 O O . THR B 1 182 ? -6.539 18.625 -9.836 1 97.75 182 THR B O 1
ATOM 5667 N N . ALA B 1 183 ? -5.625 20.375 -11.031 1 94.5 183 ALA B N 1
ATOM 5668 C CA . ALA B 1 183 ? -5.578 19.625 -12.281 1 94.5 183 ALA B CA 1
ATOM 5669 C C . ALA B 1 183 ? -4.551 18.5 -12.203 1 94.5 183 ALA B C 1
ATOM 5671 O O . ALA B 1 183 ? -3.629 18.547 -11.383 1 94.5 183 ALA B O 1
ATOM 5672 N N . PRO B 1 184 ? -4.816 17.609 -13.18 1 88.88 184 PRO B N 1
ATOM 5673 C CA . PRO B 1 184 ? -3.84 16.516 -13.188 1 88.88 184 PRO B CA 1
ATOM 5674 C C . PRO B 1 184 ? -2.447 16.969 -13.617 1 88.88 184 PRO B C 1
ATOM 5676 O O . PRO B 1 184 ? -2.318 17.906 -14.406 1 88.88 184 PRO B O 1
ATOM 5679 N N . ASN B 1 185 ? -1.354 16.609 -13.094 1 85.25 185 ASN B N 1
ATOM 5680 C CA . ASN B 1 185 ? 0.032 16.812 -13.508 1 85.25 185 ASN B CA 1
ATOM 5681 C C . ASN B 1 185 ? 0.661 18.016 -12.82 1 85.25 185 ASN B C 1
ATOM 5683 O O . ASN B 1 185 ? 1.721 18.484 -13.242 1 85.25 185 ASN B O 1
ATOM 5687 N N . VAL B 1 186 ? -0.136 18.797 -12.102 1 92.25 186 VAL B N 1
ATOM 5688 C CA . VAL B 1 186 ? 0.492 19.828 -11.273 1 92.25 186 VAL B CA 1
ATOM 5689 C C . VAL B 1 186 ? 0.576 19.328 -9.828 1 92.25 186 VAL B C 1
ATOM 5691 O O . VAL B 1 186 ? 0.063 18.266 -9.5 1 92.25 186 VAL B O 1
ATOM 5694 N N . SER B 1 187 ? 1.269 20.125 -9.039 1 93.25 187 SER B N 1
ATOM 5695 C CA . SER B 1 187 ? 1.409 19.734 -7.641 1 93.25 187 SER B CA 1
ATOM 5696 C C . SER B 1 187 ? 0.048 19.531 -6.984 1 93.25 187 SER B C 1
ATOM 5698 O O . SER B 1 187 ? -0.81 20.406 -7.035 1 93.25 187 SER B O 1
ATOM 5700 N N . ALA B 1 188 ? -0.072 18.438 -6.391 1 96.94 188 ALA B N 1
ATOM 5701 C CA . ALA B 1 188 ? -1.383 18 -5.91 1 96.94 188 ALA B CA 1
ATOM 5702 C C . ALA B 1 188 ? -1.763 18.734 -4.629 1 96.94 188 ALA B C 1
ATOM 5704 O O . ALA B 1 188 ? -0.946 18.859 -3.713 1 96.94 188 ALA B O 1
ATOM 5705 N N . LYS B 1 189 ? -2.916 19.297 -4.59 1 98 189 LYS B N 1
ATOM 5706 C CA . LYS B 1 189 ? -3.621 19.719 -3.387 1 98 189 LYS B CA 1
ATOM 5707 C C . LYS B 1 189 ? -4.938 18.969 -3.217 1 98 189 LYS B C 1
ATOM 5709 O O . LYS B 1 189 ? -5.629 18.688 -4.195 1 98 189 LYS B O 1
ATOM 5714 N N . ARG B 1 190 ? -5.219 18.656 -1.945 1 98.44 190 ARG B N 1
ATOM 5715 C CA . ARG B 1 190 ? -6.375 17.797 -1.744 1 98.44 190 ARG B CA 1
ATOM 5716 C C . ARG B 1 190 ? -7.305 18.359 -0.678 1 98.44 190 ARG B C 1
ATOM 5718 O O . ARG B 1 190 ? -6.855 19.047 0.244 1 98.44 190 ARG B O 1
ATOM 5725 N N . HIS B 1 191 ? -8.602 18.156 -0.915 1 98.69 191 HIS B N 1
ATOM 5726 C CA . HIS B 1 191 ? -9.656 18.328 0.082 1 98.69 191 HIS B CA 1
ATOM 5727 C C . HIS B 1 191 ? -9.969 17.016 0.794 1 98.69 191 HIS B C 1
ATOM 5729 O O . HIS B 1 191 ? -10.391 16.047 0.159 1 98.69 191 HIS B O 1
ATOM 5735 N N . ILE B 1 192 ? -9.758 17 2.072 1 98.81 192 ILE B N 1
ATOM 5736 C CA . ILE B 1 192 ? -9.992 15.781 2.848 1 98.81 192 ILE B CA 1
ATOM 5737 C C . ILE B 1 192 ? -10.977 16.078 3.977 1 98.81 192 ILE B C 1
ATOM 5739 O O . ILE B 1 192 ? -10.812 17.047 4.719 1 98.81 192 ILE B O 1
ATOM 5743 N N . GLU B 1 193 ? -11.969 15.266 4.105 1 98.88 193 GLU B N 1
ATOM 5744 C CA . GLU B 1 193 ? -12.992 15.406 5.133 1 98.88 193 GLU B CA 1
ATOM 5745 C C . GLU B 1 193 ? -12.945 14.242 6.121 1 98.88 193 GLU B C 1
ATOM 5747 O O . GLU B 1 193 ? -12.82 13.086 5.719 1 98.88 193 GLU B O 1
ATOM 5752 N N . PHE B 1 194 ? -13.031 14.586 7.398 1 98.69 194 PHE B N 1
ATOM 5753 C CA . PHE B 1 194 ? -12.992 13.586 8.453 1 98.69 194 PHE B CA 1
ATOM 5754 C C . PHE B 1 194 ? -14.234 13.688 9.336 1 98.69 194 PHE B C 1
ATOM 5756 O O . PHE B 1 194 ? -14.758 14.781 9.555 1 98.69 194 PHE B O 1
ATOM 5763 N N . GLU B 1 195 ? -14.656 12.555 9.797 1 98.31 195 GLU B N 1
ATOM 5764 C CA . GLU B 1 195 ? -15.484 12.5 10.992 1 98.31 195 GLU B CA 1
ATOM 5765 C C . GLU B 1 195 ? -14.633 12.492 12.258 1 98.31 195 GLU B C 1
ATOM 5767 O O . GLU B 1 195 ? -13.773 11.625 12.43 1 98.31 195 GLU B O 1
ATOM 5772 N N . LEU B 1 196 ? -14.906 13.469 13.086 1 98.12 196 LEU B N 1
ATOM 5773 C CA . LEU B 1 196 ? -14.125 13.578 14.312 1 98.12 196 LEU B CA 1
ATOM 5774 C C . LEU B 1 196 ? -14.523 12.5 15.312 1 98.12 196 LEU B C 1
ATOM 5776 O O . LEU B 1 196 ? -15.641 11.984 15.258 1 98.12 196 LEU B O 1
ATOM 5780 N N . PRO B 1 197 ? -13.516 12.133 16.188 1 95.31 197 PRO B N 1
ATOM 5781 C CA . PRO B 1 197 ? -13.898 11.273 17.312 1 95.31 197 PRO B CA 1
ATOM 5782 C C . PRO B 1 197 ? -15.031 11.867 18.141 1 95.31 197 PRO B C 1
ATOM 5784 O O . PRO B 1 197 ? -15.141 13.086 18.266 1 95.31 197 PRO B O 1
ATOM 5787 N N . GLU B 1 198 ? -15.758 10.977 18.75 1 92.19 198 GLU B N 1
ATOM 5788 C CA . GLU B 1 198 ? -16.875 11.414 19.578 1 92.19 198 GLU B CA 1
ATOM 5789 C C . GLU B 1 198 ? -16.406 12.367 20.672 1 92.19 198 GLU B C 1
ATOM 5791 O O . GLU B 1 198 ? -15.398 12.117 21.344 1 92.19 198 GLU B O 1
ATOM 5796 N N . GLY B 1 199 ? -17.109 13.438 20.734 1 92.12 199 GLY B N 1
ATOM 5797 C CA . GLY B 1 199 ? -16.844 14.391 21.797 1 92.12 199 GLY B CA 1
ATOM 5798 C C . GLY B 1 199 ? -15.805 15.43 21.438 1 92.12 199 GLY B C 1
ATOM 5799 O O . GLY B 1 199 ? -15.562 16.375 22.188 1 92.12 199 GLY B O 1
ATOM 5800 N N . MET B 1 200 ? -15.156 15.266 20.359 1 94.94 200 MET B N 1
ATOM 5801 C CA . MET B 1 200 ? -14.164 16.25 19.922 1 94.94 200 MET B CA 1
ATOM 5802 C C . MET B 1 200 ? -14.82 17.375 19.156 1 94.94 200 MET B C 1
ATOM 5804 O O . MET B 1 200 ? -15.633 17.141 18.25 1 94.94 200 MET B O 1
ATOM 5808 N N . ASN B 1 201 ? -14.469 18.609 19.547 1 93 201 ASN B N 1
ATOM 5809 C CA . ASN B 1 201 ? -15.016 19.812 18.906 1 93 201 ASN B CA 1
ATOM 5810 C C . ASN B 1 201 ? -13.906 20.719 18.391 1 93 201 ASN B C 1
ATOM 5812 O O . ASN B 1 201 ? -12.734 20.531 18.719 1 93 201 ASN B O 1
ATOM 5816 N N . TYR B 1 202 ? -14.391 21.656 17.547 1 97.69 202 TYR B N 1
ATOM 5817 C CA . TYR B 1 202 ? -13.414 22.578 16.969 1 97.69 202 TYR B CA 1
ATOM 5818 C C . TYR B 1 202 ? -14.031 23.938 16.703 1 97.69 202 TYR B C 1
ATOM 5820 O O . TYR B 1 202 ? -15.242 24.109 16.828 1 97.69 202 TYR B O 1
ATOM 5828 N N . GLN B 1 203 ? -13.125 24.922 16.469 1 96.69 203 GLN B N 1
ATOM 5829 C CA . GLN B 1 203 ? -13.477 26.25 15.961 1 96.69 203 GLN B CA 1
ATOM 5830 C C . GLN B 1 203 ? -12.766 26.547 14.648 1 96.69 203 GLN B C 1
ATOM 5832 O O . GLN B 1 203 ? -11.711 25.969 14.359 1 96.69 203 GLN B O 1
ATOM 5837 N N . ALA B 1 204 ? -13.5 27.406 13.883 1 97.44 204 ALA B N 1
ATOM 5838 C CA . ALA B 1 204 ? -12.781 27.859 12.688 1 97.44 204 ALA B CA 1
ATOM 5839 C C . ALA B 1 204 ? -11.461 28.516 13.062 1 97.44 204 ALA B C 1
ATOM 5841 O O . ALA B 1 204 ? -11.414 29.359 13.961 1 97.44 204 ALA B O 1
ATOM 5842 N N . GLY B 1 205 ? -10.43 28.047 12.453 1 96.88 205 GLY B N 1
ATOM 5843 C CA . GLY B 1 205 ? -9.102 28.547 12.766 1 96.88 205 GLY B CA 1
ATOM 5844 C C . GLY B 1 205 ? -8.242 27.547 13.508 1 96.88 205 GLY B C 1
ATOM 5845 O O . GLY B 1 205 ? -7.016 27.688 13.555 1 96.88 205 GLY B O 1
ATOM 5846 N N . ASP B 1 206 ? -8.859 26.516 14.094 1 96.75 206 ASP B N 1
ATOM 5847 C CA . ASP B 1 206 ? -8.133 25.469 14.82 1 96.75 206 ASP B CA 1
ATOM 5848 C C . ASP B 1 206 ? -7.332 24.594 13.859 1 96.75 206 ASP B C 1
ATOM 5850 O O . ASP B 1 206 ? -7.434 24.734 12.641 1 96.75 206 ASP B O 1
ATOM 5854 N N . TYR B 1 207 ? -6.488 23.75 14.5 1 96.38 207 TYR B N 1
ATOM 5855 C CA . TYR B 1 207 ? -5.695 22.781 13.75 1 96.38 207 TYR B CA 1
ATOM 5856 C C . TYR B 1 207 ? -6.211 21.359 13.969 1 96.38 207 TYR B C 1
ATOM 5858 O O . TYR B 1 207 ? -6.828 21.078 14.992 1 96.38 207 TYR B O 1
ATOM 5866 N N . LEU B 1 208 ? -6.062 20.594 12.953 1 97.62 208 LEU B N 1
ATOM 5867 C CA . LEU B 1 208 ? -6.176 19.156 13.117 1 97.62 208 LEU B CA 1
ATOM 5868 C C . LEU B 1 208 ? -4.801 18.484 13.086 1 97.62 208 LEU B C 1
ATOM 5870 O O . LEU B 1 208 ? -4.102 18.547 12.078 1 97.62 208 LEU B O 1
ATOM 5874 N N . ALA B 1 209 ? -4.434 17.953 14.234 1 96.12 209 ALA B N 1
ATOM 5875 C CA . ALA B 1 209 ? -3.184 17.203 14.32 1 96.12 209 ALA B CA 1
ATOM 5876 C C . ALA B 1 209 ? -3.377 15.766 13.875 1 96.12 209 ALA B C 1
ATOM 5878 O O . ALA B 1 209 ? -4.305 15.086 14.32 1 96.12 209 ALA B O 1
ATOM 5879 N N . ILE B 1 210 ? -2.547 15.305 12.969 1 97.69 210 ILE B N 1
ATOM 5880 C CA . ILE B 1 210 ? -2.623 13.969 12.391 1 97.69 210 ILE B CA 1
ATOM 5881 C C . ILE B 1 210 ? -1.363 13.18 12.742 1 97.69 210 ILE B C 1
ATOM 5883 O O . ILE B 1 210 ? -0.247 13.688 12.602 1 97.69 210 ILE B O 1
ATOM 5887 N N . LEU B 1 211 ? -1.528 12 13.297 1 97.12 211 LEU B N 1
ATOM 5888 C CA . LEU B 1 211 ? -0.401 11.086 13.453 1 97.12 211 LEU B CA 1
ATOM 5889 C C . LEU B 1 211 ? -0.233 10.219 12.211 1 97.12 211 LEU B C 1
ATOM 5891 O O . LEU B 1 211 ? -1.002 9.281 12 1 97.12 211 LEU B O 1
ATOM 5895 N N . PRO B 1 212 ? 0.789 10.453 11.391 1 97.81 212 PRO B N 1
ATOM 5896 C CA . PRO B 1 212 ? 0.898 9.797 10.086 1 97.81 212 PRO B CA 1
ATOM 5897 C C . PRO B 1 212 ? 1.714 8.508 10.148 1 97.81 212 PRO B C 1
ATOM 5899 O O . PRO B 1 212 ? 2.191 8.125 11.219 1 97.81 212 PRO B O 1
ATOM 5902 N N . LEU B 1 213 ? 1.731 7.816 9.078 1 97.56 213 LEU B N 1
ATOM 5903 C CA . LEU B 1 213 ? 2.639 6.711 8.781 1 97.56 213 LEU B CA 1
ATOM 5904 C C . LEU B 1 213 ? 3.594 7.074 7.652 1 97.56 213 LEU B C 1
ATOM 5906 O O . LEU B 1 213 ? 3.252 7.879 6.781 1 97.56 213 LEU B O 1
ATOM 5910 N N . ASN B 1 214 ? 4.812 6.477 7.676 1 98.12 214 ASN B N 1
ATOM 5911 C CA . ASN B 1 214 ? 5.73 6.652 6.555 1 98.12 214 ASN B CA 1
ATOM 5912 C C . ASN B 1 214 ? 5.129 6.137 5.25 1 98.12 214 ASN B C 1
ATOM 5914 O O . ASN B 1 214 ? 4.367 5.172 5.254 1 98.12 214 ASN B O 1
ATOM 5918 N N . PRO B 1 215 ? 5.547 6.879 4.16 1 96.88 215 PRO B N 1
ATOM 5919 C CA . PRO B 1 215 ? 5.234 6.238 2.879 1 96.88 215 PRO B CA 1
ATOM 5920 C C . PRO B 1 215 ? 5.75 4.805 2.797 1 96.88 215 PRO B C 1
ATOM 5922 O O . PRO B 1 215 ? 6.883 4.527 3.199 1 96.88 215 PRO B O 1
ATOM 5925 N N . PRO B 1 216 ? 4.891 3.861 2.322 1 94.94 216 PRO B N 1
ATOM 5926 C CA . PRO B 1 216 ? 5.328 2.467 2.219 1 94.94 216 PRO B CA 1
ATOM 5927 C C . PRO B 1 216 ? 6.621 2.312 1.417 1 94.94 216 PRO B C 1
ATOM 5929 O O . PRO B 1 216 ? 7.398 1.389 1.665 1 94.94 216 PRO B O 1
ATOM 5932 N N . GLU B 1 217 ? 6.848 3.225 0.5 1 95 217 GLU B N 1
ATOM 5933 C CA . GLU B 1 217 ? 8.062 3.205 -0.307 1 95 217 GLU B CA 1
ATOM 5934 C C . GLU B 1 217 ? 9.312 3.26 0.571 1 95 217 GLU B C 1
ATOM 5936 O O . GLU B 1 217 ? 10.289 2.562 0.309 1 95 217 GLU B O 1
ATOM 5941 N N . TYR B 1 218 ? 9.234 4.066 1.575 1 97.19 218 TYR B N 1
ATOM 5942 C CA . TYR B 1 218 ? 10.375 4.191 2.471 1 97.19 218 TYR B CA 1
ATOM 5943 C C . TYR B 1 218 ? 10.609 2.898 3.24 1 97.19 218 TYR B C 1
ATOM 5945 O O . TYR B 1 218 ? 11.75 2.443 3.369 1 97.19 218 TYR B O 1
ATOM 5953 N N . THR B 1 219 ? 9.578 2.346 3.768 1 97.19 219 THR B N 1
ATOM 5954 C CA . THR B 1 219 ? 9.688 1.098 4.512 1 97.19 219 THR B CA 1
ATOM 5955 C C . THR B 1 219 ? 10.273 -0.007 3.637 1 97.19 219 THR B C 1
ATOM 5957 O O . THR B 1 219 ? 11.164 -0.74 4.066 1 97.19 219 THR B O 1
ATOM 5960 N N . ARG B 1 220 ? 9.812 -0.089 2.441 1 95.75 220 ARG B N 1
ATOM 5961 C CA . ARG B 1 220 ? 10.297 -1.098 1.504 1 95.75 220 ARG B CA 1
ATOM 5962 C C . ARG B 1 220 ? 11.781 -0.918 1.226 1 95.75 220 ARG B C 1
ATOM 5964 O O . ARG B 1 220 ? 12.531 -1.897 1.154 1 95.75 220 ARG B O 1
ATOM 5971 N N . ARG B 1 221 ? 12.188 0.278 0.997 1 96.69 221 ARG B N 1
ATOM 5972 C CA . ARG B 1 221 ? 13.594 0.578 0.739 1 96.69 221 ARG B CA 1
ATOM 5973 C C . ARG B 1 221 ? 14.477 0.127 1.9 1 96.69 221 ARG B C 1
ATOM 5975 O O . ARG B 1 221 ? 15.562 -0.41 1.69 1 96.69 221 ARG B O 1
ATOM 5982 N N . VAL B 1 222 ? 13.961 0.386 3.117 1 98.31 222 VAL B N 1
ATOM 5983 C CA . VAL B 1 222 ? 14.734 -0.027 4.285 1 98.31 222 VAL B CA 1
ATOM 5984 C C . VAL B 1 222 ? 14.859 -1.548 4.309 1 98.31 222 VAL B C 1
ATOM 5986 O O . VAL B 1 222 ? 15.953 -2.082 4.508 1 98.31 222 VAL B O 1
ATOM 5989 N N . LEU B 1 223 ? 13.773 -2.242 4.094 1 97.19 223 LEU B N 1
ATOM 5990 C CA . LEU B 1 223 ? 13.781 -3.699 4.117 1 97.19 223 LEU B CA 1
ATOM 5991 C C . LEU B 1 223 ? 14.711 -4.258 3.051 1 97.19 223 LEU B C 1
ATOM 5993 O O . LEU B 1 223 ? 15.445 -5.219 3.301 1 97.19 223 LEU B O 1
ATOM 5997 N N . SER B 1 224 ? 14.633 -3.648 1.933 1 95.38 224 SER B N 1
ATOM 5998 C CA . SER B 1 224 ? 15.508 -4.062 0.837 1 95.38 224 SER B CA 1
ATOM 5999 C C . SER B 1 224 ? 16.969 -3.826 1.181 1 95.38 224 SER B C 1
ATOM 6001 O O . SER B 1 224 ? 17.812 -4.715 1.005 1 95.38 224 SER B O 1
ATOM 6003 N N . ARG B 1 225 ? 17.281 -2.646 1.72 1 96.5 225 ARG B N 1
ATOM 6004 C CA . ARG B 1 225 ? 18.656 -2.266 2.055 1 96.5 225 ARG B CA 1
ATOM 6005 C C . ARG B 1 225 ? 19.25 -3.221 3.08 1 96.5 225 ARG B C 1
ATOM 6007 O O . ARG B 1 225 ? 20.438 -3.564 3 1 96.5 225 ARG B O 1
ATOM 6014 N N . PHE B 1 226 ? 18.469 -3.629 3.99 1 96.25 226 PHE B N 1
ATOM 6015 C CA . PHE B 1 226 ? 18.969 -4.438 5.09 1 96.25 226 PHE B CA 1
ATOM 6016 C C . PHE B 1 226 ? 18.688 -5.918 4.852 1 96.25 226 PHE B C 1
ATOM 6018 O O . PHE B 1 226 ? 19 -6.758 5.691 1 96.25 226 PHE B O 1
ATOM 6025 N N . LYS B 1 227 ? 18.016 -6.223 3.74 1 91.94 227 LYS B N 1
ATOM 6026 C CA . LYS B 1 227 ? 17.734 -7.586 3.307 1 91.94 227 LYS B CA 1
ATOM 6027 C C . LYS B 1 227 ? 16.922 -8.344 4.363 1 91.94 227 LYS B C 1
ATOM 6029 O O . LYS B 1 227 ? 17.266 -9.469 4.727 1 91.94 227 LYS B O 1
ATOM 6034 N N . VAL B 1 228 ? 15.914 -7.668 4.836 1 93.94 228 VAL B N 1
ATOM 6035 C CA . VAL B 1 228 ? 15.062 -8.25 5.875 1 93.94 228 VAL B CA 1
ATOM 6036 C C . VAL B 1 228 ? 13.656 -8.469 5.324 1 93.94 228 VAL B C 1
ATOM 6038 O O . VAL B 1 228 ? 13.195 -7.727 4.457 1 93.94 228 VAL B O 1
ATOM 6041 N N . SER B 1 229 ? 13 -9.484 5.867 1 93 229 SER B N 1
ATOM 6042 C CA . SER B 1 229 ? 11.633 -9.828 5.465 1 93 229 SER B CA 1
ATOM 6043 C C . SER B 1 229 ? 10.633 -8.797 5.973 1 93 229 SER B C 1
ATOM 6045 O O . SER B 1 229 ? 10.75 -8.312 7.098 1 93 229 SER B O 1
ATOM 6047 N N . PRO B 1 230 ? 9.609 -8.477 5.117 1 93.88 230 PRO B N 1
ATOM 6048 C CA . PRO B 1 230 ? 8.547 -7.59 5.594 1 93.88 230 PRO B CA 1
ATOM 6049 C C . PRO B 1 230 ? 7.703 -8.219 6.699 1 93.88 230 PRO B C 1
ATOM 6051 O O . PRO B 1 230 ? 6.906 -7.523 7.344 1 93.88 230 PRO B O 1
ATOM 6054 N N . GLU B 1 231 ? 7.891 -9.477 6.938 1 92.25 231 GLU B N 1
ATOM 6055 C CA . GLU B 1 231 ? 7.105 -10.172 7.953 1 92.25 231 GLU B CA 1
ATOM 6056 C C . GLU B 1 231 ? 7.922 -10.391 9.227 1 92.25 231 GLU B C 1
ATOM 6058 O O . GLU B 1 231 ? 7.457 -11.047 10.156 1 92.25 231 GLU B O 1
ATOM 6063 N N . GLN B 1 232 ? 9.055 -9.836 9.289 1 92.94 232 GLN B N 1
ATOM 6064 C CA . GLN B 1 232 ? 9.969 -10.031 10.406 1 92.94 232 GLN B CA 1
ATOM 6065 C C . GLN B 1 232 ? 9.406 -9.43 11.688 1 92.94 232 GLN B C 1
ATOM 6067 O O . GLN B 1 232 ? 8.984 -8.273 11.711 1 92.94 232 GLN B O 1
ATOM 6072 N N . GLN B 1 233 ? 9.367 -10.273 12.781 1 92.38 233 GLN B N 1
ATOM 6073 C CA . GLN B 1 233 ? 9.047 -9.82 14.133 1 92.38 233 GLN B CA 1
ATOM 6074 C C . GLN B 1 233 ? 10.32 -9.516 14.922 1 92.38 233 GLN B C 1
ATOM 6076 O O . GLN B 1 233 ? 11.32 -10.227 14.797 1 92.38 233 GLN B O 1
ATOM 6081 N N . ILE B 1 234 ? 10.188 -8.469 15.734 1 94.38 234 ILE B N 1
ATOM 6082 C CA . ILE B 1 234 ? 11.391 -8.078 16.469 1 94.38 234 ILE B CA 1
ATOM 6083 C C . ILE B 1 234 ? 11.016 -7.711 17.906 1 94.38 234 ILE B C 1
ATOM 6085 O O . ILE B 1 234 ? 9.836 -7.574 18.234 1 94.38 234 ILE B O 1
ATOM 6089 N N . MET B 1 235 ? 12.023 -7.66 18.703 1 94.44 235 MET B N 1
ATOM 6090 C CA . MET B 1 235 ? 11.984 -7.051 20.031 1 94.44 235 MET B CA 1
ATOM 6091 C C . MET B 1 235 ? 13.062 -5.977 20.156 1 94.44 235 MET B C 1
ATOM 6093 O O . MET B 1 235 ? 14.234 -6.227 19.875 1 94.44 235 MET B O 1
ATOM 6097 N N . ILE B 1 236 ? 12.609 -4.801 20.531 1 94.88 236 ILE B N 1
ATOM 6098 C CA . ILE B 1 236 ? 13.531 -3.686 20.719 1 94.88 236 ILE B CA 1
ATOM 6099 C C . ILE B 1 236 ? 13.938 -3.596 22.188 1 94.88 236 ILE B C 1
ATOM 6101 O O . ILE B 1 236 ? 13.086 -3.51 23.062 1 94.88 236 ILE B O 1
ATOM 6105 N N . ASN B 1 237 ? 15.211 -3.631 22.344 1 90.06 237 ASN B N 1
ATOM 6106 C CA . ASN B 1 237 ? 15.781 -3.436 23.688 1 90.06 237 ASN B CA 1
ATOM 6107 C C . ASN B 1 237 ? 16.5 -2.09 23.797 1 90.06 237 ASN B C 1
ATOM 6109 O O . ASN B 1 237 ? 17.453 -1.834 23.078 1 90.06 237 ASN B O 1
ATOM 6113 N N . ALA B 1 238 ? 15.898 -1.304 24.688 1 85.62 238 ALA B N 1
ATOM 6114 C CA . ALA B 1 238 ? 16.484 0.025 24.875 1 85.62 238 ALA B CA 1
ATOM 6115 C C . ALA B 1 238 ? 17 0.209 26.297 1 85.62 238 ALA B C 1
ATOM 6117 O O . ALA B 1 238 ? 16.375 -0.25 27.25 1 85.62 238 ALA B O 1
ATOM 6118 N N . SER B 1 239 ? 18.203 0.79 26.469 1 74.56 239 SER B N 1
ATOM 6119 C CA . SER B 1 239 ? 18.828 1.025 27.766 1 74.56 239 SER B CA 1
ATOM 6120 C C . SER B 1 239 ? 18.219 2.236 28.453 1 74.56 239 SER B C 1
ATOM 6122 O O . SER B 1 239 ? 18.328 2.379 29.672 1 74.56 239 SER B O 1
ATOM 6124 N N . GLY B 1 240 ? 17.484 3.049 27.844 1 71.88 240 GLY B N 1
ATOM 6125 C CA . GLY B 1 240 ? 16.859 4.246 28.391 1 71.88 240 GLY B CA 1
ATOM 6126 C C . GLY B 1 240 ? 15.5 4.543 27.812 1 71.88 240 GLY B C 1
ATOM 6127 O O . GLY B 1 240 ? 14.898 3.684 27.156 1 71.88 240 GLY B O 1
ATOM 6128 N N . PRO B 1 241 ? 14.984 5.68 28.234 1 74.62 241 PRO B N 1
ATOM 6129 C CA . PRO B 1 241 ? 13.688 6.074 27.672 1 74.62 241 PRO B CA 1
ATOM 6130 C C . PRO B 1 241 ? 13.719 6.164 26.141 1 74.62 241 PRO B C 1
ATOM 6132 O O . PRO B 1 241 ? 14.719 6.594 25.562 1 74.62 241 PRO B O 1
ATOM 6135 N N . THR B 1 242 ? 12.695 5.547 25.562 1 84.38 242 THR B N 1
ATOM 6136 C CA . THR B 1 242 ? 12.625 5.539 24.109 1 84.38 242 THR B CA 1
ATOM 6137 C C . THR B 1 242 ? 11.195 5.746 23.625 1 84.38 242 THR B C 1
ATOM 6139 O O . THR B 1 242 ? 10.242 5.484 24.375 1 84.38 242 THR B O 1
ATOM 6142 N N . THR B 1 243 ? 11.086 6.305 22.469 1 89.81 243 THR B N 1
ATOM 6143 C CA . THR B 1 243 ? 9.781 6.457 21.828 1 89.81 243 THR B CA 1
ATOM 6144 C C . THR B 1 243 ? 9.477 5.266 20.938 1 89.81 243 THR B C 1
ATOM 6146 O O . THR B 1 243 ? 8.484 5.27 20.203 1 89.81 243 THR B O 1
ATOM 6149 N N . LEU B 1 244 ? 10.336 4.297 20.984 1 94.31 244 LEU B N 1
ATOM 6150 C CA . LEU B 1 244 ? 10.117 3.045 20.266 1 94.31 244 LEU B CA 1
ATOM 6151 C C . LEU B 1 244 ? 9.344 2.051 21.125 1 94.31 244 LEU B C 1
ATOM 6153 O O . LEU B 1 244 ? 9.344 2.158 22.344 1 94.31 244 LEU B O 1
ATOM 6157 N N . PRO B 1 245 ? 8.609 1.153 20.516 1 93.75 245 PRO B N 1
ATOM 6158 C CA . PRO B 1 245 ? 7.91 0.126 21.297 1 93.75 245 PRO B CA 1
ATOM 6159 C C . PRO B 1 245 ? 8.852 -0.936 21.859 1 93.75 245 PRO B C 1
ATOM 6161 O O . PRO B 1 245 ? 8.844 -2.08 21.391 1 93.75 245 PRO B O 1
ATOM 6164 N N . ALA B 1 246 ? 9.508 -0.629 22.938 1 91.75 246 ALA B N 1
ATOM 6165 C CA . ALA B 1 246 ? 10.523 -1.49 23.531 1 91.75 246 ALA B CA 1
ATOM 6166 C C . ALA B 1 246 ? 9.891 -2.529 24.453 1 91.75 246 ALA B C 1
ATOM 6168 O O . ALA B 1 246 ? 8.852 -2.273 25.062 1 91.75 246 ALA B O 1
ATOM 6169 N N . GLY B 1 247 ? 10.5 -3.703 24.5 1 89.38 247 GLY B N 1
ATOM 6170 C CA . GLY B 1 247 ? 10.156 -4.727 25.469 1 89.38 247 GLY B CA 1
ATOM 6171 C C . GLY B 1 247 ? 8.977 -5.582 25.047 1 89.38 247 GLY B C 1
ATOM 6172 O O . GLY B 1 247 ? 8.414 -6.324 25.844 1 89.38 247 GLY B O 1
ATOM 6173 N N . LYS B 1 248 ? 8.547 -5.406 23.875 1 88.44 248 LYS B N 1
ATOM 6174 C CA . LYS B 1 248 ? 7.453 -6.23 23.375 1 88.44 248 LYS B CA 1
ATOM 6175 C C . LYS B 1 248 ? 7.703 -6.664 21.922 1 88.44 248 LYS B C 1
ATOM 6177 O O . LYS B 1 248 ? 8.484 -6.035 21.219 1 88.44 248 LYS B O 1
ATOM 6182 N N . GLN B 1 249 ? 7.055 -7.762 21.609 1 89.88 249 GLN B N 1
ATOM 6183 C CA . GLN B 1 249 ? 7.113 -8.227 20.219 1 89.88 249 GLN B CA 1
ATOM 6184 C C . GLN B 1 249 ? 6.328 -7.301 19.297 1 89.88 249 GLN B C 1
ATOM 6186 O O . GLN B 1 249 ? 5.188 -6.941 19.594 1 89.88 249 GLN B O 1
ATOM 6191 N N . VAL B 1 250 ? 7.004 -6.91 18.25 1 92.44 250 VAL B N 1
ATOM 6192 C CA . VAL B 1 250 ? 6.371 -6.004 17.297 1 92.44 250 VAL B CA 1
ATOM 6193 C C . VAL B 1 250 ? 6.879 -6.301 15.891 1 92.44 250 VAL B C 1
ATOM 6195 O O . VAL B 1 250 ? 7.965 -6.855 15.719 1 92.44 250 VAL B O 1
ATOM 6198 N N . SER B 1 251 ? 6.051 -5.988 14.969 1 93.12 251 SER B N 1
ATOM 6199 C CA . SER B 1 251 ? 6.473 -6.117 13.578 1 93.12 251 SER B CA 1
ATOM 6200 C C . SER B 1 251 ? 7.492 -5.043 13.203 1 93.12 251 SER B C 1
ATOM 6202 O O . SER B 1 251 ? 7.324 -3.873 13.555 1 93.12 251 SER B O 1
ATOM 6204 N N . LEU B 1 252 ? 8.523 -5.484 12.461 1 95.81 252 LEU B N 1
ATOM 6205 C CA . LEU B 1 252 ? 9.508 -4.508 11.992 1 95.81 252 LEU B CA 1
ATOM 6206 C C . LEU B 1 252 ? 8.852 -3.461 11.102 1 95.81 252 LEU B C 1
ATOM 6208 O O . LEU B 1 252 ? 9.164 -2.273 11.195 1 95.81 252 LEU B O 1
ATOM 6212 N N . VAL B 1 253 ? 7.906 -3.854 10.258 1 96.19 253 VAL B N 1
ATOM 6213 C CA . VAL B 1 253 ? 7.211 -2.951 9.344 1 96.19 253 VAL B CA 1
ATOM 6214 C C . VAL B 1 253 ? 6.414 -1.924 10.141 1 96.19 253 VAL B C 1
ATOM 6216 O O . VAL B 1 253 ? 6.344 -0.751 9.766 1 96.19 253 VAL B O 1
ATOM 6219 N N . ASP B 1 254 ? 5.867 -2.314 11.258 1 95.31 254 ASP B N 1
ATOM 6220 C CA . ASP B 1 254 ? 5.117 -1.383 12.094 1 95.31 254 ASP B CA 1
ATOM 6221 C C . ASP B 1 254 ? 6.043 -0.338 12.719 1 95.31 254 ASP B C 1
ATOM 6223 O O . ASP B 1 254 ? 5.688 0.838 12.805 1 95.31 254 ASP B O 1
ATOM 6227 N N . VAL B 1 255 ? 7.195 -0.818 13.086 1 97 255 VAL B N 1
ATOM 6228 C CA . VAL B 1 255 ? 8.164 0.096 13.688 1 97 255 VAL B CA 1
ATOM 6229 C C . VAL B 1 255 ? 8.625 1.112 12.648 1 97 255 VAL B C 1
ATOM 6231 O O . VAL B 1 255 ? 8.57 2.322 12.883 1 97 255 VAL B O 1
ATOM 6234 N N . LEU B 1 256 ? 9.023 0.62 11.477 1 98.12 256 LEU B N 1
ATOM 6235 C CA . LEU B 1 256 ? 9.516 1.477 10.406 1 98.12 256 LEU B CA 1
ATOM 6236 C C . LEU B 1 256 ? 8.414 2.393 9.891 1 98.12 256 LEU B C 1
ATOM 6238 O O . LEU B 1 256 ? 8.672 3.549 9.555 1 98.12 256 LEU B O 1
ATOM 6242 N N . GLY B 1 257 ? 7.242 1.957 9.922 1 97.81 257 GLY B N 1
ATOM 6243 C CA . GLY B 1 257 ? 6.117 2.701 9.383 1 97.81 257 GLY B CA 1
ATOM 6244 C C . GLY B 1 257 ? 5.586 3.76 10.336 1 97.81 257 GLY B C 1
ATOM 6245 O O . GLY B 1 257 ? 5.211 4.852 9.906 1 97.81 257 GLY B O 1
ATOM 6246 N N . GLY B 1 258 ? 5.684 3.455 11.594 1 97.56 258 GLY B N 1
ATOM 6247 C CA . GLY B 1 258 ? 4.84 4.277 12.445 1 97.56 258 GLY B CA 1
ATOM 6248 C C . GLY B 1 258 ? 5.613 4.996 13.539 1 97.56 258 GLY B C 1
ATOM 6249 O O . GLY B 1 258 ? 5.102 5.926 14.164 1 97.56 258 GLY B O 1
ATOM 6250 N N . PHE B 1 259 ? 6.867 4.652 13.781 1 97.44 259 PHE B N 1
ATOM 6251 C CA . PHE B 1 259 ? 7.488 5.164 14.992 1 97.44 259 PHE B CA 1
ATOM 6252 C C . PHE B 1 259 ? 8.656 6.09 14.656 1 97.44 259 PHE B C 1
ATOM 6254 O O . PHE B 1 259 ? 9.094 6.875 15.5 1 97.44 259 PHE B O 1
ATOM 6261 N N . VAL B 1 260 ? 9.133 5.957 13.453 1 97.44 260 VAL B N 1
ATOM 6262 C CA . VAL B 1 260 ? 10.297 6.754 13.078 1 97.44 260 VAL B CA 1
ATOM 6263 C C . VAL B 1 260 ? 10.031 7.465 11.758 1 97.44 260 VAL B C 1
ATOM 6265 O O . VAL B 1 260 ? 9.148 7.059 10.992 1 97.44 260 VAL B O 1
ATOM 6268 N N . GLU B 1 261 ? 10.758 8.539 11.5 1 96.44 261 GLU B N 1
ATOM 6269 C CA . GLU B 1 261 ? 10.711 9.242 10.219 1 96.44 261 GLU B CA 1
ATOM 6270 C C . GLU B 1 261 ? 11.938 8.914 9.375 1 96.44 261 GLU B C 1
ATOM 6272 O O . GLU B 1 261 ? 13.039 9.383 9.656 1 96.44 261 GLU B O 1
ATOM 6277 N N . ILE B 1 262 ? 11.727 8.281 8.273 1 97.75 262 ILE B N 1
ATOM 6278 C CA . ILE B 1 262 ? 12.805 7.664 7.508 1 97.75 262 ILE B CA 1
ATOM 6279 C C . ILE B 1 262 ? 13.375 8.68 6.52 1 97.75 262 ILE B C 1
ATOM 6281 O O . ILE B 1 262 ? 14.586 8.688 6.262 1 97.75 262 ILE B O 1
ATOM 6285 N N . GLY B 1 263 ? 12.57 9.562 6.027 1 95.12 263 GLY B N 1
ATOM 6286 C CA . GLY B 1 263 ? 12.945 10.383 4.887 1 95.12 263 GLY B CA 1
ATOM 6287 C C . GLY B 1 263 ? 13.555 11.711 5.289 1 95.12 263 GLY B C 1
ATOM 6288 O O . GLY B 1 263 ? 13.922 12.516 4.43 1 95.12 263 GLY B O 1
ATOM 6289 N N . GLN B 1 264 ? 13.773 11.961 6.551 1 91.81 264 GLN B N 1
ATOM 6290 C CA . GLN B 1 264 ? 14.328 13.227 6.996 1 91.81 264 GLN B CA 1
ATOM 6291 C C . GLN B 1 264 ? 15.805 13.352 6.617 1 91.81 264 GLN B C 1
ATOM 6293 O O . GLN B 1 264 ? 16.531 12.352 6.621 1 91.81 264 GLN B O 1
ATOM 6298 N N . PRO B 1 265 ? 16.25 14.562 6.336 1 90.44 265 PRO B N 1
ATOM 6299 C CA . PRO B 1 265 ? 17.672 14.758 6.004 1 90.44 265 PRO B CA 1
ATOM 6300 C C . PRO B 1 265 ? 18.609 14.305 7.125 1 90.44 265 PRO B C 1
ATOM 6302 O O . PRO B 1 265 ? 18.297 14.492 8.305 1 90.44 265 PRO B O 1
ATOM 6305 N N . ALA B 1 266 ? 19.719 13.82 6.672 1 92.62 266 ALA B N 1
ATOM 6306 C CA . ALA B 1 266 ? 20.719 13.352 7.629 1 92.62 266 ALA B CA 1
ATOM 6307 C C . ALA B 1 266 ? 21.328 14.516 8.406 1 92.62 266 ALA B C 1
ATOM 6309 O O . ALA B 1 266 ? 21.594 15.57 7.84 1 92.62 266 ALA B O 1
ATOM 6310 N N . THR B 1 267 ? 21.484 14.336 9.727 1 87 267 THR B N 1
ATOM 6311 C CA . THR B 1 267 ? 22.156 15.305 10.578 1 87 267 THR B CA 1
ATOM 6312 C C . THR B 1 267 ? 23.656 15.039 10.609 1 87 267 THR B C 1
ATOM 6314 O O . THR B 1 267 ? 24.125 14.016 10.109 1 87 267 THR B O 1
ATOM 6317 N N . LYS B 1 268 ? 24.391 15.961 11.18 1 85.94 268 LYS B N 1
ATOM 6318 C CA . LYS B 1 268 ? 25.828 15.734 11.359 1 85.94 268 LYS B CA 1
ATOM 6319 C C . LYS B 1 268 ? 26.078 14.508 12.234 1 85.94 268 LYS B C 1
ATOM 6321 O O . LYS B 1 268 ? 27.047 13.781 12.023 1 85.94 268 LYS B O 1
ATOM 6326 N N . ARG B 1 269 ? 25.25 14.305 13.188 1 85.75 269 ARG B N 1
ATOM 6327 C CA . ARG B 1 269 ? 25.375 13.125 14.031 1 85.75 269 ARG B CA 1
ATOM 6328 C C . ARG B 1 269 ? 25.188 11.844 13.219 1 85.75 269 ARG B C 1
ATOM 6330 O O . ARG B 1 269 ? 25.906 10.867 13.43 1 85.75 269 ARG B O 1
ATOM 6337 N N . ASN B 1 270 ? 24.234 11.828 12.305 1 92.31 270 ASN B N 1
ATOM 6338 C CA . ASN B 1 270 ? 24.031 10.695 11.406 1 92.31 270 ASN B CA 1
ATOM 6339 C C . ASN B 1 270 ? 25.281 10.398 10.602 1 92.31 270 ASN B C 1
ATOM 6341 O O . ASN B 1 270 ? 25.688 9.242 10.484 1 92.31 270 ASN B O 1
ATOM 6345 N N . ILE B 1 271 ? 25.828 11.461 10.102 1 93.62 271 ILE B N 1
ATOM 6346 C CA . ILE B 1 271 ? 27 11.328 9.242 1 93.62 271 ILE B CA 1
ATOM 6347 C C . ILE B 1 271 ? 28.172 10.773 10.055 1 93.62 271 ILE B C 1
ATOM 6349 O O . ILE B 1 271 ? 28.906 9.898 9.578 1 93.62 271 ILE B O 1
ATOM 6353 N N . SER B 1 272 ? 28.297 11.273 11.258 1 91.81 272 SER B N 1
ATOM 6354 C CA . SER B 1 272 ? 29.344 10.766 12.141 1 91.81 272 SER B CA 1
ATOM 6355 C C . SER B 1 272 ? 29.141 9.273 12.422 1 91.81 272 SER B C 1
ATOM 6357 O O . SER B 1 272 ? 30.109 8.508 12.438 1 91.81 272 SER B O 1
ATOM 6359 N N . THR B 1 273 ? 27.953 8.883 12.656 1 92.88 273 THR B N 1
ATOM 6360 C CA . THR B 1 273 ? 27.625 7.48 12.883 1 92.88 273 THR B CA 1
ATOM 6361 C C . THR B 1 273 ? 28 6.637 11.672 1 92.88 273 THR B C 1
ATOM 6363 O O . THR B 1 273 ? 28.609 5.57 11.805 1 92.88 273 THR B O 1
ATOM 6366 N N . LEU B 1 274 ? 27.688 7.117 10.469 1 95.62 274 LEU B N 1
ATOM 6367 C CA . LEU B 1 274 ? 28.016 6.402 9.242 1 95.62 274 LEU B CA 1
ATOM 6368 C C . LEU B 1 274 ? 29.531 6.25 9.094 1 95.62 274 LEU B C 1
ATOM 6370 O O . LEU B 1 274 ? 30.016 5.211 8.641 1 95.62 274 LEU B O 1
ATOM 6374 N N . LEU B 1 275 ? 30.219 7.309 9.492 1 94.25 275 LEU B N 1
ATOM 6375 C CA . LEU B 1 275 ? 31.672 7.312 9.383 1 94.25 275 LEU B CA 1
ATOM 6376 C C . LEU B 1 275 ? 32.281 6.203 10.227 1 94.25 275 LEU B C 1
ATOM 6378 O O . LEU B 1 275 ? 33.281 5.598 9.836 1 94.25 275 LEU B O 1
ATOM 6382 N N . GLU B 1 276 ? 31.656 5.938 11.328 1 93.38 276 GLU B N 1
ATOM 6383 C CA . GLU B 1 276 ? 32.125 4.895 12.234 1 93.38 276 GLU B CA 1
ATOM 6384 C C . GLU B 1 276 ? 32.031 3.516 11.578 1 93.38 276 GLU B C 1
ATOM 6386 O O . GLU B 1 276 ? 32.812 2.615 11.914 1 93.38 276 GLU B O 1
ATOM 6391 N N . PHE B 1 277 ? 31.141 3.363 10.672 1 94.56 277 PHE B N 1
ATOM 6392 C CA . PHE B 1 277 ? 30.922 2.047 10.086 1 94.56 277 PHE B CA 1
ATOM 6393 C C . PHE B 1 277 ? 31.438 2.004 8.648 1 94.56 277 PHE B C 1
ATOM 6395 O O . PHE B 1 277 ? 31.297 0.989 7.965 1 94.56 277 PHE B O 1
ATOM 6402 N N . ALA B 1 278 ? 32 3.131 8.211 1 94.06 278 ALA B N 1
ATOM 6403 C CA . ALA B 1 278 ? 32.562 3.178 6.863 1 94.06 278 ALA B CA 1
ATOM 6404 C C . ALA B 1 278 ? 33.969 2.609 6.836 1 94.06 278 ALA B C 1
ATOM 6406 O O . ALA B 1 278 ? 34.844 3.053 7.59 1 94.06 278 ALA B O 1
ATOM 6407 N N . LYS B 1 279 ? 34.219 1.63 5.957 1 89.5 279 LYS B N 1
ATOM 6408 C CA . LYS B 1 279 ? 35.531 0.995 5.898 1 89.5 279 LYS B CA 1
ATOM 6409 C C . LYS B 1 279 ? 36.344 1.505 4.711 1 89.5 279 LYS B C 1
ATOM 6411 O O . LYS B 1 279 ? 37.562 1.638 4.793 1 89.5 279 LYS B O 1
ATOM 6416 N N . GLY B 1 280 ? 35.75 1.878 3.648 1 91 280 GLY B N 1
ATOM 6417 C CA . GLY B 1 280 ? 36.438 2.314 2.447 1 91 280 GLY B CA 1
ATOM 6418 C C . GLY B 1 280 ? 36.938 3.738 2.537 1 91 280 GLY B C 1
ATOM 6419 O O . GLY B 1 280 ? 36.219 4.633 3.002 1 91 280 GLY B O 1
ATOM 6420 N N . PRO B 1 281 ? 38.219 3.918 2.133 1 91.62 281 PRO B N 1
ATOM 6421 C CA . PRO B 1 281 ? 38.812 5.254 2.242 1 91.62 281 PRO B CA 1
ATOM 6422 C C . PRO B 1 281 ? 38.031 6.312 1.465 1 91.62 281 PRO B C 1
ATOM 6424 O O . PRO B 1 281 ? 37.906 7.445 1.928 1 91.62 281 PRO B O 1
ATOM 6427 N N . THR B 1 282 ? 37.531 5.91 0.357 1 92.81 282 THR B N 1
ATOM 6428 C CA . THR B 1 282 ? 36.812 6.863 -0.464 1 92.81 282 THR B CA 1
ATOM 6429 C C . THR B 1 282 ? 35.5 7.289 0.231 1 92.81 282 THR B C 1
ATOM 6431 O O . THR B 1 282 ? 35.219 8.484 0.302 1 92.81 282 THR B O 1
ATOM 6434 N N . ASP B 1 283 ? 34.781 6.328 0.714 1 93.62 283 ASP B N 1
ATOM 6435 C CA . ASP B 1 283 ? 33.562 6.625 1.434 1 93.62 283 ASP B CA 1
ATOM 6436 C C . ASP B 1 283 ? 33.844 7.496 2.658 1 93.62 283 ASP B C 1
ATOM 6438 O O . ASP B 1 283 ? 33.094 8.453 2.926 1 93.62 283 ASP B O 1
ATOM 6442 N N . ARG B 1 284 ? 34.875 7.172 3.301 1 93.75 284 ARG B N 1
ATOM 6443 C CA . ARG B 1 284 ? 35.25 7.898 4.516 1 93.75 284 ARG B CA 1
ATOM 6444 C C . ARG B 1 284 ? 35.562 9.359 4.199 1 93.75 284 ARG B C 1
ATOM 6446 O O . ARG B 1 284 ? 35.125 10.266 4.906 1 93.75 284 ARG B O 1
ATOM 6453 N N . SER B 1 285 ? 36.312 9.555 3.152 1 93.62 285 SER B N 1
ATOM 6454 C CA . SER B 1 285 ? 36.688 10.906 2.764 1 93.62 285 SER B CA 1
ATOM 6455 C C . SER B 1 285 ? 35.469 11.75 2.41 1 93.62 285 SER B C 1
ATOM 6457 O O . SER B 1 285 ? 35.375 12.914 2.799 1 93.62 285 SER B O 1
ATOM 6459 N N . THR B 1 286 ? 34.594 11.117 1.682 1 92.56 286 THR B N 1
ATOM 6460 C CA . THR B 1 286 ? 33.375 11.82 1.276 1 92.56 286 THR B CA 1
ATOM 6461 C C . THR B 1 286 ? 32.531 12.18 2.492 1 92.56 286 THR B C 1
ATOM 6463 O O . THR B 1 286 ? 32.031 13.312 2.604 1 92.56 286 THR B O 1
ATOM 6466 N N . LEU B 1 287 ? 32.375 11.266 3.4 1 94 287 LEU B N 1
ATOM 6467 C CA . LEU B 1 287 ? 31.578 11.508 4.605 1 94 287 LEU B CA 1
ATOM 6468 C C . LEU B 1 287 ? 32.219 12.562 5.488 1 94 287 LEU B C 1
ATOM 6470 O O . LEU B 1 287 ? 31.547 13.406 6.07 1 94 287 LEU B O 1
ATOM 6474 N N . GLN B 1 288 ? 33.531 12.547 5.547 1 92.94 288 GLN B N 1
ATOM 6475 C CA . GLN B 1 288 ? 34.25 13.531 6.332 1 92.94 288 GLN B CA 1
ATOM 6476 C C . GLN B 1 288 ? 34.062 14.938 5.773 1 92.94 288 GLN B C 1
ATOM 6478 O O . GLN B 1 288 ? 33.969 15.906 6.535 1 92.94 288 GLN B O 1
ATOM 6483 N N . SER B 1 289 ? 33.969 15 4.535 1 92.12 289 SER B N 1
ATOM 6484 C CA . SER B 1 289 ? 33.781 16.297 3.902 1 92.12 289 SER B CA 1
ATOM 6485 C C . SER B 1 289 ? 32.406 16.875 4.238 1 92.12 289 SER B C 1
ATOM 6487 O O . SER B 1 289 ? 32.219 18.094 4.289 1 92.12 289 SER B O 1
ATOM 6489 N N . MET B 1 290 ? 31.5 16 4.52 1 90.69 290 MET B N 1
ATOM 6490 C CA . MET B 1 290 ? 30.141 16.422 4.832 1 90.69 290 MET B CA 1
ATOM 6491 C C . MET B 1 290 ? 30.047 16.984 6.25 1 90.69 290 MET B C 1
ATOM 6493 O O . MET B 1 290 ? 29.062 17.625 6.605 1 90.69 290 MET B O 1
ATOM 6497 N N . LEU B 1 291 ? 31.062 16.719 7.027 1 88.44 291 LEU B N 1
ATOM 6498 C CA . LEU B 1 291 ? 31.062 17.172 8.414 1 88.44 291 LEU B CA 1
ATOM 6499 C C . LEU B 1 291 ? 31.75 18.531 8.547 1 88.44 291 LEU B C 1
ATOM 6501 O O . LEU B 1 291 ? 31.734 19.141 9.617 1 88.44 291 LEU B O 1
ATOM 6505 N N . SER B 1 292 ? 32.188 18.984 7.426 1 85.12 292 SER B N 1
ATOM 6506 C CA . SER B 1 292 ? 32.906 20.266 7.469 1 85.12 292 SER B CA 1
ATOM 6507 C C . SER B 1 292 ? 31.922 21.406 7.715 1 85.12 292 SER B C 1
ATOM 6509 O O . SER B 1 292 ? 30.734 21.312 7.367 1 85.12 292 SER B O 1
ATOM 6511 N N . ASP B 1 293 ? 32.375 22.391 8.359 1 75.25 293 ASP B N 1
ATOM 6512 C CA . ASP B 1 293 ? 31.547 23.531 8.719 1 75.25 293 ASP B CA 1
ATOM 6513 C C . ASP B 1 293 ? 31.031 24.25 7.469 1 75.25 293 ASP B C 1
ATOM 6515 O O . ASP B 1 293 ? 29.969 24.875 7.504 1 75.25 293 ASP B O 1
ATOM 6519 N N . ASP B 1 294 ? 31.75 24.094 6.492 1 72.81 294 ASP B N 1
ATOM 6520 C CA . ASP B 1 294 ? 31.391 24.766 5.246 1 72.81 294 ASP B CA 1
ATOM 6521 C C . ASP B 1 294 ? 30.484 23.891 4.391 1 72.81 294 ASP B C 1
ATOM 6523 O O . ASP B 1 294 ? 30.094 24.281 3.287 1 72.81 294 ASP B O 1
ATOM 6527 N N . ALA B 1 295 ? 30.094 22.828 5.02 1 73.44 295 ALA B N 1
ATOM 6528 C CA . ALA B 1 295 ? 29.328 21.906 4.199 1 73.44 295 ALA B CA 1
ATOM 6529 C C . ALA B 1 295 ? 27.875 22.359 4.07 1 73.44 295 ALA B C 1
ATOM 6531 O O . ALA B 1 295 ? 27.297 22.906 5.016 1 73.44 295 ALA B O 1
ATOM 6532 N N . GLN B 1 296 ? 27.359 22.188 2.883 1 73.25 296 GLN B N 1
ATOM 6533 C CA . GLN B 1 296 ? 25.953 22.484 2.625 1 73.25 296 GLN B CA 1
ATOM 6534 C C . GLN B 1 296 ? 25.047 21.531 3.385 1 73.25 296 GLN B C 1
ATOM 6536 O O . GLN B 1 296 ? 25.391 20.375 3.619 1 73.25 296 GLN B O 1
ATOM 6541 N N . PRO B 1 297 ? 23.922 22.125 3.785 1 70.62 297 PRO B N 1
ATOM 6542 C CA . PRO B 1 297 ? 22.953 21.25 4.441 1 70.62 297 PRO B CA 1
ATOM 6543 C C . PRO B 1 297 ? 22.594 20.031 3.586 1 70.62 297 PRO B C 1
ATOM 6545 O O . PRO B 1 297 ? 22.5 20.141 2.361 1 70.62 297 PRO B O 1
ATOM 6548 N N . GLN B 1 298 ? 22.422 18.969 4.312 1 71.75 298 GLN B N 1
ATOM 6549 C CA . GLN B 1 298 ? 22.156 17.703 3.621 1 71.75 298 GLN B CA 1
ATOM 6550 C C . GLN B 1 298 ? 20.703 17.641 3.148 1 71.75 298 GLN B C 1
ATOM 6552 O O . GLN B 1 298 ? 19.797 18.031 3.875 1 71.75 298 GLN B O 1
ATOM 6557 N N . SER B 1 299 ? 20.625 17.203 1.928 1 83.44 299 SER B N 1
ATOM 6558 C CA . SER B 1 299 ? 19.281 16.953 1.388 1 83.44 299 SER B CA 1
ATOM 6559 C C . SER B 1 299 ? 18.969 15.453 1.39 1 83.44 299 SER B C 1
ATOM 6561 O O . SER B 1 299 ? 17.812 15.062 1.282 1 83.44 299 SER B O 1
ATOM 6563 N N . HIS B 1 300 ? 19.969 14.719 1.642 1 91.69 300 HIS B N 1
ATOM 6564 C CA . HIS B 1 300 ? 19.797 13.273 1.625 1 91.69 300 HIS B CA 1
ATOM 6565 C C . HIS B 1 300 ? 19.531 12.727 3.029 1 91.69 300 HIS B C 1
ATOM 6567 O O . HIS B 1 300 ? 20.141 13.195 3.996 1 91.69 300 HIS B O 1
ATOM 6573 N N . SER B 1 301 ? 18.641 11.758 3.111 1 95.69 301 SER B N 1
ATOM 6574 C CA . SER B 1 301 ? 18.406 11.047 4.363 1 95.69 301 SER B CA 1
ATOM 6575 C C . SER B 1 301 ? 19.531 10.039 4.637 1 95.69 301 SER B C 1
ATOM 6577 O O . SER B 1 301 ? 20.359 9.773 3.762 1 95.69 301 SER B O 1
ATOM 6579 N N . ILE B 1 302 ? 19.578 9.531 5.871 1 96.44 302 ILE B N 1
ATOM 6580 C CA . ILE B 1 302 ? 20.547 8.492 6.203 1 96.44 302 ILE B CA 1
ATOM 6581 C C . ILE B 1 302 ? 20.328 7.277 5.312 1 96.44 302 ILE B C 1
ATOM 6583 O O . ILE B 1 302 ? 21.297 6.609 4.918 1 96.44 302 ILE B O 1
ATOM 6587 N N . LEU B 1 303 ? 19.094 6.934 4.98 1 97.31 303 LEU B N 1
ATOM 6588 C CA . LEU B 1 303 ? 18.797 5.836 4.07 1 97.31 303 LEU B CA 1
ATOM 6589 C C . LEU B 1 303 ? 19.359 6.102 2.684 1 97.31 303 LEU B C 1
ATOM 6591 O O . LEU B 1 303 ? 19.969 5.211 2.074 1 97.31 303 LEU B O 1
ATOM 6595 N N . ASP B 1 304 ? 19.172 7.344 2.193 1 96.62 304 ASP B N 1
ATOM 6596 C CA . ASP B 1 304 ? 19.734 7.723 0.899 1 96.62 304 ASP B CA 1
ATOM 6597 C C . ASP B 1 304 ? 21.25 7.5 0.863 1 96.62 304 ASP B C 1
ATOM 6599 O O . ASP B 1 304 ? 21.781 6.992 -0.126 1 96.62 304 ASP B O 1
ATOM 6603 N N . LEU B 1 305 ? 21.875 7.871 1.899 1 96.25 305 LEU B N 1
ATOM 6604 C CA . LEU B 1 305 ? 23.328 7.746 1.967 1 96.25 305 LEU B CA 1
ATOM 6605 C C . LEU B 1 305 ? 23.75 6.281 1.996 1 96.25 305 LEU B C 1
ATOM 6607 O O . LEU B 1 305 ? 24.719 5.895 1.352 1 96.25 305 LEU B O 1
ATOM 6611 N N . LEU B 1 306 ? 23 5.477 2.723 1 97 306 LEU B N 1
ATOM 6612 C CA . LEU B 1 306 ? 23.312 4.055 2.787 1 97 306 LEU B CA 1
ATOM 6613 C C . LEU B 1 306 ? 23.125 3.395 1.424 1 97 306 LEU B C 1
ATOM 6615 O O . LEU B 1 306 ? 23.844 2.447 1.087 1 97 306 LEU B O 1
ATOM 6619 N N . GLU B 1 307 ? 22.172 3.867 0.709 1 95.62 307 GLU B N 1
ATOM 6620 C CA . GLU B 1 307 ? 21.953 3.35 -0.639 1 95.62 307 GLU B CA 1
ATOM 6621 C C . GLU B 1 307 ? 23.047 3.824 -1.593 1 95.62 307 GLU B C 1
ATOM 6623 O O . GLU B 1 307 ? 23.469 3.084 -2.486 1 95.62 307 GLU B O 1
ATOM 6628 N N . LYS B 1 308 ? 23.531 5.016 -1.424 1 94.38 308 LYS B N 1
ATOM 6629 C CA . LYS B 1 308 ? 24.578 5.598 -2.252 1 94.38 308 LYS B CA 1
ATOM 6630 C C . LYS B 1 308 ? 25.938 4.945 -1.965 1 94.38 308 LYS B C 1
ATOM 6632 O O . LYS B 1 308 ? 26.766 4.789 -2.867 1 94.38 308 LYS B O 1
ATOM 6637 N N . TYR B 1 309 ? 26.109 4.594 -0.731 1 95.19 309 TYR B N 1
ATOM 6638 C CA . TYR B 1 309 ? 27.359 3.967 -0.3 1 95.19 309 TYR B CA 1
ATOM 6639 C C . TYR B 1 309 ? 27.109 2.57 0.252 1 95.19 309 TYR B C 1
ATOM 6641 O O . TYR B 1 309 ? 27.188 2.348 1.462 1 95.19 309 TYR B O 1
ATOM 6649 N N . PRO B 1 310 ? 26.984 1.626 -0.616 1 92.81 310 PRO B N 1
ATOM 6650 C CA . PRO B 1 310 ? 26.5 0.294 -0.239 1 92.81 310 PRO B CA 1
ATOM 6651 C C . PRO B 1 310 ? 27.5 -0.47 0.624 1 92.81 310 PRO B C 1
ATOM 6653 O O . PRO B 1 310 ? 27.141 -1.456 1.271 1 92.81 310 PRO B O 1
ATOM 6656 N N . ASN B 1 311 ? 28.719 -0.035 0.725 1 93.88 311 ASN B N 1
ATOM 6657 C CA . ASN B 1 311 ? 29.734 -0.754 1.48 1 93.88 311 ASN B CA 1
ATOM 6658 C C . ASN B 1 311 ? 29.688 -0.405 2.965 1 93.88 311 ASN B C 1
ATOM 6660 O O . ASN B 1 311 ? 30.359 -1.034 3.779 1 93.88 311 ASN B O 1
ATOM 6664 N N . ILE B 1 312 ? 28.906 0.546 3.303 1 96.25 312 ILE B N 1
ATOM 6665 C CA . ILE B 1 312 ? 28.734 0.858 4.719 1 96.25 312 ILE B CA 1
ATOM 6666 C C . ILE B 1 312 ? 27.781 -0.154 5.352 1 96.25 312 ILE B C 1
ATOM 6668 O O . ILE B 1 312 ? 26.594 -0.216 4.996 1 96.25 312 ILE B O 1
ATOM 6672 N N . ASN B 1 313 ? 28.297 -0.901 6.281 1 93.69 313 ASN B N 1
ATOM 6673 C CA . ASN B 1 313 ? 27.484 -1.92 6.945 1 93.69 313 ASN B CA 1
ATOM 6674 C C . ASN B 1 313 ? 26.969 -1.43 8.297 1 93.69 313 ASN B C 1
ATOM 6676 O O . ASN B 1 313 ? 27.484 -1.819 9.344 1 93.69 313 ASN B O 1
ATOM 6680 N N . LEU B 1 314 ? 25.938 -0.708 8.297 1 95.44 314 LEU B N 1
ATOM 6681 C CA . LEU B 1 314 ? 25.297 -0.186 9.5 1 95.44 314 LEU B CA 1
ATOM 6682 C C . LEU B 1 314 ? 24.312 -1.197 10.07 1 95.44 314 LEU B C 1
ATOM 6684 O O . LEU B 1 314 ? 23.422 -1.673 9.359 1 95.44 314 LEU B O 1
ATOM 6688 N N . PRO B 1 315 ? 24.469 -1.56 11.344 1 94.5 315 PRO B N 1
ATOM 6689 C CA . PRO B 1 315 ? 23.484 -2.453 11.938 1 94.5 315 PRO B CA 1
ATOM 6690 C C . PRO B 1 315 ? 22.078 -1.84 11.969 1 94.5 315 PRO B C 1
ATOM 6692 O O . PRO B 1 315 ? 21.938 -0.632 12.172 1 94.5 315 PRO B O 1
ATOM 6695 N N . LEU B 1 316 ? 21.062 -2.709 11.789 1 95.69 316 LEU B N 1
ATOM 6696 C CA . LEU B 1 316 ? 19.672 -2.266 11.711 1 95.69 316 LEU B CA 1
ATOM 6697 C C . LEU B 1 316 ? 19.281 -1.49 12.969 1 95.69 316 LEU B C 1
ATOM 6699 O O . LEU B 1 316 ? 18.609 -0.461 12.883 1 95.69 316 LEU B O 1
ATOM 6703 N N . GLY B 1 317 ? 19.688 -1.983 14.086 1 94.5 317 GLY B N 1
ATOM 6704 C CA . GLY B 1 317 ? 19.391 -1.305 15.328 1 94.5 317 GLY B CA 1
ATOM 6705 C C . GLY B 1 317 ? 19.938 0.104 15.398 1 94.5 317 GLY B C 1
ATOM 6706 O O . GLY B 1 317 ? 19.266 1.022 15.875 1 94.5 317 GLY B O 1
ATOM 6707 N N . VAL B 1 318 ? 21.156 0.296 14.945 1 93.75 318 VAL B N 1
ATOM 6708 C CA . VAL B 1 318 ? 21.797 1.607 14.922 1 93.75 318 VAL B CA 1
ATOM 6709 C C . VAL B 1 318 ? 21.062 2.527 13.961 1 93.75 318 VAL B C 1
ATOM 6711 O O . VAL B 1 318 ? 20.844 3.703 14.258 1 93.75 318 VAL B O 1
ATOM 6714 N N . PHE B 1 319 ? 20.688 1.971 12.828 1 96.88 319 PHE B N 1
ATOM 6715 C CA . PHE B 1 319 ? 19.922 2.732 11.852 1 96.88 319 PHE B CA 1
ATOM 6716 C C . PHE B 1 319 ? 18.625 3.258 12.461 1 96.88 319 PHE B C 1
ATOM 6718 O O . PHE B 1 319 ? 18.344 4.457 12.391 1 96.88 319 PHE B O 1
ATOM 6725 N N . ILE B 1 320 ? 17.844 2.395 13.07 1 96.62 320 ILE B N 1
ATOM 6726 C CA . ILE B 1 320 ? 16.547 2.754 13.641 1 96.62 320 ILE B CA 1
ATOM 6727 C C . ILE B 1 320 ? 16.75 3.789 14.75 1 96.62 320 ILE B C 1
ATOM 6729 O O . ILE B 1 320 ? 16 4.77 14.828 1 96.62 320 ILE B O 1
ATOM 6733 N N . ALA B 1 321 ? 17.766 3.639 15.531 1 92 321 ALA B N 1
ATOM 6734 C CA . ALA B 1 321 ? 18.047 4.547 16.641 1 92 321 ALA B CA 1
ATOM 6735 C C . ALA B 1 321 ? 18.453 5.926 16.125 1 92 321 ALA B C 1
ATOM 6737 O O . ALA B 1 321 ? 18.328 6.918 16.859 1 92 321 ALA B O 1
ATOM 6738 N N . SER B 1 322 ? 18.906 5.973 14.922 1 92.88 322 SER B N 1
ATOM 6739 C CA . SER B 1 322 ? 19.406 7.223 14.352 1 92.88 322 SER B CA 1
ATOM 6740 C C . SER B 1 322 ? 18.266 8.047 13.758 1 92.88 322 SER B C 1
ATOM 6742 O O . SER B 1 322 ? 18.453 9.219 13.414 1 92.88 322 SER B O 1
ATOM 6744 N N . LEU B 1 323 ? 17.141 7.484 13.602 1 94.94 323 LEU B N 1
ATOM 6745 C CA . LEU B 1 323 ? 16.016 8.156 12.969 1 94.94 323 LEU B CA 1
ATOM 6746 C C . LEU B 1 323 ? 15.203 8.953 13.992 1 94.94 323 LEU B C 1
ATOM 6748 O O . LEU B 1 323 ? 15.031 8.508 15.133 1 94.94 323 LEU B O 1
ATOM 6752 N N . PRO B 1 324 ? 14.75 10.148 13.594 1 92.19 324 PRO B N 1
ATOM 6753 C CA . PRO B 1 324 ? 13.859 10.883 14.5 1 92.19 324 PRO B CA 1
ATOM 6754 C C . PRO B 1 324 ? 12.531 10.172 14.727 1 92.19 324 PRO B C 1
ATOM 6756 O O . PRO B 1 324 ? 12.07 9.422 13.859 1 92.19 324 PRO B O 1
ATOM 6759 N N . SER B 1 325 ? 11.93 10.398 15.875 1 92.62 325 SER B N 1
ATOM 6760 C CA . SER B 1 325 ? 10.625 9.836 16.203 1 92.62 325 SER B CA 1
ATOM 6761 C C . SER B 1 325 ? 9.523 10.453 15.344 1 92.62 325 SER B C 1
ATOM 6763 O O . SER B 1 325 ? 9.602 11.625 14.977 1 92.62 325 SER B O 1
ATOM 6765 N N . MET B 1 326 ? 8.508 9.641 15.086 1 95.25 326 MET B N 1
ATOM 6766 C CA . MET B 1 326 ? 7.336 10.133 14.359 1 95.25 326 MET B CA 1
ATOM 6767 C C . MET B 1 326 ? 6.598 11.188 15.18 1 95.25 326 MET B C 1
ATOM 6769 O O . MET B 1 326 ? 6.402 11.023 16.391 1 95.25 326 MET B O 1
ATOM 6773 N N . ARG B 1 327 ? 6.207 12.258 14.492 1 88.44 327 ARG B N 1
ATOM 6774 C CA . ARG B 1 327 ? 5.535 13.352 15.188 1 88.44 327 ARG B CA 1
ATOM 6775 C C . ARG B 1 327 ? 4.164 13.633 14.578 1 88.44 327 ARG B C 1
ATOM 6777 O O . ARG B 1 327 ? 3.939 13.367 13.398 1 88.44 327 ARG B O 1
ATOM 6784 N N . LEU B 1 328 ? 3.326 14.203 15.406 1 90.81 328 LEU B N 1
ATOM 6785 C CA . LEU B 1 328 ? 2.072 14.75 14.898 1 90.81 328 LEU B CA 1
ATOM 6786 C C . LEU B 1 328 ? 2.328 15.93 13.969 1 90.81 328 LEU B C 1
ATOM 6788 O O . LEU B 1 328 ? 3.236 16.734 14.211 1 90.81 328 LEU B O 1
ATOM 6792 N N . ARG B 1 329 ? 1.548 15.961 12.914 1 93.56 329 ARG B N 1
ATOM 6793 C CA . ARG B 1 329 ? 1.583 17.109 12.023 1 93.56 329 ARG B CA 1
ATOM 6794 C C . ARG B 1 329 ? 0.264 17.875 12.062 1 93.56 329 ARG B C 1
ATOM 6796 O O . ARG B 1 329 ? -0.811 17.281 11.984 1 93.56 329 ARG B O 1
ATOM 6803 N N . GLN B 1 330 ? 0.398 19.156 12.219 1 93.25 330 GLN B N 1
ATOM 6804 C CA . GLN B 1 330 ? -0.796 19.984 12.352 1 93.25 330 GLN B CA 1
ATOM 6805 C C . GLN B 1 330 ? -1.173 20.625 11.016 1 93.25 330 GLN B C 1
ATOM 6807 O O . GLN B 1 330 ? -0.305 21.109 10.289 1 93.25 330 GLN B O 1
ATOM 6812 N N . TYR B 1 331 ? -2.447 20.562 10.75 1 96.88 331 TYR B N 1
ATOM 6813 C CA . TYR B 1 331 ? -3.025 21.203 9.57 1 96.88 331 TYR B CA 1
ATOM 6814 C C . TYR B 1 331 ? -4.176 22.125 9.961 1 96.88 331 TYR B C 1
ATOM 6816 O O . TYR B 1 331 ? -4.965 21.797 10.852 1 96.88 331 TYR B O 1
ATOM 6824 N N . SER B 1 332 ? -4.223 23.281 9.25 1 97.31 332 SER B N 1
ATOM 6825 C CA . SER B 1 332 ? -5.355 24.172 9.492 1 97.31 332 SER B CA 1
ATOM 6826 C C . SER B 1 332 ? -6.668 23.531 9.062 1 97.31 332 SER B C 1
ATOM 6828 O O . SER B 1 332 ? -6.781 23.031 7.938 1 97.31 332 SER B O 1
ATOM 6830 N N . ILE B 1 333 ? -7.586 23.531 9.992 1 98.38 333 ILE B N 1
ATOM 6831 C CA . ILE B 1 333 ? -8.922 23.078 9.633 1 98.38 333 ILE B CA 1
ATOM 6832 C C . ILE B 1 333 ? -9.547 24.031 8.625 1 98.38 333 ILE B C 1
ATOM 6834 O O . ILE B 1 333 ? -9.477 25.25 8.797 1 98.38 333 ILE B O 1
ATOM 6838 N N . SER B 1 334 ? -10.18 23.5 7.602 1 98.69 334 SER B N 1
ATOM 6839 C CA . SER B 1 334 ? -10.688 24.328 6.516 1 98.69 334 SER B CA 1
ATOM 6840 C C . SER B 1 334 ? -12.211 24.359 6.516 1 98.69 334 SER B C 1
ATOM 6842 O O . SER B 1 334 ? -12.836 24.531 5.465 1 98.69 334 SER B O 1
ATOM 6844 N N . SER B 1 335 ? -12.859 24.094 7.609 1 98.62 335 SER B N 1
ATOM 6845 C CA . SER B 1 335 ? -14.312 24.141 7.734 1 98.62 335 SER B CA 1
ATOM 6846 C C . SER B 1 335 ? -14.734 24.859 9.008 1 98.62 335 SER B C 1
ATOM 6848 O O . SER B 1 335 ? -13.906 25.125 9.883 1 98.62 335 SER B O 1
ATOM 6850 N N . SER B 1 336 ? -16.016 25.219 9.008 1 98.38 336 SER B N 1
ATOM 6851 C CA . SER B 1 336 ? -16.641 25.797 10.195 1 98.38 336 SER B CA 1
ATOM 6852 C C . SER B 1 336 ? -17.516 24.797 10.914 1 98.38 336 SER B C 1
ATOM 6854 O O . SER B 1 336 ? -18.203 23.984 10.281 1 98.38 336 SER B O 1
ATOM 6856 N N . PRO B 1 337 ? -17.469 24.859 12.25 1 97.19 337 PRO B N 1
ATOM 6857 C CA . PRO B 1 337 ? -18.375 23.984 13 1 97.19 337 PRO B CA 1
ATOM 6858 C C . PRO B 1 337 ? -19.844 24.297 12.758 1 97.19 337 PRO B C 1
ATOM 6860 O O . PRO B 1 337 ? -20.719 23.469 13.055 1 97.19 337 PRO B O 1
ATOM 6863 N N . LEU B 1 338 ? -20.125 25.5 12.188 1 96.94 338 LEU B N 1
ATOM 6864 C CA . LEU B 1 338 ? -21.5 25.828 11.867 1 96.94 338 LEU B CA 1
ATOM 6865 C C . LEU B 1 338 ? -22.031 24.938 10.742 1 96.94 338 LEU B C 1
ATOM 6867 O O . LEU B 1 338 ? -23.234 24.734 10.625 1 96.94 338 LEU B O 1
ATOM 6871 N N . SER B 1 339 ? -21.172 24.484 9.906 1 95.88 339 SER B N 1
ATOM 6872 C CA . SER B 1 339 ? -21.578 23.547 8.867 1 95.88 339 SER B CA 1
ATOM 6873 C C . SER B 1 339 ? -21.844 22.156 9.445 1 95.88 339 SER B C 1
ATOM 6875 O O . SER B 1 339 ? -22.828 21.5 9.078 1 95.88 339 SER B O 1
ATOM 6877 N N . ASP B 1 340 ? -20.953 21.672 10.188 1 95.06 340 ASP B N 1
ATOM 6878 C CA . ASP B 1 340 ? -21.047 20.375 10.867 1 95.06 340 ASP B CA 1
ATOM 6879 C C . ASP B 1 340 ? -20.078 20.297 12.039 1 95.06 340 ASP B C 1
ATOM 6881 O O . ASP B 1 340 ? -18.859 20.391 11.852 1 95.06 340 ASP B O 1
ATOM 6885 N N . LEU B 1 341 ? -20.547 20.062 13.195 1 94.44 341 LEU B N 1
ATOM 6886 C CA . LEU B 1 341 ? -19.75 20.047 14.414 1 94.44 341 LEU B CA 1
ATOM 6887 C C . LEU B 1 341 ? -18.891 18.797 14.484 1 94.44 341 LEU B C 1
ATOM 6889 O O . LEU B 1 341 ? -17.875 18.766 15.188 1 94.44 341 LEU B O 1
ATOM 6893 N N . THR B 1 342 ? -19.266 17.781 13.812 1 94.81 342 THR B N 1
ATOM 6894 C CA . THR B 1 342 ? -18.609 16.484 13.977 1 94.81 342 THR B CA 1
ATOM 6895 C C . THR B 1 342 ? -17.703 16.172 12.789 1 94.81 342 THR B C 1
ATOM 6897 O O . THR B 1 342 ? -17 15.164 12.781 1 94.81 342 THR B O 1
ATOM 6900 N N . ARG B 1 343 ? -17.719 17.078 11.82 1 97.94 343 ARG B N 1
ATOM 6901 C CA . ARG B 1 343 ? -16.906 16.844 10.625 1 97.94 343 ARG B CA 1
ATOM 6902 C C . ARG B 1 343 ? -15.984 18.031 10.359 1 97.94 343 ARG B C 1
ATOM 6904 O O . ARG B 1 343 ? -16.375 19.188 10.555 1 97.94 343 ARG B O 1
ATOM 6911 N N . VAL B 1 344 ? -14.805 17.688 9.984 1 98.62 344 VAL B N 1
ATOM 6912 C CA . VAL B 1 344 ? -13.836 18.719 9.656 1 98.62 344 VAL B CA 1
ATOM 6913 C C . VAL B 1 344 ? -13.227 18.453 8.281 1 98.62 344 VAL B C 1
ATOM 6915 O O . VAL B 1 344 ? -13.227 17.312 7.812 1 98.62 344 VAL B O 1
ATOM 6918 N N . THR B 1 345 ? -12.742 19.531 7.641 1 98.75 345 THR B N 1
ATOM 6919 C CA . THR B 1 345 ? -12.055 19.375 6.363 1 98.75 345 THR B CA 1
ATOM 6920 C C . THR B 1 345 ? -10.641 19.953 6.434 1 98.75 345 THR B C 1
ATOM 6922 O O . THR B 1 345 ? -10.352 20.797 7.277 1 98.75 345 THR B O 1
ATOM 6925 N N . LEU B 1 346 ? -9.773 19.406 5.66 1 98.75 346 LEU B N 1
ATOM 6926 C CA . LEU B 1 346 ? -8.43 19.906 5.422 1 98.75 346 LEU B CA 1
ATOM 6927 C C . LEU B 1 346 ? -8.227 20.234 3.945 1 98.75 346 LEU B C 1
ATOM 6929 O O . LEU B 1 346 ? -8.867 19.641 3.078 1 98.75 346 LEU B O 1
ATOM 6933 N N . THR B 1 347 ? -7.457 21.219 3.674 1 98.62 347 THR B N 1
ATOM 6934 C CA . THR B 1 347 ? -6.887 21.516 2.365 1 98.62 347 THR B CA 1
ATOM 6935 C C . THR B 1 347 ? -5.367 21.391 2.393 1 98.62 347 THR B C 1
ATOM 6937 O O . THR B 1 347 ? -4.676 22.25 2.938 1 98.62 347 THR B O 1
ATOM 6940 N N . VAL B 1 348 ? -4.848 20.328 1.774 1 97.75 348 VAL B N 1
ATOM 6941 C CA . VAL B 1 348 ? -3.467 19.938 2.031 1 97.75 348 VAL B CA 1
ATOM 6942 C C . VAL B 1 348 ? -2.691 19.891 0.718 1 97.75 348 VAL B C 1
ATOM 6944 O O . VAL B 1 348 ? -3.207 19.422 -0.298 1 97.75 348 VAL B O 1
ATOM 6947 N N . SER B 1 349 ? -1.494 20.5 0.759 1 97.06 349 SER B N 1
ATOM 6948 C CA . SER B 1 349 ? -0.545 20.312 -0.333 1 97.06 349 SER B CA 1
ATOM 6949 C C . SER B 1 349 ? 0.233 19 -0.163 1 97.06 349 SER B C 1
ATOM 6951 O O . SER B 1 349 ? 0.795 18.75 0.902 1 97.06 349 SER B O 1
ATOM 6953 N N . VAL B 1 350 ? 0.264 18.203 -1.206 1 97.44 350 VAL B N 1
ATOM 6954 C CA . VAL B 1 350 ? 1.035 16.969 -1.158 1 97.44 350 VAL B CA 1
ATOM 6955 C C . VAL B 1 350 ? 2.492 17.25 -1.513 1 97.44 350 VAL B C 1
ATOM 6957 O O . VAL B 1 350 ? 2.791 17.719 -2.617 1 97.44 350 VAL B O 1
ATOM 6960 N N . VAL B 1 351 ? 3.367 16.969 -0.586 1 95 351 VAL B N 1
ATOM 6961 C CA . VAL B 1 351 ? 4.777 17.297 -0.757 1 95 351 VAL B CA 1
ATOM 6962 C C . VAL B 1 351 ? 5.516 16.109 -1.37 1 95 351 VAL B C 1
ATOM 6964 O O . VAL B 1 351 ? 5.57 15.031 -0.775 1 95 351 VAL B O 1
ATOM 6967 N N . SER B 1 352 ? 5.965 16.25 -2.518 1 92.31 352 SER B N 1
ATOM 6968 C CA . SER B 1 352 ? 6.789 15.273 -3.225 1 92.31 352 SER B CA 1
ATOM 6969 C C . SER B 1 352 ? 7.82 15.961 -4.109 1 92.31 352 SER B C 1
ATOM 6971 O O . SER B 1 352 ? 7.477 16.828 -4.91 1 92.31 352 SER B O 1
ATOM 6973 N N . HIS B 1 353 ? 9.094 15.719 -3.902 1 88.75 353 HIS B N 1
ATOM 6974 C CA . HIS B 1 353 ? 10.172 16.25 -4.727 1 88.75 353 HIS B CA 1
ATOM 6975 C C . HIS B 1 353 ? 11.234 15.188 -4.996 1 88.75 353 HIS B C 1
ATOM 6977 O O . HIS B 1 353 ? 11.891 14.711 -4.066 1 88.75 353 HIS B O 1
ATOM 6983 N N . GLY B 1 354 ? 11.398 14.891 -6.285 1 83.69 354 GLY B N 1
ATOM 6984 C CA . GLY B 1 354 ? 12.305 13.789 -6.586 1 83.69 354 GLY B CA 1
ATOM 6985 C C . GLY B 1 354 ? 11.906 12.492 -5.902 1 83.69 354 GLY B C 1
ATOM 6986 O O . GLY B 1 354 ? 10.789 12.008 -6.07 1 83.69 354 GLY B O 1
ATOM 6987 N N . GLN B 1 355 ? 12.867 12.117 -5.059 1 84.25 355 GLN B N 1
ATOM 6988 C CA . GLN B 1 355 ? 12.625 10.875 -4.336 1 84.25 355 GLN B CA 1
ATOM 6989 C C . GLN B 1 355 ? 12.039 11.148 -2.953 1 84.25 355 GLN B C 1
ATOM 6991 O O . GLN B 1 355 ? 11.586 10.227 -2.271 1 84.25 355 GLN B O 1
ATOM 6996 N N . PHE B 1 356 ? 11.992 12.414 -2.629 1 92.88 356 PHE B N 1
ATOM 6997 C CA . PHE B 1 356 ? 11.492 12.766 -1.305 1 92.88 356 PHE B CA 1
ATOM 6998 C C . PHE B 1 356 ? 9.969 12.797 -1.287 1 92.88 356 PHE B C 1
ATOM 7000 O O . PHE B 1 356 ? 9.352 13.43 -2.145 1 92.88 356 PHE B O 1
ATOM 7007 N N . LEU B 1 357 ? 9.406 12.133 -0.313 1 95.62 357 LEU B N 1
ATOM 7008 C CA . LEU B 1 357 ? 7.973 12.156 -0.037 1 95.62 357 LEU B CA 1
ATOM 7009 C C . LEU B 1 357 ? 7.699 12.68 1.368 1 95.62 357 LEU B C 1
ATOM 7011 O O . LEU B 1 357 ? 8.164 12.109 2.354 1 95.62 357 LEU B O 1
ATOM 7015 N N . GLY B 1 358 ? 6.945 13.844 1.425 1 96.12 358 GLY B N 1
ATOM 7016 C CA . GLY B 1 358 ? 6.516 14.273 2.746 1 96.12 358 GLY B CA 1
ATOM 7017 C C . GLY B 1 358 ? 5.691 13.234 3.477 1 96.12 358 GLY B C 1
ATOM 7018 O O . GLY B 1 358 ? 4.754 12.664 2.912 1 96.12 358 GLY B O 1
ATOM 7019 N N . VAL B 1 359 ? 6.02 12.984 4.727 1 97 359 VAL B N 1
ATOM 7020 C CA . VAL B 1 359 ? 5.438 11.875 5.473 1 97 359 VAL B CA 1
ATOM 7021 C C . VAL B 1 359 ? 3.939 12.102 5.656 1 97 359 VAL B C 1
ATOM 7023 O O . VAL B 1 359 ? 3.121 11.32 5.168 1 97 359 VAL B O 1
ATOM 7026 N N . ALA B 1 360 ? 3.541 13.18 6.23 1 97.56 360 ALA B N 1
ATOM 7027 C CA . ALA B 1 360 ? 2.145 13.406 6.594 1 97.56 360 ALA B CA 1
ATOM 7028 C C . ALA B 1 360 ? 1.299 13.695 5.355 1 97.56 360 ALA B C 1
ATOM 7030 O O . ALA B 1 360 ? 0.18 13.188 5.23 1 97.56 360 ALA B O 1
ATOM 7031 N N . SER B 1 361 ? 1.879 14.5 4.445 1 97.62 361 SER B N 1
ATOM 7032 C CA . SER B 1 361 ? 1.099 14.883 3.273 1 97.62 361 SER B CA 1
ATOM 7033 C C . SER B 1 361 ? 0.818 13.672 2.383 1 97.62 361 SER B C 1
ATOM 7035 O O . SER B 1 361 ? -0.275 13.547 1.827 1 97.62 361 SER B O 1
ATOM 7037 N N . ASN B 1 362 ? 1.763 12.789 2.26 1 97.88 362 ASN B N 1
ATOM 7038 C CA . ASN B 1 362 ? 1.536 11.594 1.446 1 97.88 362 ASN B CA 1
ATOM 7039 C C . ASN B 1 362 ? 0.659 10.578 2.172 1 97.88 362 ASN B C 1
ATOM 7041 O O . ASN B 1 362 ? -0.104 9.844 1.539 1 97.88 362 ASN B O 1
ATOM 7045 N N . PHE B 1 363 ? 0.813 10.477 3.465 1 98.19 363 PHE B N 1
ATOM 7046 C CA . PHE B 1 363 ? -0.121 9.664 4.238 1 98.19 363 PHE B CA 1
ATOM 7047 C C . PHE B 1 363 ? -1.557 10.109 3.992 1 98.19 363 PHE B C 1
ATOM 7049 O O . PHE B 1 363 ? -2.414 9.297 3.641 1 98.19 363 PHE B O 1
ATOM 7056 N N . LEU B 1 364 ? -1.8 11.406 4.078 1 98.69 364 LEU B N 1
ATOM 7057 C CA . LEU B 1 364 ? -3.125 11.984 3.889 1 98.69 364 LEU B CA 1
ATOM 7058 C C . LEU B 1 364 ? -3.619 11.766 2.463 1 98.69 364 LEU B C 1
ATOM 7060 O O . LEU B 1 364 ? -4.789 11.445 2.25 1 98.69 364 LEU B O 1
ATOM 7064 N N . ALA B 1 365 ? -2.736 11.93 1.534 1 98.19 365 ALA B N 1
ATOM 7065 C CA . ALA B 1 365 ? -3.096 11.82 0.123 1 98.19 365 ALA B CA 1
ATOM 7066 C C . ALA B 1 365 ? -3.592 10.414 -0.204 1 98.19 365 ALA B C 1
ATOM 7068 O O . ALA B 1 365 ? -4.418 10.234 -1.103 1 98.19 365 ALA B O 1
ATOM 7069 N N . ASN B 1 366 ? -3.182 9.438 0.563 1 96.88 366 ASN B N 1
ATOM 7070 C CA . ASN B 1 366 ? -3.475 8.055 0.224 1 96.88 366 ASN B CA 1
ATOM 7071 C C . ASN B 1 366 ? -4.641 7.508 1.045 1 96.88 366 ASN B C 1
ATOM 7073 O O . ASN B 1 366 ? -5.027 6.352 0.89 1 96.88 366 ASN B O 1
ATOM 7077 N N . LEU B 1 367 ? -5.203 8.289 1.869 1 97.5 367 LEU B N 1
ATOM 7078 C CA . LEU B 1 367 ? -6.348 7.863 2.668 1 97.5 367 LEU B CA 1
ATOM 7079 C C . LEU B 1 367 ? -7.574 7.656 1.789 1 97.5 367 LEU B C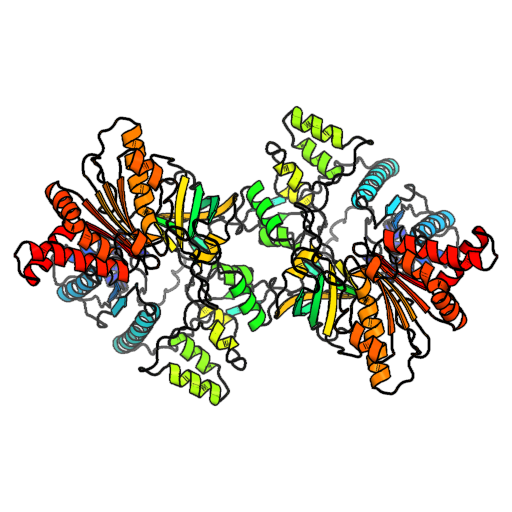 1
ATOM 7081 O O . LEU B 1 367 ? -7.742 8.336 0.775 1 97.5 367 LEU B O 1
ATOM 7085 N N . ARG B 1 368 ? -8.406 6.73 2.172 1 96.25 368 ARG B N 1
ATOM 7086 C CA . ARG B 1 368 ? -9.664 6.426 1.5 1 96.25 368 ARG B CA 1
ATOM 7087 C C . ARG B 1 368 ? -10.836 6.48 2.479 1 96.25 368 ARG B C 1
ATOM 7089 O O . ARG B 1 368 ? -10.641 6.391 3.691 1 96.25 368 ARG B O 1
ATOM 7096 N N . LYS B 1 369 ? -12.023 6.629 1.871 1 96.44 369 LYS B N 1
ATOM 7097 C CA . LYS B 1 369 ? -13.234 6.648 2.686 1 96.44 369 LYS B CA 1
ATOM 7098 C C . LYS B 1 369 ? -13.297 5.434 3.605 1 96.44 369 LYS B C 1
ATOM 7100 O O . LYS B 1 369 ? -13.078 4.305 3.166 1 96.44 369 LYS B O 1
ATOM 7105 N N . GLY B 1 370 ? -13.492 5.746 4.824 1 94.94 370 GLY B N 1
ATOM 7106 C CA . GLY B 1 370 ? -13.656 4.672 5.789 1 94.94 370 GLY B CA 1
ATOM 7107 C C . GLY B 1 370 ? -12.398 4.391 6.59 1 94.94 370 GLY B C 1
ATOM 7108 O O . GLY B 1 370 ? -12.453 3.742 7.637 1 94.94 370 GLY B O 1
ATOM 7109 N N . ASP B 1 371 ? -11.258 4.863 6.16 1 96.31 371 ASP B N 1
ATOM 7110 C CA . ASP B 1 371 ? -10.016 4.664 6.895 1 96.31 371 ASP B CA 1
ATOM 7111 C C . ASP B 1 371 ? -10.078 5.312 8.273 1 96.31 371 ASP B C 1
ATOM 7113 O O . ASP B 1 371 ? -10.648 6.395 8.43 1 96.31 371 ASP B O 1
ATOM 7117 N N . ARG B 1 372 ? -9.531 4.633 9.25 1 95.62 372 ARG B N 1
ATOM 7118 C CA . ARG B 1 372 ? -9.406 5.188 10.594 1 95.62 372 ARG B CA 1
ATOM 7119 C C . ARG B 1 372 ? -8.062 5.871 10.789 1 95.62 372 ARG B C 1
ATOM 7121 O O . ARG B 1 372 ? -7.023 5.344 10.375 1 95.62 372 ARG B O 1
ATOM 7128 N N . VAL B 1 373 ? -8.133 7.059 11.359 1 96.62 373 VAL B N 1
ATOM 7129 C CA . VAL B 1 373 ? -6.93 7.879 11.469 1 96.62 373 VAL B CA 1
ATOM 7130 C C . VAL B 1 373 ? -6.82 8.453 12.875 1 96.62 373 VAL B C 1
ATOM 7132 O O . VAL B 1 373 ? -7.816 8.891 13.453 1 96.62 373 VAL B O 1
ATOM 7135 N N . GLN B 1 374 ? -5.613 8.359 13.469 1 96.5 374 GLN B N 1
ATOM 7136 C CA . GLN B 1 374 ? -5.371 9.008 14.758 1 96.5 374 GLN B CA 1
ATOM 7137 C C . GLN B 1 374 ? -5.234 10.516 14.594 1 96.5 374 GLN B C 1
ATOM 7139 O O . GLN B 1 374 ? -4.43 10.992 13.789 1 96.5 374 GLN B O 1
ATOM 7144 N N . MET B 1 375 ? -6.043 11.219 15.391 1 97.31 375 MET B N 1
ATOM 7145 C CA . MET B 1 375 ? -6.078 12.664 15.227 1 97.31 375 MET B CA 1
ATOM 7146 C C . MET B 1 375 ? -6.469 13.352 16.531 1 97.31 375 MET B C 1
ATOM 7148 O O . MET B 1 375 ? -6.949 12.703 17.469 1 97.31 375 MET B O 1
ATOM 7152 N N . ALA B 1 376 ? -6.184 14.664 16.562 1 95.75 376 ALA B N 1
ATOM 7153 C CA . ALA B 1 376 ? -6.598 15.516 17.672 1 95.75 376 ALA B CA 1
ATOM 7154 C C . ALA B 1 376 ? -6.758 16.969 17.219 1 95.75 376 ALA B C 1
ATOM 7156 O O . ALA B 1 376 ? -5.934 17.484 16.469 1 95.75 376 ALA B O 1
ATOM 7157 N N . VAL B 1 377 ? -7.836 17.578 17.641 1 96.31 377 VAL B N 1
ATOM 7158 C CA . VAL B 1 377 ? -8 19 17.391 1 96.31 377 VAL B CA 1
ATOM 7159 C C . VAL B 1 377 ? -7.105 19.797 18.344 1 96.31 377 VAL B C 1
ATOM 7161 O O . VAL B 1 377 ? -7.008 19.469 19.531 1 96.31 377 VAL B O 1
ATOM 7164 N N . ARG B 1 378 ? -6.379 20.734 17.75 1 92.25 378 ARG B N 1
ATOM 7165 C CA . ARG B 1 378 ? -5.535 21.656 18.516 1 92.25 378 ARG B CA 1
ATOM 7166 C C . ARG B 1 378 ? -5.973 23.094 18.312 1 92.25 378 ARG B C 1
ATOM 7168 O O . ARG B 1 378 ? -6.172 23.547 17.188 1 92.25 378 ARG B O 1
ATOM 7175 N N . PRO B 1 379 ? -6.113 23.781 19.375 1 89.88 379 PRO B N 1
ATOM 7176 C CA . PRO B 1 379 ? -6.477 25.188 19.219 1 89.88 379 PRO B CA 1
ATOM 7177 C C . PRO B 1 379 ? -5.348 26.016 18.625 1 89.88 379 PRO B C 1
ATOM 7179 O O . PRO B 1 379 ? -4.172 25.719 18.844 1 89.88 379 PRO B O 1
ATOM 7182 N N . SER B 1 380 ? -5.789 27.016 17.891 1 89.44 380 SER B N 1
ATOM 7183 C CA . SER B 1 380 ? -4.844 28.031 17.422 1 89.44 380 SER B CA 1
ATOM 7184 C C . SER B 1 380 ? -4.742 29.188 18.406 1 89.44 380 SER B C 1
ATOM 7186 O O . SER B 1 380 ? -5.273 29.125 19.516 1 89.44 380 SER B O 1
ATOM 7188 N N . THR B 1 381 ? -3.959 30.203 17.953 1 82.06 381 THR B N 1
ATOM 7189 C CA . THR B 1 381 ? -3.918 31.422 18.781 1 82.06 381 THR B CA 1
ATOM 7190 C C . THR B 1 381 ? -5.297 32.062 18.859 1 82.06 381 THR B C 1
ATOM 7192 O O . THR B 1 381 ? -6.102 31.938 17.938 1 82.06 381 THR B O 1
ATOM 7195 N N . LYS B 1 382 ? -5.52 32.688 19.906 1 83.44 382 LYS B N 1
ATOM 7196 C CA . LYS B 1 382 ? -6.824 33.312 20.156 1 83.44 382 LYS B CA 1
ATOM 7197 C C . LYS B 1 382 ? -7.191 34.281 19.047 1 83.44 382 LYS B C 1
ATOM 7199 O O . LYS B 1 382 ? -8.375 34.438 18.719 1 83.44 382 LYS B O 1
ATOM 7204 N N . ALA B 1 383 ? -6.199 34.875 18.516 1 89.12 383 ALA B N 1
ATOM 7205 C CA . ALA B 1 383 ? -6.445 35.906 17.531 1 89.12 383 ALA B CA 1
ATOM 7206 C C . ALA B 1 383 ? -6.742 35.312 16.156 1 89.12 383 ALA B C 1
ATOM 7208 O O . ALA B 1 383 ? -7.246 36 15.266 1 89.12 383 ALA B O 1
ATOM 7209 N N . PHE B 1 384 ? -6.516 34.062 16 1 94.25 384 PHE B N 1
ATOM 7210 C CA . PHE B 1 384 ? -6.648 33.469 14.672 1 94.25 384 PHE B CA 1
ATOM 7211 C C . PHE B 1 384 ? -7.988 32.75 14.523 1 94.25 384 PHE B C 1
ATOM 7213 O O . PHE B 1 384 ? -8.031 31.562 14.242 1 94.25 384 PHE B O 1
ATOM 7220 N N . HIS B 1 385 ? -9.039 33.5 14.68 1 96 385 HIS B N 1
ATOM 7221 C CA . HIS B 1 385 ? -10.43 33.125 14.508 1 96 385 HIS B CA 1
ATOM 7222 C C . HIS B 1 385 ? -11.242 34.25 13.875 1 96 385 HIS B C 1
ATOM 7224 O O . HIS B 1 385 ? -10.859 35.406 13.961 1 96 385 HIS B O 1
ATOM 7230 N N . PRO B 1 386 ? -12.375 33.875 13.203 1 97.06 386 PRO B N 1
ATOM 7231 C CA . PRO B 1 386 ? -13.234 34.969 12.789 1 97.06 386 PRO B CA 1
ATOM 7232 C C . PRO B 1 386 ? -13.711 35.844 13.961 1 97.06 386 PRO B C 1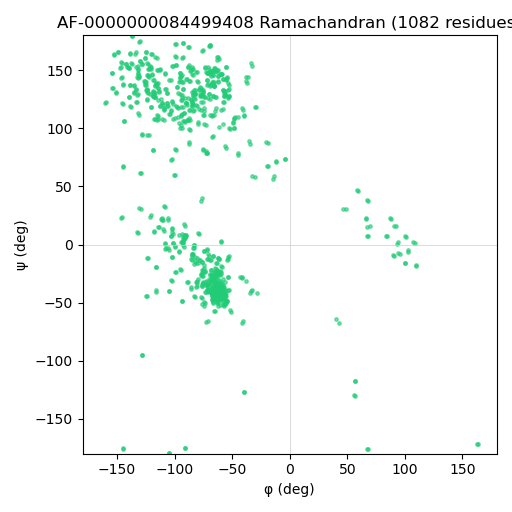
ATOM 7234 O O . PRO B 1 386 ? -13.984 35.312 15.047 1 97.06 386 PRO B O 1
ATOM 7237 N N . PRO B 1 387 ? -13.773 37.125 13.68 1 96.31 387 PRO B N 1
ATOM 7238 C CA . PRO B 1 387 ? -14.359 37.969 14.742 1 96.31 387 PRO B CA 1
ATOM 7239 C C . PRO B 1 387 ? -15.727 37.469 15.195 1 96.31 387 PRO B C 1
ATOM 7241 O O . PRO B 1 387 ? -16.547 37.062 14.359 1 96.31 387 PRO B O 1
ATOM 7244 N N . PRO B 1 388 ? -15.945 37.469 16.516 1 94.69 388 PRO B N 1
ATOM 7245 C CA . PRO B 1 388 ? -17.25 37 16.984 1 94.69 388 PRO B CA 1
ATOM 7246 C C . PRO B 1 388 ? -18.406 37.844 16.422 1 94.69 388 PRO B C 1
ATOM 7248 O O . PRO B 1 388 ? -19.5 37.281 16.188 1 94.69 388 PRO B O 1
ATOM 7251 N N . ASP B 1 389 ? -18.125 39.094 16.234 1 95.38 389 ASP B N 1
ATOM 7252 C CA . ASP B 1 389 ? -19.094 39.969 15.578 1 95.38 389 ASP B CA 1
ATOM 7253 C C . ASP B 1 389 ? -19 39.844 14.062 1 95.38 389 ASP B C 1
ATOM 7255 O O . ASP B 1 389 ? -18.031 40.312 13.461 1 95.38 389 ASP B O 1
ATOM 7259 N N . PRO B 1 390 ? -20.062 39.344 13.406 1 96.25 390 PRO B N 1
ATOM 7260 C CA . PRO B 1 390 ? -20 39.125 11.961 1 96.25 390 PRO B CA 1
ATOM 7261 C C . PRO B 1 390 ? -20 40.406 11.164 1 96.25 390 PRO B C 1
ATOM 7263 O O . PRO B 1 390 ? -19.75 40.406 9.953 1 96.25 390 PRO B O 1
ATOM 7266 N N . SER B 1 391 ? -20.219 41.5 11.805 1 95.62 391 SER B N 1
ATOM 7267 C CA . SER B 1 391 ? -20.234 42.781 11.102 1 95.62 391 SER B CA 1
ATOM 7268 C C . SER B 1 391 ? -18.828 43.344 10.969 1 95.62 391 SER B C 1
ATOM 7270 O O . SER B 1 391 ? -18.625 44.344 10.266 1 95.62 391 SER B O 1
ATOM 7272 N N . VAL B 1 392 ? -17.891 42.75 11.641 1 96.5 392 VAL B N 1
ATOM 7273 C CA . VAL B 1 392 ? -16.484 43.156 11.492 1 96.5 392 VAL B CA 1
ATOM 7274 C C . VAL B 1 392 ? -15.906 42.5 10.227 1 96.5 392 VAL B C 1
ATOM 7276 O O . VAL B 1 392 ? -15.906 41.281 10.078 1 96.5 392 VAL B O 1
ATOM 7279 N N . PRO B 1 393 ? -15.445 43.344 9.281 1 96.44 393 PRO B N 1
ATOM 7280 C CA . PRO B 1 393 ? -14.891 42.781 8.047 1 96.44 393 PRO B CA 1
ATOM 7281 C C . PRO B 1 393 ? -13.547 42.094 8.258 1 96.44 393 PRO B C 1
ATOM 7283 O O . PRO B 1 393 ? -12.82 42.406 9.203 1 96.44 393 PRO B O 1
ATOM 7286 N N . MET B 1 394 ? -13.266 41.156 7.438 1 98.38 394 MET B N 1
ATOM 7287 C CA . MET B 1 394 ? -11.984 40.438 7.441 1 98.38 394 MET B CA 1
ATOM 7288 C C . MET B 1 394 ? -11.234 40.688 6.133 1 98.38 394 MET B C 1
ATOM 7290 O O . MET B 1 394 ? -11.844 40.719 5.062 1 98.38 394 MET B O 1
ATOM 7294 N N . VAL B 1 395 ? -9.953 40.906 6.234 1 98.69 395 VAL B N 1
ATOM 7295 C CA . VAL B 1 395 ? -9.055 40.875 5.09 1 98.69 395 VAL B CA 1
ATOM 7296 C C . VAL B 1 395 ? -8.094 39.688 5.215 1 98.69 395 VAL B C 1
ATOM 7298 O O . VAL B 1 395 ? -7.316 39.625 6.168 1 98.69 395 VAL B O 1
ATOM 7301 N N . MET B 1 396 ? -8.148 38.812 4.266 1 98.75 396 MET B N 1
ATOM 7302 C CA . MET B 1 396 ? -7.426 37.531 4.328 1 98.75 396 MET B CA 1
ATOM 7303 C C . MET B 1 396 ? -6.414 37.438 3.193 1 98.75 396 MET B C 1
ATOM 7305 O O . MET B 1 396 ? -6.746 37.688 2.035 1 98.75 396 MET B O 1
ATOM 7309 N N . PHE B 1 397 ? -5.195 37.156 3.555 1 98.5 397 PHE B N 1
ATOM 7310 C CA . PHE B 1 397 ? -4.117 36.938 2.596 1 98.5 397 PHE B CA 1
ATOM 7311 C C . PHE B 1 397 ? -3.668 35.5 2.58 1 98.5 397 PHE B C 1
ATOM 7313 O O . PHE B 1 397 ? -3.244 34.938 3.607 1 98.5 397 PHE B O 1
ATOM 7320 N N . ALA B 1 398 ? -3.729 34.844 1.428 1 98.12 398 ALA B N 1
ATOM 7321 C CA . ALA B 1 398 ? -3.379 33.438 1.352 1 98.12 398 ALA B CA 1
ATOM 7322 C C . ALA B 1 398 ? -2.723 33.094 0.014 1 98.12 398 ALA B C 1
ATOM 7324 O O . ALA B 1 398 ? -2.932 33.781 -0.979 1 98.12 398 ALA B O 1
ATOM 7325 N N . ALA B 1 399 ? -1.953 32.031 -0.005 1 96.81 399 ALA B N 1
ATOM 7326 C CA . ALA B 1 399 ? -1.424 31.438 -1.231 1 96.81 399 ALA B CA 1
ATOM 7327 C C . ALA B 1 399 ? -1.48 29.922 -1.175 1 96.81 399 ALA B C 1
ATOM 7329 O O . ALA B 1 399 ? -1.211 29.312 -0.131 1 96.81 399 ALA B O 1
ATOM 7330 N N . GLY B 1 400 ? -1.89 29.281 -2.285 1 96.12 400 GLY B N 1
ATOM 7331 C CA . GLY B 1 400 ? -1.976 27.844 -2.35 1 96.12 400 GLY B CA 1
ATOM 7332 C C . GLY B 1 400 ? -2.844 27.234 -1.258 1 96.12 400 GLY B C 1
ATOM 7333 O O . GLY B 1 400 ? -3.988 27.656 -1.072 1 96.12 400 GLY B O 1
ATOM 7334 N N . SER B 1 401 ? -2.262 26.234 -0.576 1 96.69 401 SER B N 1
ATOM 7335 C CA . SER B 1 401 ? -3.018 25.562 0.481 1 96.69 401 SER B CA 1
ATOM 7336 C C . SER B 1 401 ? -3.18 26.469 1.698 1 96.69 401 SER B C 1
ATOM 7338 O O . SER B 1 401 ? -3.934 26.141 2.619 1 96.69 401 SER B O 1
ATOM 7340 N N . GLY B 1 402 ? -2.582 27.609 1.669 1 97.25 402 GLY B N 1
ATOM 7341 C CA . GLY B 1 402 ? -2.777 28.594 2.725 1 97.25 402 GLY B CA 1
ATOM 7342 C C . GLY B 1 402 ? -4.215 29.062 2.848 1 97.25 402 GLY B C 1
ATOM 7343 O O . GLY B 1 402 ? -4.594 29.672 3.852 1 97.25 402 GLY B O 1
ATOM 7344 N N . ILE B 1 403 ? -5.027 28.75 1.894 1 98.38 403 ILE B N 1
ATOM 7345 C CA . ILE B 1 403 ? -6.434 29.141 1.906 1 98.38 403 ILE B CA 1
ATOM 7346 C C . ILE B 1 403 ? -7.184 28.344 2.967 1 98.38 403 ILE B C 1
ATOM 7348 O O . ILE B 1 403 ? -8.32 28.672 3.316 1 98.38 403 ILE B O 1
ATOM 7352 N N . ALA B 1 404 ? -6.617 27.297 3.521 1 98.44 404 ALA B N 1
ATOM 7353 C CA . ALA B 1 404 ? -7.297 26.297 4.348 1 98.44 404 ALA B CA 1
ATOM 7354 C C . ALA B 1 404 ? -8.094 26.969 5.469 1 98.44 404 ALA B C 1
ATOM 7356 O O . ALA B 1 404 ? -9.312 26.812 5.555 1 98.44 404 ALA B O 1
ATOM 7357 N N . PRO B 1 405 ? -7.473 27.766 6.297 1 98.25 405 PRO B N 1
ATOM 7358 C CA . PRO B 1 405 ? -8.273 28.344 7.375 1 98.25 405 PRO B CA 1
ATOM 7359 C C . PRO B 1 405 ? -9.344 29.297 6.863 1 98.25 405 PRO B C 1
ATOM 7361 O O . PRO B 1 405 ? -10.43 29.391 7.434 1 98.25 405 PRO B O 1
ATOM 7364 N N . PHE B 1 406 ? -9.078 29.969 5.77 1 98.69 406 PHE B N 1
ATOM 7365 C CA . PHE B 1 406 ? -9.969 31.016 5.289 1 98.69 406 PHE B CA 1
ATOM 7366 C C . PHE B 1 406 ? -11.188 30.422 4.602 1 98.69 406 PHE B C 1
ATOM 7368 O O . PHE B 1 406 ? -12.25 31.047 4.551 1 98.69 406 PHE B O 1
ATOM 7375 N N . GLN B 1 407 ? -10.977 29.203 4.113 1 98.38 407 GLN B N 1
ATOM 7376 C CA . GLN B 1 407 ? -12.164 28.453 3.691 1 98.38 407 GLN B CA 1
ATOM 7377 C C . GLN B 1 407 ? -13.164 28.328 4.832 1 98.38 407 GLN B C 1
ATOM 7379 O O . GLN B 1 407 ? -14.367 28.531 4.637 1 98.38 407 GLN B O 1
ATOM 7384 N N . GLY B 1 408 ? -12.664 28.016 5.969 1 98.56 408 GLY B N 1
ATOM 7385 C CA . GLY B 1 408 ? -13.516 27.875 7.141 1 98.56 408 GLY B CA 1
ATOM 7386 C C . GLY B 1 408 ? -14.102 29.203 7.602 1 98.56 408 GLY B C 1
ATOM 7387 O O . GLY B 1 408 ? -15.266 29.266 7.992 1 98.56 408 GLY B O 1
ATOM 7388 N N . PHE B 1 409 ? -13.312 30.281 7.543 1 98.69 409 PHE B N 1
ATOM 7389 C CA . PHE B 1 409 ? -13.773 31.609 7.961 1 98.69 409 PHE B CA 1
ATOM 7390 C C . PHE B 1 409 ? -14.922 32.094 7.082 1 98.69 409 PHE B C 1
ATOM 7392 O O . PHE B 1 409 ? -15.953 32.531 7.594 1 98.69 409 PHE B O 1
ATOM 7399 N N . ILE B 1 410 ? -14.734 31.953 5.789 1 98.69 410 ILE B N 1
ATOM 7400 C CA . ILE B 1 410 ? -15.727 32.438 4.836 1 98.69 410 ILE B CA 1
ATOM 7401 C C . ILE B 1 410 ? -16.984 31.562 4.914 1 98.69 410 ILE B C 1
ATOM 7403 O O . ILE B 1 410 ? -18.094 32.062 4.84 1 98.69 410 ILE B O 1
ATOM 7407 N N . GLN B 1 411 ? -16.75 30.25 5.082 1 98.62 411 GLN B N 1
ATOM 7408 C CA . GLN B 1 411 ? -17.891 29.344 5.23 1 98.62 411 GLN B CA 1
ATOM 7409 C C . GLN B 1 411 ? -18.766 29.75 6.418 1 98.62 411 GLN B C 1
ATOM 7411 O O . GLN B 1 411 ? -19.984 29.719 6.328 1 98.62 411 GLN B O 1
ATOM 7416 N N . GLU B 1 412 ? -18.109 30.078 7.453 1 98.12 412 GLU B N 1
ATOM 7417 C CA . GLU B 1 412 ? -18.844 30.5 8.648 1 98.12 412 GLU B CA 1
ATOM 7418 C C . GLU B 1 412 ? -19.688 31.734 8.375 1 98.12 412 GLU B C 1
ATOM 7420 O O . GLU B 1 412 ? -20.859 31.781 8.734 1 98.12 412 GLU B O 1
ATOM 7425 N N . ARG B 1 413 ? -19.172 32.75 7.754 1 98.38 413 ARG B N 1
ATOM 7426 C CA . ARG B 1 413 ? -19.875 33.969 7.414 1 98.38 413 ARG B CA 1
ATOM 7427 C C . ARG B 1 413 ? -21.016 33.688 6.441 1 98.38 413 ARG B C 1
ATOM 7429 O O . ARG B 1 413 ? -22.094 34.281 6.555 1 98.38 413 ARG B O 1
ATOM 7436 N N . ALA B 1 414 ? -20.734 32.844 5.488 1 98.31 414 ALA B N 1
ATOM 7437 C CA . ALA B 1 414 ? -21.766 32.469 4.516 1 98.31 414 ALA B CA 1
ATOM 7438 C C . ALA B 1 414 ? -22.984 31.859 5.207 1 98.31 414 ALA B C 1
ATOM 7440 O O . ALA B 1 414 ? -24.125 32.219 4.906 1 98.31 414 ALA B O 1
ATOM 7441 N N . ILE B 1 415 ? -22.703 30.938 6.137 1 97.31 415 ILE B N 1
ATOM 7442 C CA . ILE B 1 415 ? -23.781 30.266 6.859 1 97.31 415 ILE B CA 1
ATOM 7443 C C . ILE B 1 415 ? -24.547 31.297 7.699 1 97.31 415 ILE B C 1
ATOM 7445 O O . ILE B 1 415 ? -25.781 31.266 7.762 1 97.31 415 ILE B O 1
ATOM 7449 N N . GLN B 1 416 ? -23.844 32.219 8.297 1 97.19 416 GLN B N 1
ATOM 7450 C CA . GLN B 1 416 ? -24.469 33.25 9.102 1 97.19 416 GLN B CA 1
ATOM 7451 C C . GLN B 1 416 ? -25.328 34.156 8.234 1 97.19 416 GLN B C 1
ATOM 7453 O O . GLN B 1 416 ? -26.438 34.531 8.625 1 97.19 416 GLN B O 1
ATOM 7458 N N . ALA B 1 417 ? -24.828 34.5 7.07 1 97.5 417 ALA B N 1
ATOM 7459 C CA . ALA B 1 417 ? -25.578 35.344 6.133 1 97.5 417 ALA B CA 1
ATOM 7460 C C . ALA B 1 417 ? -26.859 34.625 5.691 1 97.5 417 ALA B C 1
ATOM 7462 O O . ALA B 1 417 ? -27.922 35.25 5.641 1 97.5 417 ALA B O 1
ATOM 7463 N N . GLN B 1 418 ? -26.719 33.406 5.398 1 96.12 418 GLN B N 1
ATOM 7464 C CA . GLN B 1 418 ? -27.875 32.625 4.949 1 96.12 418 GLN B CA 1
ATOM 7465 C C . GLN B 1 418 ? -28.906 32.5 6.059 1 96.12 418 GLN B C 1
ATOM 7467 O O . GLN B 1 418 ? -30.094 32.344 5.781 1 96.12 418 GLN B O 1
ATOM 7472 N N . ALA B 1 419 ? -28.438 32.594 7.285 1 95.56 419 ALA B N 1
ATOM 7473 C CA . ALA B 1 419 ? -29.328 32.5 8.445 1 95.56 419 ALA B CA 1
ATOM 7474 C C . ALA B 1 419 ? -29.969 33.844 8.742 1 95.56 419 ALA B C 1
ATOM 7476 O O . ALA B 1 419 ? -30.734 33.969 9.711 1 95.56 419 ALA B O 1
ATOM 7477 N N . GLY B 1 420 ? -29.625 34.875 8.008 1 93.56 420 GLY B N 1
ATOM 7478 C CA . GLY B 1 420 ? -30.281 36.188 8.125 1 93.56 420 GLY B CA 1
ATOM 7479 C C . GLY B 1 420 ? -29.484 37.188 8.945 1 93.56 420 GLY B C 1
ATOM 7480 O O . GLY B 1 420 ? -29.953 38.281 9.195 1 93.56 420 GLY B O 1
ATOM 7481 N N . ARG B 1 421 ? -28.297 36.812 9.305 1 94.81 421 ARG B N 1
ATOM 7482 C CA . ARG B 1 421 ? -27.484 37.75 10.07 1 94.81 421 ARG B CA 1
ATOM 7483 C C . ARG B 1 421 ? -26.812 38.781 9.148 1 94.81 421 ARG B C 1
ATOM 7485 O O . ARG B 1 421 ? -26.531 38.469 7.984 1 94.81 421 ARG B O 1
ATOM 7492 N N . GLN B 1 422 ? -26.625 39.969 9.703 1 94.38 422 GLN B N 1
ATOM 7493 C CA . GLN B 1 422 ? -25.844 40.969 8.969 1 94.38 422 GLN B CA 1
ATOM 7494 C C . GLN B 1 422 ? -24.344 40.625 9.023 1 94.38 422 GLN B C 1
ATOM 7496 O O . GLN B 1 422 ? -23.75 40.625 10.102 1 94.38 422 GLN B O 1
ATOM 7501 N N . VAL B 1 423 ? -23.797 40.375 7.852 1 96.62 423 VAL B N 1
ATOM 7502 C CA . VAL B 1 423 ? -22.391 39.969 7.746 1 96.62 423 VAL B CA 1
ATOM 7503 C C . VAL B 1 423 ? -21.641 40.969 6.879 1 96.62 423 VAL B C 1
ATOM 7505 O O . VAL B 1 423 ? -22.125 41.375 5.82 1 96.62 423 VAL B O 1
ATOM 7508 N N . ALA B 1 424 ? -20.5 41.438 7.438 1 96.56 424 ALA B N 1
ATOM 7509 C CA . ALA B 1 424 ? -19.672 42.312 6.625 1 96.56 424 ALA B CA 1
ATOM 7510 C C . ALA B 1 424 ? -19.031 41.562 5.469 1 96.56 424 ALA B C 1
ATOM 7512 O O . ALA B 1 424 ? -18.688 40.375 5.605 1 96.56 424 ALA B O 1
ATOM 7513 N N . LYS B 1 425 ? -18.891 42.219 4.34 1 96.44 425 LYS B N 1
ATOM 7514 C CA . LYS B 1 425 ? -18.156 41.625 3.217 1 96.44 425 LYS B CA 1
ATOM 7515 C C . LYS B 1 425 ? -16.672 41.531 3.512 1 96.44 425 LYS B C 1
ATOM 7517 O O . LYS B 1 425 ? -16.047 42.531 3.883 1 96.44 425 LYS B O 1
ATOM 7522 N N . SER B 1 426 ? -16.109 40.344 3.398 1 96.81 426 SER B N 1
ATOM 7523 C CA . SER B 1 426 ? -14.68 40.125 3.584 1 96.81 426 SER B CA 1
ATOM 7524 C C . SER B 1 426 ? -13.93 40.188 2.26 1 96.81 426 SER B C 1
ATOM 7526 O O . SER B 1 426 ? -14.539 40.156 1.19 1 96.81 426 SER B O 1
ATOM 7528 N N . VAL B 1 427 ? -12.633 40.406 2.348 1 98.62 427 VAL B N 1
ATOM 7529 C CA . VAL B 1 427 ? -11.781 40.406 1.163 1 98.62 427 VAL B CA 1
ATOM 7530 C C . VAL B 1 427 ? -10.75 39.281 1.266 1 98.62 427 VAL B C 1
ATOM 7532 O O . VAL B 1 427 ? -10.125 39.094 2.311 1 98.62 427 VAL B O 1
ATOM 7535 N N . LEU B 1 428 ? -10.641 38.5 0.208 1 98.81 428 LEU B N 1
ATOM 7536 C CA . LEU B 1 428 ? -9.641 37.438 0.128 1 98.81 428 LEU B CA 1
ATOM 7537 C C . LEU B 1 428 ? -8.664 37.719 -1.017 1 98.81 428 LEU B C 1
ATOM 7539 O O . LEU B 1 428 ? -9.047 37.656 -2.188 1 98.81 428 LEU B O 1
ATOM 7543 N N . PHE B 1 429 ? -7.457 38.094 -0.669 1 98.81 429 PHE B N 1
ATOM 7544 C CA . PHE B 1 429 ? -6.371 38.062 -1.642 1 98.81 429 PHE B CA 1
ATOM 7545 C C . PHE B 1 429 ? -5.75 36.656 -1.729 1 98.81 429 PHE B C 1
ATOM 7547 O O . PHE B 1 429 ? -5.246 36.156 -0.732 1 98.81 429 PHE B O 1
ATOM 7554 N N . PHE B 1 430 ? -5.789 36.062 -2.951 1 98.69 430 PHE B N 1
ATOM 7555 C CA . PHE B 1 430 ? -5.492 34.656 -3.059 1 98.69 430 PHE B CA 1
ATOM 7556 C C . PHE B 1 430 ? -4.484 34.375 -4.172 1 98.69 430 PHE B C 1
ATOM 7558 O O . PHE B 1 430 ? -4.801 34.562 -5.352 1 98.69 430 PHE B O 1
ATOM 7565 N N . GLY B 1 431 ? -3.297 33.969 -3.754 1 98.06 431 GLY B N 1
ATOM 7566 C CA . GLY B 1 431 ? -2.252 33.656 -4.719 1 98.06 431 GLY B CA 1
ATOM 7567 C C . GLY B 1 431 ? -2.279 32.219 -5.195 1 98.06 431 GLY B C 1
ATOM 7568 O O . GLY B 1 431 ? -2.225 31.297 -4.383 1 98.06 431 GLY B O 1
ATOM 7569 N N . CYS B 1 432 ? -2.334 32.031 -6.551 1 96.81 432 CYS B N 1
ATOM 7570 C CA . CYS B 1 432 ? -2.26 30.734 -7.215 1 96.81 432 CYS B CA 1
ATOM 7571 C C . CYS B 1 432 ? -1.364 30.797 -8.445 1 96.81 432 CYS B C 1
ATOM 7573 O O . CYS B 1 432 ? -0.741 31.828 -8.703 1 96.81 432 CYS B O 1
ATOM 7575 N N . ARG B 1 433 ? -1.203 29.641 -9.148 1 96.38 433 ARG B N 1
ATOM 7576 C CA . ARG B 1 433 ? -0.354 29.625 -10.336 1 96.38 433 ARG B CA 1
ATOM 7577 C C . ARG B 1 433 ? -1.173 29.875 -11.594 1 96.38 433 ARG B C 1
ATOM 7579 O O . ARG B 1 433 ? -0.777 30.672 -12.445 1 96.38 433 ARG B O 1
ATOM 7586 N N . ASN B 1 434 ? -2.266 29.141 -11.688 1 95.12 434 ASN B N 1
ATOM 7587 C CA . ASN B 1 434 ? -3.104 29.156 -12.883 1 95.12 434 ASN B CA 1
ATOM 7588 C C . ASN B 1 434 ? -4.562 28.859 -12.547 1 95.12 434 ASN B C 1
ATOM 7590 O O . ASN B 1 434 ? -4.859 27.906 -11.828 1 95.12 434 ASN B O 1
ATOM 7594 N N . PRO B 1 435 ? -5.488 29.75 -13.094 1 94.94 435 PRO B N 1
ATOM 7595 C CA . PRO B 1 435 ? -6.902 29.562 -12.75 1 94.94 435 PRO B CA 1
ATOM 7596 C C . PRO B 1 435 ? -7.441 28.203 -13.156 1 94.94 435 PRO B C 1
ATOM 7598 O O . PRO B 1 435 ? -8.367 27.688 -12.531 1 94.94 435 PRO B O 1
ATOM 7601 N N . GLY B 1 436 ? -6.875 27.578 -14.117 1 94.31 436 GLY B N 1
ATOM 7602 C CA . GLY B 1 436 ? -7.355 26.281 -14.562 1 94.31 436 GLY B CA 1
ATOM 7603 C C . GLY B 1 436 ? -6.629 25.109 -13.906 1 94.31 436 GLY B C 1
ATOM 7604 O O . GLY B 1 436 ? -6.969 23.953 -14.148 1 94.31 436 GLY B O 1
ATOM 7605 N N . GLU B 1 437 ? -5.715 25.375 -13.016 1 96.06 437 GLU B N 1
ATOM 7606 C CA . GLU B 1 437 ? -4.859 24.297 -12.523 1 96.06 437 GLU B CA 1
ATOM 7607 C C . GLU B 1 437 ? -4.926 24.203 -11.008 1 96.06 437 GLU B C 1
ATOM 7609 O O . GLU B 1 437 ? -5.031 23.094 -10.461 1 96.06 437 GLU B O 1
ATOM 7614 N N . ASP B 1 438 ? -4.863 25.328 -10.336 1 97.56 438 ASP B N 1
ATOM 7615 C CA . ASP B 1 438 ? -4.754 25.219 -8.883 1 97.56 438 ASP B CA 1
ATOM 7616 C C . ASP B 1 438 ? -5.492 26.375 -8.195 1 97.56 438 ASP B C 1
ATOM 7618 O O . ASP B 1 438 ? -5.082 26.828 -7.129 1 97.56 438 ASP B O 1
ATOM 7622 N N . TYR B 1 439 ? -6.492 26.984 -8.891 1 97.75 439 TYR B N 1
ATOM 7623 C CA . TYR B 1 439 ? -7.387 27.938 -8.25 1 97.75 439 TYR B CA 1
ATOM 7624 C C . TYR B 1 439 ? -8.359 27.234 -7.309 1 97.75 439 TYR B C 1
ATOM 7626 O O . TYR B 1 439 ? -9.531 27.062 -7.629 1 97.75 439 TYR B O 1
ATOM 7634 N N . LEU B 1 440 ? -7.883 26.875 -6.133 1 98.19 440 LEU B N 1
ATOM 7635 C CA . LEU B 1 440 ? -8.578 26.016 -5.191 1 98.19 440 LEU B CA 1
ATOM 7636 C C . LEU B 1 440 ? -9.938 26.594 -4.82 1 98.19 440 LEU B C 1
ATOM 7638 O O . LEU B 1 440 ? -10.031 27.75 -4.391 1 98.19 440 LEU B O 1
ATOM 7642 N N . TYR B 1 441 ? -11.023 25.844 -5.035 1 97.94 441 TYR B N 1
ATOM 7643 C CA . TYR B 1 441 ? -12.406 26.156 -4.688 1 97.94 441 TYR B CA 1
ATOM 7644 C C . TYR B 1 441 ? -12.93 27.328 -5.523 1 97.94 441 TYR B C 1
ATOM 7646 O O . TYR B 1 441 ? -14.016 27.844 -5.27 1 97.94 441 TYR B O 1
ATOM 7654 N N . GLY B 1 442 ? -12.203 27.797 -6.496 1 97.12 442 GLY B N 1
ATOM 7655 C CA . GLY B 1 442 ? -12.492 28.984 -7.266 1 97.12 442 GLY B CA 1
ATOM 7656 C C . GLY B 1 442 ? -13.805 28.906 -8.023 1 97.12 442 GLY B C 1
ATOM 7657 O O . GLY B 1 442 ? -14.562 29.875 -8.07 1 97.12 442 GLY B O 1
ATOM 7658 N N . ASP B 1 443 ? -14.07 27.703 -8.516 1 94.94 443 ASP B N 1
ATOM 7659 C CA . ASP B 1 443 ? -15.25 27.547 -9.352 1 94.94 443 ASP B CA 1
ATOM 7660 C C . ASP B 1 443 ? -16.391 26.891 -8.578 1 94.94 443 ASP B C 1
ATOM 7662 O O . ASP B 1 443 ? -17.406 26.516 -9.156 1 94.94 443 ASP B O 1
ATOM 7666 N N . SER B 1 444 ? -16.219 26.781 -7.316 1 96.62 444 SER B N 1
ATOM 7667 C CA . SER B 1 444 ? -17.25 26.156 -6.477 1 96.62 444 SER B CA 1
ATOM 7668 C C . SER B 1 444 ? -17.609 27.047 -5.301 1 96.62 444 SER B C 1
ATOM 7670 O O . SER B 1 444 ? -18.359 28.016 -5.461 1 96.62 444 SER B O 1
ATOM 7672 N N . GLU B 1 445 ? -17.016 26.859 -4.16 1 97.5 445 GLU B N 1
ATOM 7673 C CA . GLU B 1 445 ? -17.422 27.547 -2.938 1 97.5 445 GLU B CA 1
ATOM 7674 C C . GLU B 1 445 ? -17.141 29.047 -3.039 1 97.5 445 GLU B C 1
ATOM 7676 O O . GLU B 1 445 ? -17.984 29.859 -2.676 1 97.5 445 GLU B O 1
ATOM 7681 N N . LEU B 1 446 ? -15.969 29.438 -3.549 1 98.31 446 LEU B N 1
ATOM 7682 C CA . LEU B 1 446 ? -15.602 30.844 -3.607 1 98.31 446 LEU B CA 1
ATOM 7683 C C . LEU B 1 446 ? -16.531 31.609 -4.547 1 98.31 446 LEU B C 1
ATOM 7685 O O . LEU B 1 446 ? -16.875 32.75 -4.277 1 98.31 446 LEU B O 1
ATOM 7689 N N . LYS B 1 447 ? -16.859 30.938 -5.625 1 97.88 447 LYS B N 1
ATOM 7690 C CA . LYS B 1 447 ? -17.797 31.547 -6.547 1 97.88 447 LYS B CA 1
ATOM 7691 C C . LYS B 1 447 ? -19.156 31.766 -5.883 1 97.88 447 LYS B C 1
ATOM 7693 O O . LYS B 1 447 ? -19.734 32.844 -5.973 1 97.88 447 LYS B O 1
ATOM 7698 N N . GLU B 1 448 ? -19.641 30.812 -5.285 1 97.69 448 GLU B N 1
ATOM 7699 C CA . GLU B 1 448 ? -20.922 30.875 -4.594 1 97.69 448 GLU B CA 1
ATOM 7700 C C . GLU B 1 448 ? -20.938 31.953 -3.525 1 97.69 448 GLU B C 1
ATOM 7702 O O . GLU B 1 448 ? -21.891 32.719 -3.414 1 97.69 448 GLU B O 1
ATOM 7707 N N . TRP B 1 449 ? -19.891 32.031 -2.76 1 98.5 449 TRP B N 1
ATOM 7708 C CA . TRP B 1 449 ? -19.828 32.969 -1.644 1 98.5 449 TRP B CA 1
ATOM 7709 C C . TRP B 1 449 ? -19.656 34.406 -2.145 1 98.5 449 TRP B C 1
ATOM 7711 O O . TRP B 1 449 ? -20.109 35.344 -1.507 1 98.5 449 TRP B O 1
ATOM 7721 N N . THR B 1 450 ? -18.984 34.562 -3.238 1 98.31 450 THR B N 1
ATOM 7722 C CA . THR B 1 450 ? -18.891 35.875 -3.879 1 98.31 450 THR B CA 1
ATOM 7723 C C . THR B 1 450 ? -20.266 36.344 -4.34 1 98.31 450 THR B C 1
ATOM 7725 O O . THR B 1 450 ? -20.625 37.5 -4.141 1 98.31 450 THR B O 1
ATOM 7728 N N . GLU B 1 451 ? -21.031 35.469 -4.875 1 97.69 451 GLU B N 1
ATOM 7729 C CA . GLU B 1 451 ? -22.375 35.781 -5.34 1 97.69 451 GLU B CA 1
ATOM 7730 C C . GLU B 1 451 ? -23.297 36.094 -4.168 1 97.69 451 GLU B C 1
ATOM 7732 O O . GLU B 1 451 ? -24.203 36.938 -4.289 1 97.69 451 GLU B O 1
ATOM 7737 N N . LEU B 1 452 ? -23.016 35.469 -3.07 1 97.19 452 LEU B N 1
ATOM 7738 C CA . LEU B 1 452 ? -23.797 35.719 -1.858 1 97.19 452 LEU B CA 1
ATOM 7739 C C . LEU B 1 452 ? -23.438 37.062 -1.237 1 97.19 452 LEU B C 1
ATOM 7741 O O . LEU B 1 452 ? -24.188 37.562 -0.396 1 97.19 452 LEU B O 1
ATOM 7745 N N . GLY B 1 453 ? -22.312 37.594 -1.609 1 97 453 GLY B N 1
ATOM 7746 C CA . GLY B 1 453 ? -21.906 38.906 -1.149 1 97 453 GLY B CA 1
ATOM 7747 C C . GLY B 1 453 ? -21.094 38.875 0.131 1 97 453 GLY B C 1
ATOM 7748 O O . GLY B 1 453 ? -20.875 39.906 0.768 1 97 453 GLY B O 1
ATOM 7749 N N . VAL B 1 454 ? -20.578 37.719 0.505 1 97.38 454 VAL B N 1
ATOM 7750 C CA . VAL B 1 454 ? -19.906 37.594 1.795 1 97.38 454 VAL B CA 1
ATOM 7751 C C . VAL B 1 454 ? -18.406 37.781 1.618 1 97.38 454 VAL B C 1
ATOM 7753 O O . VAL B 1 454 ? -17.688 38.125 2.57 1 97.38 454 VAL B O 1
ATOM 7756 N N . VAL B 1 455 ? -17.938 37.562 0.347 1 98.56 455 VAL B N 1
ATOM 7757 C CA . VAL B 1 455 ? -16.5 37.688 0.152 1 98.56 455 VAL B CA 1
ATOM 7758 C C . VAL B 1 455 ? -16.219 38.281 -1.228 1 98.56 455 VAL B C 1
ATOM 7760 O O . VAL B 1 455 ? -16.938 38 -2.188 1 98.56 455 VAL B O 1
ATOM 7763 N N . ASP B 1 456 ? -15.297 39.188 -1.257 1 98.5 456 ASP B N 1
ATOM 7764 C CA . ASP B 1 456 ? -14.68 39.688 -2.482 1 98.5 456 ASP B CA 1
ATOM 7765 C C . ASP B 1 456 ? -13.32 39 -2.715 1 98.5 456 ASP B C 1
ATOM 7767 O O . ASP B 1 456 ? -12.352 39.312 -2.012 1 98.5 456 ASP B O 1
ATOM 7771 N N . VAL B 1 457 ? -13.25 38.094 -3.742 1 98.56 457 VAL B N 1
ATOM 7772 C CA . VAL B 1 457 ? -12.039 37.344 -3.988 1 98.56 457 VAL B CA 1
ATOM 7773 C C . VAL B 1 457 ? -11.18 38.062 -5.031 1 98.56 457 VAL B C 1
ATOM 7775 O O . VAL B 1 457 ? -11.656 38.375 -6.117 1 98.56 457 VAL B O 1
ATOM 7778 N N . ARG B 1 458 ? -9.953 38.25 -4.684 1 98.25 458 ARG B N 1
ATOM 7779 C CA . ARG B 1 458 ? -8.984 38.938 -5.543 1 98.25 458 ARG B CA 1
ATOM 7780 C C . ARG B 1 458 ? -7.77 38.062 -5.789 1 98.25 458 ARG B C 1
ATOM 7782 O O . ARG B 1 458 ? -6.766 38.156 -5.082 1 98.25 458 ARG B O 1
ATOM 7789 N N . PRO B 1 459 ? -7.754 37.312 -6.879 1 98.06 459 PRO B N 1
ATOM 7790 C CA . PRO B 1 459 ? -6.688 36.312 -7.117 1 98.06 459 PRO B CA 1
ATOM 7791 C C . PRO B 1 459 ? -5.453 36.938 -7.77 1 98.06 459 PRO B C 1
ATOM 7793 O O . PRO B 1 459 ? -5.547 38 -8.383 1 98.06 459 PRO B O 1
ATOM 7796 N N . ALA B 1 460 ? -4.312 36.406 -7.543 1 98.31 460 ALA B N 1
ATOM 7797 C CA . ALA B 1 460 ? -3.066 36.594 -8.281 1 98.31 460 ALA B CA 1
ATOM 7798 C C . ALA B 1 460 ? -2.584 35.281 -8.883 1 98.31 460 ALA B C 1
ATOM 7800 O O . ALA B 1 460 ? -2.486 34.281 -8.18 1 98.31 460 ALA B O 1
ATOM 7801 N N . PHE B 1 461 ? -2.299 35.281 -10.242 1 98.12 461 PHE B N 1
ATOM 7802 C CA . PHE B 1 461 ? -1.877 34.062 -10.93 1 98.12 461 PHE B CA 1
ATOM 7803 C C . PHE B 1 461 ? -0.446 34.219 -11.438 1 98.12 461 PHE B C 1
ATOM 7805 O O . PHE B 1 461 ? -0.197 34.875 -12.43 1 98.12 461 PHE B O 1
ATOM 7812 N N . SER B 1 462 ? 0.463 33.469 -10.836 1 97.19 462 SER B N 1
ATOM 7813 C CA . SER B 1 462 ? 1.885 33.625 -11.109 1 97.19 462 SER B CA 1
ATOM 7814 C C . SER B 1 462 ? 2.234 33.156 -12.523 1 97.19 462 SER B C 1
ATOM 7816 O O . SER B 1 462 ? 3.188 33.656 -13.125 1 97.19 462 SER B O 1
ATOM 7818 N N . ARG B 1 463 ? 1.437 32.25 -13.102 1 96.5 463 ARG B N 1
ATOM 7819 C CA . ARG B 1 463 ? 1.783 31.688 -14.406 1 96.5 463 ARG B CA 1
ATOM 7820 C C . ARG B 1 463 ? 0.842 32.219 -15.484 1 96.5 463 ARG B C 1
ATOM 7822 O O . ARG B 1 463 ? 0.965 31.844 -16.656 1 96.5 463 ARG B O 1
ATOM 7829 N N . LEU B 1 464 ? -0.098 32.969 -15.125 1 96.56 464 LEU B N 1
ATOM 7830 C CA . LEU B 1 464 ? -1.016 33.625 -16.062 1 96.56 464 LEU B CA 1
ATOM 7831 C C . LEU B 1 464 ? -1.43 35 -15.57 1 96.56 464 LEU B C 1
ATOM 7833 O O . LEU B 1 464 ? -2.611 35.25 -15.32 1 96.56 464 LEU B O 1
ATOM 7837 N N . VAL B 1 465 ? -0.554 35.906 -15.523 1 96.19 465 VAL B N 1
ATOM 7838 C CA . VAL B 1 465 ? -0.685 37.219 -14.867 1 96.19 465 VAL B CA 1
ATOM 7839 C C . VAL B 1 465 ? -1.758 38.031 -15.57 1 96.19 465 VAL B C 1
ATOM 7841 O O . VAL B 1 465 ? -2.391 38.906 -14.945 1 96.19 465 VAL B O 1
ATOM 7844 N N . GLU B 1 466 ? -2.08 37.781 -16.828 1 96.38 466 GLU B N 1
ATOM 7845 C CA . GLU B 1 466 ? -3.086 38.5 -17.594 1 96.38 466 GLU B CA 1
ATOM 7846 C C . GLU B 1 466 ? -4.48 38.312 -17.016 1 96.38 466 GLU B C 1
ATOM 7848 O O . GLU B 1 466 ? -5.344 39.188 -17.125 1 96.38 466 GLU B O 1
ATOM 7853 N N . LYS B 1 467 ? -4.621 37.219 -16.312 1 96 467 LYS B N 1
ATOM 7854 C CA . LYS B 1 467 ? -5.934 36.875 -15.781 1 96 467 LYS B CA 1
ATOM 7855 C C . LYS B 1 467 ? -6.113 37.406 -14.367 1 96 467 LYS B C 1
ATOM 7857 O O . LYS B 1 467 ? -7.172 37.25 -13.758 1 96 467 LYS B O 1
ATOM 7862 N N . SER B 1 468 ? -5.141 38.094 -13.852 1 96.94 468 SER B N 1
ATOM 7863 C CA . SER B 1 468 ? -5.23 38.688 -12.516 1 96.94 468 SER B CA 1
ATOM 7864 C C . SER B 1 468 ? -4.824 40.156 -12.531 1 96.94 468 SER B C 1
ATOM 7866 O O . SER B 1 468 ? -4.223 40.656 -11.578 1 96.94 468 SER B O 1
ATOM 7868 N N . GLY B 1 469 ? -5.082 40.844 -13.672 1 94.88 469 GLY B N 1
ATOM 7869 C CA . GLY B 1 469 ? -4.824 42.281 -13.773 1 94.88 469 GLY B CA 1
ATOM 7870 C C . GLY B 1 469 ? -3.35 42.625 -13.688 1 94.88 469 GLY B C 1
ATOM 7871 O O . GLY B 1 469 ? -2.986 43.719 -13.188 1 94.88 469 GLY B O 1
ATOM 7872 N N . GLY B 1 470 ? -2.469 41.719 -13.992 1 95.81 470 GLY B N 1
ATOM 7873 C CA . GLY B 1 470 ? -1.03 41.938 -14 1 95.81 470 GLY B CA 1
ATOM 7874 C C . GLY B 1 470 ? -0.369 41.562 -12.688 1 95.81 470 GLY B C 1
ATOM 7875 O O . GLY B 1 470 ? 0.855 41.625 -12.555 1 95.81 470 GLY B O 1
ATOM 7876 N N . SER B 1 471 ? -1.095 41.094 -11.734 1 97.12 471 SER B N 1
ATOM 7877 C CA . SER B 1 471 ? -0.56 40.719 -10.43 1 97.12 471 SER B CA 1
ATOM 7878 C C . SER B 1 471 ? -0.043 39.281 -10.43 1 97.12 471 SER B C 1
ATOM 7880 O O . SER B 1 471 ? -0.818 38.344 -10.594 1 97.12 471 SER B O 1
ATOM 7882 N N . LYS B 1 472 ? 1.278 39.125 -10.234 1 97.44 472 LYS B N 1
ATOM 7883 C CA . LYS B 1 472 ? 1.926 37.844 -10.258 1 97.44 472 LYS B CA 1
ATOM 7884 C C . LYS B 1 472 ? 1.794 37.125 -8.914 1 97.44 472 LYS B C 1
ATOM 7886 O O . LYS B 1 472 ? 1.48 35.938 -8.859 1 97.44 472 LYS B O 1
ATOM 7891 N N . TYR B 1 473 ? 2.025 37.875 -7.883 1 97.69 473 TYR B N 1
ATOM 7892 C CA . TYR B 1 473 ? 1.967 37.344 -6.527 1 97.69 473 TYR B CA 1
ATOM 7893 C C . TYR B 1 473 ? 0.924 38.062 -5.695 1 97.69 473 TYR B C 1
ATOM 7895 O O . TYR B 1 473 ? 0.451 39.156 -6.09 1 97.69 473 TYR B O 1
ATOM 7903 N N . VAL B 1 474 ? 0.563 37.469 -4.594 1 98 474 VAL B N 1
ATOM 7904 C CA . VAL B 1 474 ? -0.467 38.031 -3.721 1 98 474 VAL B CA 1
ATOM 7905 C C . VAL B 1 474 ? -0.094 39.438 -3.314 1 98 474 VAL B C 1
ATOM 7907 O O . VAL B 1 474 ? -0.95 40.344 -3.277 1 98 474 VAL B O 1
ATOM 7910 N N . GLN B 1 475 ? 1.196 39.719 -3.035 1 97.5 475 GLN B N 1
ATOM 7911 C CA . GLN B 1 475 ? 1.638 41.062 -2.623 1 97.5 475 GLN B CA 1
ATOM 7912 C C . GLN B 1 475 ? 1.441 42.062 -3.746 1 97.5 475 GLN B C 1
ATOM 7914 O O . GLN B 1 475 ? 1.181 43.25 -3.484 1 97.5 475 GLN B O 1
ATOM 7919 N N . ASP B 1 476 ? 1.553 41.594 -5.008 1 97.94 476 ASP B N 1
ATOM 7920 C CA . ASP B 1 476 ? 1.295 42.469 -6.145 1 97.94 476 ASP B CA 1
ATOM 7921 C C . ASP B 1 476 ? -0.175 42.875 -6.195 1 97.94 476 ASP B C 1
ATOM 7923 O O . ASP B 1 476 ? -0.49 44.031 -6.477 1 97.94 476 ASP B O 1
ATOM 7927 N N . ARG B 1 477 ? -1 41.938 -5.969 1 98.31 477 ARG B N 1
ATOM 7928 C CA . ARG B 1 477 ? -2.436 42.188 -5.996 1 98.31 477 ARG B CA 1
ATOM 7929 C C . ARG B 1 477 ? -2.844 43.125 -4.871 1 98.31 477 ARG B C 1
ATOM 7931 O O . ARG B 1 477 ? -3.66 44.031 -5.078 1 98.31 477 ARG B O 1
ATOM 7938 N N . ILE B 1 478 ? -2.268 42.938 -3.689 1 98.25 478 ILE B N 1
ATOM 7939 C CA . ILE B 1 478 ? -2.516 43.812 -2.543 1 98.25 478 ILE B CA 1
ATOM 7940 C C . ILE B 1 478 ? -2.129 45.25 -2.893 1 98.25 478 ILE B C 1
ATOM 7942 O O . ILE B 1 478 ? -2.881 46.188 -2.615 1 98.25 478 ILE B O 1
ATOM 7946 N N . TRP B 1 479 ? -0.996 45.344 -3.51 1 97.88 479 TRP B N 1
ATOM 7947 C CA . TRP B 1 479 ? -0.522 46.656 -3.895 1 97.88 479 TRP B CA 1
ATOM 7948 C C . TRP B 1 479 ? -1.458 47.312 -4.918 1 97.88 479 TRP B C 1
ATOM 7950 O O . TRP B 1 479 ? -1.815 48.469 -4.797 1 97.88 479 TRP B O 1
ATOM 7960 N N . ALA B 1 480 ? -1.87 46.531 -5.914 1 97.69 480 ALA B N 1
ATOM 7961 C CA . ALA B 1 480 ? -2.752 47.031 -6.965 1 97.69 480 ALA B CA 1
ATOM 7962 C C . ALA B 1 480 ? -4.09 47.5 -6.391 1 97.69 480 ALA B C 1
ATOM 7964 O O . ALA B 1 480 ? -4.676 48.469 -6.859 1 97.69 480 ALA B O 1
ATOM 7965 N N . ASP B 1 481 ? -4.523 46.75 -5.383 1 97.69 481 ASP B N 1
ATOM 7966 C CA . ASP B 1 481 ? -5.828 47.031 -4.797 1 97.69 481 ASP B CA 1
ATOM 7967 C C . ASP B 1 481 ? -5.68 47.656 -3.406 1 97.69 481 ASP B C 1
ATOM 7969 O O . ASP B 1 481 ? -6.504 47.406 -2.521 1 97.69 481 ASP B O 1
ATOM 7973 N N . ARG B 1 482 ? -4.676 48.406 -3.168 1 97 482 ARG B N 1
ATOM 7974 C CA . ARG B 1 482 ? -4.336 48.906 -1.842 1 97 482 ARG B CA 1
ATOM 7975 C C . ARG B 1 482 ? -5.441 49.812 -1.293 1 97 482 ARG B C 1
ATOM 7977 O O . ARG B 1 482 ? -5.633 49.906 -0.079 1 97 482 ARG B O 1
ATOM 7984 N N . ILE B 1 483 ? -6.277 50.406 -2.102 1 96.25 483 ILE B N 1
ATOM 7985 C CA . ILE B 1 483 ? -7.379 51.25 -1.67 1 96.25 483 ILE B CA 1
ATOM 7986 C C . ILE B 1 483 ? -8.383 50.438 -0.864 1 96.25 483 ILE B C 1
ATOM 7988 O O . ILE B 1 483 ? -8.945 50.938 0.117 1 96.25 483 ILE B O 1
ATOM 7992 N N . ILE B 1 484 ? -8.562 49.25 -1.291 1 96.56 484 ILE B N 1
ATOM 7993 C CA . ILE B 1 484 ? -9.484 48.344 -0.609 1 96.56 484 ILE B CA 1
ATOM 7994 C C . ILE B 1 484 ? -8.945 48 0.776 1 96.56 484 ILE B C 1
ATOM 7996 O O . ILE B 1 484 ? -9.703 47.938 1.748 1 96.56 484 ILE B O 1
ATOM 8000 N N . VAL B 1 485 ? -7.66 47.812 0.892 1 96.62 485 VAL B N 1
ATOM 8001 C CA . VAL B 1 485 ? -7.016 47.5 2.156 1 96.62 485 VAL B CA 1
ATOM 8002 C C . VAL B 1 485 ? -7.109 48.688 3.113 1 96.62 485 VAL B C 1
ATOM 8004 O O . VAL B 1 485 ? -7.418 48.5 4.297 1 96.62 485 VAL B O 1
ATOM 8007 N N . HIS B 1 486 ? -6.941 49.844 2.559 1 93.88 486 HIS B N 1
ATOM 8008 C CA . HIS B 1 486 ? -7.035 51.062 3.35 1 93.88 486 HIS B CA 1
ATOM 8009 C C . HIS B 1 486 ? -8.445 51.281 3.9 1 93.88 486 HIS B C 1
ATOM 8011 O O . HIS B 1 486 ? -8.617 51.562 5.086 1 93.88 486 HIS B O 1
ATOM 8017 N N . GLU B 1 487 ? -9.344 51.125 3.029 1 94.81 487 GLU B N 1
ATOM 8018 C CA . GLU B 1 487 ? -10.742 51.281 3.424 1 94.81 487 GLU B CA 1
ATOM 8019 C C . GLU B 1 487 ? -11.141 50.25 4.484 1 94.81 487 GLU B C 1
ATOM 8021 O O . GLU B 1 487 ? -11.852 50.594 5.438 1 94.81 487 GLU B O 1
ATOM 8026 N N . ALA B 1 488 ? -10.703 49.062 4.309 1 95.75 488 ALA B N 1
ATOM 8027 C CA . ALA B 1 488 ? -11 48 5.277 1 95.75 488 ALA B CA 1
ATOM 8028 C C . ALA B 1 488 ? -10.398 48.344 6.645 1 95.75 488 ALA B C 1
ATOM 8030 O O . ALA B 1 488 ? -11.031 48.125 7.676 1 95.75 488 ALA B O 1
ATOM 8031 N N . PHE B 1 489 ? -9.156 48.844 6.633 1 94.25 489 PHE B N 1
ATOM 8032 C CA . PHE B 1 489 ? -8.492 49.219 7.879 1 94.25 489 PHE B CA 1
ATOM 8033 C C . PHE B 1 489 ? -9.273 50.281 8.609 1 94.25 489 PHE B C 1
ATOM 8035 O O . PHE B 1 489 ? -9.5 50.188 9.82 1 94.25 489 PHE B O 1
ATOM 8042 N N . GLU B 1 490 ? -9.742 51.25 7.844 1 92.94 490 GLU B N 1
ATOM 8043 C CA . GLU B 1 490 ? -10.5 52.375 8.406 1 92.94 490 GLU B CA 1
ATOM 8044 C C . GLU B 1 490 ? -11.836 51.906 8.969 1 92.94 490 GLU B C 1
ATOM 8046 O O . GLU B 1 490 ? -12.336 52.469 9.953 1 92.94 490 GLU B O 1
ATOM 8051 N N . ASN B 1 491 ? -12.297 50.875 8.406 1 94.31 491 ASN B N 1
ATOM 8052 C CA . ASN B 1 491 ? -13.594 50.344 8.82 1 94.31 491 ASN B CA 1
ATOM 8053 C C . ASN B 1 491 ? -13.453 49.281 9.922 1 94.31 491 ASN B C 1
ATOM 8055 O O . ASN B 1 491 ? -14.391 48.531 10.195 1 94.31 491 ASN B O 1
ATOM 8059 N N . GLY B 1 492 ? -12.297 49.094 10.469 1 94.75 492 GLY B N 1
ATOM 8060 C CA . GLY B 1 492 ? -12.109 48.25 11.648 1 94.75 492 GLY B CA 1
ATOM 8061 C C . GLY B 1 492 ? -11.891 46.781 11.312 1 94.75 492 GLY B C 1
ATOM 8062 O O . GLY B 1 492 ? -12.102 45.906 12.156 1 94.75 492 GLY B O 1
ATOM 8063 N N . ALA B 1 493 ? -11.453 46.531 10.133 1 97.19 493 ALA B N 1
ATOM 8064 C CA . ALA B 1 493 ? -11.273 45.156 9.688 1 97.19 493 ALA B CA 1
ATOM 8065 C C . ALA B 1 493 ? -10.18 44.438 10.484 1 97.19 493 ALA B C 1
ATOM 8067 O O . ALA B 1 493 ? -9.266 45.094 11.008 1 97.19 493 ALA B O 1
ATOM 8068 N N . LYS B 1 494 ? -10.32 43.125 10.648 1 97.44 494 LYS B N 1
ATOM 8069 C CA . LYS B 1 494 ? -9.242 42.281 11.102 1 97.44 494 LYS B CA 1
ATOM 8070 C C . LYS B 1 494 ? -8.492 41.656 9.922 1 97.44 494 LYS B C 1
ATOM 8072 O O . LYS B 1 494 ? -9.094 41.344 8.898 1 97.44 494 LYS B O 1
ATOM 8077 N N . PHE B 1 495 ? -7.18 41.5 10.109 1 97.69 495 PHE B N 1
ATOM 8078 C CA . PHE B 1 495 ? -6.316 41.031 9.039 1 97.69 495 PHE B CA 1
ATOM 8079 C C . PHE B 1 495 ? -5.723 39.656 9.375 1 97.69 495 PHE B C 1
ATOM 8081 O O . PHE B 1 495 ? -5.348 39.406 10.516 1 97.69 495 PHE B O 1
ATOM 8088 N N . TYR B 1 496 ? -5.672 38.75 8.352 1 97.62 496 TYR B N 1
ATOM 8089 C CA . TYR B 1 496 ? -5.168 37.406 8.531 1 97.62 496 TYR B CA 1
ATOM 8090 C C . TYR B 1 496 ? -4.234 37 7.391 1 97.62 496 TYR B C 1
ATOM 8092 O O . TYR B 1 496 ? -4.5 37.312 6.227 1 97.62 496 TYR B O 1
ATOM 8100 N N . THR B 1 497 ? -3.119 36.375 7.734 1 96.5 497 THR B N 1
ATOM 8101 C CA . THR B 1 497 ? -2.207 35.844 6.738 1 96.5 497 THR B CA 1
ATOM 8102 C C . THR B 1 497 ? -1.974 34.344 6.984 1 96.5 497 THR B C 1
ATOM 8104 O O . THR B 1 497 ? -1.754 33.938 8.125 1 96.5 497 THR B O 1
ATOM 8107 N N . CYS B 1 498 ? -2.072 33.562 5.906 1 96.06 498 CYS B N 1
ATOM 8108 C CA . CYS B 1 498 ? -1.701 32.156 5.98 1 96.06 498 CYS B CA 1
ATOM 8109 C C . CYS B 1 498 ? -0.955 31.703 4.723 1 96.06 498 CYS B C 1
ATOM 8111 O O . CYS B 1 498 ? -1.425 31.938 3.609 1 96.06 498 CYS B O 1
ATOM 8113 N N . GLY B 1 499 ? 0.164 31.141 4.852 1 91.56 499 GLY B N 1
ATOM 8114 C CA . GLY B 1 499 ? 0.998 30.672 3.754 1 91.56 499 GLY B CA 1
ATOM 8115 C C . GLY B 1 499 ? 2.436 30.422 4.16 1 91.56 499 GLY B C 1
ATOM 8116 O O . GLY B 1 499 ? 2.754 30.406 5.352 1 91.56 499 GLY B O 1
ATOM 8117 N N . GLY B 1 500 ? 3.246 30.156 3.125 1 88 500 GLY B N 1
ATOM 8118 C CA . GLY B 1 500 ? 4.66 29.938 3.387 1 88 500 GLY B CA 1
ATOM 8119 C C . GLY B 1 500 ? 5.375 31.203 3.824 1 88 500 GLY B C 1
ATOM 8120 O O . GLY B 1 500 ? 4.816 32.312 3.746 1 88 500 GLY B O 1
ATOM 8121 N N . SER B 1 501 ? 6.617 31.031 4.242 1 84.19 501 SER B N 1
ATOM 8122 C CA . SER B 1 501 ? 7.406 32.125 4.785 1 84.19 501 SER B CA 1
ATOM 8123 C C . SER B 1 501 ? 7.598 33.25 3.748 1 84.19 501 SER B C 1
ATOM 8125 O O . SER B 1 501 ? 7.52 34.438 4.078 1 84.19 501 SER B O 1
ATOM 8127 N N . ASN B 1 502 ? 7.812 32.812 2.617 1 88 502 ASN B N 1
ATOM 8128 C CA . ASN B 1 502 ? 8.016 33.812 1.562 1 88 502 ASN B CA 1
ATOM 8129 C C . ASN B 1 502 ? 6.746 34.625 1.295 1 88 502 ASN B C 1
ATOM 8131 O O . ASN B 1 502 ? 6.812 35.812 1.058 1 88 502 ASN B O 1
ATOM 8135 N N . VAL B 1 503 ? 5.66 33.969 1.347 1 89.88 503 VAL B N 1
ATOM 8136 C CA . VAL B 1 503 ? 4.367 34.594 1.144 1 89.88 503 VAL B CA 1
ATOM 8137 C C . VAL B 1 503 ? 4.105 35.594 2.271 1 89.88 503 VAL B C 1
ATOM 8139 O O . VAL B 1 503 ? 3.744 36.75 2.02 1 89.88 503 VAL B O 1
ATOM 8142 N N . ALA B 1 504 ? 4.383 35.156 3.455 1 90.44 504 ALA B N 1
ATOM 8143 C CA . ALA B 1 504 ? 4.141 36 4.629 1 90.44 504 ALA B CA 1
ATOM 8144 C C . ALA B 1 504 ? 5.023 37.25 4.609 1 90.44 504 ALA B C 1
ATOM 8146 O O . ALA B 1 504 ? 4.562 38.344 4.918 1 90.44 504 ALA B O 1
ATOM 8147 N N . SER B 1 505 ? 6.281 37.094 4.219 1 91.19 505 SER B N 1
ATOM 8148 C CA . SER B 1 505 ? 7.215 38.219 4.152 1 91.19 505 SER B CA 1
ATOM 8149 C C . SER B 1 505 ? 6.812 39.188 3.068 1 91.19 505 SER B C 1
ATOM 8151 O O . SER B 1 505 ? 6.906 40.406 3.264 1 91.19 505 SER B O 1
ATOM 8153 N N . GLY B 1 506 ? 6.391 38.688 1.993 1 94.69 506 GLY B N 1
ATOM 8154 C CA . GLY B 1 506 ? 5.922 39.562 0.918 1 94.69 506 GLY B CA 1
ATOM 8155 C C . GLY B 1 506 ? 4.715 40.375 1.302 1 94.69 506 GLY B C 1
ATOM 8156 O O . GLY B 1 506 ? 4.645 41.562 0.977 1 94.69 506 GLY B O 1
ATOM 8157 N N . ILE B 1 507 ? 3.84 39.781 1.981 1 95.5 507 ILE B N 1
ATOM 8158 C CA . ILE B 1 507 ? 2.629 40.469 2.426 1 95.5 507 ILE B CA 1
ATOM 8159 C C . ILE B 1 507 ? 2.982 41.531 3.459 1 95.5 507 ILE B C 1
ATOM 8161 O O . ILE B 1 507 ? 2.477 42.656 3.398 1 95.5 507 ILE B O 1
ATOM 8165 N N . ARG B 1 508 ? 3.848 41.188 4.379 1 93 508 ARG B N 1
ATOM 8166 C CA . ARG B 1 508 ? 4.316 42.125 5.371 1 93 508 ARG B CA 1
ATOM 8167 C C . ARG B 1 508 ? 4.922 43.375 4.703 1 93 508 ARG B C 1
ATOM 8169 O O . ARG B 1 508 ? 4.57 44.5 5.039 1 93 508 ARG B O 1
ATOM 8176 N N . ASP B 1 509 ? 5.746 43.156 3.777 1 95.31 509 ASP B N 1
ATOM 8177 C CA . ASP B 1 509 ? 6.465 44.219 3.115 1 95.31 509 ASP B CA 1
ATOM 8178 C C . ASP B 1 509 ? 5.5 45.156 2.387 1 95.31 509 ASP B C 1
ATOM 8180 O O . ASP B 1 509 ? 5.652 46.375 2.441 1 95.31 509 ASP B O 1
ATOM 8184 N N . VAL B 1 510 ? 4.559 44.562 1.69 1 96.56 510 VAL B N 1
ATOM 8185 C CA . VAL B 1 510 ? 3.631 45.406 0.928 1 96.56 510 VAL B CA 1
ATOM 8186 C C . VAL B 1 510 ? 2.715 46.156 1.883 1 96.56 510 VAL B C 1
ATOM 8188 O O . VAL B 1 510 ? 2.336 47.312 1.609 1 96.56 510 VAL B O 1
ATOM 8191 N N . CYS B 1 511 ? 2.344 45.594 2.996 1 95.12 511 CYS B N 1
ATOM 8192 C CA . CYS B 1 511 ? 1.541 46.312 3.992 1 95.12 511 CYS B CA 1
ATOM 8193 C C . CYS B 1 511 ? 2.291 47.5 4.551 1 95.12 511 CYS B C 1
ATOM 8195 O O . CYS B 1 511 ? 1.715 48.594 4.707 1 95.12 511 CYS B O 1
ATOM 8197 N N . ILE B 1 512 ? 3.572 47.312 4.805 1 94.81 512 ILE B N 1
ATOM 8198 C CA . ILE B 1 512 ? 4.406 48.406 5.301 1 94.81 512 ILE B CA 1
ATOM 8199 C C . ILE B 1 512 ? 4.492 49.5 4.242 1 94.81 512 ILE B C 1
ATOM 8201 O O . ILE B 1 512 ? 4.41 50.688 4.566 1 94.81 512 ILE B O 1
ATOM 8205 N N . ARG B 1 513 ? 4.617 49.031 3.029 1 95.25 513 ARG B N 1
ATOM 8206 C CA . ARG B 1 513 ? 4.664 49.969 1.921 1 95.25 513 ARG B CA 1
ATOM 8207 C C . ARG B 1 513 ? 3.375 50.781 1.84 1 95.25 513 ARG B C 1
ATOM 8209 O O . ARG B 1 513 ? 3.41 52 1.593 1 95.25 513 ARG B O 1
ATOM 8216 N N . ILE B 1 514 ? 2.246 50.188 2.018 1 95 514 ILE B N 1
ATOM 8217 C CA . ILE B 1 514 ? 0.944 50.844 1.984 1 95 514 ILE B CA 1
ATOM 8218 C C . ILE B 1 514 ? 0.856 51.875 3.107 1 95 514 ILE B C 1
ATOM 8220 O O . ILE B 1 514 ? 0.39 53 2.893 1 95 514 ILE B O 1
ATOM 8224 N N . ILE B 1 515 ? 1.319 51.531 4.293 1 93.31 515 ILE B N 1
ATOM 8225 C CA . ILE B 1 515 ? 1.301 52.438 5.438 1 93.31 515 ILE B CA 1
ATOM 8226 C C . ILE B 1 515 ? 2.203 53.625 5.164 1 93.31 515 ILE B C 1
ATOM 8228 O O . ILE B 1 515 ? 1.841 54.781 5.473 1 93.31 515 ILE B O 1
ATOM 8232 N N . ALA B 1 516 ? 3.328 53.406 4.559 1 92.75 516 ALA B N 1
ATOM 8233 C CA . ALA B 1 516 ? 4.301 54.438 4.281 1 92.75 516 ALA B CA 1
ATOM 8234 C C . ALA B 1 516 ? 3.76 55.438 3.258 1 92.75 516 ALA B C 1
ATOM 8236 O O . ALA B 1 516 ? 4.129 56.625 3.266 1 92.75 516 ALA B O 1
ATOM 8237 N N . GLU B 1 517 ? 2.971 54.969 2.438 1 88.81 517 GLU B N 1
ATOM 8238 C CA . GLU B 1 517 ? 2.404 55.812 1.408 1 88.81 517 GLU B CA 1
ATOM 8239 C C . GLU B 1 517 ? 1.554 56.938 2.025 1 88.81 517 GLU B C 1
ATOM 8241 O O . GLU B 1 517 ? 1.349 57.969 1.408 1 88.81 517 GLU B O 1
ATOM 8246 N N . ASP B 1 518 ? 1.104 56.75 3.141 1 82.56 518 ASP B N 1
ATOM 8247 C CA . ASP B 1 518 ? 0.289 57.75 3.82 1 82.56 518 ASP B CA 1
ATOM 8248 C C . ASP B 1 518 ? 1.161 58.844 4.434 1 82.56 518 ASP B C 1
ATOM 8250 O O . ASP B 1 518 ? 0.671 59.688 5.191 1 82.56 518 ASP B O 1
ATOM 8254 N N . GLY B 1 519 ? 2.436 58.875 4.125 1 80.12 519 GLY B N 1
ATOM 8255 C CA . GLY B 1 519 ? 3.266 60.031 4.414 1 80.12 519 GLY B CA 1
ATOM 8256 C C . GLY B 1 519 ? 4.234 59.812 5.559 1 80.12 519 GLY B C 1
ATOM 8257 O O . GLY B 1 519 ? 4.816 60.75 6.086 1 80.12 519 GLY B O 1
ATOM 8258 N N . CYS B 1 520 ? 4.203 58.656 6.043 1 80.5 520 CYS B N 1
ATOM 8259 C CA . CYS B 1 520 ? 5.156 58.438 7.133 1 80.5 520 CYS B CA 1
ATOM 8260 C C . CYS B 1 520 ? 6.41 57.75 6.641 1 80.5 520 CYS B C 1
ATOM 8262 O O . CYS B 1 520 ? 6.418 57.156 5.547 1 80.5 520 CYS B O 1
ATOM 8264 N N . GLY B 1 521 ? 7.598 57.906 7.301 1 86.56 521 GLY B N 1
ATOM 8265 C CA . GLY B 1 521 ? 8.844 57.219 6.988 1 86.56 521 GLY B CA 1
ATOM 8266 C C . GLY B 1 521 ? 8.766 55.719 7.156 1 86.56 521 GLY B C 1
ATOM 8267 O O . GLY B 1 521 ? 7.832 55.219 7.773 1 86.56 521 GLY B O 1
ATOM 8268 N N . GLU B 1 522 ? 9.641 55.062 6.516 1 88.06 522 GLU B N 1
ATOM 8269 C CA . GLU B 1 522 ? 9.68 53.625 6.539 1 88.06 522 GLU B CA 1
ATOM 8270 C C . GLU B 1 522 ? 9.75 53.094 7.965 1 88.06 522 GLU B C 1
ATOM 8272 O O . GLU B 1 522 ? 9.086 52.094 8.305 1 88.06 522 GLU B O 1
ATOM 8277 N N . ASP B 1 523 ? 10.5 53.688 8.773 1 91 523 ASP B N 1
ATOM 8278 C CA . ASP B 1 523 ? 10.648 53.25 10.164 1 91 523 ASP B CA 1
ATOM 8279 C C . ASP B 1 523 ? 9.344 53.406 10.93 1 91 523 ASP B C 1
ATOM 8281 O O . ASP B 1 523 ? 8.969 52.531 11.727 1 91 523 ASP B O 1
ATOM 8285 N N . GLU B 1 524 ? 8.742 54.469 10.727 1 91.62 524 GLU B N 1
ATOM 8286 C CA . GLU B 1 524 ? 7.457 54.719 11.367 1 91.62 524 GLU B CA 1
ATOM 8287 C C . GLU B 1 524 ? 6.387 53.75 10.867 1 91.62 524 GLU B C 1
ATOM 8289 O O . GLU B 1 524 ? 5.535 53.312 11.641 1 91.62 524 GLU B O 1
ATOM 8294 N N . ALA B 1 525 ? 6.449 53.5 9.609 1 93.25 525 ALA B N 1
ATOM 8295 C CA . ALA B 1 525 ? 5.508 52.531 9.016 1 93.25 525 ALA B CA 1
ATOM 8296 C C . ALA B 1 525 ? 5.668 51.156 9.617 1 93.25 525 ALA B C 1
ATOM 8298 O O . ALA B 1 525 ? 4.68 50.469 9.883 1 93.25 525 ALA B O 1
ATOM 8299 N N . GLU B 1 526 ? 6.895 50.781 9.797 1 92.44 526 GLU B N 1
ATOM 8300 C CA . GLU B 1 526 ? 7.188 49.469 10.406 1 92.44 526 GLU B CA 1
ATOM 8301 C C . GLU B 1 526 ? 6.656 49.406 11.836 1 92.44 526 GLU B C 1
ATOM 8303 O O . GLU B 1 526 ? 6.121 48.375 12.258 1 92.44 526 GLU B O 1
ATOM 8308 N N . GLU B 1 527 ? 6.863 50.438 12.562 1 90.94 527 GLU B N 1
ATOM 8309 C CA . GLU B 1 527 ? 6.371 50.5 13.93 1 90.94 527 GLU B CA 1
ATOM 8310 C C . GLU B 1 527 ? 4.848 50.438 13.977 1 90.94 527 GLU B C 1
ATOM 8312 O O . GLU B 1 527 ? 4.266 49.844 14.891 1 90.94 527 GLU B O 1
ATOM 8317 N N . PHE B 1 528 ? 4.301 51.188 13.062 1 90.62 528 PHE B N 1
ATOM 8318 C CA . PHE B 1 528 ? 2.844 51.156 12.977 1 90.62 528 PHE B CA 1
ATOM 8319 C C . PHE B 1 528 ? 2.334 49.75 12.656 1 90.62 528 PHE B C 1
ATOM 8321 O O . PHE B 1 528 ? 1.343 49.312 13.227 1 90.62 528 PHE B O 1
ATOM 8328 N N . PHE B 1 529 ? 2.947 49.125 11.75 1 92.12 529 PHE B N 1
ATOM 8329 C CA . PHE B 1 529 ? 2.562 47.75 11.383 1 92.12 529 PHE B CA 1
ATOM 8330 C C . PHE B 1 529 ? 2.668 46.812 12.578 1 92.12 529 PHE B C 1
ATOM 8332 O O . PHE B 1 529 ? 1.81 45.969 12.781 1 92.12 529 PHE B O 1
ATOM 8339 N N . LYS B 1 530 ? 3.645 46.969 13.367 1 88.5 530 LYS B N 1
ATOM 8340 C CA . LYS B 1 530 ? 3.814 46.188 14.578 1 88.5 530 LYS B CA 1
ATOM 8341 C C . LYS B 1 530 ? 2.645 46.375 15.539 1 88.5 530 LYS B C 1
ATOM 8343 O O . LYS B 1 530 ? 2.207 45.438 16.203 1 88.5 530 LYS B O 1
ATOM 8348 N N . GLN B 1 531 ? 2.244 47.531 15.578 1 87.25 531 GLN B N 1
ATOM 8349 C CA . GLN B 1 531 ? 1.089 47.812 16.422 1 87.25 531 GLN B CA 1
ATOM 8350 C C . GLN B 1 531 ? -0.168 47.156 15.883 1 87.25 531 GLN B C 1
ATOM 8352 O O . GLN B 1 531 ? -0.982 46.625 16.656 1 87.25 531 GLN B O 1
ATOM 8357 N N . VAL B 1 532 ? -0.337 47.25 14.562 1 88.75 532 VAL B N 1
ATOM 8358 C CA . VAL B 1 532 ? -1.472 46.594 13.93 1 88.75 532 VAL B CA 1
ATOM 8359 C C . VAL B 1 532 ? -1.417 45.062 14.195 1 88.75 532 VAL B C 1
ATOM 8361 O O . VAL B 1 532 ? -2.449 44.438 14.43 1 88.75 532 VAL B O 1
ATOM 8364 N N . GLN B 1 533 ? -0.249 44.531 14.148 1 87.31 533 GLN B N 1
ATOM 8365 C CA . GLN B 1 533 ? -0.04 43.094 14.352 1 87.31 533 GLN B CA 1
ATOM 8366 C C . GLN B 1 533 ? -0.473 42.688 15.75 1 87.31 533 GLN B C 1
ATOM 8368 O O . GLN B 1 533 ? -0.958 41.562 15.945 1 87.31 533 GLN B O 1
ATOM 8373 N N . LYS B 1 534 ? -0.368 43.469 16.656 1 81.5 534 LYS B N 1
ATOM 8374 C CA . LYS B 1 534 ? -0.713 43.188 18.047 1 81.5 534 LYS B CA 1
ATOM 8375 C C . LYS B 1 534 ? -2.227 43.188 18.25 1 81.5 534 LYS B C 1
ATOM 8377 O O . LYS B 1 534 ? -2.748 42.438 19.078 1 81.5 534 LYS B O 1
ATOM 8382 N N . GLU B 1 535 ? -2.855 43.938 17.391 1 83.81 535 GLU B N 1
ATOM 8383 C CA . GLU B 1 535 ? -4.254 44.219 17.719 1 83.81 535 GLU B CA 1
ATOM 8384 C C . GLU B 1 535 ? -5.191 43.625 16.672 1 83.81 535 GLU B C 1
ATOM 8386 O O . GLU B 1 535 ? -6.293 43.156 17 1 83.81 535 GLU B O 1
ATOM 8391 N N . ARG B 1 536 ? -4.832 43.719 15.453 1 92.62 536 ARG B N 1
ATOM 8392 C CA . ARG B 1 536 ? -5.82 43.5 14.406 1 92.62 536 ARG B CA 1
ATOM 8393 C C . ARG B 1 536 ? -5.266 42.531 13.336 1 92.62 536 ARG B C 1
ATOM 8395 O O . ARG B 1 536 ? -5.863 42.375 12.273 1 92.62 536 ARG B O 1
ATOM 8402 N N . TYR B 1 537 ? -4.125 41.906 13.594 1 92.69 537 TYR B N 1
ATOM 8403 C CA . TYR B 1 537 ? -3.48 41.094 12.578 1 92.69 537 TYR B CA 1
ATOM 8404 C C . TYR B 1 537 ? -3.041 39.75 13.148 1 92.69 537 TYR B C 1
ATOM 8406 O O . TYR B 1 537 ? -2.35 39.719 14.172 1 92.69 537 TYR B O 1
ATOM 8414 N N . ALA B 1 538 ? -3.514 38.688 12.562 1 92.56 538 ALA B N 1
ATOM 8415 C CA . ALA B 1 538 ? -3.125 37.344 12.984 1 92.56 538 ALA B CA 1
ATOM 8416 C C . ALA B 1 538 ? -2.518 36.562 11.828 1 92.56 538 ALA B C 1
ATOM 8418 O O . ALA B 1 538 ? -2.928 36.719 10.672 1 92.56 538 ALA B O 1
ATOM 8419 N N . MET B 1 539 ? -1.506 35.719 12.164 1 89.94 539 MET B N 1
ATOM 8420 C CA . MET B 1 539 ? -0.801 34.969 11.117 1 89.94 539 MET B CA 1
ATOM 8421 C C . MET B 1 539 ? -0.678 33.5 11.477 1 89.94 539 MET B C 1
ATOM 8423 O O . MET B 1 539 ? -0.562 33.156 12.656 1 89.94 539 MET B O 1
ATOM 8427 N N . ASP B 1 540 ? -0.783 32.688 10.469 1 89.38 540 ASP B N 1
ATOM 8428 C CA . ASP B 1 540 ? -0.485 31.266 10.516 1 89.38 540 ASP B CA 1
ATOM 8429 C C . ASP B 1 540 ? 0.474 30.875 9.391 1 89.38 540 ASP B C 1
ATOM 8431 O O . ASP B 1 540 ? 0.043 30.578 8.273 1 89.38 540 ASP B O 1
ATOM 8435 N N . VAL B 1 541 ? 1.711 30.859 9.703 1 83.19 541 VAL B N 1
ATOM 8436 C CA . VAL B 1 541 ? 2.744 30.641 8.695 1 83.19 541 VAL B CA 1
ATOM 8437 C C . VAL B 1 541 ? 3.32 29.234 8.844 1 83.19 541 VAL B C 1
ATOM 8439 O O . VAL B 1 541 ? 3.539 28.75 9.961 1 83.19 541 VAL B O 1
ATOM 8442 N N . PHE B 1 542 ? 3.369 28.547 7.684 1 74.44 542 PHE B N 1
ATOM 8443 C CA . PHE B 1 542 ? 3.924 27.203 7.73 1 74.44 542 PHE B CA 1
ATOM 8444 C C . PHE B 1 542 ? 5.137 27.078 6.816 1 74.44 542 PHE B C 1
ATOM 8446 O O . PHE B 1 542 ? 5.348 27.922 5.941 1 74.44 542 PHE B O 1
ATOM 8453 N N . GLY B 1 543 ? 6.105 26.141 7.133 1 63.03 543 GLY B N 1
ATOM 8454 C CA . GLY B 1 543 ? 7.289 25.844 6.336 1 63.03 543 GLY B CA 1
ATOM 8455 C C . GLY B 1 543 ? 8.133 24.719 6.926 1 63.03 543 GLY B C 1
ATOM 8456 O O . GLY B 1 543 ? 7.949 24.344 8.086 1 63.03 543 GLY B O 1
#

Foldseek 3Di:
DPPDPPPPAQDAPPDALVPPPVVPDVVVCLVCCVRNQEDEHAQAELAGDPSLNVVLCCLVPPPALQSNQSHEYEYEYHYACVPVVRGCVSSVSNVVSSVSSNYHYLDDYFYDHPPDPCRVVSVVVVVVVSVVSCCVVVVDDVPVVPPPDDDDDDDDDPCVLCVLQVNRQWDKKFWADWDWQFDPPDFTKIKTKIFAPPPAFDAQQWKKWFQFWFDVVQLVLLCVLLVHDQADKDADDDPDRDSAPHPDIDGPSCRNTGWFDQFDFADLVLLVLLLVQDDDPVLNVVSVVCNDPPHDGGNGGSSRSCVVVVRRDDDPNNSSVRTHTGDIDIFRWQAGCLVPGRMTMAIDGWDDDDPGGDGHSVRRNPHDGGDMTIIHIGGDDPQRHADPQQQAEEEEEEEFSQCRSVNHRLNVSLSCVVVPDDHHEYEYQYEEADPNGGVGCVVHPVVVSVVSRNYHYQYAHLNCRVVRVNHNGSLSSCLVPVVVVVVSVVRRHAYEYTEEPVNVVSNLVSQLVSQCVVPHDSVVSNVVVVVCCVPRYYYDYDD/DPPDPPPPAQDAPPDALVPPPVVPDVVVCLVCCVRNQEDEHAAAELAGDPSLNVVLCCLVPPPALQSAQVHEYEYEYHYACVPVVRGCVSSVSVVVSSVSSNYHYLDDYFYDHPPDPCRVVSVVVRVVVSLVSCCVVVVDPVPVVPPPDDDDDDDDDPCVLCVLQVNRQWDKKFWADWDWQFDPPDFTKIKTKIFAPPPAFDAQQWKKWFQFWFDVVQLVLLCVLQVHDQADKDADDDPDRDSAPHPDIDGPSCRNTGWFDQFDFADLVLLVLLLVQDDDPVLNVVSVVCNDPPHDGGNGGSSRSCVVVVNRDDDPNNSSVRTHTGDIDIFRWQAGCLVPGRMTMAIDGFDDDDPGGDGHSVRRNPHDGGDMTIIHIGGDDPQRHADPDQQAEEEEEEEFSQCRSVNHRLNVSQSCVVVPDDGHEYEYQYEEADPNGGVGCVVHPVVVSVVSRNYHYQYAHLNCRVVRVNHNASLSSCLVPVVVVVVSVVRRHAYEYTEEPVSVVSNLVSQLVSQCVVPNDSVVSNVVVVVCCVPRYYYDYDD

Sequence (1086 aa):
MSTPIPHPPRIPLIGNLASIDFELPVRSTELLAKKYGEIFSLEIQGEPTDDAAHFVQALVSTAQVSDLQDVSFAVFGAGNRDWAYTYQRIPELIDSTLEQKGAKRLLERGEADARGDKFTESFDEWEEKLWAALSKEYNIEPKELDKTGVDIEFLGAPTDRATTLRQPDSRLGSVIENRLLTAPNVSAKRHIEFELPEGMNYQAGDYLAILPLNPPEYTRRVLSRFKVSPEQQIMINASGPTTLPAGKQVSLVDVLGGFVEIGQPATKRNISTLLEFAKGPTDRSTLQSMLSDDAQPQSHSILDLLEKYPNINLPLGVFIASLPSMRLRQYSISSSPLSDLTRVTLTVSVVSHGQFLGVASNFLANLRKGDRVQMAVRPSTKAFHPPPDPSVPMVMFAAGSGIAPFQGFIQERAIQAQAGRQVAKSVLFFGCRNPGEDYLYGDSELKEWTELGVVDVRPAFSRLVEKSGGSKYVQDRIWADRIIVHEAFENGAKFYTCGGSNVASGIRDVCIRIIAEDGCGEDEAEEFFKQVQKERYAMDVFGMSTPIPHPPRIPLIGNLASIDFELPVRSTELLAKKYGEIFSLEIQGEPTDDAAHFVQALVSTAQVSDLQDVSFAVFGAGNRDWAYTYQRIPELIDSTLEQKGAKRLLERGEADARGDKFTESFDEWEEKLWAALSKEYNIEPKELDKTGVDIEFLGAPTDRATTLRQPDSRLGSVIENRLLTAPNVSAKRHIEFELPEGMNYQAGDYLAILPLNPPEYTRRVLSRFKVSPEQQIMINASGPTTLPAGKQVSLVDVLGGFVEIGQPATKRNISTLLEFAKGPTDRSTLQSMLSDDAQPQSHSILDLLEKYPNINLPLGVFIASLPSMRLRQYSISSSPLSDLTRVTLTVSVVSHGQFLGVASNFLANLRKGDRVQMAVRPSTKAFHPPPDPSVPMVMFAAGSGIAPFQGFIQERAIQAQAGRQVAKSVLFFGCRNPGEDYLYGDSELKEWTELGVVDVRPAFSRLVEKSGGSKYVQDRIWADRIIVHEAFENGAKFYTCGGSNVASGIRDVCIRIIAEDGCGEDEAEEFFKQVQKERYAMDVFG